Protein AF-A0A6A6KG23-F1 (afdb_monomer)

Secondary structure (DSSP, 8-state):
-EEEE--SHHHHHHHHHHHHHHHTTSS-S-EEEESSHHHHHHHHHTT--B----TT--BSEEEEE-SEEETTT--EE--SS--HHHHHTBS-EEEEEEGGGEESSEEEEEEEEEETTTHHHHHHHHHGGGBTTEEEEEPBSSS--BTT--SSB-B-TTSEEEEEEEEEEEES-HHHHHHHHTTSTTEEEESEE--SSEEEEEEETTEEEEEE---------------EEEEEEEESSPPGGGGGTTTTTSSSS---------------------THHHHHHHHHHHHHHHHHHSTTS--EEEEEE-SSS-EEEEEEEHHHHHHHHT-TTEEEEE------B---STTTTTTGGGTHHHHHTSTTTTTTT-EEEEEES-B-TTSGGG-SSS-SS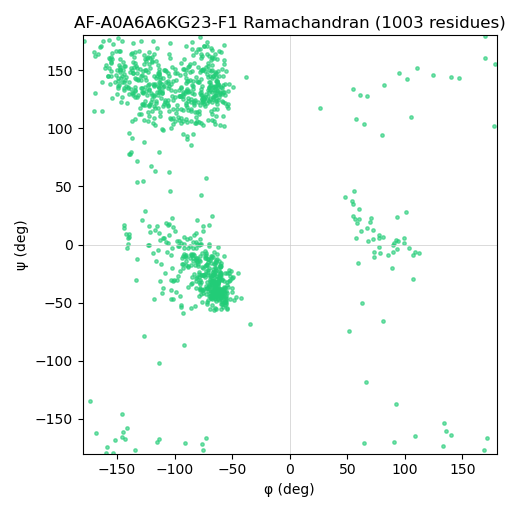--PPPTT----B---SSS-TTS--SSEEEEEE--HHHHHTT---IIIIISSSB-SSSHHHHHHTTSSPPTTEEEEETTEEEEEE--SSTTSEEEEEE--BTTTB--HHHHTTHHHHHHHHT-SEEEE----SSPPPSSSGGGSHHHHHHHHHHHTTPEEEEE--S--SSTT--S---TTSEEEEEEE-SEEEEEEEEETTS-EEEEB-B-PPPGGG--EEEEEGGGSB-TT--TTT-TTGGG---GGGB-HHHHTTSEEEEEE-GGGTTTSS-HHHHHHHHHHTT-SEEEEEE-TT--S------B-SSEEEEE--HHHHHHHHHHHHHTEEE-TTT--EEEE--EEEEEEEEEEEE-TT---B-TTS---SPBSSTT--B-SS-SSSEEEEEESEEEE--TT--SSGGGTT-SEEEE-SHHHHHHHHHHHHHHHHHH-TT--HHHHHHHHHHT---B-TTSPBPPBSP-HHHHHHHTTSTT-HHHHHHHHS--GGGS-S---TTTS--SSEEEEEEESEEEEEEEEE--SS-EEEEEEEEPPTTEEEEEE-SEEEE-TT-EEEEEEEEEE-S-B-S-EEEEEEEEETTS-EEEEEEEEEEEE---------

Mean predicted aligned error: 20.84 Å

Sequence (1005 aa):
MVIGLGSGHASGMAIQYLGQQLHAGALKDIVGIPMSVASASEAAKAGIPLEQYQDGSQIDFAFDDADIIEEETLIAVIGRQTCKSILNAANKHVFMITEKQYKGTLDGSIPVVVQSLNWMETAEEIDDLFLGDAEVWRRSSIGQAGPIGGDFPLVTREGHNVIDVIFTSPIQSLAEVAESLDKVNGVVDHGIVSKFPCIAVIASDSGLCIINNPPTDAVQNDSDSSITAVYIVTLKQAPAAHYYGELKKETNVFNHGSPHRRKNLHGPRNKWISHQSSDSYIARVHDSLLRRVLRGEKYLKLYSYHYLINGFAVLVTSQQADKLSRRREVANVVLDFSVRTATTHTPQFLGLPKGAWLKEGGYETAGEGIVIGFIDTGIDPTHPSFSDDLSKNSYPVPSHFSGICEVTRDFPSGSCNRKLIAARHFAASAITRGIFNSTQDYASPFDGDGHGTHTASVAAGNHGIPVIVAGHHFGNASGMAPRSHIAVYKALYKSFGGFAADVVAAIDQAAQDGVDIISLSITPNRRPPGLATFFNPIDMALLSAVKAGIFVVQAAGNTGPSPKSMSSFSPWIFTVGAACHDRVYINSITLGNNVTITGVGLAPGTDNDTMYTLISALHALNNDTTVTDDMYVGECQDSSNFNQDLVQGKLLICSYSIRFVLGLSTIKQALETAKNLSATGVVFYMDPFVIGFQLNPIPMRMSGIIISSPDDSKILLKYYNSSLERDEFSKKITRFGAVASISGGLKANYNSSAPVIMYYSARGPDPEDSLLDDADILKPNLVAPGNFIWAAWSSLGTDSVEFQGENFAMMSGTSMAAPHVAGLAALIKQRFPNFSPSAIASALSTTASLYDKNGGPILAQRYNDYMSFLCGINGSGPVIFNYTGQNCWMYNSTINGADLNLPSVTISKLDQCRTVQRTVVNIAGNETYSVGWSAPYGVAVKVAPTHFSIASGEKQVLNIIFSAIMNSTTASFGRIGLFGSQGHVLNIPLAVILKIYTTSLMAED

Radius of gyration: 35.68 Å; Cα contacts (8 Å, |Δi|>4): 2350; chains: 1; bounding box: 84×94×131 Å

Organism: Hevea brasiliensis (NCBI:txid3981)

InterPro domains:
  IPR000209 Peptidase S8/S53 domain [PF00082] (367-857)
  IPR004788 Ribose 5-phosphate isomerase, type A [PF06026] (31-207)
  IPR010259 Peptidase S8 propeptide/proteinase inhibitor I9 [PF05922] (230-341)
  IPR015500 Peptidase S8, subtilisin-related [PR00723] (367-386)
  IPR015500 Peptidase S8, subtilisin-related [PR00723] (447-460)
  IPR015500 Peptidase S8, subtilisin-related [PR00723] (812-828)
  IPR023827 Peptidase S8, subtilisin, Asp-active site [PS00136] (372-383)
  IPR023828 Peptidase S8, subtilisin, Ser-active site [PS00138] (813-823)
  IPR034197 Cucumisin-like catalytic domain [cd04852] (342-849)
  IPR036852 Peptidase S8/S53 domain superfamily [G3DSA:3.40.50.200] (369-857)
  IPR036852 Peptidase S8/S53 domain superfamily [SSF52743] (342-858)
  IPR037045 Peptidase S8 propeptide/proteinase inhibitor I9 superfamily [G3DSA:3.30.70.80] (214-340)
  IPR037171 NagB/RpiA transferase-like [SSF100950] (1-118)
  IPR041469 Subtilisin-like protease, fibronectin type-III domain [PF17766] (899-992)
  IPR045051 Subtilisin-like protease [PTHR10795] (292-989)

Structure (mmCIF, N/CA/C/O backbone):
data_AF-A0A6A6KG23-F1
#
_entry.id   AF-A0A6A6KG23-F1
#
loop_
_atom_site.group_PDB
_atom_site.id
_atom_site.type_symbol
_atom_site.label_atom_id
_atom_site.label_alt_id
_atom_site.label_comp_id
_atom_site.label_asym_id
_atom_site.label_entity_id
_atom_site.label_seq_id
_atom_site.pdbx_PDB_ins_code
_atom_site.Cartn_x
_atom_site.Cartn_y
_atom_site.Cartn_z
_atom_site.occupancy
_atom_site.B_iso_or_equiv
_atom_site.auth_seq_id
_atom_site.auth_comp_id
_atom_site.auth_asym_id
_atom_site.auth_atom_id
_atom_site.pdbx_PDB_model_num
ATOM 1 N N . MET A 1 1 ? 26.066 16.624 53.140 1.00 79.94 1 MET A N 1
ATOM 2 C CA . MET A 1 1 ? 25.951 15.229 52.681 1.00 79.94 1 MET A CA 1
ATOM 3 C 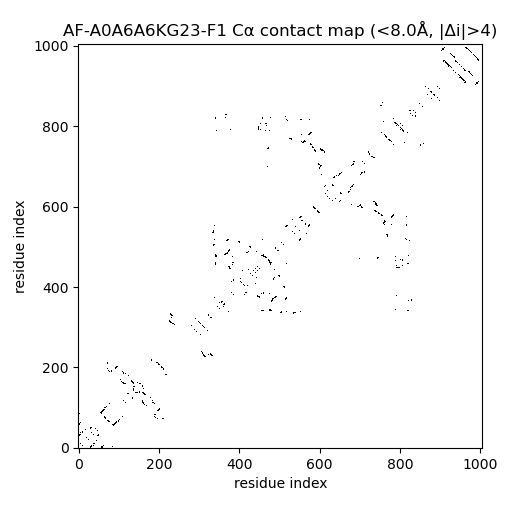C . MET A 1 1 ? 25.453 15.244 51.250 1.00 79.94 1 MET A C 1
ATOM 5 O O . MET A 1 1 ? 24.412 15.843 50.996 1.00 79.94 1 MET A O 1
ATOM 9 N N . VAL A 1 2 ? 26.200 14.648 50.327 1.00 85.25 2 VAL A N 1
ATOM 10 C CA . VAL A 1 2 ? 25.802 14.515 48.918 1.00 85.25 2 VAL A CA 1
ATOM 11 C C . VAL A 1 2 ? 25.039 13.205 48.768 1.00 85.25 2 VAL A C 1
ATOM 13 O O . VAL A 1 2 ? 25.575 12.148 49.106 1.00 85.25 2 VAL A O 1
ATOM 16 N N . ILE A 1 3 ? 23.790 13.274 48.302 1.00 88.12 3 ILE A N 1
ATOM 17 C CA . ILE A 1 3 ? 22.906 12.108 48.194 1.00 88.12 3 ILE A CA 1
ATOM 18 C C . ILE A 1 3 ? 22.479 11.885 46.744 1.00 88.12 3 ILE A C 1
ATOM 20 O O . ILE A 1 3 ? 21.900 12.772 46.116 1.00 88.12 3 ILE A O 1
ATOM 24 N N . GLY A 1 4 ? 22.723 10.681 46.225 1.00 87.44 4 GLY A N 1
ATOM 25 C CA . GLY A 1 4 ? 22.169 10.239 44.945 1.00 87.44 4 GLY A CA 1
ATOM 26 C C . GLY A 1 4 ? 20.670 9.960 45.078 1.00 87.44 4 GLY A C 1
ATOM 27 O O . GLY A 1 4 ? 20.278 9.127 45.894 1.00 87.44 4 GLY A O 1
ATOM 28 N N . LEU A 1 5 ? 19.846 10.648 44.281 1.00 87.62 5 LEU A N 1
ATOM 29 C CA . LEU A 1 5 ? 18.384 10.537 44.306 1.00 87.62 5 LEU A CA 1
ATOM 30 C C . LEU A 1 5 ? 17.870 9.697 43.124 1.00 87.62 5 LEU A C 1
ATOM 32 O O . LEU A 1 5 ? 17.747 10.203 41.996 1.00 87.62 5 LEU A O 1
ATOM 36 N N . GLY A 1 6 ? 17.560 8.431 43.421 1.00 80.31 6 GLY A N 1
ATOM 37 C CA . GLY A 1 6 ? 16.966 7.447 42.516 1.00 80.31 6 GLY A CA 1
ATOM 38 C C . GLY A 1 6 ? 15.633 7.865 41.898 1.00 80.31 6 GLY A C 1
ATOM 39 O O . GLY A 1 6 ? 15.067 8.907 42.235 1.00 80.31 6 GLY A O 1
ATOM 40 N N . SER A 1 7 ? 15.148 7.078 40.941 1.00 73.81 7 SER A N 1
ATOM 41 C CA . SER A 1 7 ? 14.102 7.504 39.993 1.00 73.81 7 SER A CA 1
ATOM 42 C C . SER A 1 7 ? 12.778 6.741 40.066 1.00 73.81 7 SER A C 1
ATOM 44 O O . SER A 1 7 ? 11.784 7.221 39.514 1.00 73.81 7 SER A O 1
ATOM 46 N N . GLY A 1 8 ? 12.750 5.589 40.739 1.00 73.31 8 GLY A N 1
ATOM 47 C CA . GLY A 1 8 ? 11.551 4.762 40.861 1.00 73.31 8 GLY A CA 1
ATOM 48 C C . GLY A 1 8 ? 10.513 5.288 41.861 1.00 73.31 8 GLY A C 1
ATOM 49 O O . GLY A 1 8 ? 10.584 6.413 42.366 1.00 73.31 8 GLY A O 1
ATOM 50 N N . HIS A 1 9 ? 9.489 4.476 42.127 1.00 77.69 9 HIS A N 1
ATOM 51 C CA . HIS A 1 9 ? 8.340 4.890 42.934 1.00 77.69 9 HIS A CA 1
ATOM 52 C C . HIS A 1 9 ? 8.668 4.943 44.433 1.00 77.69 9 HIS A C 1
ATOM 54 O O . HIS A 1 9 ? 8.254 5.886 45.115 1.00 77.69 9 HIS A O 1
ATOM 60 N N . ALA A 1 10 ? 9.458 3.990 44.940 1.00 81.38 10 ALA A N 1
ATOM 61 C CA . ALA A 1 10 ? 9.954 4.027 46.312 1.00 81.38 10 ALA A CA 1
ATOM 62 C C . ALA A 1 10 ? 10.912 5.210 46.509 1.00 81.38 10 ALA A C 1
ATOM 64 O O . ALA A 1 10 ? 10.797 5.939 47.495 1.00 81.38 10 ALA A O 1
ATOM 65 N N . SER A 1 11 ? 11.777 5.478 45.529 1.00 85.25 11 SER A N 1
ATOM 66 C CA . SER A 1 11 ? 12.660 6.646 45.510 1.00 85.25 11 SER A CA 1
ATOM 67 C C . SER A 1 11 ? 11.886 7.960 45.489 1.00 85.25 11 SER A C 1
ATOM 69 O O . SER A 1 11 ? 12.228 8.867 46.241 1.00 85.25 11 SER A O 1
ATOM 71 N N . GLY A 1 12 ? 10.794 8.063 44.725 1.00 82.56 12 GLY A N 1
ATOM 72 C CA . GLY A 1 12 ? 9.896 9.221 44.758 1.00 82.56 12 GLY A CA 1
ATOM 73 C C . GLY A 1 12 ? 9.321 9.487 46.156 1.00 82.56 12 GLY A C 1
ATOM 74 O O . GLY A 1 12 ? 9.366 10.620 46.641 1.00 82.56 12 GLY A O 1
ATOM 75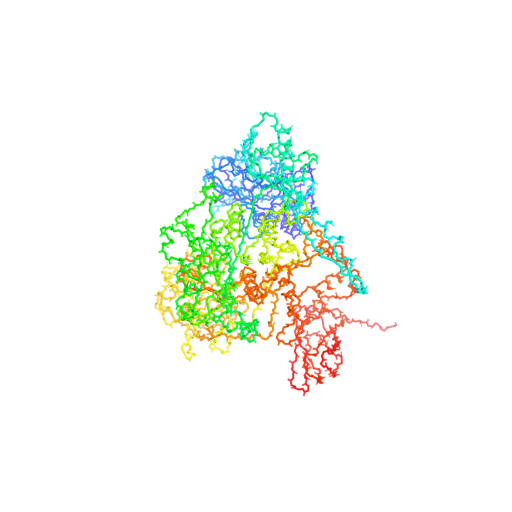 N N . MET A 1 13 ? 8.858 8.442 46.850 1.00 84.75 13 MET A N 1
ATOM 76 C CA . MET A 1 13 ? 8.385 8.554 48.238 1.00 84.75 13 MET A CA 1
ATOM 77 C C . MET A 1 13 ? 9.519 8.908 49.216 1.00 84.75 13 MET A C 1
ATOM 79 O O . MET A 1 13 ? 9.332 9.757 50.090 1.00 84.75 13 MET A O 1
ATOM 83 N N . ALA A 1 14 ? 10.710 8.328 49.048 1.00 87.88 14 ALA A N 1
ATOM 84 C CA . ALA A 1 14 ? 11.887 8.637 49.859 1.00 87.88 14 ALA A CA 1
ATOM 85 C C . ALA A 1 14 ? 12.369 10.087 49.661 1.00 87.88 14 ALA A C 1
ATOM 87 O O . ALA A 1 14 ? 12.697 10.756 50.638 1.00 87.88 14 ALA A O 1
ATOM 88 N N . ILE A 1 15 ? 12.334 10.614 48.433 1.00 90.06 15 ILE A N 1
ATOM 89 C CA . ILE A 1 15 ? 12.615 12.022 48.107 1.00 90.06 15 ILE A CA 1
ATOM 90 C C . ILE A 1 15 ? 11.607 12.947 48.798 1.00 90.06 15 ILE A C 1
ATOM 92 O O . ILE A 1 15 ? 12.003 13.915 49.449 1.00 90.06 15 ILE A O 1
ATOM 96 N N . GLN A 1 16 ? 10.309 12.641 48.718 1.00 87.12 16 GLN A N 1
ATOM 97 C CA . GLN A 1 16 ? 9.279 13.431 49.398 1.00 87.12 16 GLN A CA 1
ATOM 98 C C . GLN A 1 16 ? 9.456 13.399 50.927 1.00 87.12 16 GLN A C 1
ATOM 100 O O . GLN A 1 16 ? 9.344 14.441 51.576 1.00 87.12 16 GLN A O 1
ATOM 105 N N . TYR A 1 17 ? 9.812 12.249 51.508 1.00 89.69 17 TYR A N 1
ATOM 106 C CA . TYR A 1 17 ? 10.118 12.129 52.936 1.00 89.69 17 TYR A CA 1
ATOM 107 C C . TYR A 1 17 ? 11.394 12.890 53.336 1.00 89.69 17 TYR A C 1
ATOM 109 O O . TYR A 1 17 ? 11.378 13.627 54.319 1.00 89.69 17 TYR A O 1
ATOM 117 N N . LEU A 1 18 ? 12.480 12.798 52.561 1.00 88.44 18 LEU A N 1
ATOM 118 C CA . LEU A 1 18 ? 13.709 13.573 52.782 1.00 88.44 18 LEU A CA 1
ATOM 119 C C . LEU A 1 18 ? 13.433 15.080 52.756 1.00 88.44 18 LEU A C 1
ATOM 121 O O . LEU A 1 18 ? 13.891 15.799 53.644 1.00 88.44 18 LEU A O 1
ATOM 125 N N . GLY A 1 19 ? 12.628 15.553 51.802 1.00 86.06 19 GLY A N 1
ATOM 126 C CA . GLY A 1 19 ? 12.182 16.944 51.747 1.00 86.06 19 GLY A CA 1
ATOM 127 C C . GLY A 1 19 ? 11.349 17.360 52.961 1.00 86.06 19 GLY A C 1
ATOM 128 O O . GLY A 1 19 ? 11.552 18.453 53.488 1.00 86.06 19 GLY A O 1
ATOM 129 N N . GLN A 1 20 ? 10.473 16.488 53.475 1.00 88.12 20 GLN A N 1
ATOM 130 C CA . GLN A 1 20 ? 9.752 16.730 54.734 1.00 88.12 20 GLN A CA 1
ATOM 131 C C . GLN A 1 20 ? 10.705 16.818 55.937 1.00 88.12 20 GLN A C 1
ATOM 133 O O . GLN A 1 20 ? 10.561 17.723 56.757 1.00 88.12 20 GLN A O 1
ATOM 138 N N . GLN A 1 21 ? 11.707 15.937 56.035 1.00 89.44 21 GLN A N 1
ATOM 139 C CA . GLN A 1 21 ? 12.698 15.966 57.120 1.00 89.44 21 GLN A CA 1
ATOM 140 C C . GLN A 1 21 ? 13.636 17.185 57.041 1.00 89.44 21 GLN A C 1
ATOM 142 O O . GLN A 1 21 ? 14.038 17.715 58.079 1.00 89.44 21 GLN A O 1
ATOM 147 N N . LEU A 1 22 ? 13.943 17.669 55.832 1.00 84.31 22 LEU A N 1
ATOM 148 C CA . LEU A 1 22 ? 14.661 18.927 55.596 1.00 84.31 22 LEU A CA 1
ATOM 149 C C . LEU A 1 22 ? 13.814 20.145 56.003 1.00 84.31 22 LEU A C 1
ATOM 151 O O . LEU A 1 22 ? 14.295 20.998 56.746 1.00 84.31 22 LEU A O 1
ATOM 155 N N . HIS A 1 23 ? 12.535 20.197 55.615 1.00 81.75 23 HIS A N 1
ATOM 156 C CA . HIS A 1 23 ? 11.605 21.257 56.038 1.00 81.75 23 HIS A CA 1
ATOM 157 C C . HIS A 1 23 ? 11.347 21.260 57.554 1.00 81.75 23 HIS A C 1
ATOM 159 O O . HIS A 1 23 ? 11.218 22.325 58.154 1.00 81.75 23 HIS A O 1
ATOM 165 N N . ALA A 1 24 ? 11.315 20.086 58.190 1.00 85.94 24 ALA A N 1
ATOM 166 C CA . ALA A 1 24 ? 11.248 19.949 59.645 1.00 85.94 24 ALA A CA 1
ATOM 167 C C . ALA A 1 24 ? 12.571 20.314 60.353 1.00 85.94 24 ALA A C 1
ATOM 169 O O . ALA A 1 24 ? 12.613 20.385 61.581 1.00 85.94 24 ALA A O 1
ATOM 170 N N . GLY A 1 25 ? 13.662 20.523 59.606 1.00 81.06 25 GLY A N 1
ATOM 171 C CA . GLY A 1 25 ? 14.997 20.792 60.142 1.00 81.06 25 GLY A CA 1
ATOM 172 C C . GLY A 1 25 ? 15.628 19.613 60.892 1.00 81.06 25 GLY A C 1
ATOM 173 O O . GLY A 1 25 ? 16.603 19.821 61.617 1.00 81.06 25 GLY A O 1
ATOM 174 N N . ALA A 1 26 ? 15.077 18.404 60.739 1.00 83.00 26 ALA A N 1
ATOM 175 C CA . ALA A 1 26 ? 15.608 17.159 61.294 1.00 83.00 26 ALA A CA 1
ATOM 176 C C . ALA A 1 26 ? 16.802 16.642 60.475 1.00 83.00 26 ALA A C 1
ATOM 178 O O . ALA A 1 26 ? 17.749 16.091 61.033 1.00 83.00 26 ALA A O 1
ATOM 179 N N . LEU A 1 27 ? 16.784 16.895 59.163 1.00 81.12 27 LEU A N 1
ATOM 180 C CA . LEU A 1 27 ? 17.947 16.815 58.283 1.00 81.12 27 LEU A CA 1
ATOM 181 C C . LEU A 1 27 ? 18.375 18.227 57.871 1.00 81.12 27 LEU A C 1
ATOM 183 O O . LEU A 1 27 ? 17.549 19.137 57.799 1.00 81.12 27 LEU A O 1
ATOM 187 N N . LYS A 1 28 ? 19.675 18.414 57.623 1.00 81.69 28 LYS A N 1
ATOM 188 C CA . LYS A 1 28 ? 20.295 19.681 57.201 1.00 81.69 28 LYS A CA 1
ATOM 189 C C . LYS A 1 28 ? 21.475 19.399 56.281 1.00 81.69 28 LYS A C 1
ATOM 191 O O . LYS A 1 28 ? 22.015 18.295 5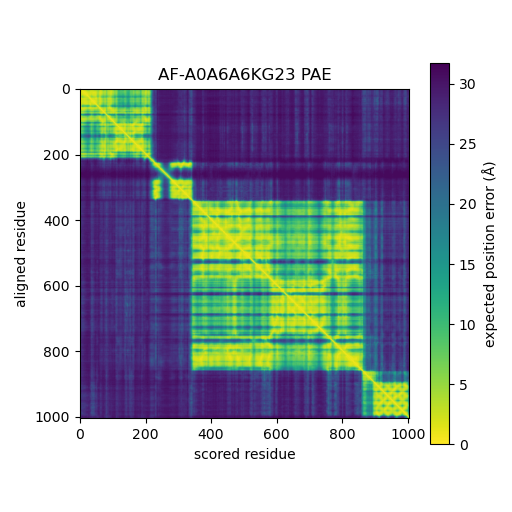6.301 1.00 81.69 28 LYS A O 1
ATOM 196 N N . ASP A 1 29 ? 21.859 20.403 55.497 1.00 79.38 29 ASP A N 1
ATOM 197 C CA . ASP A 1 29 ? 23.073 20.400 54.673 1.00 79.38 29 ASP A CA 1
ATOM 198 C C . ASP A 1 29 ? 23.169 19.181 53.727 1.00 79.38 29 ASP A C 1
ATOM 200 O O . ASP A 1 29 ? 24.241 18.612 53.497 1.00 79.38 29 ASP A O 1
ATOM 204 N N . ILE A 1 30 ? 22.015 18.769 53.189 1.00 84.56 30 ILE A N 1
ATOM 205 C CA . ILE A 1 30 ? 21.883 17.758 52.135 1.00 84.56 30 ILE A CA 1
ATOM 206 C C . ILE A 1 30 ? 21.818 18.459 50.780 1.00 84.56 30 ILE A C 1
ATOM 208 O O . ILE A 1 30 ? 21.045 19.401 50.606 1.00 84.56 30 ILE A O 1
ATOM 212 N N . VAL A 1 31 ? 22.578 17.939 49.819 1.00 85.38 31 VAL A N 1
ATOM 213 C CA . VAL A 1 31 ? 22.446 18.264 48.397 1.00 85.38 31 VAL A CA 1
ATOM 214 C C . VAL A 1 31 ? 22.083 16.986 47.652 1.00 85.38 31 VAL A C 1
ATOM 216 O O . VAL A 1 31 ? 22.731 15.952 47.824 1.00 85.38 31 VAL A O 1
ATOM 219 N N . GLY A 1 32 ? 21.022 17.051 46.853 1.00 86.69 32 GLY A N 1
ATOM 220 C CA . GLY A 1 32 ? 20.581 15.964 45.994 1.00 86.69 32 GLY A CA 1
ATOM 221 C C . GLY A 1 32 ? 21.260 16.015 44.630 1.00 86.69 32 GLY A C 1
ATOM 222 O O . GLY A 1 32 ? 21.241 17.048 43.963 1.00 86.69 32 GLY A O 1
ATOM 223 N N . ILE A 1 33 ? 21.794 14.884 44.180 1.00 87.00 33 ILE A N 1
ATOM 224 C CA . ILE A 1 33 ? 22.178 14.670 42.784 1.00 87.00 33 ILE A CA 1
ATOM 225 C C . ILE A 1 33 ? 21.069 13.822 42.142 1.00 87.00 33 ILE A C 1
ATOM 227 O O . ILE A 1 33 ? 20.924 12.647 42.493 1.00 87.00 33 ILE A O 1
ATOM 231 N N . PRO A 1 34 ? 20.236 14.392 41.251 1.00 82.25 34 PRO A N 1
ATOM 232 C CA . PRO A 1 34 ? 19.071 13.701 40.719 1.00 82.25 34 PRO A CA 1
ATOM 233 C C . PRO A 1 34 ? 19.462 12.804 39.543 1.00 82.25 34 PRO A C 1
ATOM 235 O O . PRO A 1 34 ? 19.956 13.282 38.523 1.00 82.25 34 PRO A O 1
ATOM 238 N N . MET A 1 35 ? 19.188 11.503 39.653 1.00 76.19 35 MET A N 1
ATOM 239 C CA . MET A 1 35 ? 19.509 10.534 38.596 1.00 76.19 35 MET A CA 1
ATOM 240 C C . MET A 1 35 ? 18.576 10.624 37.375 1.00 76.19 35 MET A C 1
ATOM 242 O O . MET A 1 35 ? 18.841 9.995 36.356 1.00 76.19 35 MET A O 1
ATOM 246 N N . SER A 1 36 ? 17.481 11.389 37.456 1.00 70.38 36 SER A N 1
ATOM 247 C CA . SER A 1 36 ? 16.492 11.529 36.381 1.00 70.38 36 SER A CA 1
ATOM 248 C C . SER A 1 36 ? 15.797 12.897 36.396 1.00 70.38 36 SER A C 1
ATOM 250 O O . SER A 1 36 ? 15.828 13.627 37.388 1.00 70.38 36 SER A O 1
ATOM 252 N N . VAL A 1 37 ? 15.092 13.238 35.310 1.00 68.38 37 VAL A N 1
ATOM 253 C CA . VAL A 1 37 ? 14.227 14.437 35.265 1.00 68.38 37 VAL A CA 1
ATOM 254 C C . VAL A 1 37 ? 13.034 14.304 36.227 1.00 68.38 37 VAL A C 1
ATOM 256 O O . VAL A 1 37 ? 12.585 15.305 36.783 1.00 68.38 37 VAL A O 1
ATOM 259 N N . ALA A 1 38 ? 12.552 13.080 36.471 1.00 72.69 38 ALA A N 1
ATOM 260 C CA . ALA A 1 38 ? 11.486 12.809 37.433 1.00 72.69 38 ALA A CA 1
ATOM 261 C C . ALA A 1 38 ? 11.952 13.079 38.872 1.00 72.69 38 ALA A C 1
ATOM 263 O O . ALA A 1 38 ? 11.332 13.880 39.571 1.00 72.69 38 ALA A O 1
ATOM 264 N N . SER A 1 39 ? 13.089 12.508 39.285 1.00 76.75 39 SER A N 1
ATOM 265 C CA . SER A 1 39 ? 13.648 12.727 40.623 1.00 76.75 39 SER A CA 1
ATOM 266 C C . SER A 1 39 ? 14.145 14.159 40.833 1.00 76.75 39 SER A C 1
ATOM 268 O O . SER A 1 39 ? 13.960 14.696 41.921 1.00 76.75 39 SER A O 1
ATOM 270 N N . ALA A 1 40 ? 14.627 14.846 39.790 1.00 76.69 40 ALA A N 1
ATOM 271 C CA . ALA A 1 40 ? 14.849 16.295 39.834 1.00 76.69 40 ALA A CA 1
ATOM 272 C C . ALA A 1 40 ? 13.545 17.083 40.070 1.00 76.69 40 ALA A C 1
ATOM 274 O O . ALA A 1 40 ? 13.528 18.029 40.855 1.00 76.69 40 ALA A O 1
ATOM 275 N N . SER A 1 41 ? 12.440 16.699 39.418 1.00 77.12 41 SER A N 1
ATOM 276 C CA . SER A 1 41 ? 11.141 17.360 39.591 1.00 77.12 41 SER A CA 1
ATOM 277 C C . SER A 1 41 ? 10.560 17.132 40.988 1.00 77.12 41 SER A C 1
ATOM 279 O O . SER A 1 41 ? 10.121 18.091 41.620 1.00 77.12 41 SER A O 1
ATOM 281 N N . GLU A 1 42 ? 10.591 15.899 41.501 1.00 80.81 42 GLU A N 1
ATOM 282 C CA . GLU A 1 42 ? 10.126 15.585 42.858 1.00 80.81 42 GLU A CA 1
ATOM 283 C C . GLU A 1 42 ? 10.999 16.238 43.931 1.00 80.81 42 GLU A C 1
ATOM 285 O O . GLU A 1 42 ? 10.466 16.847 44.855 1.00 80.81 42 GLU A O 1
ATOM 290 N N . ALA A 1 43 ? 12.324 16.212 43.786 1.00 83.75 43 ALA A N 1
ATOM 291 C CA . ALA A 1 43 ? 13.232 16.852 44.733 1.00 83.75 43 ALA A CA 1
ATOM 292 C C . ALA A 1 43 ? 13.061 18.380 44.760 1.00 83.75 43 ALA A C 1
ATOM 294 O O . ALA A 1 43 ? 13.026 18.970 45.839 1.00 83.75 43 ALA A O 1
ATOM 295 N N . ALA A 1 44 ? 12.854 19.016 43.599 1.00 77.50 44 ALA A N 1
ATOM 296 C CA . ALA A 1 44 ? 12.550 20.443 43.516 1.00 77.50 44 ALA A CA 1
ATOM 297 C C . ALA A 1 44 ? 11.183 20.797 44.138 1.00 77.50 44 ALA A C 1
ATOM 299 O O . ALA A 1 44 ? 11.081 21.800 44.843 1.00 77.50 44 ALA A O 1
ATOM 300 N N . LYS A 1 45 ? 10.141 19.968 43.946 1.00 78.62 45 LYS A N 1
ATOM 301 C CA . LYS A 1 45 ? 8.843 20.116 44.645 1.00 78.62 45 LYS A CA 1
ATOM 302 C C . LYS A 1 45 ? 8.989 19.943 46.159 1.00 78.62 45 LYS A C 1
ATOM 304 O O . LYS A 1 45 ? 8.342 20.654 46.921 1.00 78.62 45 LYS A O 1
ATOM 309 N N . ALA A 1 46 ? 9.840 19.012 46.581 1.00 79.12 46 ALA A N 1
ATOM 310 C CA . ALA A 1 46 ? 10.130 18.697 47.976 1.00 79.12 46 ALA A CA 1
ATOM 311 C C . ALA A 1 46 ? 11.151 19.661 48.627 1.00 79.12 46 ALA A C 1
ATOM 313 O O . ALA A 1 46 ? 11.488 19.494 49.799 1.00 79.12 46 ALA A O 1
ATOM 314 N N . GLY A 1 47 ? 11.625 20.677 47.891 1.00 77.19 47 GLY A N 1
ATOM 315 C CA . GLY A 1 47 ? 12.536 21.725 48.367 1.00 77.19 47 GLY A CA 1
ATOM 316 C C . GLY A 1 47 ? 13.966 21.267 48.670 1.00 77.19 47 GLY A C 1
ATOM 317 O O . GLY A 1 47 ? 14.676 21.956 49.399 1.00 77.19 47 GLY A O 1
ATOM 318 N N . ILE A 1 48 ? 14.398 20.122 48.136 1.00 86.75 48 ILE A N 1
ATOM 319 C CA . ILE A 1 48 ? 15.776 19.640 48.284 1.00 86.75 48 ILE A CA 1
ATOM 320 C C . ILE A 1 48 ? 16.687 20.441 47.333 1.00 86.75 48 ILE A C 1
ATOM 322 O O . ILE A 1 48 ? 16.382 20.514 46.140 1.00 86.75 48 ILE A O 1
ATOM 326 N N . PRO A 1 49 ? 17.806 21.028 47.806 1.00 81.62 49 PRO A N 1
ATOM 327 C CA . PRO A 1 49 ? 18.801 21.652 46.934 1.00 81.62 49 PRO A CA 1
ATOM 328 C C . PRO A 1 49 ? 19.385 20.637 45.945 1.00 81.62 49 PRO A C 1
ATOM 330 O O . PRO A 1 49 ? 19.729 19.524 46.344 1.00 81.62 49 PRO A O 1
ATOM 333 N N . LEU A 1 50 ? 19.518 21.022 44.674 1.00 83.69 50 LEU A N 1
ATOM 334 C CA . LEU A 1 50 ? 20.011 20.148 43.606 1.00 83.69 50 LEU A CA 1
ATOM 335 C C . LEU A 1 50 ? 21.311 20.667 42.993 1.00 83.69 50 LEU A C 1
ATOM 337 O O . LEU A 1 50 ? 21.403 21.844 42.644 1.00 83.69 50 LEU A O 1
ATOM 341 N N . GLU A 1 51 ? 22.261 19.761 42.777 1.00 77.69 51 GLU A N 1
ATOM 342 C CA . GLU A 1 51 ? 23.467 19.995 41.976 1.00 77.69 51 GLU A CA 1
ATOM 343 C C . GLU A 1 51 ? 23.535 19.041 40.774 1.00 77.69 51 GLU A C 1
ATOM 345 O O . GLU A 1 51 ? 22.848 18.018 40.710 1.00 77.69 51 GLU A O 1
ATOM 350 N N . GLN A 1 52 ? 24.359 19.399 39.788 1.00 66.88 52 GLN A N 1
ATOM 351 C CA . GLN A 1 52 ? 24.691 18.522 38.667 1.00 66.88 52 GLN A CA 1
ATOM 352 C C . GLN A 1 52 ? 25.907 17.670 39.029 1.00 66.88 52 GLN A C 1
ATOM 354 O O . GLN A 1 52 ? 26.903 18.198 39.521 1.00 66.88 52 GLN A O 1
ATOM 359 N N . TYR A 1 53 ? 25.836 16.369 38.746 1.00 63.16 53 TYR A N 1
ATOM 360 C CA . TYR A 1 53 ? 26.976 15.467 38.894 1.00 63.16 53 TYR A CA 1
ATOM 361 C C . TYR A 1 53 ? 28.154 15.929 38.022 1.00 63.16 53 TYR A C 1
ATOM 363 O O . TYR A 1 53 ? 27.972 16.254 36.847 1.00 63.16 53 TYR A O 1
ATOM 371 N N . GLN A 1 54 ? 29.355 15.933 38.598 1.00 66.31 54 GLN A N 1
ATOM 372 C CA . GLN A 1 54 ? 30.621 16.147 37.895 1.00 66.31 54 GLN A CA 1
ATOM 373 C C . GLN A 1 54 ? 31.513 14.929 38.138 1.00 66.31 54 GLN A C 1
ATOM 375 O O . GLN A 1 54 ? 31.569 14.437 39.268 1.00 66.31 54 GLN A O 1
ATOM 380 N N . ASP A 1 55 ? 32.215 14.442 37.115 1.00 52.50 55 ASP A N 1
ATOM 381 C CA . ASP A 1 55 ? 33.061 13.253 37.259 1.00 52.50 55 ASP A CA 1
ATOM 382 C C . ASP A 1 55 ? 34.120 13.425 38.356 1.00 52.50 55 ASP A C 1
ATOM 384 O O . ASP A 1 55 ? 34.826 14.432 38.426 1.00 52.50 55 ASP A O 1
ATOM 388 N N . GLY A 1 56 ? 34.205 12.423 39.235 1.00 55.41 56 GLY A N 1
ATOM 389 C CA . GLY A 1 56 ? 35.034 12.452 40.443 1.00 55.41 56 GLY A CA 1
ATOM 390 C C . GLY A 1 56 ? 34.338 13.003 41.698 1.00 55.41 56 GLY A C 1
ATOM 391 O O . GLY A 1 56 ? 34.955 13.014 42.762 1.00 55.41 56 GLY A O 1
ATOM 392 N N . SER A 1 57 ? 33.067 13.420 41.621 1.00 63.88 57 SER A N 1
ATOM 393 C CA . SER A 1 57 ? 32.276 13.807 42.803 1.00 63.88 57 SER A CA 1
ATOM 394 C C . SER A 1 57 ? 32.000 12.592 43.693 1.00 63.88 57 SER A C 1
ATOM 396 O O . SER A 1 57 ? 31.238 11.708 43.311 1.00 63.88 57 SER A O 1
ATOM 398 N N . GLN A 1 58 ? 32.587 12.548 44.892 1.00 70.56 58 GLN A N 1
ATOM 399 C CA . GLN A 1 58 ? 32.298 11.490 45.864 1.00 70.56 58 GLN A CA 1
ATOM 400 C C . GLN A 1 58 ? 30.904 11.686 46.476 1.00 70.56 58 GLN A C 1
ATOM 402 O O . GLN A 1 58 ? 30.583 12.767 46.970 1.00 70.56 58 GLN A O 1
ATOM 407 N N . ILE A 1 59 ? 30.090 10.629 46.474 1.00 82.75 59 ILE A N 1
ATOM 408 C CA . ILE A 1 59 ? 28.723 10.652 47.009 1.00 82.75 59 ILE A CA 1
ATOM 409 C C . ILE A 1 59 ? 28.693 9.901 48.349 1.00 82.75 59 ILE A C 1
ATOM 411 O O . ILE A 1 59 ? 29.264 8.820 48.498 1.00 82.75 59 ILE A O 1
ATOM 415 N N . ASP A 1 60 ? 28.047 10.468 49.368 1.00 82.12 60 ASP A N 1
ATOM 416 C CA . ASP A 1 60 ? 28.045 9.877 50.713 1.00 82.12 60 ASP A CA 1
ATOM 417 C C . ASP A 1 60 ? 27.129 8.650 50.798 1.00 82.12 60 ASP A C 1
ATOM 419 O O . ASP A 1 60 ? 27.427 7.671 51.486 1.00 82.12 60 ASP A O 1
ATOM 423 N N . PHE A 1 61 ? 25.990 8.733 50.112 1.00 83.56 61 PHE A N 1
ATOM 424 C CA . PHE A 1 61 ? 24.886 7.789 50.188 1.00 83.56 61 PHE A CA 1
ATOM 425 C C . PHE A 1 61 ? 24.062 7.865 48.900 1.00 83.56 61 PHE A C 1
ATOM 427 O O . PHE A 1 61 ? 23.777 8.960 48.418 1.00 83.56 61 PHE A O 1
ATOM 434 N N . ALA A 1 62 ? 23.645 6.730 48.353 1.00 87.12 62 ALA A N 1
ATOM 435 C CA . ALA A 1 62 ? 22.703 6.696 47.241 1.00 87.12 62 ALA A CA 1
ATOM 436 C C . ALA A 1 62 ? 21.622 5.644 47.490 1.00 87.12 62 ALA A C 1
ATOM 438 O O . ALA A 1 62 ? 21.894 4.569 48.034 1.00 87.12 62 ALA A O 1
ATOM 439 N N . PHE A 1 63 ? 20.403 5.968 47.066 1.00 87.31 63 PHE A N 1
ATOM 440 C CA . PHE A 1 63 ? 19.292 5.030 47.023 1.00 87.31 63 PHE A CA 1
ATOM 441 C C . PHE A 1 63 ? 18.629 5.049 45.649 1.00 87.31 63 PHE A C 1
ATOM 443 O O . PHE A 1 63 ? 18.535 6.107 45.023 1.00 87.31 63 PHE A O 1
ATOM 450 N N . ASP A 1 64 ? 18.167 3.885 45.204 1.00 85.19 64 ASP A N 1
ATOM 451 C CA . ASP A 1 64 ? 17.326 3.734 44.016 1.00 85.19 64 ASP A CA 1
ATOM 452 C C . ASP A 1 64 ? 16.376 2.540 44.198 1.00 85.19 64 ASP A C 1
ATOM 454 O O . ASP A 1 64 ? 16.542 1.713 45.105 1.00 85.19 64 ASP A O 1
ATOM 458 N N . ASP A 1 65 ? 15.379 2.452 43.328 1.00 84.62 65 ASP A N 1
ATOM 459 C CA . ASP A 1 65 ? 14.595 1.234 43.140 1.00 84.62 65 ASP A CA 1
ATOM 460 C C . ASP A 1 65 ? 15.428 0.280 42.255 1.00 84.62 65 ASP A C 1
ATOM 462 O O . ASP A 1 65 ? 16.068 0.722 41.299 1.00 84.62 65 ASP A O 1
ATOM 466 N N . ALA A 1 66 ? 15.430 -1.023 42.546 1.00 80.44 66 ALA A N 1
ATOM 467 C CA . ALA A 1 66 ? 15.994 -2.038 41.645 1.00 80.44 66 ALA A CA 1
ATOM 468 C C . ALA A 1 66 ? 14.867 -2.853 41.005 1.00 80.44 66 ALA A C 1
ATOM 470 O O . ALA A 1 66 ? 13.827 -3.056 41.633 1.00 80.44 66 ALA A O 1
ATOM 471 N N . ASP A 1 67 ? 15.073 -3.340 39.780 1.00 78.88 67 ASP A N 1
ATOM 472 C CA . ASP A 1 67 ? 14.104 -4.209 39.107 1.00 78.88 67 ASP A CA 1
ATOM 473 C C . ASP A 1 67 ? 14.114 -5.595 39.773 1.00 78.88 67 ASP A C 1
ATOM 475 O O . ASP A 1 67 ? 13.058 -6.099 40.166 1.00 78.88 67 ASP A O 1
ATOM 479 N N . ILE A 1 68 ? 15.314 -6.172 39.949 1.00 82.44 68 ILE A N 1
ATOM 480 C CA . ILE A 1 68 ? 15.578 -7.481 40.574 1.00 82.44 68 ILE A CA 1
ATOM 481 C C . ILE A 1 68 ? 16.896 -7.422 41.371 1.00 82.44 68 ILE A C 1
ATOM 483 O O . ILE A 1 68 ? 17.835 -6.732 40.967 1.00 82.44 68 ILE A O 1
ATOM 487 N N . ILE A 1 69 ? 16.979 -8.158 42.485 1.00 83.12 69 ILE A N 1
ATOM 488 C CA . ILE A 1 69 ? 18.197 -8.397 43.276 1.00 83.12 69 ILE A CA 1
ATOM 489 C C . ILE A 1 69 ? 18.396 -9.899 43.511 1.00 83.12 69 ILE A C 1
ATOM 491 O O . ILE A 1 69 ? 17.464 -10.607 43.894 1.00 83.12 69 ILE A O 1
ATOM 495 N N . GLU A 1 70 ? 19.633 -10.347 43.308 1.00 81.69 70 GLU A N 1
ATOM 496 C CA . GLU A 1 70 ? 20.109 -11.709 43.558 1.00 81.69 70 GLU A CA 1
ATOM 497 C C . GLU A 1 70 ? 20.196 -11.997 45.068 1.00 81.69 70 GLU A C 1
ATOM 499 O O . GLU A 1 70 ? 20.787 -11.234 45.841 1.00 81.69 70 GLU A O 1
ATOM 504 N N . GLU A 1 71 ? 19.583 -13.097 45.502 1.00 77.06 71 GLU A N 1
ATOM 505 C CA . GLU A 1 71 ? 19.671 -13.582 46.882 1.00 77.06 71 GLU A CA 1
ATOM 506 C C . GLU A 1 71 ? 21.093 -14.066 47.210 1.00 77.06 71 GLU A C 1
ATOM 508 O O . GLU A 1 71 ? 21.840 -14.497 46.335 1.00 77.06 71 GLU A O 1
ATOM 513 N N . GLU A 1 72 ? 21.484 -13.952 48.482 1.00 69.69 72 GLU A N 1
ATOM 514 C CA . GLU A 1 72 ? 22.852 -14.131 49.003 1.00 69.69 72 GLU A CA 1
ATOM 515 C C . GLU A 1 72 ? 23.889 -13.126 48.462 1.00 69.69 72 GLU A C 1
ATOM 517 O O . GLU A 1 72 ? 24.588 -12.501 49.263 1.00 69.69 72 GLU A O 1
ATOM 522 N N . THR A 1 73 ? 23.995 -12.917 47.145 1.00 73.69 73 THR A N 1
ATOM 523 C CA . THR A 1 73 ? 25.041 -12.062 46.555 1.00 73.69 73 THR A CA 1
ATOM 524 C C . THR A 1 73 ? 24.737 -10.566 46.680 1.00 73.69 73 THR A C 1
ATOM 526 O O . THR A 1 73 ? 25.664 -9.775 46.852 1.00 73.69 73 THR A O 1
ATOM 529 N N . LEU A 1 74 ? 23.454 -10.182 46.616 1.00 77.31 74 LEU A N 1
ATOM 530 C CA . LEU A 1 74 ? 22.932 -8.813 46.496 1.00 77.31 74 LEU A CA 1
ATOM 531 C C . LEU A 1 74 ? 23.361 -8.035 45.244 1.00 77.31 74 LEU A C 1
ATOM 533 O O . LEU A 1 74 ? 23.305 -6.802 45.241 1.00 77.31 74 LEU A O 1
ATOM 537 N N . ILE A 1 75 ? 23.764 -8.726 44.178 1.00 79.56 75 ILE A N 1
ATOM 538 C CA . ILE A 1 75 ? 23.973 -8.088 42.877 1.00 79.56 75 ILE A CA 1
ATOM 539 C C . ILE A 1 75 ? 22.603 -7.679 42.307 1.00 79.56 75 ILE A C 1
ATOM 541 O O . ILE A 1 75 ? 21.647 -8.456 42.324 1.00 79.56 75 ILE A O 1
ATOM 545 N N . ALA A 1 76 ? 22.489 -6.432 41.844 1.00 78.94 76 ALA A N 1
ATOM 546 C CA . ALA A 1 76 ? 21.217 -5.820 41.452 1.00 78.94 76 ALA A CA 1
ATOM 547 C C . ALA A 1 76 ? 21.145 -5.510 39.952 1.00 78.94 76 ALA A C 1
ATOM 549 O O . ALA A 1 76 ? 22.147 -5.117 39.357 1.00 78.94 76 ALA A O 1
ATOM 550 N N . VAL A 1 77 ? 19.950 -5.589 39.361 1.00 79.75 77 VAL A N 1
ATOM 551 C CA . VAL A 1 77 ? 19.650 -5.078 38.010 1.00 79.75 77 VAL A CA 1
ATOM 552 C C . VAL A 1 77 ? 18.721 -3.866 38.128 1.00 79.75 77 VAL A C 1
ATOM 554 O O . VAL A 1 77 ? 17.722 -3.925 38.847 1.00 79.75 77 VAL A O 1
ATOM 557 N N . ILE A 1 78 ? 19.051 -2.754 37.457 1.00 73.88 78 ILE A N 1
ATOM 558 C CA . ILE A 1 78 ? 18.365 -1.454 37.630 1.00 73.88 78 ILE A CA 1
ATOM 559 C C . ILE A 1 78 ? 17.668 -0.914 36.367 1.00 73.88 78 ILE A C 1
ATOM 561 O O . ILE A 1 78 ? 18.141 -1.055 35.235 1.00 73.88 78 ILE A O 1
ATOM 565 N N . GLY A 1 79 ? 16.531 -0.248 36.584 1.00 63.50 79 GLY A N 1
ATOM 566 C CA . GLY A 1 79 ? 15.527 0.031 35.560 1.00 63.50 79 GLY A CA 1
ATOM 567 C C . GLY A 1 79 ? 15.768 1.244 34.659 1.00 63.50 79 GLY A C 1
ATOM 568 O O . GLY A 1 79 ? 15.447 2.383 34.989 1.00 63.50 79 GLY A O 1
ATOM 569 N N . ARG A 1 80 ? 16.182 0.953 33.423 1.00 55.22 80 ARG A N 1
ATOM 570 C CA . ARG A 1 80 ? 15.824 1.650 32.164 1.00 55.22 80 ARG A CA 1
ATOM 571 C C . ARG A 1 80 ? 16.117 3.150 31.946 1.00 55.22 80 ARG A C 1
ATOM 573 O O . ARG A 1 80 ? 16.115 3.524 30.774 1.00 55.22 80 ARG A O 1
ATOM 580 N N . GLN A 1 81 ? 16.421 3.989 32.943 1.00 50.19 81 GLN A N 1
ATOM 581 C CA . GLN A 1 81 ? 16.798 5.408 32.722 1.00 50.19 81 GLN A CA 1
ATOM 582 C C . GLN A 1 81 ? 17.912 5.985 33.625 1.00 50.19 81 GLN A C 1
ATOM 584 O O . GLN A 1 81 ? 18.287 7.141 33.420 1.00 50.19 81 GLN A O 1
ATOM 589 N N . THR A 1 82 ? 18.454 5.251 34.601 1.00 49.44 82 THR A N 1
ATOM 590 C CA . THR A 1 82 ? 19.431 5.801 35.566 1.00 49.44 82 THR A CA 1
ATOM 591 C C . THR A 1 82 ? 20.895 5.620 35.157 1.00 49.44 82 THR A C 1
ATOM 593 O O . THR A 1 82 ? 21.261 4.706 34.421 1.00 49.44 82 THR A O 1
ATOM 596 N N . CYS A 1 83 ? 21.745 6.546 35.614 1.00 49.16 83 CYS A N 1
ATOM 597 C CA . CYS A 1 83 ? 23.164 6.599 35.265 1.00 49.16 83 CYS A CA 1
ATOM 598 C C . CYS A 1 83 ? 24.018 5.934 36.356 1.00 49.16 83 CYS A C 1
ATOM 600 O O . CYS A 1 83 ? 24.163 6.471 37.458 1.00 49.16 83 CYS A O 1
ATOM 602 N N . LYS A 1 84 ? 24.597 4.769 36.042 1.00 61.34 84 LYS A N 1
ATOM 603 C CA . LYS A 1 84 ? 25.372 3.934 36.977 1.00 61.34 84 LYS A CA 1
ATOM 604 C C . LYS A 1 84 ? 26.598 4.647 37.550 1.00 61.34 84 LYS A C 1
ATOM 606 O O . LYS A 1 84 ? 27.014 4.297 38.646 1.00 61.34 84 LYS A O 1
ATOM 611 N N . SER A 1 85 ? 27.154 5.667 36.888 1.00 61.41 85 SER A N 1
ATOM 612 C CA . SER A 1 85 ? 28.293 6.439 37.414 1.00 61.41 85 SER A CA 1
ATOM 613 C C . SER A 1 85 ? 27.991 7.099 38.765 1.00 61.41 85 SER A C 1
ATOM 615 O O . SER A 1 85 ? 28.832 7.057 39.658 1.00 61.41 85 SER A O 1
ATOM 617 N N . ILE A 1 86 ? 26.770 7.612 38.963 1.00 66.12 86 ILE A N 1
ATOM 618 C CA . ILE A 1 86 ? 26.313 8.211 40.230 1.00 66.12 86 ILE A CA 1
ATOM 619 C C . ILE A 1 86 ? 26.253 7.143 41.335 1.00 66.12 86 ILE A C 1
ATOM 621 O O . ILE A 1 86 ? 26.615 7.408 42.479 1.00 66.12 86 ILE A O 1
ATOM 625 N N . LEU A 1 87 ? 25.841 5.920 40.992 1.00 69.31 87 LEU A N 1
ATOM 626 C CA . LEU A 1 87 ? 25.819 4.790 41.920 1.00 69.31 87 LEU A CA 1
ATOM 627 C C . LEU A 1 87 ? 27.260 4.320 42.221 1.00 69.31 87 LEU A C 1
ATOM 629 O O . LEU A 1 87 ? 27.705 4.299 43.363 1.00 69.31 87 LEU A O 1
ATOM 633 N N . ASN A 1 88 ? 28.071 4.079 41.195 1.00 66.12 88 ASN A N 1
ATOM 634 C CA . ASN A 1 88 ? 29.477 3.704 41.345 1.00 66.12 88 ASN A CA 1
ATOM 635 C C . ASN A 1 88 ? 30.330 4.766 42.073 1.00 66.12 88 ASN A C 1
ATOM 637 O O . ASN A 1 88 ? 31.382 4.415 42.612 1.00 66.12 88 ASN A O 1
ATOM 641 N N . ALA A 1 89 ? 29.889 6.024 42.151 1.00 71.88 89 ALA A N 1
ATOM 642 C CA . ALA A 1 89 ? 30.545 7.098 42.898 1.00 71.88 89 ALA A CA 1
ATOM 643 C C . ALA A 1 89 ? 30.182 7.169 44.397 1.00 71.88 89 ALA A C 1
ATOM 645 O O . ALA A 1 89 ? 30.822 7.936 45.127 1.00 71.88 89 ALA A O 1
ATOM 646 N N . ALA A 1 90 ? 29.192 6.407 44.888 1.00 76.44 90 ALA A N 1
ATOM 647 C CA . ALA A 1 90 ? 28.772 6.501 46.286 1.00 76.44 90 ALA A CA 1
ATOM 648 C C . ALA A 1 90 ? 29.484 5.519 47.236 1.00 76.44 90 ALA A C 1
ATOM 650 O O . ALA A 1 90 ? 29.897 4.414 46.870 1.00 76.44 90 ALA A O 1
ATOM 651 N N . ASN A 1 91 ? 29.609 5.943 48.497 1.00 75.06 91 ASN A N 1
ATOM 652 C CA . ASN A 1 91 ? 30.240 5.181 49.580 1.00 75.06 91 ASN A CA 1
ATOM 653 C C . ASN A 1 91 ? 29.333 4.087 50.175 1.00 75.06 91 ASN A C 1
ATOM 655 O O . ASN A 1 91 ? 29.836 3.145 50.789 1.00 75.06 91 ASN A O 1
ATOM 659 N N . LYS A 1 92 ? 28.005 4.228 50.050 1.00 75.88 92 LYS A N 1
ATOM 660 C CA . LYS A 1 92 ? 27.000 3.270 50.537 1.00 75.88 92 LYS A CA 1
ATOM 661 C C . LYS A 1 92 ? 25.768 3.257 49.644 1.00 75.88 92 LYS A C 1
ATOM 663 O O . LYS A 1 92 ? 25.249 4.318 49.298 1.00 75.88 92 LYS A O 1
ATOM 668 N N . HIS A 1 93 ? 25.286 2.050 49.369 1.00 82.75 93 HIS A N 1
ATOM 669 C CA . HIS A 1 93 ? 24.147 1.781 48.499 1.00 82.75 93 HIS A CA 1
ATOM 670 C C . HIS A 1 93 ? 22.972 1.205 49.267 1.00 82.75 93 HIS A C 1
ATOM 672 O O . HIS A 1 93 ? 23.156 0.246 50.010 1.00 82.75 93 HIS A O 1
ATOM 678 N N . VAL A 1 94 ? 21.777 1.758 49.059 1.00 84.62 94 VAL A N 1
ATOM 679 C CA . VAL A 1 94 ? 20.512 1.172 49.517 1.00 84.62 94 VAL A CA 1
ATOM 680 C C . VAL A 1 94 ? 19.586 0.965 48.327 1.00 84.62 94 VAL A C 1
ATOM 682 O O . VAL A 1 94 ? 19.110 1.931 47.738 1.00 84.62 94 VAL A O 1
ATOM 685 N N . PHE A 1 95 ? 19.281 -0.286 48.006 1.00 87.38 95 PHE A N 1
ATOM 686 C CA . PHE A 1 95 ? 18.186 -0.598 47.097 1.00 87.38 95 PHE A CA 1
ATOM 687 C C . PHE A 1 95 ? 16.894 -0.786 47.882 1.00 87.38 95 PHE A C 1
ATOM 689 O O . PHE A 1 95 ? 16.874 -1.499 48.885 1.00 87.38 95 PHE A O 1
ATOM 696 N N . MET A 1 96 ? 15.819 -0.149 47.425 1.00 86.56 96 MET A N 1
ATOM 697 C CA . MET A 1 96 ? 14.482 -0.307 47.997 1.00 86.56 96 MET A CA 1
ATOM 698 C C . MET A 1 96 ? 13.647 -1.168 47.055 1.00 86.56 96 MET A C 1
ATOM 700 O O . MET A 1 96 ? 13.377 -0.765 45.926 1.00 86.56 96 MET A O 1
ATOM 704 N N . ILE A 1 97 ? 13.263 -2.358 47.513 1.00 84.38 97 ILE A N 1
ATOM 705 C CA . ILE A 1 97 ? 12.567 -3.360 46.697 1.00 84.38 97 ILE A CA 1
ATOM 706 C C . ILE A 1 97 ? 11.416 -4.015 47.460 1.00 84.38 97 ILE A C 1
ATOM 708 O O . ILE A 1 97 ? 11.328 -3.935 48.685 1.00 84.38 97 ILE A O 1
ATOM 712 N N . THR A 1 98 ? 10.531 -4.695 46.735 1.00 83.19 98 THR A N 1
ATOM 713 C CA . THR A 1 98 ? 9.543 -5.608 47.325 1.00 83.19 98 THR A CA 1
ATOM 714 C C . THR A 1 98 ? 10.074 -7.039 47.393 1.00 83.19 98 THR A C 1
ATOM 716 O O . THR A 1 98 ? 10.968 -7.421 46.641 1.00 83.19 98 THR A O 1
ATOM 719 N N . GLU A 1 99 ? 9.483 -7.863 48.257 1.00 79.06 99 GLU A N 1
ATOM 720 C CA . GLU A 1 99 ? 9.807 -9.293 48.409 1.00 79.06 99 GLU A CA 1
ATOM 721 C C . GLU A 1 99 ? 9.787 -10.078 47.080 1.00 79.06 99 GLU A C 1
ATOM 723 O O . GLU A 1 99 ? 10.589 -10.981 46.883 1.00 79.06 99 GLU A O 1
ATOM 728 N N . LYS A 1 100 ? 8.952 -9.678 46.109 1.00 79.88 100 LYS A N 1
ATOM 729 C CA . LYS A 1 100 ? 8.859 -10.304 44.771 1.00 79.88 100 LYS A CA 1
ATOM 730 C C . LYS A 1 100 ? 10.061 -10.037 43.853 1.00 79.88 100 LYS A C 1
ATOM 732 O O . LYS A 1 100 ? 10.158 -10.645 42.788 1.00 79.88 100 LYS A O 1
ATOM 737 N N . GLN A 1 101 ? 10.921 -9.095 44.228 1.00 82.12 101 GLN A N 1
ATOM 738 C CA . GLN A 1 101 ? 12.082 -8.650 43.454 1.00 82.12 101 GLN A CA 1
ATOM 739 C C . GLN A 1 101 ? 13.400 -9.155 44.054 1.00 82.12 101 GLN A C 1
ATOM 741 O O . GLN A 1 101 ? 14.449 -8.973 43.446 1.00 82.12 101 GLN A O 1
ATOM 746 N N . TYR A 1 102 ? 13.349 -9.795 45.223 1.00 84.56 102 TYR A N 1
ATOM 747 C CA . TYR A 1 102 ? 14.472 -10.504 45.824 1.00 84.56 102 TYR A CA 1
ATOM 748 C C . TYR A 1 102 ? 14.375 -11.981 45.424 1.00 84.56 102 TYR A C 1
ATOM 750 O O . TYR A 1 102 ? 13.372 -12.626 45.735 1.00 84.56 102 TYR A O 1
ATOM 758 N N . LYS A 1 103 ? 15.351 -12.506 44.672 1.00 77.19 103 LYS A N 1
ATOM 759 C CA . LYS A 1 103 ? 15.265 -13.851 44.079 1.00 77.19 103 LYS A CA 1
ATOM 760 C C . LYS A 1 103 ? 16.587 -14.622 44.142 1.00 77.19 103 LYS A C 1
ATOM 762 O O . LYS A 1 103 ? 17.595 -14.159 43.618 1.00 77.19 103 LYS A O 1
ATOM 767 N N . GLY A 1 104 ? 16.547 -15.859 44.641 1.00 67.19 104 GLY A N 1
ATOM 768 C CA . GLY A 1 104 ? 17.622 -16.857 44.492 1.00 67.19 104 GLY A CA 1
ATOM 769 C C . GLY A 1 104 ? 17.636 -17.619 43.162 1.00 67.19 104 GLY A C 1
ATOM 770 O O . GLY A 1 104 ? 18.339 -18.616 43.020 1.00 67.19 104 GLY A O 1
ATOM 771 N N . THR A 1 105 ? 16.835 -17.210 42.178 1.00 64.94 105 THR A N 1
ATOM 772 C CA . THR A 1 105 ? 16.952 -17.674 40.786 1.00 64.94 105 THR A CA 1
ATOM 773 C C . THR A 1 105 ? 16.478 -16.554 39.871 1.00 64.94 105 THR A C 1
ATOM 775 O O . THR A 1 105 ? 15.412 -15.984 40.107 1.00 64.94 105 THR A O 1
ATOM 778 N N . LEU A 1 106 ? 17.283 -16.202 38.870 1.00 69.81 106 LEU A N 1
ATOM 779 C CA . LEU A 1 106 ? 17.145 -14.943 38.144 1.00 69.81 106 LEU A CA 1
ATOM 780 C C . LEU A 1 106 ? 16.708 -15.130 36.693 1.00 69.81 106 LEU A C 1
ATOM 782 O O . LEU A 1 106 ? 17.206 -15.997 35.984 1.00 69.81 106 LEU A O 1
ATOM 786 N N . ASP A 1 107 ? 15.807 -14.262 36.255 1.00 67.25 107 ASP A N 1
ATOM 787 C CA . ASP A 1 107 ? 15.135 -14.265 34.960 1.00 67.25 107 ASP A CA 1
ATOM 788 C C . ASP A 1 107 ? 14.817 -12.816 34.543 1.00 67.25 107 ASP A C 1
ATOM 790 O O . ASP A 1 107 ? 14.356 -12.019 35.362 1.00 67.25 107 ASP A O 1
ATOM 794 N N . GLY A 1 108 ? 15.045 -12.454 33.274 1.00 71.38 108 GLY A N 1
ATOM 795 C CA . GLY A 1 108 ? 14.653 -11.143 32.739 1.00 71.38 108 GLY A CA 1
ATOM 796 C C . GLY A 1 108 ? 15.694 -10.432 31.868 1.00 71.38 108 GLY A C 1
ATOM 797 O O . GLY A 1 108 ? 16.596 -11.043 31.301 1.00 71.38 108 GLY A O 1
ATOM 798 N N . SER A 1 109 ? 15.518 -9.113 31.725 1.00 80.62 109 SER A N 1
ATOM 799 C CA . SER A 1 109 ? 16.249 -8.265 30.773 1.00 80.62 109 SER A CA 1
ATOM 800 C C . SER A 1 109 ? 17.268 -7.340 31.441 1.00 80.62 109 SER A C 1
ATOM 802 O O . SER A 1 109 ? 16.892 -6.482 32.242 1.00 80.62 109 SER A O 1
ATOM 804 N N . ILE A 1 110 ? 18.535 -7.441 31.045 1.00 84.06 110 ILE A N 1
ATOM 805 C CA . ILE A 1 110 ? 19.636 -6.621 31.559 1.00 84.06 110 ILE A CA 1
ATOM 806 C C . ILE A 1 110 ? 19.889 -5.419 30.629 1.00 84.06 110 ILE A C 1
ATOM 808 O O . ILE A 1 110 ? 20.076 -5.611 29.428 1.00 84.06 110 ILE A O 1
ATOM 812 N N . PRO A 1 111 ? 19.931 -4.169 31.138 1.00 84.12 111 PRO A N 1
ATOM 813 C CA . PRO A 1 111 ? 20.405 -3.020 30.366 1.00 84.12 111 PRO A CA 1
ATOM 814 C C . PRO A 1 111 ? 21.869 -3.160 29.943 1.00 84.12 111 PRO A C 1
ATOM 816 O O . PRO A 1 111 ? 22.718 -3.414 30.793 1.00 84.12 111 PRO A O 1
ATOM 819 N N . VAL A 1 112 ? 22.193 -2.843 28.693 1.00 84.81 112 VAL A N 1
ATOM 820 C CA . VAL A 1 112 ? 23.573 -2.577 28.250 1.00 84.81 112 VAL A CA 1
ATOM 821 C C . VAL A 1 112 ? 23.590 -1.288 27.429 1.00 84.81 112 VAL A C 1
ATOM 823 O O . VAL A 1 112 ? 22.640 -0.988 26.711 1.00 84.81 112 VAL A O 1
ATOM 826 N N . VAL A 1 113 ? 24.630 -0.475 27.579 1.00 85.12 113 VAL A N 1
ATOM 827 C CA . VAL A 1 113 ? 24.824 0.808 26.895 1.00 85.12 113 VAL A CA 1
ATOM 828 C C . VAL A 1 113 ? 25.992 0.651 25.930 1.00 85.12 113 VAL A C 1
ATOM 830 O O . VAL A 1 113 ? 27.069 0.230 26.339 1.00 85.12 113 VAL A O 1
ATOM 833 N N . VAL A 1 114 ? 25.789 0.979 24.654 1.00 82.44 114 VAL A N 1
ATOM 834 C CA . VAL A 1 114 ? 26.711 0.668 23.549 1.00 82.44 114 VAL A CA 1
ATOM 835 C C . VAL A 1 114 ? 26.899 1.854 22.591 1.00 82.44 114 VAL A C 1
ATOM 837 O O . VAL A 1 114 ? 25.986 2.653 22.365 1.00 82.44 114 VAL A O 1
ATOM 840 N N . GLN A 1 115 ? 28.086 2.003 22.002 1.00 79.31 115 GLN A N 1
ATOM 841 C CA . GLN A 1 115 ? 28.435 3.164 21.170 1.00 79.31 115 GLN A CA 1
ATOM 842 C C . GLN A 1 115 ? 27.635 3.212 19.856 1.00 79.31 115 GLN A C 1
ATOM 844 O O . GLN A 1 115 ? 27.716 2.306 19.029 1.00 79.31 115 GLN A O 1
ATOM 849 N N . SER A 1 116 ? 26.894 4.301 19.605 1.00 71.69 116 SER A N 1
ATOM 850 C CA . SER A 1 116 ? 25.872 4.327 18.539 1.00 71.69 116 SER A CA 1
ATOM 851 C C . SER A 1 116 ? 26.362 4.178 17.098 1.00 71.69 116 SER A C 1
ATOM 853 O O . SER A 1 116 ? 25.530 3.930 16.227 1.00 71.69 116 SER A O 1
ATOM 855 N N . LEU A 1 117 ? 27.658 4.341 16.816 1.00 62.84 117 LEU A N 1
ATOM 856 C CA . LEU A 1 117 ? 28.176 4.253 15.446 1.00 62.84 117 LEU A CA 1
ATOM 857 C C . LEU A 1 117 ? 28.202 2.808 14.922 1.00 62.84 117 LEU A C 1
ATOM 859 O O . LEU A 1 117 ? 27.787 2.564 13.791 1.00 62.84 117 LEU A O 1
ATOM 863 N N . ASN A 1 118 ? 28.625 1.869 15.773 1.00 60.16 118 ASN A N 1
ATOM 864 C CA . ASN A 1 118 ? 28.837 0.454 15.443 1.00 60.16 118 ASN A CA 1
ATOM 865 C C . ASN A 1 118 ? 27.977 -0.486 16.306 1.00 60.16 118 ASN A C 1
ATOM 867 O O . ASN A 1 118 ? 28.164 -1.693 16.272 1.00 60.16 118 ASN A O 1
ATOM 871 N N . TRP A 1 119 ? 27.015 0.058 17.059 1.00 75.38 119 TRP A N 1
ATOM 872 C CA . TRP A 1 119 ? 26.251 -0.658 18.087 1.00 75.38 119 TRP A CA 1
ATOM 873 C C . TRP A 1 119 ? 25.653 -2.009 17.652 1.00 75.38 119 TRP A C 1
ATOM 875 O O . TRP A 1 119 ? 25.444 -2.857 18.508 1.00 75.38 119 TRP A O 1
ATOM 885 N N . MET A 1 120 ? 25.345 -2.189 16.360 1.00 68.12 120 MET A N 1
ATOM 886 C CA . MET A 1 120 ? 24.844 -3.446 15.794 1.00 68.12 120 MET A CA 1
ATOM 887 C C . MET A 1 120 ? 25.885 -4.566 15.883 1.00 68.12 120 MET A C 1
ATOM 889 O O . MET A 1 120 ? 25.529 -5.659 16.294 1.00 68.12 120 MET A O 1
ATOM 893 N N . GLU A 1 121 ? 27.156 -4.279 15.584 1.00 71.25 121 GLU A N 1
ATOM 894 C CA . GLU A 1 121 ? 28.260 -5.239 15.733 1.00 71.25 121 GLU A CA 1
ATOM 895 C C . GLU A 1 121 ? 28.458 -5.577 17.218 1.00 71.25 121 GLU A C 1
ATOM 897 O O . GLU A 1 121 ? 28.535 -6.744 17.572 1.00 71.25 121 GLU A O 1
ATOM 902 N N . THR A 1 122 ? 28.431 -4.576 18.108 1.00 75.88 122 THR A N 1
ATOM 903 C CA . THR A 1 122 ? 28.475 -4.795 19.567 1.00 75.88 122 THR A CA 1
ATOM 904 C C . THR A 1 122 ? 27.269 -5.595 20.079 1.00 75.88 122 THR A C 1
ATOM 906 O O . THR A 1 122 ? 27.394 -6.329 21.050 1.00 75.88 122 THR A O 1
ATOM 909 N N . ALA A 1 123 ? 26.088 -5.449 19.472 1.00 76.94 123 ALA A N 1
ATOM 910 C CA . ALA A 1 123 ? 24.892 -6.196 19.859 1.00 76.94 123 ALA A CA 1
ATOM 911 C C . ALA A 1 123 ? 24.952 -7.654 19.380 1.00 76.94 123 ALA A C 1
ATOM 913 O O . ALA A 1 123 ? 24.637 -8.541 20.165 1.00 76.94 123 ALA A O 1
ATOM 914 N N . GLU A 1 124 ? 25.410 -7.898 18.148 1.00 74.44 124 GLU A N 1
ATOM 915 C CA . GLU A 1 124 ? 25.695 -9.243 17.627 1.00 74.44 124 GLU A CA 1
ATOM 916 C C . GLU A 1 124 ? 26.804 -9.927 18.460 1.00 74.44 124 GLU A C 1
ATOM 918 O O . GLU A 1 124 ? 26.626 -11.067 18.876 1.00 74.44 124 GLU A O 1
ATOM 923 N N . GLU A 1 125 ? 27.873 -9.210 18.842 1.00 78.94 125 GLU A N 1
ATOM 924 C CA . GLU A 1 125 ? 28.957 -9.724 19.708 1.00 78.94 125 GLU A CA 1
ATOM 925 C C . GLU A 1 125 ? 28.483 -10.070 21.141 1.00 78.94 125 GLU A C 1
ATOM 927 O O . GLU A 1 125 ? 29.132 -10.864 21.818 1.00 78.94 125 GLU A O 1
ATOM 932 N N . ILE A 1 126 ? 27.346 -9.529 21.611 1.00 81.56 126 ILE A N 1
ATOM 933 C CA . ILE A 1 126 ? 26.700 -9.918 22.886 1.00 81.56 126 ILE A CA 1
ATOM 934 C C . ILE A 1 126 ? 25.716 -11.083 22.690 1.00 81.56 126 ILE A C 1
ATOM 936 O O . ILE A 1 126 ? 25.616 -11.937 23.570 1.00 81.56 126 ILE A O 1
ATOM 940 N N . ASP A 1 127 ? 25.000 -11.128 21.564 1.00 78.44 127 ASP A N 1
ATOM 941 C CA . ASP A 1 127 ? 24.046 -12.198 21.231 1.00 78.44 127 ASP A CA 1
ATOM 942 C C . ASP A 1 127 ? 24.790 -13.533 21.047 1.00 78.44 127 ASP A C 1
ATOM 944 O O . ASP A 1 127 ? 24.418 -14.539 21.649 1.00 78.44 127 ASP A O 1
ATOM 948 N N . ASP A 1 128 ? 25.934 -13.509 20.350 1.00 77.56 128 ASP A N 1
ATOM 949 C CA . ASP A 1 128 ? 26.867 -14.640 20.240 1.00 77.56 128 ASP A CA 1
ATOM 950 C C . ASP A 1 128 ? 27.473 -15.053 21.600 1.00 77.56 128 ASP A C 1
ATOM 952 O O . ASP A 1 128 ? 27.748 -16.234 21.828 1.00 77.56 128 ASP A O 1
ATOM 956 N N . LEU A 1 129 ? 27.666 -14.108 22.531 1.00 77.94 129 LEU A N 1
ATOM 957 C CA . LEU A 1 129 ? 28.264 -14.365 23.851 1.00 77.94 129 LEU A CA 1
ATOM 958 C C . LEU A 1 129 ? 27.356 -15.195 24.774 1.00 77.94 129 LEU A C 1
ATOM 960 O O . LEU A 1 129 ? 27.848 -15.892 25.663 1.00 77.94 129 LEU A O 1
ATOM 964 N N . PHE A 1 130 ? 26.041 -15.116 24.559 1.00 78.31 130 PHE A N 1
ATOM 965 C CA . PHE A 1 130 ? 25.003 -15.808 25.330 1.00 78.31 130 PHE A CA 1
ATOM 966 C C . PHE A 1 130 ? 24.081 -16.642 24.418 1.00 78.31 130 PHE A C 1
ATOM 968 O O . PHE A 1 130 ? 22.903 -16.841 24.729 1.00 78.31 130 PHE A O 1
ATOM 975 N N . LEU A 1 131 ? 24.607 -17.114 23.280 1.00 72.75 131 LEU A N 1
ATOM 976 C CA . LEU A 1 131 ? 23.826 -17.651 22.164 1.00 72.75 131 LEU A CA 1
ATOM 977 C C . LEU A 1 131 ? 22.929 -18.834 22.566 1.00 72.75 131 LEU A C 1
ATOM 979 O O . LEU A 1 131 ? 23.399 -19.946 22.814 1.00 72.75 131 LEU A O 1
ATOM 983 N N . GLY A 1 132 ? 21.615 -18.603 22.558 1.00 69.12 132 GLY A N 1
ATOM 984 C CA . GLY A 1 132 ? 20.601 -19.600 22.919 1.00 69.12 132 GLY A CA 1
ATOM 985 C C . GLY A 1 132 ? 20.223 -19.633 24.405 1.00 69.12 132 GLY A C 1
ATOM 986 O O . GLY A 1 132 ? 19.263 -20.318 24.750 1.00 69.12 132 GLY A O 1
ATOM 987 N N . ASP A 1 133 ? 20.915 -18.869 25.255 1.00 70.19 133 ASP A N 1
ATOM 988 C CA . ASP A 1 133 ? 20.506 -18.565 26.631 1.00 70.19 133 ASP A CA 1
ATOM 989 C C . ASP A 1 133 ? 19.866 -17.165 26.738 1.00 70.19 133 ASP A C 1
ATOM 991 O O . ASP A 1 133 ? 18.940 -16.983 27.533 1.00 70.19 133 ASP A O 1
ATOM 995 N N . ALA A 1 134 ? 20.260 -16.194 25.902 1.00 79.69 134 ALA A N 1
ATOM 996 C CA . ALA A 1 134 ? 19.656 -14.857 25.828 1.00 79.69 134 ALA A CA 1
ATOM 997 C C . ALA A 1 134 ? 19.391 -14.368 24.388 1.00 79.69 134 ALA A C 1
ATOM 999 O O . ALA A 1 134 ? 19.919 -14.926 23.431 1.00 79.69 134 ALA A O 1
ATOM 1000 N N . GLU A 1 135 ? 18.584 -13.307 24.263 1.00 78.56 135 GLU A N 1
ATOM 1001 C CA . GLU A 1 135 ? 18.360 -12.535 23.029 1.00 78.56 135 GLU A CA 1
ATOM 1002 C C . GLU A 1 135 ? 18.696 -11.046 23.242 1.00 78.56 135 GLU A C 1
ATOM 1004 O O . GLU A 1 135 ? 18.272 -10.443 24.235 1.00 78.56 135 GLU A O 1
ATOM 1009 N N . VAL A 1 136 ? 19.374 -10.402 22.289 1.00 78.62 136 VAL A N 1
ATOM 1010 C CA . VAL A 1 136 ? 19.747 -8.979 22.357 1.00 78.62 136 VAL A CA 1
ATOM 1011 C C . VAL A 1 136 ? 18.775 -8.088 21.580 1.00 78.62 136 VAL A C 1
ATOM 1013 O O . VAL A 1 136 ? 18.655 -8.136 20.357 1.00 78.62 136 VAL A O 1
ATOM 1016 N N . TRP A 1 137 ? 18.086 -7.206 22.305 1.00 81.00 137 TRP A N 1
ATOM 1017 C CA . TRP A 1 137 ? 17.044 -6.319 21.787 1.00 81.00 137 TRP A CA 1
ATOM 1018 C C . TRP A 1 137 ? 17.428 -4.858 22.009 1.00 81.00 137 TRP A C 1
ATOM 1020 O O . TRP A 1 137 ? 17.452 -4.393 23.147 1.00 81.00 137 TRP A O 1
ATOM 1030 N N . ARG A 1 138 ? 17.668 -4.057 20.962 1.00 76.62 138 ARG A N 1
ATOM 1031 C CA . ARG A 1 138 ? 17.886 -2.617 21.177 1.00 76.62 138 ARG A CA 1
ATOM 1032 C C . ARG A 1 138 ? 16.628 -1.953 21.734 1.00 76.62 138 ARG A C 1
ATOM 1034 O O . ARG A 1 138 ? 15.532 -2.048 21.179 1.00 76.62 138 ARG A O 1
ATOM 1041 N N . ARG A 1 139 ? 16.804 -1.297 22.879 1.00 73.88 139 ARG A N 1
ATOM 1042 C CA . ARG A 1 139 ? 15.733 -0.770 23.717 1.00 73.88 139 ARG A CA 1
ATOM 1043 C C . ARG A 1 139 ? 15.104 0.427 23.025 1.00 73.88 139 ARG A C 1
ATOM 1045 O O . ARG A 1 139 ? 15.824 1.324 22.596 1.00 73.88 139 ARG A O 1
ATOM 1052 N N . SER A 1 140 ? 13.777 0.487 22.954 1.00 65.62 140 SER A N 1
ATOM 1053 C CA . SER A 1 140 ? 13.089 1.698 22.494 1.00 65.62 140 SER A CA 1
ATOM 1054 C C . SER A 1 140 ? 12.898 2.697 23.640 1.00 65.62 140 SER A C 1
ATOM 1056 O O . SER A 1 140 ? 12.728 2.319 24.799 1.00 65.62 140 SER A O 1
ATOM 1058 N N . SER A 1 141 ? 12.903 3.987 23.311 1.00 54.88 141 SER A N 1
ATOM 1059 C CA . SER A 1 141 ? 12.484 5.073 24.204 1.00 54.88 141 SER A CA 1
ATOM 1060 C C . SER A 1 141 ? 10.959 5.204 24.292 1.00 54.88 141 SER A C 1
ATOM 1062 O O . SER A 1 141 ? 10.447 5.651 25.318 1.00 54.88 141 SER A O 1
ATOM 1064 N N . ILE A 1 142 ? 10.234 4.803 23.237 1.00 50.50 142 ILE A N 1
ATOM 1065 C CA . ILE A 1 142 ? 8.765 4.789 23.152 1.00 50.50 142 ILE A CA 1
ATOM 1066 C C . ILE A 1 142 ? 8.323 3.581 22.309 1.00 50.50 142 ILE A C 1
ATOM 1068 O O . ILE A 1 142 ? 8.750 3.422 21.166 1.00 50.50 142 ILE A O 1
ATOM 1072 N N . GLY A 1 143 ? 7.427 2.748 22.844 1.00 52.75 143 GLY A N 1
ATOM 1073 C CA . GLY A 1 143 ? 6.975 1.509 22.194 1.00 52.75 143 GLY A CA 1
ATOM 1074 C C . GLY A 1 143 ? 7.827 0.290 22.567 1.00 52.75 143 GLY A C 1
ATOM 1075 O O . GLY A 1 143 ? 8.635 0.355 23.492 1.00 52.75 143 GLY A O 1
ATOM 1076 N N . GLN A 1 144 ? 7.624 -0.836 21.879 1.00 46.00 144 GLN A N 1
ATOM 1077 C CA . GLN A 1 144 ? 8.416 -2.048 22.114 1.00 46.00 144 GLN A CA 1
ATOM 1078 C C . GLN A 1 144 ? 9.801 -1.962 21.459 1.00 46.00 144 GLN A C 1
ATOM 1080 O O . GLN A 1 144 ? 9.990 -1.319 20.427 1.00 46.00 144 GLN A O 1
ATOM 1085 N N . ALA A 1 145 ? 10.764 -2.619 22.103 1.00 45.97 145 ALA A N 1
ATOM 1086 C CA . ALA A 1 145 ? 12.091 -2.890 21.571 1.00 45.97 145 ALA A CA 1
ATOM 1087 C C . ALA A 1 145 ? 12.039 -3.954 20.455 1.00 45.97 145 ALA A C 1
ATOM 1089 O O . ALA A 1 145 ? 11.004 -4.572 20.209 1.00 45.97 145 ALA A O 1
ATOM 1090 N N . GLY A 1 146 ? 13.184 -4.194 19.825 1.00 54.78 146 GLY A N 1
ATOM 1091 C CA . GLY A 1 146 ? 13.437 -5.305 18.903 1.00 54.78 146 GLY A CA 1
ATOM 1092 C C . GLY A 1 146 ? 14.935 -5.368 18.601 1.00 54.78 146 GLY A C 1
ATOM 1093 O O . GLY A 1 146 ? 15.609 -4.368 18.862 1.00 54.78 146 GLY A O 1
ATOM 1094 N N . PRO A 1 147 ? 15.480 -6.454 18.021 1.00 52.84 147 PRO A N 1
ATOM 1095 C CA . PRO A 1 147 ? 16.923 -6.593 17.789 1.00 52.84 147 PRO A CA 1
ATOM 1096 C C . PRO A 1 147 ? 17.575 -5.354 17.160 1.00 52.84 147 PRO A C 1
ATOM 1098 O O . PRO A 1 147 ? 18.544 -4.825 17.692 1.00 52.84 147 PRO A O 1
ATOM 1101 N N . ILE A 1 148 ? 16.948 -4.775 16.126 1.00 56.06 148 ILE A N 1
ATOM 1102 C CA . ILE A 1 148 ? 17.426 -3.569 15.418 1.00 56.06 148 ILE A CA 1
ATOM 1103 C C . ILE A 1 148 ? 17.044 -2.208 16.057 1.00 56.06 148 ILE A C 1
ATOM 1105 O O . ILE A 1 148 ? 17.568 -1.165 15.648 1.00 56.06 148 ILE A O 1
ATOM 1109 N N . GLY A 1 149 ? 16.183 -2.191 17.083 1.00 53.72 149 GLY A N 1
ATOM 1110 C CA . GLY A 1 149 ? 15.903 -1.017 17.933 1.00 53.72 149 GLY A CA 1
ATOM 1111 C C . GLY A 1 149 ? 14.553 -0.316 17.788 1.00 53.72 149 GLY A C 1
ATOM 1112 O O . GLY A 1 149 ? 14.264 0.590 18.569 1.00 53.72 149 GLY A O 1
ATOM 1113 N N . GLY A 1 150 ? 13.734 -0.714 16.812 1.00 55.19 150 GLY A N 1
ATOM 1114 C CA . GLY A 1 150 ? 12.495 -0.005 16.470 1.00 55.19 150 GLY A CA 1
ATOM 1115 C C . GLY A 1 150 ? 12.738 1.414 15.931 1.00 55.19 150 GLY A C 1
ATOM 1116 O O . GLY A 1 150 ? 13.873 1.809 15.659 1.00 55.19 150 GLY A O 1
ATOM 1117 N N . ASP A 1 151 ? 11.664 2.192 15.774 1.00 50.16 151 ASP A N 1
ATOM 1118 C CA . ASP A 1 151 ? 11.722 3.542 15.183 1.00 50.16 151 ASP A CA 1
ATOM 1119 C C . ASP A 1 151 ? 12.292 4.618 16.129 1.00 50.16 151 ASP A C 1
ATOM 1121 O O . ASP A 1 151 ? 12.719 5.682 15.678 1.00 50.16 151 ASP A O 1
ATOM 1125 N N . PHE A 1 152 ? 12.308 4.359 17.443 1.00 55.97 152 PHE A N 1
ATOM 1126 C CA . PHE A 1 152 ? 12.684 5.333 18.478 1.00 55.97 152 PHE A CA 1
ATOM 1127 C C . PHE A 1 152 ? 13.683 4.763 19.499 1.00 55.97 152 PHE A C 1
ATOM 1129 O O . PHE A 1 152 ? 13.414 4.827 20.702 1.00 55.97 152 PHE A O 1
ATOM 1136 N N . PRO A 1 153 ? 14.831 4.213 19.066 1.00 61.00 153 PRO A N 1
ATOM 1137 C CA . PRO A 1 153 ? 15.810 3.604 19.962 1.00 61.00 153 PRO A CA 1
ATOM 1138 C C . PRO A 1 153 ? 16.211 4.557 21.094 1.00 61.00 153 PRO A C 1
ATOM 1140 O O . PRO A 1 153 ? 16.402 5.755 20.881 1.00 61.00 153 PRO A O 1
ATOM 1143 N N . LEU A 1 154 ? 16.329 4.027 22.310 1.00 64.38 154 LEU A N 1
ATOM 1144 C CA . LEU A 1 154 ? 16.739 4.785 23.480 1.00 64.38 154 LEU A CA 1
ATOM 1145 C C . LEU A 1 154 ? 18.224 5.115 23.356 1.00 64.38 154 LEU A C 1
ATOM 1147 O O . LEU A 1 154 ? 19.079 4.247 23.520 1.00 64.38 154 LEU A O 1
ATOM 1151 N N . VAL A 1 155 ? 18.511 6.383 23.073 1.00 67.00 155 VAL A N 1
ATOM 1152 C CA . VAL A 1 155 ? 19.868 6.929 23.056 1.00 67.00 155 VAL A CA 1
ATOM 1153 C C . VAL A 1 155 ? 20.089 7.740 24.334 1.00 67.00 155 VAL A C 1
ATOM 1155 O O . VAL A 1 155 ? 19.239 8.548 24.717 1.00 67.00 155 VAL A O 1
ATOM 1158 N N . THR A 1 156 ? 21.220 7.533 25.005 1.00 60.50 156 THR A N 1
ATOM 1159 C CA . THR A 1 156 ? 21.665 8.347 26.140 1.00 60.50 156 THR A CA 1
ATOM 1160 C C . THR A 1 156 ? 22.024 9.768 25.683 1.00 60.50 156 THR A C 1
ATOM 1162 O O . THR A 1 156 ? 22.147 10.048 24.487 1.00 60.50 156 THR A O 1
ATOM 1165 N N . ARG A 1 157 ? 22.209 10.706 26.622 1.00 55.38 157 ARG A N 1
ATOM 1166 C CA . ARG A 1 157 ? 22.505 12.115 26.286 1.00 55.38 157 ARG A CA 1
ATOM 1167 C C . ARG A 1 157 ? 23.864 12.306 25.613 1.00 55.38 157 ARG A C 1
ATOM 1169 O O . ARG A 1 157 ? 24.056 13.282 24.895 1.00 55.38 157 ARG A O 1
ATOM 1176 N N . GLU A 1 158 ? 24.770 11.368 25.838 1.00 56.91 158 GLU A N 1
ATOM 1177 C CA . GLU A 1 158 ? 26.124 11.300 25.293 1.00 56.91 158 GLU A CA 1
ATOM 1178 C C . GLU A 1 158 ? 26.122 10.741 23.860 1.00 56.91 158 GLU A C 1
ATOM 1180 O O . GLU A 1 158 ? 27.126 10.835 23.159 1.00 56.91 158 GLU A O 1
ATOM 1185 N N . GLY A 1 159 ? 24.988 10.191 23.405 1.00 64.44 159 GLY A N 1
ATOM 1186 C CA . GLY A 1 159 ? 24.839 9.613 22.076 1.00 64.44 159 GLY A CA 1
ATOM 1187 C C . GLY A 1 159 ? 25.100 8.107 22.010 1.00 64.44 159 GLY A C 1
ATOM 1188 O O . GLY A 1 159 ? 25.426 7.620 20.931 1.00 64.44 159 GLY A O 1
ATOM 1189 N N . HIS A 1 160 ? 24.962 7.353 23.105 1.00 79.38 160 HIS A N 1
ATOM 1190 C CA . HIS A 1 160 ? 25.093 5.887 23.119 1.00 79.38 160 HIS A CA 1
ATOM 1191 C C . HIS A 1 160 ? 23.723 5.203 23.068 1.00 79.38 160 HIS A C 1
ATOM 1193 O O . HIS A 1 160 ? 22.780 5.678 23.687 1.00 79.38 160 HIS A O 1
ATOM 1199 N N . ASN A 1 161 ? 23.582 4.093 22.348 1.00 78.38 161 ASN A N 1
ATOM 1200 C CA . ASN A 1 161 ? 22.344 3.316 22.343 1.00 78.38 161 ASN A CA 1
ATOM 1201 C C . ASN A 1 161 ? 22.232 2.495 23.626 1.00 78.38 161 ASN A C 1
ATOM 1203 O O . ASN A 1 161 ? 23.235 2.038 24.164 1.00 78.38 161 ASN A O 1
ATOM 1207 N N . VAL A 1 162 ? 21.007 2.243 24.073 1.00 78.81 162 VAL A N 1
ATOM 1208 C CA . VAL A 1 162 ? 20.720 1.263 25.120 1.00 78.81 162 VAL A CA 1
ATOM 1209 C C . VAL A 1 162 ? 20.083 0.029 24.487 1.00 78.81 162 VAL A C 1
ATOM 1211 O O . VAL A 1 162 ? 19.232 0.137 23.603 1.00 78.81 162 VAL A O 1
ATOM 1214 N N . ILE A 1 163 ? 20.489 -1.147 24.944 1.00 85.44 163 ILE A N 1
ATOM 1215 C CA . ILE A 1 163 ? 19.964 -2.454 24.552 1.00 85.44 163 ILE A CA 1
ATOM 1216 C C . ILE A 1 163 ? 19.523 -3.233 25.804 1.00 85.44 163 ILE A C 1
ATOM 1218 O O . ILE A 1 163 ? 19.896 -2.900 26.931 1.00 85.44 163 ILE A O 1
ATOM 1222 N N . ASP A 1 164 ? 18.659 -4.217 25.604 1.00 83.88 164 ASP A N 1
ATOM 1223 C CA . ASP A 1 164 ? 18.176 -5.193 26.574 1.00 83.88 164 ASP A CA 1
ATOM 1224 C C . ASP A 1 164 ? 18.761 -6.558 26.192 1.00 83.88 164 ASP A C 1
ATOM 1226 O O . ASP A 1 164 ? 18.479 -7.051 25.104 1.00 83.88 164 ASP A O 1
ATOM 1230 N N . VAL A 1 165 ? 19.548 -7.174 27.073 1.00 87.06 165 VAL A N 1
ATOM 1231 C CA . VAL A 1 165 ? 19.966 -8.581 26.948 1.00 87.06 165 VAL A CA 1
ATOM 1232 C C . VAL A 1 165 ? 18.957 -9.411 27.732 1.00 87.06 165 VAL A C 1
ATOM 1234 O O . VAL A 1 165 ? 18.901 -9.316 28.959 1.00 87.06 165 VAL A O 1
ATOM 1237 N N . ILE A 1 166 ? 18.085 -10.131 27.031 1.00 85.94 166 ILE A N 1
ATOM 1238 C CA . ILE A 1 166 ? 16.906 -10.793 27.596 1.00 85.94 166 ILE A CA 1
ATOM 1239 C C . ILE A 1 166 ? 17.209 -12.277 27.772 1.00 85.94 166 ILE A C 1
ATOM 1241 O O . ILE A 1 166 ? 17.201 -13.028 26.802 1.00 85.94 166 ILE A O 1
ATOM 1245 N N . PHE A 1 167 ? 17.467 -12.704 29.007 1.00 83.31 167 PHE A N 1
ATOM 1246 C CA . PHE A 1 167 ? 17.752 -14.105 29.305 1.00 83.31 167 PHE A CA 1
ATOM 1247 C C . PHE A 1 167 ? 16.469 -14.942 29.248 1.00 83.31 167 PHE A C 1
ATOM 1249 O O . PHE A 1 167 ? 15.466 -14.629 29.895 1.00 83.31 167 PHE A O 1
ATOM 1256 N N . THR A 1 168 ? 16.515 -15.996 28.435 1.00 73.25 168 THR A N 1
ATOM 1257 C CA . THR A 1 168 ? 15.429 -16.955 28.180 1.00 73.25 168 THR A CA 1
ATOM 1258 C C . THR A 1 168 ? 15.548 -18.205 29.058 1.00 73.25 168 THR A C 1
ATOM 1260 O O . THR A 1 168 ? 14.544 -18.862 29.343 1.00 73.25 168 THR A O 1
ATOM 1263 N N . SER A 1 169 ? 16.759 -18.496 29.542 1.00 76.19 169 SER A N 1
ATOM 1264 C CA . SER A 1 169 ? 17.057 -19.453 30.609 1.00 76.19 169 SER A CA 1
ATOM 1265 C C . SER A 1 169 ? 17.387 -18.723 31.928 1.00 76.19 169 SER A C 1
ATOM 1267 O O . SER A 1 169 ? 17.639 -17.514 31.919 1.00 76.19 169 SER A O 1
ATOM 1269 N N . PRO A 1 170 ? 17.366 -19.404 33.093 1.00 77.00 170 PRO A N 1
ATOM 1270 C CA . PRO A 1 170 ? 17.731 -18.770 34.357 1.00 77.00 170 PRO A CA 1
ATOM 1271 C C . PRO A 1 170 ? 19.218 -18.388 34.409 1.00 77.00 170 PRO A C 1
ATOM 1273 O O . PRO A 1 170 ? 20.091 -19.238 34.223 1.00 77.00 170 PRO A O 1
ATOM 1276 N N . ILE A 1 171 ? 19.503 -17.124 34.725 1.00 80.12 171 ILE A N 1
ATOM 1277 C CA . ILE A 1 171 ? 20.864 -16.588 34.860 1.00 80.12 171 ILE A CA 1
ATOM 1278 C C . ILE A 1 171 ? 21.560 -17.294 36.031 1.00 80.12 171 ILE A C 1
ATOM 1280 O O . ILE A 1 171 ? 21.063 -17.270 37.157 1.00 80.12 171 ILE A O 1
ATOM 1284 N N . GLN A 1 172 ? 22.715 -17.915 35.767 1.00 70.31 172 GLN A N 1
ATOM 1285 C CA . GLN A 1 172 ? 23.451 -18.703 36.769 1.00 70.31 172 GLN A CA 1
ATOM 1286 C C . GLN A 1 172 ? 24.342 -17.853 37.692 1.00 70.31 172 GLN A C 1
ATOM 1288 O O . GLN A 1 172 ? 24.642 -18.283 38.803 1.00 70.31 172 GLN A O 1
ATOM 1293 N N . SER A 1 173 ? 24.778 -16.672 37.237 1.00 79.31 173 SER A N 1
ATOM 1294 C CA . SER A 1 173 ? 25.617 -15.736 37.999 1.00 79.31 173 SER A CA 1
ATOM 1295 C C . SER A 1 173 ? 25.567 -14.343 37.364 1.00 79.31 173 SER A C 1
ATOM 1297 O O . SER A 1 173 ? 26.063 -14.153 36.250 1.00 79.31 173 SER A O 1
ATOM 1299 N N . LEU A 1 174 ? 25.010 -13.336 38.053 1.00 81.38 174 LEU A N 1
ATOM 1300 C CA . LEU A 1 174 ? 25.082 -11.951 37.554 1.00 81.38 174 LEU A CA 1
ATOM 1301 C C . LEU A 1 174 ? 26.511 -11.395 37.534 1.00 81.38 174 LEU A C 1
ATOM 1303 O O . LEU A 1 174 ? 26.796 -10.497 36.738 1.00 81.38 174 LEU A O 1
ATOM 1307 N N . ALA A 1 175 ? 27.407 -11.913 38.379 1.00 79.56 175 ALA A N 1
ATOM 1308 C CA . ALA A 1 175 ? 28.812 -11.521 38.380 1.00 79.56 175 ALA A CA 1
ATOM 1309 C C . ALA A 1 175 ? 29.493 -11.909 37.060 1.00 79.56 175 ALA A C 1
ATOM 1311 O O . ALA A 1 175 ? 30.115 -11.061 36.428 1.00 79.56 175 ALA A O 1
ATOM 1312 N N . GLU A 1 176 ? 29.315 -13.151 36.604 1.00 81.56 176 GLU A N 1
ATOM 1313 C CA . GLU A 1 176 ? 29.922 -13.644 35.360 1.00 81.56 176 GLU A CA 1
ATOM 1314 C C . GLU A 1 176 ? 29.313 -12.975 34.120 1.00 81.56 176 GLU A C 1
ATOM 1316 O O . GLU A 1 176 ? 30.033 -12.688 33.164 1.00 81.56 176 GLU A O 1
ATOM 1321 N N . VAL A 1 177 ? 28.014 -12.645 34.137 1.00 84.06 177 VAL A N 1
ATOM 1322 C CA . VAL A 1 177 ? 27.369 -11.880 33.053 1.00 84.06 177 VAL A CA 1
ATOM 1323 C C . VAL A 1 177 ? 27.876 -10.433 33.007 1.00 84.06 177 VAL A C 1
ATOM 1325 O O . VAL A 1 177 ? 28.186 -9.941 31.924 1.00 84.06 177 VAL A O 1
ATOM 1328 N N . ALA A 1 178 ? 28.021 -9.758 34.154 1.00 83.56 178 ALA A N 1
ATOM 1329 C CA . ALA A 1 178 ? 28.633 -8.427 34.234 1.00 83.56 178 ALA A CA 1
ATOM 1330 C C . ALA A 1 178 ? 30.068 -8.440 33.698 1.00 83.56 178 ALA A C 1
ATOM 1332 O O . ALA A 1 178 ? 30.405 -7.685 32.788 1.00 83.56 178 ALA A O 1
ATOM 1333 N N . GLU A 1 179 ? 30.875 -9.372 34.208 1.00 82.56 179 GLU A N 1
ATOM 1334 C CA . GLU A 1 179 ? 32.251 -9.584 33.780 1.00 82.56 179 GLU A CA 1
ATOM 1335 C C . GLU A 1 179 ? 32.345 -9.852 32.276 1.00 82.56 179 GLU A C 1
ATOM 1337 O O . GLU A 1 179 ? 33.281 -9.403 31.626 1.00 82.56 179 GLU A O 1
ATOM 1342 N N . SER A 1 180 ? 31.377 -10.581 31.719 1.00 84.38 180 SER A N 1
ATOM 1343 C CA . SER A 1 180 ? 31.316 -10.913 30.297 1.00 84.38 180 SER A CA 1
ATOM 1344 C C . SER A 1 180 ? 30.972 -9.708 29.422 1.00 84.38 180 SER A C 1
ATOM 1346 O O . SER A 1 180 ? 31.605 -9.514 28.388 1.00 84.38 180 SER A O 1
ATOM 1348 N N . LEU A 1 181 ? 30.049 -8.852 29.865 1.00 84.75 181 LEU A N 1
ATOM 1349 C CA . LEU A 1 181 ? 29.650 -7.631 29.158 1.00 84.75 181 LEU A CA 1
ATOM 1350 C C . LEU A 1 181 ? 30.738 -6.545 29.169 1.00 84.75 181 LEU A C 1
ATOM 1352 O O . LEU A 1 181 ? 30.962 -5.909 28.140 1.00 84.75 181 LEU A O 1
ATOM 1356 N N . ASP A 1 182 ? 31.472 -6.382 30.276 1.00 79.81 182 ASP A N 1
ATOM 1357 C CA . ASP A 1 182 ? 32.591 -5.426 30.402 1.00 79.81 182 ASP A CA 1
ATOM 1358 C C . ASP A 1 182 ? 33.778 -5.723 29.450 1.00 79.81 182 ASP A C 1
ATOM 1360 O O . ASP A 1 182 ? 34.716 -4.929 29.340 1.00 79.81 182 ASP A O 1
ATOM 1364 N N . LYS A 1 183 ? 33.762 -6.867 28.749 1.00 81.38 183 LYS A N 1
ATOM 1365 C CA . LYS A 1 183 ? 34.792 -7.290 27.782 1.00 81.38 183 LYS A CA 1
ATOM 1366 C C . LYS A 1 183 ? 34.485 -6.892 26.335 1.00 81.38 183 LYS A C 1
ATOM 1368 O O . LYS A 1 183 ? 35.406 -6.917 25.518 1.00 81.38 183 LYS A O 1
ATOM 1373 N N . VAL A 1 184 ? 33.224 -6.604 26.006 1.00 80.44 184 VAL A N 1
ATOM 1374 C CA . VAL A 1 184 ? 32.737 -6.531 24.617 1.00 80.44 184 VAL A CA 1
ATOM 1375 C C . VAL A 1 184 ? 33.008 -5.159 23.997 1.00 80.44 184 VAL A C 1
ATOM 1377 O O . VAL A 1 184 ? 32.820 -4.116 24.631 1.00 80.44 184 VAL A O 1
ATOM 1380 N N . ASN A 1 185 ? 33.469 -5.124 22.744 1.00 73.88 185 ASN A N 1
ATOM 1381 C CA . ASN A 1 185 ? 33.999 -3.891 22.178 1.00 73.88 185 ASN A CA 1
ATOM 1382 C C . ASN A 1 185 ? 32.876 -2.948 21.719 1.00 73.88 185 ASN A C 1
ATOM 1384 O O . ASN A 1 185 ? 32.034 -3.277 20.884 1.00 73.88 185 ASN A O 1
ATOM 1388 N N . GLY A 1 186 ? 32.873 -1.736 22.270 1.00 74.81 186 GLY A N 1
ATOM 1389 C CA . GLY A 1 186 ? 31.796 -0.769 22.078 1.00 74.81 186 GLY A CA 1
ATOM 1390 C C . GLY A 1 186 ? 30.712 -0.817 23.156 1.00 74.81 186 GLY A C 1
ATOM 1391 O O . GLY A 1 186 ? 29.857 0.070 23.142 1.00 74.81 186 GLY A O 1
ATOM 1392 N N . VAL A 1 187 ? 30.765 -1.747 24.122 1.00 85.62 187 VAL A N 1
ATOM 1393 C CA . VAL A 1 187 ? 30.065 -1.562 25.404 1.00 85.62 187 VAL A CA 1
ATOM 1394 C C . VAL A 1 187 ? 30.685 -0.365 26.125 1.00 85.62 187 VAL A C 1
ATOM 1396 O O . VAL A 1 187 ? 31.897 -0.155 26.123 1.00 85.62 187 VAL A O 1
ATOM 1399 N N . VAL A 1 188 ? 29.816 0.474 26.678 1.00 77.94 188 VAL A N 1
ATOM 1400 C CA . VAL A 1 188 ? 30.158 1.670 27.454 1.00 77.94 188 VAL A CA 1
ATOM 1401 C C . VAL A 1 188 ? 29.801 1.462 28.920 1.00 77.94 188 VAL A C 1
ATOM 1403 O O . VAL A 1 188 ? 30.523 1.933 29.793 1.00 77.94 188 VAL A O 1
ATOM 1406 N N . ASP A 1 189 ? 28.680 0.785 29.184 1.00 78.81 189 ASP A N 1
ATOM 1407 C CA . ASP A 1 189 ? 28.230 0.438 30.529 1.00 78.81 189 ASP A CA 1
ATOM 1408 C C . ASP A 1 189 ? 27.145 -0.657 30.490 1.00 78.81 189 ASP A C 1
ATOM 1410 O O . ASP A 1 189 ? 26.602 -0.968 29.432 1.00 78.81 189 ASP A O 1
ATOM 1414 N N . HIS A 1 190 ? 26.764 -1.209 31.641 1.00 86.75 190 HIS A N 1
ATOM 1415 C CA . HIS A 1 190 ? 25.677 -2.185 31.779 1.00 86.75 190 HIS A CA 1
ATOM 1416 C C . HIS A 1 190 ? 24.958 -2.046 33.132 1.00 86.75 190 HIS A C 1
ATOM 1418 O O . HIS A 1 190 ? 25.556 -1.690 34.145 1.00 86.75 190 HIS A O 1
ATOM 1424 N N . GLY A 1 191 ? 23.659 -2.339 33.170 1.00 78.19 191 GLY A N 1
ATOM 1425 C CA . GLY A 1 191 ? 22.764 -2.090 34.306 1.00 78.19 191 GLY A CA 1
ATOM 1426 C C . GLY A 1 191 ? 22.822 -3.112 35.441 1.00 78.19 191 GLY A C 1
ATOM 1427 O O . GLY A 1 191 ? 21.853 -3.205 36.190 1.00 78.19 191 GLY A O 1
ATOM 1428 N N . ILE A 1 192 ? 23.912 -3.876 35.557 1.00 83.75 192 ILE A N 1
ATOM 1429 C CA . ILE A 1 192 ? 24.170 -4.753 36.706 1.00 83.75 192 ILE A CA 1
ATOM 1430 C C . ILE A 1 192 ? 25.050 -3.981 37.694 1.00 83.75 192 ILE A C 1
ATOM 1432 O O . ILE A 1 192 ? 26.097 -3.450 37.317 1.00 83.75 192 ILE A O 1
ATOM 1436 N N . VAL A 1 193 ? 24.639 -3.917 38.958 1.00 79.81 193 VAL A N 1
ATOM 1437 C CA . VAL A 1 193 ? 25.375 -3.266 40.046 1.00 79.81 193 VAL A CA 1
ATOM 1438 C C . VAL A 1 193 ? 25.906 -4.338 40.994 1.00 79.81 193 VAL A C 1
ATOM 1440 O O . VAL A 1 193 ? 25.196 -4.826 41.869 1.00 79.81 193 VAL A O 1
ATOM 1443 N N . SER A 1 194 ? 27.179 -4.680 40.806 1.00 69.25 194 SER A N 1
ATOM 1444 C CA . SER A 1 194 ? 27.967 -5.633 41.602 1.00 69.25 194 SER A CA 1
ATOM 1445 C C . SER A 1 194 ? 28.971 -4.939 42.538 1.00 69.25 194 SER A C 1
ATOM 1447 O O . SER A 1 194 ? 29.929 -5.551 43.004 1.00 69.25 194 SER A O 1
ATOM 1449 N N . LYS A 1 195 ? 28.796 -3.636 42.805 1.00 62.78 195 LYS A N 1
ATOM 1450 C CA . LYS A 1 195 ? 29.681 -2.860 43.686 1.00 62.78 195 LYS A CA 1
ATOM 1451 C C . LYS A 1 195 ? 29.187 -2.908 45.132 1.00 62.78 195 LYS A C 1
ATOM 1453 O O . LYS A 1 195 ? 27.991 -2.834 45.391 1.00 62.78 195 LYS A O 1
ATOM 1458 N N . PHE A 1 196 ? 30.111 -2.959 46.086 1.00 55.69 196 PHE A N 1
ATOM 1459 C CA . PHE A 1 196 ? 29.802 -3.202 47.493 1.00 55.69 196 PHE A CA 1
ATOM 1460 C C . PHE A 1 196 ? 30.539 -2.249 48.456 1.00 55.69 196 PHE A C 1
ATOM 1462 O O . PHE A 1 196 ? 31.598 -1.730 48.094 1.00 55.69 196 PHE A O 1
ATOM 1469 N N . PRO A 1 197 ? 30.027 -2.021 49.687 1.00 57.53 197 PRO A N 1
ATOM 1470 C CA . PRO A 1 197 ? 28.857 -2.661 50.304 1.00 57.53 197 PRO A CA 1
ATOM 1471 C C . PRO A 1 197 ? 27.511 -2.106 49.806 1.00 57.53 197 PRO A C 1
ATOM 1473 O O . PRO A 1 197 ? 27.193 -0.929 49.999 1.00 57.53 197 PRO A O 1
ATOM 1476 N N . CYS A 1 198 ? 26.701 -2.994 49.228 1.00 71.25 198 CYS A N 1
ATOM 1477 C CA . CYS A 1 198 ? 25.276 -2.776 48.991 1.00 71.25 198 CYS A CA 1
ATOM 1478 C C . CYS A 1 198 ? 24.453 -3.198 50.208 1.00 71.25 198 CYS A C 1
ATOM 1480 O O . CYS A 1 198 ? 24.868 -4.065 50.979 1.00 71.25 198 CYS A O 1
ATOM 1482 N N . ILE A 1 199 ? 23.284 -2.576 50.345 1.00 79.12 199 ILE A N 1
ATOM 1483 C CA . ILE A 1 199 ? 22.257 -2.864 51.341 1.00 79.12 199 ILE A CA 1
ATOM 1484 C C . ILE A 1 199 ? 20.932 -3.040 50.589 1.00 79.12 199 ILE A C 1
ATOM 1486 O O . ILE A 1 199 ? 20.487 -2.114 49.913 1.00 79.12 199 ILE A O 1
ATOM 1490 N N . ALA A 1 200 ? 20.280 -4.193 50.707 1.00 83.00 200 ALA A N 1
ATOM 1491 C CA . ALA A 1 200 ? 18.913 -4.375 50.214 1.00 83.00 200 ALA A CA 1
ATOM 1492 C C . ALA A 1 200 ? 17.922 -4.082 51.348 1.00 83.00 200 ALA A C 1
ATOM 1494 O O . ALA A 1 200 ? 18.076 -4.634 52.435 1.00 83.00 200 ALA A O 1
ATOM 1495 N N . VAL A 1 201 ? 16.921 -3.231 51.109 1.00 84.69 201 VAL A N 1
ATOM 1496 C CA . VAL A 1 201 ? 15.792 -2.966 52.015 1.00 84.69 201 VAL A CA 1
ATOM 1497 C C . VAL A 1 201 ? 14.524 -3.505 51.358 1.00 84.69 201 VAL A C 1
ATOM 1499 O O . VAL A 1 201 ? 14.063 -2.974 50.347 1.00 84.69 201 VAL A O 1
ATOM 1502 N N . ILE A 1 202 ? 13.982 -4.577 51.932 1.00 84.62 202 ILE A N 1
ATOM 1503 C CA . ILE A 1 202 ? 12.912 -5.383 51.339 1.00 84.62 202 ILE A CA 1
ATOM 1504 C C . ILE A 1 202 ? 11.598 -5.099 52.065 1.00 84.62 202 ILE A C 1
ATOM 1506 O O . ILE A 1 202 ? 11.496 -5.333 53.269 1.00 84.62 202 ILE A O 1
ATOM 1510 N N . ALA A 1 203 ? 10.592 -4.619 51.337 1.00 79.69 203 ALA A N 1
ATOM 1511 C CA . ALA A 1 203 ? 9.229 -4.436 51.822 1.00 79.69 203 ALA A CA 1
ATOM 1512 C C . ALA A 1 203 ? 8.353 -5.665 51.517 1.00 79.69 203 ALA A C 1
ATOM 1514 O O . ALA A 1 203 ? 8.287 -6.135 50.379 1.00 79.69 203 ALA A O 1
ATOM 1515 N N . SER A 1 204 ? 7.644 -6.144 52.537 1.00 78.69 204 SER A N 1
ATOM 1516 C CA . SER A 1 204 ? 6.646 -7.218 52.470 1.00 78.69 204 SER A CA 1
ATOM 1517 C C . SER A 1 204 ? 5.360 -6.791 53.182 1.00 78.69 204 SER A C 1
ATOM 1519 O O . SER A 1 204 ? 5.378 -5.868 54.002 1.00 78.69 204 SER A O 1
ATOM 1521 N N . ASP A 1 205 ? 4.268 -7.528 52.972 1.00 73.56 205 ASP A N 1
ATOM 1522 C CA . ASP A 1 205 ? 3.017 -7.351 53.729 1.00 73.56 205 ASP A CA 1
ATOM 1523 C C . ASP A 1 205 ? 3.193 -7.610 55.246 1.00 73.56 205 ASP A C 1
ATOM 1525 O O . ASP A 1 205 ? 2.337 -7.237 56.050 1.00 73.56 205 ASP A O 1
ATOM 1529 N N . SER A 1 206 ? 4.311 -8.229 55.655 1.00 68.31 206 SER A N 1
ATOM 1530 C CA . SER A 1 206 ? 4.660 -8.500 57.057 1.00 68.31 206 SER A CA 1
ATOM 1531 C C . SER A 1 206 ? 5.542 -7.426 57.717 1.00 68.31 206 SER A C 1
ATOM 1533 O O . SER A 1 206 ? 5.632 -7.381 58.946 1.00 68.31 206 SER A O 1
ATOM 1535 N N . GLY A 1 207 ? 6.189 -6.556 56.929 1.00 70.62 207 GLY A N 1
ATOM 1536 C CA . GLY A 1 207 ? 7.159 -5.568 57.410 1.00 70.62 207 GLY A CA 1
ATOM 1537 C C . GLY A 1 207 ? 8.377 -5.382 56.495 1.00 70.62 207 GLY A C 1
ATOM 1538 O O . GLY A 1 207 ? 8.371 -5.780 55.330 1.00 70.62 207 GLY A O 1
ATOM 1539 N N . LEU A 1 208 ? 9.425 -4.753 57.040 1.00 79.81 208 LEU A N 1
ATOM 1540 C CA . LEU A 1 208 ? 10.672 -4.399 56.345 1.00 79.81 208 LEU A CA 1
ATOM 1541 C C . LEU A 1 208 ? 11.861 -5.254 56.827 1.00 79.81 208 LEU A C 1
ATOM 1543 O O . LEU A 1 208 ? 12.046 -5.417 58.033 1.00 79.81 208 LEU A O 1
ATOM 1547 N N . CYS A 1 209 ? 12.692 -5.736 55.896 1.00 79.25 209 CYS A N 1
ATOM 1548 C CA . CYS A 1 209 ? 13.910 -6.531 56.144 1.00 79.25 209 CYS A CA 1
ATOM 1549 C C . CYS A 1 209 ? 15.160 -5.891 55.487 1.00 79.25 209 CYS A C 1
ATOM 1551 O O . CYS A 1 209 ? 15.001 -5.086 54.570 1.00 79.25 209 CYS A O 1
ATOM 1553 N N . ILE A 1 210 ? 16.389 -6.194 55.958 1.00 84.88 210 ILE A N 1
ATOM 1554 C CA . ILE A 1 210 ? 17.647 -5.526 55.526 1.00 84.88 210 ILE A CA 1
ATOM 1555 C C . ILE A 1 210 ? 18.863 -6.497 55.449 1.00 84.88 210 ILE A C 1
ATOM 1557 O O . ILE A 1 210 ? 19.082 -7.239 56.406 1.00 84.88 210 ILE A O 1
ATOM 1561 N N . ILE A 1 211 ? 19.670 -6.483 54.361 1.00 77.44 211 ILE A N 1
ATOM 1562 C CA . ILE A 1 211 ? 20.745 -7.481 54.027 1.00 77.44 211 ILE A CA 1
ATOM 1563 C C . ILE A 1 211 ? 21.991 -6.822 53.328 1.00 77.44 211 ILE A C 1
ATOM 1565 O O . ILE A 1 211 ? 21.771 -5.831 52.638 1.00 77.44 211 ILE A O 1
ATOM 1569 N N . ASN A 1 212 ? 23.262 -7.318 53.456 1.00 72.00 212 ASN A N 1
ATOM 1570 C CA . ASN A 1 212 ? 24.528 -6.714 52.877 1.00 72.00 212 ASN A CA 1
ATOM 1571 C C . ASN A 1 212 ? 25.650 -7.723 52.366 1.00 72.00 212 ASN A C 1
ATOM 1573 O O . ASN A 1 212 ? 25.728 -8.789 52.970 1.00 72.00 212 ASN A O 1
ATOM 1577 N N . ASN A 1 213 ? 26.562 -7.406 51.380 1.00 53.75 213 ASN A N 1
ATOM 1578 C CA . ASN A 1 213 ? 27.616 -8.340 50.776 1.00 53.75 213 ASN A CA 1
ATOM 1579 C C . ASN A 1 213 ? 28.910 -7.716 50.023 1.00 53.75 213 ASN A C 1
ATOM 1581 O O . ASN A 1 213 ? 29.039 -6.497 50.162 1.00 53.75 213 ASN A O 1
ATOM 1585 N N . PRO A 1 214 ? 29.886 -8.451 49.328 1.00 37.94 214 PRO A N 1
ATOM 1586 C CA . PRO A 1 214 ? 31.144 -7.987 48.565 1.00 37.94 214 PRO A CA 1
ATOM 1587 C C . PRO A 1 214 ? 31.566 -8.582 47.103 1.00 37.94 214 PRO A C 1
ATOM 1589 O O . PRO A 1 214 ? 30.917 -9.535 46.690 1.00 37.94 214 PRO A O 1
ATOM 1592 N N . PRO A 1 215 ? 32.630 -8.098 46.322 1.00 39.06 215 PRO A N 1
ATOM 1593 C CA . PRO A 1 215 ? 32.888 -8.218 44.797 1.00 39.06 215 PRO A CA 1
ATOM 1594 C C . PRO A 1 215 ? 34.157 -8.936 44.115 1.00 39.06 215 PRO A C 1
ATOM 1596 O O . PRO A 1 215 ? 35.099 -9.235 44.849 1.00 39.06 215 PRO A O 1
ATOM 1599 N N . THR A 1 216 ? 34.230 -9.077 42.731 1.00 36.34 216 THR A N 1
ATOM 1600 C CA . THR A 1 216 ? 35.359 -9.559 41.778 1.00 36.34 216 THR A CA 1
ATOM 1601 C C . THR A 1 216 ? 35.261 -9.195 40.215 1.00 36.34 216 THR A C 1
ATOM 1603 O O . THR A 1 216 ? 34.230 -8.636 39.851 1.00 36.34 216 THR A O 1
ATOM 1606 N N . ASP A 1 217 ? 36.263 -9.487 39.296 1.00 35.84 217 ASP A N 1
ATOM 1607 C CA . ASP A 1 217 ? 36.487 -8.865 37.907 1.00 35.84 217 ASP A CA 1
ATOM 1608 C C . ASP A 1 217 ? 37.278 -9.604 36.685 1.00 35.84 217 ASP A C 1
ATOM 1610 O O . ASP A 1 217 ? 38.319 -10.213 36.934 1.00 35.84 217 ASP A O 1
ATOM 1614 N N . ALA A 1 218 ? 36.925 -9.335 35.368 1.00 33.59 218 ALA A N 1
ATOM 1615 C CA . ALA A 1 218 ? 37.666 -9.219 34.013 1.00 33.59 218 ALA A CA 1
ATOM 1616 C C . ALA A 1 218 ? 37.922 -10.305 32.822 1.00 33.59 218 ALA A C 1
ATOM 1618 O O . ALA A 1 218 ? 38.246 -11.454 33.084 1.00 33.59 218 ALA A O 1
ATOM 1619 N N . VAL A 1 219 ? 37.992 -9.866 31.495 1.00 29.91 219 VAL A N 1
ATOM 1620 C CA . VAL A 1 219 ? 38.771 -10.346 30.217 1.00 29.91 219 VAL A CA 1
ATOM 1621 C C . VAL A 1 219 ? 38.217 -11.149 28.910 1.00 29.91 219 VAL A C 1
ATOM 1623 O O . VAL A 1 219 ? 37.992 -12.347 29.008 1.00 29.91 219 VAL A O 1
ATOM 1626 N N . GLN A 1 220 ? 38.132 -10.508 27.680 1.00 27.77 220 GLN A N 1
ATOM 1627 C CA . GLN A 1 220 ? 38.444 -10.751 26.166 1.00 27.77 220 GLN A CA 1
ATOM 1628 C C . GLN A 1 220 ? 38.042 -11.872 25.058 1.00 27.77 220 GLN A C 1
ATOM 1630 O O . GLN A 1 220 ? 38.342 -13.044 25.249 1.00 27.77 220 GLN A O 1
ATOM 1635 N N . ASN A 1 221 ? 37.629 -11.423 23.807 1.00 27.38 221 ASN A N 1
ATOM 1636 C CA . ASN A 1 221 ? 37.996 -11.624 22.305 1.00 27.38 221 ASN A CA 1
ATOM 1637 C C . ASN A 1 221 ? 37.895 -12.860 21.262 1.00 27.38 221 ASN A C 1
ATOM 1639 O O . ASN A 1 221 ? 38.632 -13.830 21.412 1.00 27.38 221 ASN A O 1
ATOM 1643 N N . ASP A 1 222 ? 37.255 -12.634 20.053 1.00 31.78 222 ASP A N 1
ATOM 1644 C CA . ASP A 1 222 ? 37.669 -12.667 18.554 1.00 31.78 222 ASP A CA 1
ATOM 1645 C C . ASP A 1 222 ? 37.815 -13.907 17.524 1.00 31.78 222 ASP A C 1
ATOM 1647 O O . ASP A 1 222 ? 38.506 -14.885 17.818 1.00 31.78 222 ASP A O 1
ATOM 1651 N N . SER A 1 223 ? 37.330 -13.763 16.232 1.00 33.62 223 SER A N 1
ATOM 1652 C CA . SER A 1 223 ? 37.886 -14.158 14.845 1.00 33.62 223 SER A CA 1
ATOM 1653 C C . SER A 1 223 ? 37.145 -15.065 13.746 1.00 33.62 223 SER A C 1
ATOM 1655 O O . SER A 1 223 ? 36.461 -16.020 14.096 1.00 33.62 223 SER A O 1
ATOM 1657 N N . ASP A 1 224 ? 37.322 -14.821 12.394 1.00 35.16 224 ASP A N 1
ATOM 1658 C CA . ASP A 1 224 ? 36.606 -15.440 11.182 1.00 35.16 224 ASP A CA 1
ATOM 1659 C C . ASP A 1 224 ? 37.403 -15.588 9.788 1.00 35.16 224 ASP A C 1
ATOM 1661 O O . ASP A 1 224 ? 38.569 -15.188 9.709 1.00 35.16 224 ASP A O 1
ATOM 1665 N N . SER A 1 225 ? 36.853 -16.172 8.665 1.00 37.03 225 SER A N 1
ATOM 1666 C CA . SER A 1 225 ? 37.476 -16.344 7.293 1.00 37.03 225 SER A CA 1
ATOM 1667 C C . SER A 1 225 ? 36.563 -16.447 5.987 1.00 37.03 225 SER A C 1
ATOM 1669 O O . SER A 1 225 ? 35.350 -16.327 6.036 1.00 37.03 225 SER A O 1
ATOM 1671 N N . SER A 1 226 ? 37.124 -16.614 4.749 1.00 44.56 226 SER A N 1
ATOM 1672 C CA . SER A 1 226 ? 36.597 -16.024 3.453 1.00 44.56 226 SER A CA 1
ATOM 1673 C C . SER A 1 226 ? 36.202 -16.899 2.196 1.00 44.56 226 SER A C 1
ATOM 1675 O O . SER A 1 226 ? 36.666 -18.029 2.053 1.00 44.56 226 SER A O 1
ATOM 1677 N N . ILE A 1 227 ? 35.468 -16.324 1.196 1.00 45.22 227 ILE A N 1
ATOM 1678 C CA . ILE A 1 227 ? 34.863 -16.962 -0.038 1.00 45.22 227 ILE A CA 1
ATOM 1679 C C . ILE A 1 227 ? 35.190 -16.231 -1.407 1.00 45.22 227 ILE A C 1
ATOM 1681 O O . ILE A 1 227 ? 35.850 -15.191 -1.426 1.00 45.22 227 ILE A O 1
ATOM 1685 N N . THR A 1 228 ? 34.774 -16.770 -2.583 1.00 39.53 228 THR A N 1
ATOM 1686 C CA . THR A 1 228 ? 35.011 -16.267 -3.983 1.00 39.53 228 THR A CA 1
ATOM 1687 C C . THR A 1 228 ? 33.740 -15.919 -4.801 1.00 39.53 228 THR A C 1
ATOM 1689 O O . THR A 1 228 ? 32.677 -16.450 -4.497 1.00 39.53 228 THR A O 1
ATOM 1692 N N . ALA A 1 229 ? 33.831 -15.072 -5.852 1.00 44.72 229 ALA A N 1
ATOM 1693 C CA . ALA A 1 229 ? 32.672 -14.602 -6.650 1.00 44.72 229 ALA A CA 1
ATOM 1694 C C . ALA A 1 229 ? 32.984 -14.195 -8.123 1.00 44.72 229 ALA A C 1
ATOM 1696 O O . ALA A 1 229 ? 34.139 -14.154 -8.554 1.00 44.72 229 ALA A O 1
ATOM 1697 N N . VAL A 1 230 ? 31.941 -13.910 -8.923 1.00 42.78 230 VAL A N 1
ATOM 1698 C CA . VAL A 1 230 ? 32.032 -13.471 -10.337 1.00 42.78 230 VAL A CA 1
ATOM 1699 C C . VAL A 1 230 ? 31.974 -11.949 -10.450 1.00 42.78 230 VAL A C 1
ATOM 1701 O O . VAL A 1 230 ? 31.019 -11.340 -9.982 1.00 42.78 230 VAL A O 1
ATOM 1704 N N . TYR A 1 231 ? 32.947 -11.346 -11.139 1.00 49.69 231 TYR A N 1
ATOM 1705 C CA . TYR A 1 231 ? 33.045 -9.898 -11.320 1.00 49.69 231 TYR A CA 1
ATOM 1706 C C . TYR A 1 231 ? 33.189 -9.490 -12.795 1.00 49.69 231 TYR A C 1
ATOM 1708 O O . TYR A 1 231 ? 34.057 -9.979 -13.521 1.00 49.69 231 TYR A O 1
ATOM 1716 N N . ILE A 1 232 ? 32.383 -8.523 -13.222 1.00 48.62 232 ILE A N 1
ATOM 1717 C CA . ILE A 1 232 ? 32.471 -7.794 -14.487 1.00 48.62 232 ILE A CA 1
ATOM 1718 C C . ILE A 1 232 ? 33.518 -6.686 -14.345 1.00 48.62 232 ILE A C 1
ATOM 1720 O O . ILE A 1 232 ? 33.281 -5.645 -13.735 1.00 48.62 232 ILE A O 1
ATOM 1724 N N . VAL A 1 233 ? 34.688 -6.912 -14.937 1.00 60.38 233 VAL A N 1
ATOM 1725 C CA . VAL A 1 233 ? 35.800 -5.963 -15.029 1.00 60.38 233 VAL A CA 1
ATOM 1726 C C . VAL A 1 233 ? 35.640 -5.135 -16.301 1.00 60.38 233 VAL A C 1
ATOM 1728 O O . VAL A 1 233 ? 35.863 -5.617 -17.411 1.00 60.38 233 VAL A O 1
ATOM 1731 N N . THR A 1 234 ? 35.278 -3.866 -16.159 1.00 58.94 234 THR A N 1
ATOM 1732 C CA . THR A 1 234 ? 35.248 -2.895 -17.266 1.00 58.94 234 THR A CA 1
ATOM 1733 C C . THR A 1 234 ? 36.595 -2.187 -17.401 1.00 58.94 234 THR A C 1
ATOM 1735 O O . THR A 1 234 ? 37.314 -2.025 -16.417 1.00 58.94 234 THR A O 1
ATOM 1738 N N . LEU A 1 235 ? 36.967 -1.765 -18.611 1.00 67.88 235 LEU A N 1
ATOM 1739 C CA . LEU A 1 235 ? 38.232 -1.082 -18.911 1.00 67.88 235 LEU A CA 1
ATOM 1740 C C . LEU A 1 235 ? 37.996 0.367 -19.347 1.00 67.88 235 LEU A C 1
ATOM 1742 O O . LEU A 1 235 ? 36.980 0.683 -19.959 1.00 67.88 235 LEU A O 1
ATOM 1746 N N . LYS A 1 236 ? 38.968 1.251 -19.085 1.00 68.94 236 LYS A N 1
ATOM 1747 C CA . LYS A 1 236 ? 38.847 2.697 -19.375 1.00 68.94 236 LYS A CA 1
ATOM 1748 C C . LYS A 1 236 ? 38.923 3.069 -20.867 1.00 68.94 236 LYS A C 1
ATOM 1750 O O . LYS A 1 236 ? 38.745 4.231 -21.218 1.00 68.94 236 LYS A O 1
ATOM 1755 N N . GLN A 1 237 ? 39.226 2.117 -21.748 1.00 74.25 237 GLN A N 1
ATOM 1756 C CA . GLN A 1 237 ? 39.344 2.341 -23.193 1.00 74.25 237 GLN A CA 1
ATOM 1757 C C . GLN A 1 237 ? 37.977 2.166 -23.877 1.00 74.25 237 GLN A C 1
ATOM 1759 O O . GLN A 1 237 ? 37.236 1.253 -23.523 1.00 74.25 237 GLN A O 1
ATOM 1764 N N . ALA A 1 238 ? 37.633 3.002 -24.860 1.00 53.53 238 ALA A N 1
ATOM 1765 C CA . ALA A 1 238 ? 36.303 2.984 -25.482 1.00 53.53 238 ALA A CA 1
ATOM 1766 C C . ALA A 1 238 ? 35.984 1.662 -26.232 1.00 53.53 238 ALA A C 1
ATOM 1768 O O . ALA A 1 238 ? 36.881 1.087 -26.854 1.00 53.53 238 ALA A O 1
ATOM 1769 N N . PRO A 1 239 ? 34.721 1.182 -26.208 1.00 56.91 239 PRO A N 1
ATOM 1770 C CA . PRO A 1 239 ? 34.291 -0.015 -26.933 1.00 56.91 239 PRO A CA 1
ATOM 1771 C C . PRO A 1 239 ? 34.096 0.237 -28.437 1.00 56.91 239 PRO A C 1
ATOM 1773 O O . PRO A 1 239 ? 33.954 1.378 -28.885 1.00 56.91 239 PRO A O 1
ATOM 1776 N N . ALA A 1 240 ? 34.028 -0.840 -29.225 1.00 54.50 240 ALA A N 1
ATOM 1777 C CA . ALA A 1 240 ? 34.028 -0.781 -30.688 1.00 54.50 240 ALA A CA 1
ATOM 1778 C C . ALA A 1 240 ? 32.877 0.051 -31.294 1.00 54.50 240 ALA A C 1
ATOM 1780 O O . ALA A 1 240 ? 33.069 0.669 -32.343 1.00 54.50 240 ALA A O 1
ATOM 1781 N N . ALA A 1 241 ? 31.713 0.143 -30.636 1.00 48.72 241 ALA A N 1
ATOM 1782 C CA . ALA A 1 241 ? 30.592 0.956 -31.116 1.00 48.72 241 ALA A CA 1
ATOM 1783 C C . ALA A 1 241 ? 30.909 2.463 -31.242 1.00 48.72 241 ALA A C 1
ATOM 1785 O O . ALA A 1 241 ? 30.304 3.127 -32.083 1.00 48.72 241 ALA A O 1
ATOM 1786 N N . HIS A 1 242 ? 31.872 3.015 -30.489 1.00 47.38 242 HIS A N 1
ATOM 1787 C CA . HIS A 1 242 ? 32.242 4.435 -30.622 1.00 47.38 242 HIS A CA 1
ATOM 1788 C C . HIS A 1 242 ? 32.858 4.760 -31.995 1.00 47.38 242 HIS A C 1
ATOM 1790 O O . HIS A 1 242 ? 32.573 5.813 -32.565 1.00 47.38 242 HIS A O 1
ATOM 1796 N N . TYR A 1 243 ? 33.629 3.837 -32.578 1.00 50.97 243 TYR A N 1
ATOM 1797 C CA . TYR A 1 243 ? 34.300 4.044 -33.868 1.00 50.97 243 TYR A CA 1
ATOM 1798 C C . TYR A 1 243 ? 33.337 4.054 -35.073 1.00 50.97 243 TYR A C 1
ATOM 1800 O O . TYR A 1 243 ? 33.688 4.551 -36.142 1.00 50.97 243 TYR A O 1
ATOM 1808 N N . TYR A 1 244 ? 32.095 3.582 -34.910 1.00 45.19 244 TYR A N 1
ATOM 1809 C CA . TYR A 1 244 ? 31.053 3.692 -35.942 1.00 45.19 244 TYR A CA 1
ATOM 1810 C C . TYR A 1 244 ? 30.507 5.124 -36.110 1.00 45.19 244 TYR A C 1
ATOM 1812 O O . TYR A 1 244 ? 29.870 5.417 -37.125 1.00 45.19 244 TYR A O 1
ATOM 1820 N N . GLY A 1 245 ? 30.719 6.014 -35.132 1.00 42.78 245 GLY A N 1
ATOM 1821 C CA . GLY A 1 245 ? 30.170 7.374 -35.150 1.00 42.78 245 GLY A CA 1
ATOM 1822 C C . GLY A 1 245 ? 30.847 8.307 -36.158 1.00 42.78 245 GLY A C 1
ATOM 1823 O O . GLY A 1 245 ? 30.178 9.132 -36.780 1.00 42.78 245 GLY A O 1
ATOM 1824 N N . GLU A 1 246 ? 32.160 8.168 -36.353 1.00 42.38 246 GLU A N 1
ATOM 1825 C CA . GLU A 1 246 ? 32.941 9.073 -37.207 1.00 42.38 246 GLU A CA 1
ATOM 1826 C C . GLU A 1 246 ? 32.727 8.773 -38.698 1.00 42.38 246 GLU A C 1
ATOM 1828 O O . GLU A 1 246 ? 32.445 9.684 -39.475 1.00 42.38 246 GLU A O 1
ATOM 1833 N N . LEU A 1 247 ? 32.698 7.489 -39.076 1.00 42.06 247 LEU A N 1
ATOM 1834 C CA . LEU A 1 247 ? 32.452 7.028 -40.452 1.00 42.06 247 LEU A CA 1
ATOM 1835 C C . LEU A 1 247 ? 31.082 7.441 -41.029 1.00 42.06 247 LEU A C 1
ATOM 1837 O O . LEU A 1 247 ? 30.904 7.423 -42.244 1.00 42.06 247 LEU A O 1
ATOM 1841 N N . LYS A 1 248 ? 30.109 7.829 -40.190 1.00 39.91 248 LYS A N 1
ATOM 1842 C CA . LYS A 1 248 ? 28.804 8.351 -40.640 1.00 39.91 248 LYS A CA 1
ATOM 1843 C C . LYS A 1 248 ? 28.759 9.870 -40.838 1.00 39.91 248 LYS A C 1
ATOM 1845 O O . LYS A 1 248 ? 27.777 10.357 -41.401 1.00 39.91 248 LYS A O 1
ATOM 1850 N N . LYS A 1 249 ? 29.771 10.632 -40.401 1.00 40.25 249 LYS A N 1
ATOM 1851 C CA . LYS A 1 249 ? 29.770 12.102 -40.540 1.00 40.25 249 LYS A CA 1
ATOM 1852 C C . LYS A 1 249 ? 30.148 12.591 -41.941 1.00 40.25 249 LYS A C 1
ATOM 1854 O O . LYS A 1 249 ? 29.682 13.656 -42.331 1.00 40.25 249 LYS A O 1
ATOM 1859 N N . GLU A 1 250 ? 30.909 11.820 -42.717 1.00 40.38 250 GLU A N 1
ATOM 1860 C CA . GLU A 1 250 ? 31.337 12.231 -44.068 1.00 40.38 250 GLU A CA 1
ATOM 1861 C C . GLU A 1 250 ? 30.262 12.034 -45.157 1.00 40.38 250 GLU A C 1
ATOM 1863 O O . GLU A 1 250 ? 30.337 12.648 -46.218 1.00 40.38 250 GLU A O 1
ATOM 1868 N N . THR A 1 251 ? 29.236 11.209 -44.922 1.00 39.56 251 THR A N 1
ATOM 1869 C CA . THR A 1 251 ? 28.318 10.749 -45.986 1.00 39.56 251 THR A CA 1
ATOM 1870 C C . THR A 1 251 ? 27.059 11.591 -46.226 1.00 39.56 251 THR A C 1
ATOM 1872 O O . THR A 1 251 ? 26.360 11.329 -47.199 1.00 39.56 251 THR A O 1
ATOM 1875 N N . ASN A 1 252 ? 26.748 12.586 -45.384 1.00 34.78 252 ASN A N 1
ATOM 1876 C CA . ASN A 1 252 ? 25.459 13.308 -45.424 1.00 34.78 252 ASN A CA 1
ATOM 1877 C C . ASN A 1 252 ? 25.546 14.814 -45.757 1.00 34.78 252 ASN A C 1
ATOM 1879 O O . ASN A 1 252 ? 24.548 15.520 -45.623 1.00 34.78 252 ASN A O 1
ATOM 1883 N N . VAL A 1 253 ? 26.694 15.320 -46.224 1.00 37.25 253 VAL A N 1
ATOM 1884 C CA . VAL A 1 253 ? 26.854 16.735 -46.627 1.00 37.25 253 VAL A CA 1
ATOM 1885 C C . VAL A 1 253 ? 27.186 16.857 -48.118 1.00 37.25 253 VAL A C 1
ATOM 1887 O O . VAL A 1 253 ? 28.255 17.329 -48.466 1.00 37.25 253 VAL A O 1
ATOM 1890 N N . PHE A 1 254 ? 26.270 16.435 -49.000 1.00 36.53 254 PHE A N 1
ATOM 1891 C CA . PHE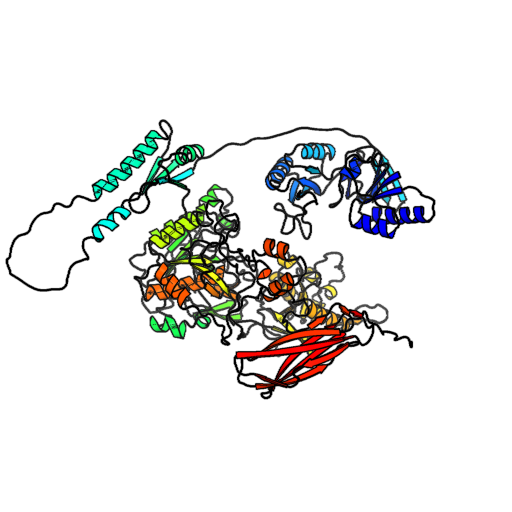 A 1 254 ? 26.144 16.921 -50.390 1.00 36.53 254 PHE A CA 1
ATOM 1892 C C . PHE A 1 254 ? 24.846 16.403 -51.038 1.00 36.53 254 PHE A C 1
ATOM 1894 O O . PHE A 1 254 ? 24.738 15.203 -51.275 1.00 36.53 254 PHE A O 1
ATOM 1901 N N . ASN A 1 255 ? 23.896 17.295 -51.372 1.00 32.00 255 ASN A N 1
ATOM 1902 C CA . ASN A 1 255 ? 23.113 17.261 -52.629 1.00 32.00 255 ASN A CA 1
ATOM 1903 C C . ASN A 1 255 ? 22.038 18.371 -52.716 1.00 32.00 255 ASN A C 1
ATOM 1905 O O . ASN A 1 255 ? 20.921 18.221 -52.231 1.00 32.00 255 ASN A O 1
ATOM 1909 N N . HIS A 1 256 ? 22.338 19.422 -53.480 1.00 32.31 256 HIS A N 1
ATOM 1910 C CA . HIS A 1 256 ? 21.368 20.095 -54.352 1.00 32.31 256 HIS A CA 1
ATOM 1911 C C . HIS A 1 256 ? 22.008 20.175 -55.753 1.00 32.31 256 HIS A C 1
ATOM 1913 O O . HIS A 1 256 ? 23.231 20.241 -55.864 1.00 32.31 256 HIS A O 1
ATOM 1919 N N . GLY A 1 257 ? 21.204 20.075 -56.819 1.00 28.48 257 GLY A N 1
ATOM 1920 C CA . GLY A 1 257 ? 21.702 19.920 -58.197 1.00 28.48 257 GLY A CA 1
ATOM 1921 C C . GLY A 1 257 ? 22.269 21.206 -58.832 1.00 28.48 257 GLY A C 1
ATOM 1922 O O . GLY A 1 257 ? 22.283 22.260 -58.211 1.00 28.48 257 GLY A O 1
ATOM 1923 N N . SER A 1 258 ? 22.696 21.219 -60.102 1.00 27.41 258 SER A N 1
ATOM 1924 C CA . SER A 1 258 ? 22.444 20.232 -61.174 1.00 27.41 258 SER A CA 1
ATOM 1925 C C . SER A 1 258 ? 23.664 20.089 -62.147 1.00 27.41 258 SER A C 1
ATOM 1927 O O . SER A 1 258 ? 24.785 20.054 -61.654 1.00 27.41 258 SER A O 1
ATOM 1929 N N . PRO A 1 259 ? 23.547 19.848 -63.477 1.00 51.69 259 PRO A N 1
ATOM 1930 C CA . PRO A 1 259 ? 23.713 18.482 -64.001 1.00 51.69 259 PRO A CA 1
ATOM 1931 C C . PRO A 1 259 ? 24.698 18.335 -65.185 1.00 51.69 259 PRO A C 1
ATOM 1933 O O . PRO A 1 259 ? 24.605 19.112 -66.130 1.00 51.69 259 PRO A O 1
ATOM 1936 N N . HIS A 1 260 ? 25.512 17.265 -65.281 1.00 29.80 260 HIS A N 1
ATOM 1937 C CA . HIS A 1 260 ? 26.136 16.884 -66.572 1.00 29.80 260 HIS A CA 1
ATOM 1938 C C . HIS A 1 260 ? 26.609 15.416 -66.730 1.00 29.80 260 HIS A C 1
ATOM 1940 O O . HIS A 1 260 ? 27.167 14.820 -65.820 1.00 29.80 260 HIS A O 1
ATOM 1946 N N . ARG A 1 261 ? 26.465 14.926 -67.979 1.00 30.91 261 ARG A N 1
ATOM 1947 C CA . ARG A 1 261 ? 27.102 13.772 -68.673 1.00 30.91 261 ARG A CA 1
ATOM 1948 C C . ARG A 1 261 ? 26.932 12.323 -68.152 1.00 30.91 261 ARG A C 1
ATOM 1950 O O . ARG A 1 261 ? 27.273 11.963 -67.038 1.00 30.91 261 ARG A O 1
ATOM 1957 N N . ARG A 1 262 ? 26.530 11.447 -69.091 1.00 34.81 262 ARG A N 1
ATOM 1958 C CA . ARG A 1 262 ? 26.553 9.968 -69.015 1.00 34.81 262 ARG A CA 1
ATOM 1959 C C . ARG A 1 262 ? 27.973 9.396 -69.180 1.00 34.81 262 ARG A C 1
ATOM 1961 O O . ARG A 1 262 ? 28.701 9.888 -70.043 1.00 34.81 262 ARG A O 1
ATOM 1968 N N . LYS A 1 263 ? 28.245 8.230 -68.574 1.00 29.47 263 LYS A N 1
ATOM 1969 C CA . LYS A 1 263 ? 28.674 6.989 -69.275 1.00 29.47 263 LYS A CA 1
ATOM 1970 C C . LYS A 1 263 ? 28.572 5.758 -68.350 1.00 29.47 263 LYS A C 1
ATOM 1972 O O . LYS A 1 263 ? 28.395 5.913 -67.149 1.00 29.47 263 LYS A O 1
ATOM 1977 N N . ASN A 1 264 ? 28.605 4.558 -68.936 1.00 33.09 264 ASN A N 1
ATOM 1978 C CA . ASN A 1 264 ? 28.242 3.289 -68.283 1.00 33.09 264 ASN A CA 1
ATOM 1979 C C . ASN A 1 264 ? 29.464 2.422 -67.899 1.00 33.09 264 ASN A C 1
ATOM 1981 O O . ASN A 1 264 ? 30.554 2.647 -68.419 1.00 33.09 264 ASN A O 1
ATOM 1985 N N . LEU A 1 265 ? 29.156 1.331 -67.172 1.00 31.45 265 LEU A N 1
ATOM 1986 C CA . LEU A 1 265 ? 29.814 0.005 -67.107 1.00 31.45 265 LEU A CA 1
ATOM 1987 C C . LEU A 1 265 ? 30.738 -0.330 -65.914 1.00 31.45 265 LEU A C 1
ATOM 1989 O O . LEU A 1 265 ? 31.527 0.475 -65.444 1.00 31.45 265 LEU A O 1
ATOM 1993 N N . HIS A 1 266 ? 30.619 -1.609 -65.526 1.00 30.19 266 HIS A N 1
ATOM 1994 C CA . HIS A 1 266 ? 31.460 -2.434 -64.645 1.00 30.19 266 HIS A CA 1
ATOM 1995 C C . HIS A 1 266 ? 31.601 -2.076 -63.149 1.00 30.19 266 HIS A C 1
ATOM 1997 O O . HIS A 1 266 ? 32.455 -1.300 -62.740 1.00 30.19 266 HIS A O 1
ATOM 2003 N N . GLY A 1 267 ? 30.902 -2.856 -62.310 1.00 36.69 267 GLY A N 1
ATOM 2004 C CA . GLY A 1 267 ? 31.589 -3.550 -61.206 1.00 36.69 267 GLY A CA 1
ATOM 2005 C C . GLY A 1 267 ? 32.405 -4.746 -61.747 1.00 36.69 267 GLY A C 1
ATOM 2006 O O . GLY A 1 267 ? 32.213 -5.096 -62.918 1.00 36.69 267 GLY A O 1
ATOM 2007 N N . PRO A 1 268 ? 33.269 -5.412 -60.944 1.00 38.12 268 PRO A N 1
ATOM 2008 C CA . PRO A 1 268 ? 32.960 -5.789 -59.555 1.00 38.12 268 PRO A CA 1
ATOM 2009 C C . PRO A 1 268 ? 34.141 -5.693 -58.543 1.00 38.12 268 PRO A C 1
ATOM 2011 O O . PRO A 1 268 ? 35.221 -5.213 -58.862 1.00 38.12 268 PRO A O 1
ATOM 2014 N N . ARG A 1 269 ? 33.928 -6.293 -57.354 1.00 27.78 269 ARG A N 1
ATOM 2015 C CA . ARG A 1 269 ? 34.902 -6.729 -56.317 1.00 27.78 269 ARG A CA 1
ATOM 2016 C C . ARG A 1 269 ? 35.487 -5.694 -55.336 1.00 27.78 269 ARG A C 1
ATOM 2018 O O . ARG A 1 269 ? 36.570 -5.157 -55.516 1.00 27.78 269 ARG A O 1
ATOM 2025 N N . ASN A 1 270 ? 34.817 -5.625 -54.184 1.00 38.56 270 ASN A N 1
ATOM 2026 C CA . ASN A 1 270 ? 35.363 -5.776 -52.825 1.00 38.56 270 ASN A CA 1
ATOM 2027 C C . ASN A 1 270 ? 36.849 -5.446 -52.563 1.00 38.56 270 ASN A C 1
ATOM 2029 O O . ASN A 1 270 ? 37.732 -6.258 -52.840 1.00 38.56 270 ASN A O 1
ATOM 2033 N N . LYS A 1 271 ? 37.059 -4.444 -51.702 1.00 32.25 271 LYS A N 1
ATOM 2034 C CA . LYS A 1 271 ? 37.827 -4.641 -50.459 1.00 32.25 271 LYS A CA 1
ATOM 2035 C C . LYS A 1 271 ? 37.010 -4.164 -49.257 1.00 32.25 271 LYS A C 1
ATOM 2037 O O . LYS A 1 271 ? 37.129 -3.024 -48.828 1.00 32.25 271 LYS A O 1
ATOM 2042 N N . TRP A 1 272 ? 36.194 -5.061 -48.702 1.00 30.36 272 TRP A N 1
ATOM 2043 C CA . TRP A 1 272 ? 35.755 -4.919 -47.314 1.00 30.36 272 TRP A CA 1
ATOM 2044 C C . TRP A 1 272 ? 36.980 -5.143 -46.423 1.00 30.36 272 TRP A C 1
ATOM 2046 O O . TRP A 1 272 ? 37.526 -6.246 -46.407 1.00 30.36 272 TRP A O 1
ATOM 2056 N N . ILE A 1 273 ? 37.415 -4.118 -45.690 1.00 36.53 273 ILE A N 1
ATOM 2057 C CA . ILE A 1 273 ? 38.263 -4.334 -44.514 1.00 36.53 273 ILE A CA 1
ATOM 2058 C C . ILE A 1 273 ? 37.332 -4.900 -43.437 1.00 36.53 273 ILE A C 1
ATOM 2060 O O . ILE A 1 273 ? 36.311 -4.301 -43.107 1.00 36.53 273 ILE A O 1
ATOM 2064 N N . SER A 1 274 ? 37.614 -6.115 -42.975 1.00 39.06 274 SER A N 1
ATOM 2065 C CA . SER A 1 274 ? 36.682 -6.905 -42.167 1.00 39.06 274 SER A CA 1
ATOM 2066 C C . SER A 1 274 ? 36.597 -6.406 -40.723 1.00 39.06 274 SER A C 1
ATOM 2068 O O . SER A 1 274 ? 37.616 -6.387 -40.031 1.00 39.06 274 SER A O 1
ATOM 2070 N N . HIS A 1 275 ? 35.379 -6.132 -40.240 1.00 46.12 275 HIS A N 1
ATOM 2071 C CA . HIS A 1 275 ? 35.097 -5.720 -38.853 1.00 46.12 275 HIS A CA 1
ATOM 2072 C C . HIS A 1 275 ? 35.728 -6.637 -37.781 1.00 46.12 275 HIS A C 1
ATOM 2074 O O . HIS A 1 275 ? 36.145 -6.151 -36.734 1.00 46.12 275 HIS A O 1
ATOM 2080 N N . GLN A 1 276 ? 35.916 -7.928 -38.090 1.00 42.88 276 GLN A N 1
ATOM 2081 C CA . GLN A 1 276 ? 36.566 -8.926 -37.225 1.00 42.88 276 GLN A CA 1
ATOM 2082 C C . GLN A 1 276 ? 37.962 -8.529 -36.692 1.00 42.88 276 GLN A C 1
ATOM 2084 O O . GLN A 1 276 ? 38.409 -9.095 -35.691 1.00 42.88 276 GLN A O 1
ATOM 2089 N N . SER A 1 277 ? 38.686 -7.595 -37.327 1.00 50.38 277 SER A N 1
ATOM 2090 C CA . SER A 1 277 ? 40.018 -7.203 -36.846 1.00 50.38 277 SER A CA 1
ATOM 2091 C C . SER A 1 277 ? 39.965 -6.494 -35.486 1.00 50.38 277 SER A C 1
ATOM 2093 O O . SER A 1 277 ? 40.735 -6.867 -34.598 1.00 50.38 277 SER A O 1
ATOM 2095 N N . SER A 1 278 ? 39.039 -5.551 -35.286 1.00 50.69 278 SER A N 1
ATOM 2096 C CA . SER A 1 278 ? 38.927 -4.761 -34.049 1.00 50.69 278 SER A CA 1
ATOM 2097 C C . SER A 1 278 ? 38.431 -5.588 -32.864 1.00 50.69 278 SER A C 1
ATOM 2099 O O . SER A 1 278 ? 39.034 -5.538 -31.791 1.00 50.69 278 SER A O 1
ATOM 2101 N N . ASP A 1 279 ? 37.406 -6.418 -33.063 1.00 50.97 279 ASP A N 1
ATOM 2102 C CA . ASP A 1 279 ? 36.850 -7.270 -32.002 1.00 50.97 279 ASP A CA 1
ATOM 2103 C C . ASP A 1 279 ? 37.909 -8.260 -31.488 1.00 50.97 279 ASP A C 1
ATOM 2105 O O . ASP A 1 279 ? 38.127 -8.412 -30.281 1.00 50.97 279 ASP A O 1
ATOM 2109 N N . SER A 1 280 ? 38.676 -8.853 -32.415 1.00 59.56 280 SER A N 1
ATOM 2110 C CA . SER A 1 280 ? 39.801 -9.731 -32.075 1.00 59.56 280 SER A CA 1
ATOM 2111 C C . SER A 1 280 ? 40.958 -9.001 -31.379 1.00 59.56 280 SER A C 1
ATOM 2113 O O . SER A 1 280 ? 41.738 -9.637 -30.670 1.00 59.56 280 SER A O 1
ATOM 2115 N N . TYR A 1 281 ? 41.129 -7.693 -31.600 1.00 71.81 281 TYR A N 1
ATOM 2116 C CA . TYR A 1 281 ? 42.173 -6.892 -30.959 1.00 71.81 281 TYR A CA 1
ATOM 2117 C C . TYR A 1 281 ? 41.805 -6.587 -29.504 1.00 71.81 281 TYR A C 1
ATOM 2119 O O . TYR A 1 281 ? 42.596 -6.878 -28.607 1.00 71.81 281 TYR A O 1
ATOM 2127 N N . ILE A 1 282 ? 40.582 -6.105 -29.262 1.00 69.19 282 ILE A N 1
ATOM 2128 C CA . ILE A 1 282 ? 40.074 -5.791 -27.919 1.00 69.19 282 ILE A CA 1
ATOM 2129 C C . ILE A 1 282 ? 40.101 -7.040 -27.021 1.00 69.19 282 ILE A C 1
ATOM 2131 O O . ILE A 1 282 ? 40.686 -7.011 -25.937 1.00 69.19 282 ILE A O 1
ATOM 2135 N N . ALA A 1 283 ? 39.600 -8.184 -27.503 1.00 68.56 283 ALA A N 1
ATOM 2136 C CA . ALA A 1 283 ? 39.651 -9.439 -26.745 1.00 68.56 283 ALA A CA 1
ATOM 2137 C C . ALA A 1 283 ? 41.090 -9.850 -26.352 1.00 68.56 283 ALA A C 1
ATOM 2139 O O . ALA A 1 283 ? 41.332 -10.256 -25.212 1.00 68.56 283 ALA A O 1
ATOM 2140 N N . ARG A 1 284 ? 42.071 -9.666 -27.252 1.00 80.81 284 ARG A N 1
ATOM 2141 C CA . ARG A 1 284 ? 43.495 -9.939 -26.974 1.00 80.81 284 ARG A CA 1
ATOM 2142 C C . ARG A 1 284 ? 44.097 -8.995 -25.928 1.00 80.81 284 ARG A C 1
ATOM 2144 O O . ARG A 1 284 ? 44.962 -9.428 -25.165 1.00 80.81 284 ARG A O 1
ATOM 2151 N N . VAL A 1 285 ? 43.641 -7.741 -25.844 1.00 79.81 285 VAL A N 1
ATOM 2152 C CA . VAL A 1 285 ? 44.043 -6.808 -24.774 1.00 79.81 285 VAL A CA 1
ATOM 2153 C C . VAL A 1 285 ? 43.556 -7.310 -23.409 1.00 79.81 285 VAL A C 1
ATOM 2155 O O . VAL A 1 285 ? 44.323 -7.285 -22.446 1.00 79.81 285 VAL A O 1
ATOM 2158 N N . HIS A 1 286 ? 42.337 -7.851 -23.325 1.00 82.62 286 HIS A N 1
ATOM 2159 C CA . HIS A 1 286 ? 41.758 -8.351 -22.068 1.00 82.62 286 HIS A CA 1
ATOM 2160 C C . HIS A 1 286 ? 42.540 -9.557 -21.535 1.00 82.62 286 HIS A C 1
ATOM 2162 O O . HIS A 1 286 ? 42.944 -9.585 -20.370 1.00 82.62 286 HIS A O 1
ATOM 2168 N N . ASP A 1 287 ? 42.860 -10.510 -22.414 1.00 82.62 287 ASP A N 1
ATOM 2169 C CA . ASP A 1 287 ? 43.637 -11.698 -22.044 1.00 82.62 287 ASP A CA 1
ATOM 2170 C C . ASP A 1 287 ? 45.110 -11.383 -21.737 1.00 82.62 287 ASP A C 1
ATOM 2172 O O . ASP A 1 287 ? 45.789 -12.179 -21.085 1.00 82.62 287 ASP A O 1
ATOM 2176 N N . SER A 1 288 ? 45.623 -10.246 -22.218 1.00 86.31 288 SER A N 1
ATOM 2177 C CA . SER A 1 288 ? 46.956 -9.724 -21.886 1.00 86.31 288 SER A CA 1
ATOM 2178 C C . SER A 1 288 ? 46.968 -8.982 -20.544 1.00 86.31 288 SER A C 1
ATOM 2180 O O . SER A 1 288 ? 47.961 -9.021 -19.816 1.00 86.31 288 SER A O 1
ATOM 2182 N N . LEU A 1 289 ? 45.859 -8.338 -20.165 1.00 83.75 289 LEU A N 1
ATOM 2183 C CA . LEU A 1 289 ? 45.692 -7.734 -18.845 1.00 83.75 289 LEU A CA 1
ATOM 2184 C C . LEU A 1 289 ? 45.586 -8.817 -17.761 1.00 83.75 289 LEU A C 1
ATOM 2186 O O . LEU A 1 289 ? 46.418 -8.842 -16.858 1.00 83.75 289 LEU A O 1
ATOM 2190 N N . LEU A 1 290 ? 44.650 -9.762 -17.890 1.00 80.81 290 LEU A N 1
ATOM 2191 C CA . LEU A 1 290 ? 44.453 -10.840 -16.911 1.00 80.81 290 LEU A CA 1
ATOM 2192 C C . LEU A 1 290 ? 45.730 -11.660 -16.658 1.00 80.81 290 LEU A C 1
ATOM 2194 O O . LEU A 1 290 ? 46.165 -11.786 -15.513 1.00 80.81 290 LEU A O 1
ATOM 2198 N N . ARG A 1 291 ? 46.406 -12.125 -17.722 1.00 85.00 291 ARG A N 1
ATOM 2199 C CA . ARG A 1 291 ? 47.665 -12.898 -17.619 1.00 85.00 291 ARG A CA 1
ATOM 2200 C C . ARG A 1 291 ? 48.846 -12.123 -17.025 1.00 85.00 291 ARG A C 1
ATOM 2202 O O . ARG A 1 291 ? 49.829 -12.744 -16.624 1.00 85.00 291 ARG A O 1
ATOM 2209 N N . ARG A 1 292 ? 48.768 -10.791 -16.977 1.00 84.94 292 ARG A N 1
ATOM 2210 C CA . ARG A 1 292 ? 49.799 -9.897 -16.426 1.00 84.94 292 ARG A CA 1
ATOM 2211 C C . ARG A 1 292 ? 49.514 -9.483 -14.981 1.00 84.94 292 ARG A C 1
ATOM 2213 O O . ARG A 1 292 ? 50.462 -9.189 -14.263 1.00 84.94 292 ARG A O 1
ATOM 2220 N N . VAL A 1 293 ? 48.245 -9.457 -14.572 1.00 82.94 293 VAL A N 1
ATOM 2221 C CA . VAL A 1 293 ? 47.804 -8.996 -13.243 1.00 82.94 293 VAL A CA 1
ATOM 2222 C C . VAL A 1 293 ? 47.649 -10.158 -12.263 1.00 82.94 293 VAL A C 1
ATOM 2224 O O . VAL A 1 293 ? 48.150 -10.071 -11.150 1.00 82.94 293 VAL A O 1
ATOM 2227 N N . LEU A 1 294 ? 47.040 -11.269 -12.690 1.00 81.62 294 LEU A N 1
ATOM 2228 C CA . LEU A 1 294 ? 46.858 -12.486 -11.885 1.00 81.62 294 LEU A CA 1
ATOM 2229 C C . LEU A 1 294 ? 47.858 -13.576 -12.315 1.00 81.62 294 LEU A C 1
ATOM 2231 O O . LEU A 1 294 ? 47.510 -14.725 -12.592 1.00 81.62 294 LEU A O 1
ATOM 2235 N N . ARG A 1 295 ? 49.130 -13.190 -12.475 1.00 80.12 295 ARG A N 1
ATOM 2236 C CA . ARG A 1 295 ? 50.164 -14.042 -13.079 1.00 80.12 295 ARG A CA 1
ATOM 2237 C C . ARG A 1 295 ? 50.620 -15.138 -12.109 1.00 80.12 295 ARG A C 1
ATOM 2239 O O . ARG A 1 295 ? 51.446 -14.888 -11.241 1.00 80.12 295 ARG A O 1
ATOM 2246 N N . GLY A 1 296 ? 50.136 -16.359 -12.330 1.00 72.19 296 GLY A N 1
ATOM 2247 C CA . GLY A 1 296 ? 50.408 -17.529 -11.481 1.00 72.19 296 GLY A CA 1
ATOM 2248 C C . GLY A 1 296 ? 49.243 -17.907 -10.562 1.00 72.19 296 GLY A C 1
ATOM 2249 O O . GLY A 1 296 ? 49.314 -18.925 -9.883 1.00 72.19 296 GLY A O 1
ATOM 2250 N N . GLU A 1 297 ? 48.159 -17.131 -10.576 1.00 78.31 297 GLU A N 1
ATOM 2251 C CA . GLU A 1 297 ? 46.951 -17.385 -9.792 1.00 78.31 297 GLU A CA 1
ATOM 2252 C C . GLU A 1 297 ? 45.840 -17.990 -10.669 1.00 78.31 297 GLU A C 1
ATOM 2254 O O . GLU A 1 297 ? 45.790 -17.754 -11.878 1.00 78.31 297 GLU A O 1
ATOM 2259 N N . LYS A 1 298 ? 44.933 -18.777 -10.071 1.00 74.56 298 LYS A N 1
ATOM 2260 C CA . LYS A 1 298 ? 43.746 -19.293 -10.773 1.00 74.56 298 LYS A CA 1
ATOM 2261 C C . LYS A 1 298 ? 42.680 -18.202 -10.900 1.00 74.56 298 LYS A C 1
ATOM 2263 O O . LYS A 1 298 ? 42.351 -17.554 -9.915 1.00 74.56 298 LYS A O 1
ATOM 2268 N N . TYR A 1 299 ? 42.119 -18.074 -12.099 1.00 79.06 299 TYR A N 1
ATOM 2269 C CA . TYR A 1 299 ? 40.932 -17.281 -12.433 1.00 79.06 299 TYR A CA 1
ATOM 2270 C C . TYR A 1 299 ? 40.266 -17.889 -13.677 1.00 79.06 299 TYR A C 1
ATOM 2272 O O . TYR A 1 299 ? 40.925 -18.596 -14.445 1.00 79.06 299 TYR A O 1
ATOM 2280 N N . LEU A 1 300 ? 38.985 -17.596 -13.912 1.00 60.66 300 LEU A N 1
ATOM 2281 C CA . LEU A 1 300 ? 38.265 -18.031 -15.116 1.00 60.66 300 LEU A CA 1
ATOM 2282 C C . LEU A 1 300 ? 37.564 -16.838 -15.771 1.00 60.66 300 LEU A C 1
ATOM 2284 O O . LEU A 1 300 ? 36.623 -16.293 -15.201 1.00 60.66 300 LEU A O 1
ATOM 2288 N N . LYS A 1 301 ? 38.006 -16.427 -16.968 1.00 71.06 301 LYS A N 1
ATOM 2289 C CA . LYS A 1 301 ? 37.324 -15.383 -17.752 1.00 71.06 301 LYS A CA 1
ATOM 2290 C C . LYS A 1 301 ? 36.109 -15.995 -18.449 1.00 71.06 301 LYS A C 1
ATOM 2292 O O . LYS A 1 301 ? 36.280 -16.849 -19.313 1.00 71.06 301 LYS A O 1
ATOM 2297 N N . LEU A 1 302 ? 34.914 -15.551 -18.073 1.00 44.19 302 LEU A N 1
ATOM 2298 C CA . LEU A 1 302 ? 33.637 -16.064 -18.571 1.00 44.19 302 LEU A CA 1
ATOM 2299 C C . LEU A 1 302 ? 33.272 -15.418 -19.914 1.00 44.1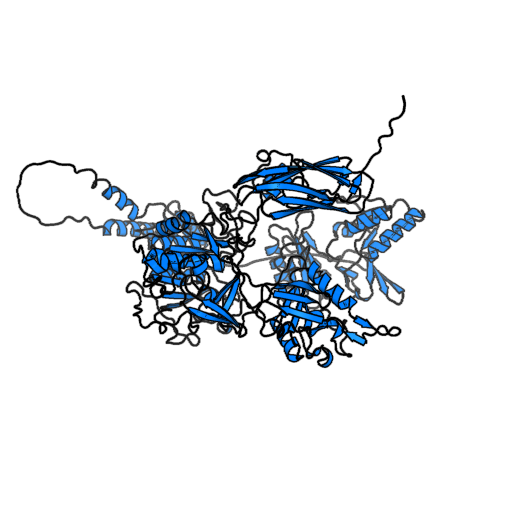9 302 LEU A C 1
ATOM 2301 O O . LEU A 1 302 ? 33.068 -16.109 -20.907 1.00 44.19 302 LEU A O 1
ATOM 2305 N N . TYR A 1 303 ? 33.278 -14.083 -19.966 1.00 48.22 303 TYR A N 1
ATOM 2306 C CA . TYR A 1 303 ? 32.852 -13.306 -21.136 1.00 48.22 303 TYR A CA 1
ATOM 2307 C C . TYR A 1 303 ? 33.818 -12.163 -21.442 1.00 48.22 303 TYR A C 1
ATOM 2309 O O . TYR A 1 303 ? 34.615 -11.765 -20.597 1.00 48.22 303 TYR A O 1
ATOM 2317 N N . SER A 1 304 ? 33.774 -11.634 -22.666 1.00 52.28 304 SER A N 1
ATOM 2318 C CA . SER A 1 304 ? 34.661 -10.558 -23.126 1.00 52.28 304 SER A CA 1
ATOM 2319 C C . SER A 1 304 ? 33.851 -9.537 -23.925 1.00 52.28 304 SER A C 1
ATOM 2321 O O . SER A 1 304 ? 33.659 -9.687 -25.130 1.00 52.28 304 SER A O 1
ATOM 2323 N N . TYR A 1 305 ? 33.349 -8.514 -23.244 1.00 53.00 305 TYR A N 1
ATOM 2324 C CA . TYR A 1 305 ? 32.520 -7.451 -23.804 1.00 53.00 305 TYR A CA 1
ATOM 2325 C C . TYR A 1 305 ? 33.392 -6.474 -24.604 1.00 53.00 305 TYR A C 1
ATOM 2327 O O . TYR A 1 305 ? 34.377 -5.951 -24.090 1.00 53.00 305 TYR A O 1
ATOM 2335 N N . HIS A 1 306 ? 33.061 -6.267 -25.878 1.00 56.59 306 HIS A N 1
ATOM 2336 C CA . HIS A 1 306 ? 33.887 -5.488 -26.813 1.00 56.59 306 HIS A CA 1
ATOM 2337 C C . HIS A 1 306 ? 33.080 -4.476 -27.644 1.00 56.59 306 HIS A C 1
ATOM 2339 O O . HIS A 1 306 ? 33.600 -3.413 -27.983 1.00 56.59 306 HIS A O 1
ATOM 2345 N N . TYR A 1 307 ? 31.805 -4.765 -27.942 1.00 46.03 307 TYR A N 1
ATOM 2346 C CA . TYR A 1 307 ? 30.972 -3.913 -28.797 1.00 46.03 307 TYR A CA 1
ATOM 2347 C C . TYR A 1 307 ? 30.272 -2.764 -28.048 1.00 46.03 307 TYR A C 1
ATOM 2349 O O . TYR A 1 307 ? 30.443 -1.606 -28.422 1.00 46.03 307 TYR A O 1
ATOM 2357 N N . LEU A 1 308 ? 29.510 -3.063 -26.984 1.00 42.28 308 LEU A N 1
ATOM 2358 C CA . LEU A 1 308 ? 28.637 -2.094 -26.285 1.00 42.28 308 LEU A CA 1
ATOM 2359 C C . LEU A 1 308 ? 29.188 -1.538 -24.964 1.00 42.28 308 LEU A C 1
ATOM 2361 O O . LEU A 1 308 ? 28.694 -0.513 -24.488 1.00 42.28 308 LEU A O 1
ATOM 2365 N N . ILE A 1 309 ? 30.141 -2.248 -24.363 1.00 43.81 309 ILE A N 1
ATOM 2366 C CA . ILE A 1 309 ? 30.897 -1.938 -23.141 1.00 43.81 309 ILE A CA 1
ATOM 2367 C C . ILE A 1 309 ? 32.261 -2.603 -23.355 1.00 43.81 309 ILE A C 1
ATOM 2369 O O . ILE A 1 309 ? 32.306 -3.671 -23.968 1.00 43.81 309 ILE A O 1
ATOM 2373 N N . ASN A 1 310 ? 33.356 -1.993 -22.898 1.00 68.50 310 ASN A N 1
ATOM 2374 C CA . ASN A 1 310 ? 34.684 -2.589 -23.018 1.00 68.50 310 ASN A CA 1
ATOM 2375 C C . ASN A 1 310 ? 35.073 -3.256 -21.693 1.00 68.50 310 ASN A C 1
ATOM 2377 O O . ASN A 1 310 ? 35.220 -2.569 -20.683 1.00 68.50 310 ASN A O 1
ATOM 2381 N N . GLY A 1 311 ? 35.191 -4.583 -21.662 1.00 65.25 311 GLY A N 1
ATOM 2382 C CA . GLY A 1 311 ? 35.447 -5.318 -20.423 1.00 65.25 311 GLY A CA 1
ATOM 2383 C C . GLY A 1 311 ? 35.356 -6.838 -20.538 1.00 65.25 311 GLY A C 1
ATOM 2384 O O . GLY A 1 311 ? 35.339 -7.413 -21.625 1.00 65.25 311 GLY A O 1
ATOM 2385 N N . PHE A 1 312 ? 35.302 -7.518 -19.400 1.00 71.56 312 PHE A N 1
ATOM 2386 C CA . PHE A 1 312 ? 35.184 -8.970 -19.309 1.00 71.56 312 PHE A CA 1
ATOM 2387 C C . PHE A 1 312 ? 34.616 -9.408 -17.957 1.00 71.56 312 PHE A C 1
ATOM 2389 O O . PHE A 1 312 ? 34.944 -8.820 -16.934 1.00 71.56 312 PHE A O 1
ATOM 2396 N N . ALA A 1 313 ? 33.813 -10.470 -17.938 1.00 55.16 313 ALA A N 1
ATOM 2397 C CA . ALA A 1 313 ? 33.427 -11.141 -16.696 1.00 55.16 313 ALA A CA 1
ATOM 2398 C C . ALA A 1 313 ? 34.496 -12.169 -16.305 1.00 55.16 313 ALA A C 1
ATOM 2400 O O . ALA A 1 313 ? 34.998 -12.895 -17.169 1.00 55.16 313 ALA A O 1
ATOM 2401 N N . VAL A 1 314 ? 34.849 -12.246 -15.023 1.00 58.22 314 VAL A N 1
ATOM 2402 C CA . VAL A 1 314 ? 35.851 -13.178 -14.493 1.00 58.22 314 VAL A CA 1
ATOM 2403 C C . VAL A 1 314 ? 35.467 -13.682 -13.095 1.00 58.22 314 VAL A C 1
ATOM 2405 O O . VAL A 1 314 ? 35.072 -12.905 -12.233 1.00 58.22 314 VAL A O 1
ATOM 2408 N N . LEU A 1 315 ? 35.590 -14.990 -12.868 1.00 64.06 315 LEU A N 1
ATOM 2409 C CA . LEU A 1 315 ? 35.451 -15.638 -11.559 1.00 64.06 315 LEU A CA 1
ATOM 2410 C C . LEU A 1 315 ? 36.800 -15.597 -10.819 1.00 64.06 315 LEU A C 1
ATOM 2412 O O . LEU A 1 315 ? 37.801 -16.088 -11.356 1.00 64.06 315 LEU A O 1
ATOM 2416 N N . VAL A 1 316 ? 36.817 -15.001 -9.620 1.00 69.69 316 VAL A N 1
ATOM 2417 C CA . VAL A 1 316 ? 38.014 -14.689 -8.807 1.00 69.69 316 VAL A CA 1
ATOM 2418 C C . VAL A 1 316 ? 37.688 -14.606 -7.300 1.00 69.69 316 VAL A C 1
ATOM 2420 O O . VAL A 1 316 ? 36.529 -14.484 -6.907 1.00 69.69 316 VAL A O 1
ATOM 2423 N N . THR A 1 317 ? 38.700 -14.640 -6.422 1.00 79.25 317 THR A N 1
ATOM 2424 C CA . THR A 1 317 ? 38.518 -14.244 -5.005 1.00 79.25 317 THR A CA 1
ATOM 2425 C C . THR A 1 317 ? 38.226 -12.740 -4.886 1.00 79.25 317 THR A C 1
ATOM 2427 O O . THR A 1 317 ? 38.570 -11.969 -5.785 1.00 79.25 317 THR A O 1
ATOM 2430 N N . SER A 1 318 ? 37.675 -12.285 -3.755 1.00 62.81 318 SER A N 1
ATOM 2431 C CA . SER A 1 318 ? 37.539 -10.848 -3.455 1.00 62.81 318 SER A CA 1
ATOM 2432 C C . SER A 1 318 ? 38.889 -10.114 -3.529 1.00 62.81 318 SER A C 1
ATOM 2434 O O . SER A 1 318 ? 39.019 -9.108 -4.223 1.00 62.81 318 SER A O 1
ATOM 2436 N N . GLN A 1 319 ? 39.942 -10.676 -2.925 1.00 75.94 319 GLN A N 1
ATOM 2437 C CA . GLN A 1 319 ? 41.311 -10.143 -3.003 1.00 75.94 319 GLN A CA 1
ATOM 2438 C C . GLN A 1 319 ? 41.866 -10.091 -4.440 1.00 75.94 319 GLN A C 1
ATOM 2440 O O . GLN A 1 319 ? 42.692 -9.240 -4.760 1.00 75.94 319 GLN A O 1
ATOM 2445 N N . GLN A 1 320 ? 41.443 -10.993 -5.328 1.00 77.56 320 GLN A N 1
ATOM 2446 C CA . GLN A 1 320 ? 41.850 -11.010 -6.737 1.00 77.56 320 GLN A CA 1
ATOM 2447 C C . GLN A 1 320 ? 41.050 -10.028 -7.597 1.00 77.56 320 GLN A C 1
ATOM 2449 O O . GLN A 1 320 ? 41.632 -9.379 -8.469 1.00 77.56 320 GLN A O 1
ATOM 2454 N N . ALA A 1 321 ? 39.752 -9.866 -7.326 1.00 69.19 321 ALA A N 1
ATOM 2455 C CA . ALA A 1 321 ? 38.961 -8.760 -7.856 1.00 69.19 321 ALA A CA 1
ATOM 2456 C C . ALA A 1 321 ? 39.587 -7.415 -7.457 1.00 69.19 321 ALA A C 1
ATOM 2458 O O . ALA A 1 321 ? 39.674 -6.508 -8.280 1.00 69.19 321 ALA A O 1
ATOM 2459 N N . ASP A 1 322 ? 40.138 -7.324 -6.246 1.00 74.00 322 ASP A N 1
ATOM 2460 C CA . ASP A 1 322 ? 40.793 -6.115 -5.757 1.00 74.00 322 ASP A CA 1
ATOM 2461 C C . ASP A 1 322 ? 42.221 -5.902 -6.318 1.00 74.00 322 ASP A C 1
ATOM 2463 O O . ASP A 1 322 ? 42.637 -4.780 -6.610 1.00 74.00 322 ASP A O 1
ATOM 2467 N N . LYS A 1 323 ? 42.963 -6.977 -6.628 1.00 83.94 323 LYS A N 1
ATOM 2468 C CA . LYS A 1 323 ? 44.174 -6.890 -7.479 1.00 83.94 323 LYS A CA 1
ATOM 2469 C C . LYS A 1 323 ? 43.854 -6.369 -8.887 1.00 83.94 323 LYS A C 1
ATOM 2471 O O . LYS A 1 323 ? 44.703 -5.716 -9.500 1.00 83.94 323 LYS A O 1
ATOM 2476 N N . LEU A 1 324 ? 42.658 -6.658 -9.411 1.00 76.00 324 LEU A N 1
ATOM 2477 C CA . LEU A 1 324 ? 42.183 -6.163 -10.707 1.00 76.00 324 LEU A CA 1
ATOM 2478 C C . LEU A 1 324 ? 41.680 -4.711 -10.620 1.00 76.00 324 LEU A C 1
ATOM 2480 O O . LEU A 1 324 ? 42.063 -3.909 -11.470 1.00 76.00 324 LEU A O 1
ATOM 2484 N N . SER A 1 325 ? 40.903 -4.344 -9.593 1.00 70.12 325 SER A N 1
ATOM 2485 C CA . SER A 1 325 ? 40.355 -2.988 -9.391 1.00 70.12 325 SER A CA 1
ATOM 2486 C C . SER A 1 325 ? 41.460 -1.922 -9.327 1.00 70.12 325 SER A C 1
ATOM 2488 O O . SER A 1 325 ? 41.370 -0.874 -9.968 1.00 70.12 325 SER A O 1
ATOM 2490 N N . ARG A 1 326 ? 42.574 -2.235 -8.649 1.00 80.38 326 ARG A N 1
ATOM 2491 C CA . ARG A 1 326 ? 43.743 -1.356 -8.451 1.00 80.38 326 ARG A CA 1
ATOM 2492 C C . ARG A 1 326 ? 44.571 -1.097 -9.725 1.00 80.38 326 ARG A C 1
ATOM 2494 O O . ARG A 1 326 ? 45.585 -0.394 -9.675 1.00 80.38 326 ARG A O 1
ATOM 2501 N N . ARG A 1 327 ? 44.197 -1.648 -10.888 1.00 82.50 327 ARG A N 1
ATOM 2502 C CA . ARG A 1 327 ? 44.918 -1.452 -12.160 1.00 82.50 327 ARG A CA 1
ATOM 2503 C C . ARG A 1 327 ? 44.484 -0.183 -12.881 1.00 82.50 327 ARG A C 1
ATOM 2505 O O . ARG A 1 327 ? 43.310 0.011 -13.168 1.00 82.50 327 ARG A O 1
ATOM 2512 N N . ARG A 1 328 ? 45.455 0.638 -13.308 1.00 78.88 328 ARG A N 1
ATOM 2513 C CA . ARG A 1 328 ? 45.188 1.873 -14.076 1.00 78.88 328 ARG A CA 1
ATOM 2514 C C . ARG A 1 328 ? 44.350 1.635 -15.339 1.00 78.88 328 ARG A C 1
ATOM 2516 O O . ARG A 1 328 ? 43.568 2.511 -15.695 1.00 78.88 328 ARG A O 1
ATOM 2523 N N . GLU A 1 329 ? 44.503 0.473 -15.980 1.00 79.31 329 GLU A N 1
ATOM 2524 C CA . GLU A 1 329 ? 43.754 0.075 -17.180 1.00 79.31 329 GLU A CA 1
ATOM 2525 C C . GLU A 1 329 ? 42.261 -0.240 -16.922 1.00 79.31 329 GLU A C 1
ATOM 2527 O O . GLU A 1 329 ? 41.437 -0.101 -17.830 1.00 79.31 329 GLU A O 1
ATOM 2532 N N . VAL A 1 330 ? 41.910 -0.648 -15.698 1.00 68.38 330 VAL A N 1
ATOM 2533 C CA . VAL A 1 330 ? 40.551 -1.036 -15.283 1.00 68.38 330 VAL A CA 1
ATOM 2534 C C . VAL A 1 330 ? 39.738 0.202 -14.909 1.00 68.38 330 VAL A C 1
ATOM 2536 O O . VAL A 1 330 ? 40.270 1.151 -14.339 1.00 68.38 330 VAL A O 1
ATOM 2539 N N . ALA A 1 331 ? 38.456 0.221 -15.271 1.00 59.94 331 ALA A N 1
ATOM 2540 C CA . ALA A 1 331 ? 37.500 1.274 -14.943 1.00 59.94 331 ALA A CA 1
ATOM 2541 C C . ALA A 1 331 ? 36.703 0.942 -13.675 1.00 59.94 331 ALA A C 1
ATOM 2543 O O . ALA A 1 331 ? 36.688 1.754 -12.757 1.00 59.94 331 ALA A O 1
ATOM 2544 N N . ASN A 1 332 ? 36.072 -0.236 -13.626 1.00 49.06 332 ASN A N 1
ATOM 2545 C CA . ASN A 1 332 ? 35.253 -0.699 -12.501 1.00 49.06 332 ASN A CA 1
ATOM 2546 C C . ASN A 1 332 ? 35.171 -2.243 -12.471 1.00 49.06 332 ASN A C 1
ATOM 2548 O O . ASN A 1 332 ? 35.409 -2.879 -13.502 1.00 49.06 332 ASN A O 1
ATOM 2552 N N . VAL A 1 333 ? 34.836 -2.840 -11.322 1.00 44.53 333 VAL A N 1
ATOM 2553 C CA . VAL A 1 333 ? 34.787 -4.298 -11.072 1.00 44.53 333 VAL A CA 1
ATOM 2554 C C . VAL A 1 333 ? 33.515 -4.634 -10.268 1.00 44.53 333 VAL A C 1
ATOM 2556 O O . VAL A 1 333 ? 33.447 -4.298 -9.091 1.00 44.53 333 VAL A O 1
ATOM 2559 N N . VAL A 1 334 ? 32.490 -5.238 -10.894 1.00 41.31 334 VAL A N 1
ATOM 2560 C CA . VAL A 1 334 ? 31.081 -5.223 -10.399 1.00 41.31 334 VAL A CA 1
ATOM 2561 C C . VAL A 1 334 ? 30.371 -6.594 -10.526 1.00 41.31 334 VAL A C 1
ATOM 2563 O O . VAL A 1 334 ? 30.716 -7.356 -11.418 1.00 41.31 334 VAL A O 1
ATOM 2566 N N . LEU A 1 335 ? 29.380 -6.920 -9.678 1.00 36.00 335 LEU A N 1
ATOM 2567 C CA . LEU A 1 335 ? 28.487 -8.108 -9.794 1.00 36.00 335 LEU A CA 1
ATOM 2568 C C . LEU A 1 335 ? 27.254 -7.863 -10.734 1.00 36.00 335 LEU A C 1
ATOM 2570 O O . LEU A 1 335 ? 26.997 -6.721 -11.102 1.00 36.00 335 LEU A O 1
ATOM 2574 N N . ASP A 1 336 ? 26.496 -8.912 -11.114 1.00 31.70 336 ASP A N 1
ATOM 2575 C CA . ASP A 1 336 ? 25.569 -9.034 -12.298 1.00 31.70 336 ASP A CA 1
ATOM 2576 C C . ASP A 1 336 ? 24.030 -9.149 -11.935 1.00 31.70 336 ASP A C 1
ATOM 2578 O O . ASP A 1 336 ? 23.812 -9.725 -10.874 1.00 31.70 336 ASP A O 1
ATOM 2582 N N . PHE A 1 337 ? 22.989 -8.608 -12.667 1.00 24.56 337 PHE A N 1
ATOM 2583 C CA . PHE A 1 337 ? 21.599 -8.225 -12.129 1.00 24.56 337 PHE A CA 1
ATOM 2584 C C . PHE A 1 337 ? 20.286 -8.113 -13.057 1.00 24.56 337 PHE A C 1
ATOM 2586 O O . PHE A 1 337 ? 20.447 -8.284 -14.258 1.00 24.56 337 PHE A O 1
ATOM 2593 N N . SER A 1 338 ? 19.002 -7.846 -12.557 1.00 24.30 338 SER A N 1
ATOM 2594 C CA . SER A 1 338 ? 17.665 -7.544 -13.286 1.00 24.30 338 SER A CA 1
ATOM 2595 C C . SER A 1 338 ? 16.221 -7.531 -12.522 1.00 24.30 338 SER A C 1
ATOM 2597 O O . SER A 1 338 ? 16.324 -7.603 -11.315 1.00 24.30 338 SER A O 1
ATOM 2599 N N . VAL A 1 339 ? 14.954 -7.334 -13.133 1.00 21.81 339 VAL A N 1
ATOM 2600 C CA . VAL A 1 339 ? 13.433 -7.225 -12.656 1.00 21.81 339 VAL A CA 1
ATOM 2601 C C . VAL A 1 339 ? 12.141 -6.930 -13.691 1.00 21.81 339 VAL A C 1
ATOM 2603 O O . VAL A 1 339 ? 12.450 -6.236 -14.646 1.00 21.81 339 VAL A O 1
ATOM 2606 N N . ARG A 1 340 ? 10.746 -7.245 -13.555 1.00 22.33 340 ARG A N 1
ATOM 2607 C CA . ARG A 1 340 ? 9.391 -6.383 -13.499 1.00 22.33 340 ARG A CA 1
ATOM 2608 C C . ARG A 1 340 ? 7.822 -6.649 -14.197 1.00 22.33 340 ARG A C 1
ATOM 2610 O O . ARG A 1 340 ? 7.761 -7.124 -15.303 1.00 22.33 340 ARG A O 1
ATOM 2617 N N . THR A 1 341 ? 6.514 -6.357 -13.715 1.00 31.09 341 THR A N 1
ATOM 2618 C CA . THR A 1 341 ? 4.937 -6.705 -13.944 1.00 31.09 341 THR A CA 1
ATOM 2619 C C . THR A 1 341 ? 3.782 -5.970 -14.913 1.00 31.09 341 THR A C 1
ATOM 2621 O O . THR A 1 341 ? 4.304 -5.203 -15.716 1.00 31.09 341 THR A O 1
ATOM 2624 N N . ALA A 1 342 ? 2.343 -6.022 -15.134 1.00 34.00 342 ALA A N 1
ATOM 2625 C CA . ALA A 1 342 ? 0.908 -6.075 -14.402 1.00 34.00 342 ALA A CA 1
ATOM 2626 C C . ALA A 1 342 ? -0.733 -6.287 -15.019 1.00 34.00 342 ALA A C 1
ATOM 2628 O O . ALA A 1 342 ? -0.721 -7.154 -15.870 1.00 34.00 342 ALA A O 1
ATOM 2629 N N . THR A 1 343 ? -2.158 -5.826 -14.989 1.00 39.69 343 THR A N 1
ATOM 2630 C CA . THR A 1 343 ? -3.462 -4.836 -14.582 1.00 39.69 343 THR A CA 1
ATOM 2631 C C . THR A 1 343 ? -4.965 -5.359 -14.372 1.00 39.69 343 THR A C 1
ATOM 2633 O O . THR A 1 343 ? -5.353 -6.316 -15.029 1.00 39.69 343 THR A O 1
ATOM 2636 N N . THR A 1 344 ? -5.811 -4.626 -13.549 1.00 45.12 344 THR A N 1
ATOM 2637 C CA . THR A 1 344 ? -7.309 -4.572 -13.278 1.00 45.12 344 THR A CA 1
ATOM 2638 C C . THR A 1 344 ? -8.212 -3.253 -13.350 1.00 45.12 344 THR A C 1
ATOM 2640 O O . THR A 1 344 ? -9.106 -3.187 -14.181 1.00 45.12 344 THR A O 1
ATOM 2643 N N . HIS A 1 345 ? -8.277 -2.297 -12.391 1.00 77.00 345 HIS A N 1
ATOM 2644 C CA . HIS A 1 345 ? -9.562 -1.529 -12.136 1.00 77.00 345 HIS A CA 1
ATOM 2645 C C . HIS A 1 345 ? -9.726 -0.106 -12.750 1.00 77.00 345 HIS A C 1
ATOM 2647 O O . HIS A 1 345 ? -10.788 0.312 -13.198 1.00 77.00 345 HIS A O 1
ATOM 2653 N N . THR A 1 346 ? -8.666 0.676 -12.713 1.00 80.00 346 THR A N 1
ATOM 2654 C CA . THR A 1 346 ? -8.451 2.106 -13.022 1.00 80.00 346 THR A CA 1
ATOM 2655 C C . THR A 1 346 ? -8.363 2.573 -14.496 1.00 80.00 346 THR A C 1
ATOM 2657 O O . THR A 1 346 ? -8.218 3.789 -14.692 1.00 80.00 346 THR A O 1
ATOM 2660 N N . PRO A 1 347 ? -8.485 1.734 -15.551 1.00 77.38 347 PRO A N 1
ATOM 2661 C CA . PRO A 1 347 ? -8.527 2.208 -16.940 1.00 77.38 347 PRO A CA 1
ATOM 2662 C C . PRO A 1 347 ? -9.601 3.265 -17.217 1.00 77.38 347 PRO A C 1
ATOM 2664 O O . PRO A 1 347 ? -9.389 4.182 -18.007 1.00 77.38 347 PRO A O 1
ATOM 2667 N N . GLN A 1 348 ? -10.751 3.166 -16.547 1.00 79.19 348 GLN A N 1
ATOM 2668 C CA . GLN A 1 348 ? -11.871 4.099 -16.649 1.00 79.19 348 GLN A CA 1
ATOM 2669 C C . GLN A 1 348 ? -11.499 5.474 -16.074 1.00 79.19 348 GLN A C 1
ATOM 2671 O O . GLN A 1 348 ? -11.824 6.495 -16.678 1.00 79.19 348 GLN A O 1
ATOM 2676 N N . PHE A 1 349 ? -10.781 5.505 -14.944 1.00 82.31 349 PHE A N 1
ATOM 2677 C CA . PHE A 1 349 ? -10.279 6.736 -14.320 1.00 82.31 349 PHE A CA 1
ATOM 2678 C C . PHE A 1 349 ? -9.240 7.432 -15.210 1.00 82.31 349 PHE A C 1
ATOM 2680 O O . PHE A 1 349 ? -9.290 8.648 -15.372 1.00 82.31 349 PHE A O 1
ATOM 2687 N N . LEU A 1 350 ? -8.367 6.648 -15.852 1.00 83.94 350 LEU A N 1
ATOM 2688 C CA . LEU A 1 350 ? -7.364 7.107 -16.822 1.00 83.94 350 LEU A CA 1
ATOM 2689 C C . LEU A 1 350 ? -7.923 7.282 -18.254 1.00 83.94 350 LEU A C 1
ATOM 2691 O O . LEU A 1 350 ? -7.171 7.513 -19.197 1.00 83.94 350 LEU A O 1
ATOM 2695 N N . GLY A 1 351 ? -9.245 7.179 -18.440 1.00 81.12 351 GLY A N 1
ATOM 2696 C CA . GLY A 1 351 ? -9.940 7.479 -19.698 1.00 81.12 351 GLY A CA 1
ATOM 2697 C C . GLY A 1 351 ? -9.747 6.478 -20.848 1.00 81.12 351 GLY A C 1
ATOM 2698 O O . GLY A 1 351 ? -10.270 6.715 -21.940 1.00 81.12 351 GLY A O 1
ATOM 2699 N N . LEU A 1 352 ? -9.057 5.352 -20.639 1.00 83.81 352 LEU A N 1
ATOM 2700 C CA . LEU A 1 352 ? -8.648 4.430 -21.710 1.00 83.81 352 LEU A CA 1
ATOM 2701 C C . LEU A 1 352 ? -9.785 3.898 -22.601 1.00 83.81 352 LEU A C 1
ATOM 2703 O O . LEU A 1 352 ? -9.580 3.901 -23.818 1.00 83.81 352 LEU A O 1
ATOM 2707 N N . PRO A 1 353 ? -10.987 3.546 -22.086 1.00 81.00 353 PRO A N 1
ATOM 2708 C CA . PRO A 1 353 ? -12.098 3.083 -22.925 1.00 81.00 353 PRO A CA 1
ATOM 2709 C C . PRO A 1 353 ? -12.568 4.099 -23.975 1.00 81.00 353 PRO A C 1
ATOM 2711 O O . PRO A 1 353 ? -13.119 3.712 -25.000 1.00 81.00 353 PRO A O 1
ATOM 2714 N N . LYS A 1 354 ? -12.359 5.401 -23.729 1.00 74.62 354 LYS A N 1
ATOM 2715 C CA . LYS A 1 354 ? -12.692 6.499 -24.657 1.00 74.62 354 LYS A CA 1
ATOM 2716 C C . LYS A 1 354 ? -11.459 7.057 -25.382 1.00 74.62 354 LYS A C 1
ATOM 2718 O O . LYS A 1 354 ? -11.602 7.885 -26.276 1.00 74.62 354 LYS A O 1
ATOM 2723 N N . GLY A 1 355 ? -10.263 6.638 -24.968 1.00 84.00 355 GLY A N 1
ATOM 2724 C CA . GLY A 1 355 ? -8.973 7.136 -25.431 1.00 84.00 355 GLY A CA 1
ATOM 2725 C C . GLY A 1 355 ? -8.201 6.074 -26.205 1.00 84.00 355 GLY A C 1
ATOM 2726 O O . GLY A 1 355 ? -8.449 5.860 -27.389 1.00 84.00 355 GLY A O 1
ATOM 2727 N N . ALA A 1 356 ? -7.221 5.450 -25.551 1.00 81.06 356 ALA A N 1
ATOM 2728 C CA . ALA A 1 356 ? -6.278 4.551 -26.209 1.00 81.06 356 ALA A CA 1
ATOM 2729 C C . ALA A 1 356 ? -6.924 3.248 -26.720 1.00 81.06 356 ALA A C 1
ATOM 2731 O O . ALA A 1 356 ? -6.684 2.885 -27.866 1.00 81.06 356 ALA A O 1
ATOM 2732 N N . TRP A 1 357 ? -7.808 2.593 -25.954 1.00 84.81 357 TRP A N 1
ATOM 2733 C CA . TRP A 1 357 ? -8.452 1.343 -26.402 1.00 84.81 357 TRP A CA 1
ATOM 2734 C C . TRP A 1 357 ? -9.240 1.541 -27.697 1.00 84.81 357 TRP A C 1
ATOM 2736 O O . TRP A 1 357 ? -9.114 0.752 -28.627 1.00 84.81 357 TRP A O 1
ATOM 2746 N N . LEU A 1 358 ? -9.990 2.643 -27.799 1.00 79.88 358 LEU A N 1
ATOM 2747 C CA . LEU A 1 358 ? -10.761 2.983 -28.996 1.00 79.88 358 LEU A CA 1
ATOM 2748 C C . LEU A 1 358 ? -9.874 3.182 -30.242 1.00 79.88 358 LEU A C 1
ATOM 2750 O O . LEU A 1 358 ? -10.329 2.938 -31.356 1.00 79.88 358 LEU A O 1
ATOM 2754 N N . LYS A 1 359 ? -8.614 3.605 -30.071 1.00 77.12 359 LYS A N 1
ATOM 2755 C CA . LYS A 1 359 ? -7.657 3.799 -31.175 1.00 77.12 359 LYS A CA 1
ATOM 2756 C C . LYS A 1 359 ? -7.004 2.501 -31.646 1.00 77.12 359 LYS A C 1
ATOM 2758 O O . LYS A 1 359 ? -6.665 2.421 -32.828 1.00 77.12 359 LYS A O 1
ATOM 2763 N N . GLU A 1 360 ? -6.870 1.512 -30.762 1.00 77.44 360 GLU A N 1
ATOM 2764 C CA . GLU A 1 360 ? -6.269 0.202 -31.059 1.00 77.44 360 GLU A CA 1
ATOM 2765 C C . GLU A 1 360 ? -7.308 -0.889 -31.399 1.00 77.44 360 GLU A C 1
ATOM 2767 O O . GLU A 1 360 ? -6.941 -2.033 -31.650 1.00 77.44 360 GLU A O 1
ATOM 2772 N N . GLY A 1 361 ? -8.601 -0.542 -31.461 1.00 77.75 361 GLY A N 1
ATOM 2773 C CA . GLY A 1 361 ? -9.691 -1.417 -31.934 1.00 77.75 361 GLY A CA 1
ATOM 2774 C C . GLY A 1 361 ? -10.700 -1.858 -30.866 1.00 77.75 361 GLY A C 1
ATOM 2775 O O . GLY A 1 361 ? -11.740 -2.417 -31.205 1.00 77.75 361 GLY A O 1
ATOM 2776 N N . GLY A 1 362 ? -10.445 -1.559 -29.593 1.00 82.44 362 GLY A N 1
ATOM 2777 C CA . GLY A 1 362 ? -11.268 -1.944 -28.447 1.00 82.44 362 GLY A CA 1
ATOM 2778 C C . GLY A 1 362 ? -10.418 -2.513 -27.312 1.00 82.44 362 GLY A C 1
ATOM 2779 O O . GLY A 1 362 ? -9.193 -2.499 -27.370 1.00 82.44 362 GLY A O 1
ATOM 2780 N N . TYR A 1 363 ? -11.060 -3.029 -26.262 1.00 83.06 363 TYR A N 1
ATOM 2781 C CA . TYR A 1 363 ? -10.347 -3.757 -25.203 1.00 83.06 363 TYR A CA 1
ATOM 2782 C C . TYR A 1 363 ? -9.890 -5.153 -25.667 1.00 83.06 363 TYR A C 1
ATOM 2784 O O . TYR A 1 363 ? -8.900 -5.661 -25.158 1.00 83.06 363 TYR A O 1
ATOM 2792 N N . GLU A 1 364 ? -10.560 -5.761 -26.655 1.00 83.19 364 GLU A N 1
ATOM 2793 C CA . GLU A 1 364 ? -10.205 -7.092 -27.179 1.00 83.19 364 GLU A CA 1
ATOM 2794 C C . GLU A 1 364 ? -8.826 -7.138 -27.858 1.00 83.19 364 GLU A C 1
ATOM 2796 O O . GLU A 1 364 ? -8.235 -8.209 -27.947 1.00 83.19 364 GLU A O 1
ATOM 2801 N N . THR A 1 365 ? -8.319 -5.986 -28.309 1.00 87.94 365 THR A N 1
ATOM 2802 C CA . THR A 1 365 ? -7.040 -5.810 -29.018 1.00 87.94 365 THR A CA 1
ATOM 2803 C C . THR A 1 365 ? -6.056 -4.907 -28.261 1.00 87.94 365 THR A C 1
ATOM 2805 O O . THR A 1 365 ? -4.903 -4.771 -28.664 1.00 87.94 365 THR A O 1
ATOM 2808 N N . ALA A 1 366 ? -6.466 -4.271 -27.159 1.00 90.44 366 ALA A N 1
ATOM 2809 C CA . ALA A 1 366 ? -5.655 -3.290 -26.437 1.00 90.44 366 ALA A CA 1
ATOM 2810 C C . ALA A 1 366 ? -4.424 -3.934 -25.770 1.00 90.44 366 ALA A C 1
ATOM 2812 O O . ALA A 1 366 ? -4.538 -4.625 -24.757 1.00 90.44 366 ALA A O 1
ATOM 2813 N N . GLY A 1 367 ? -3.241 -3.674 -26.326 1.00 91.06 367 GLY A N 1
ATOM 2814 C CA . GLY A 1 367 ? -1.966 -4.270 -25.928 1.00 91.06 367 GLY A CA 1
ATOM 2815 C C . GLY A 1 367 ? -1.572 -5.535 -26.697 1.00 91.06 367 GLY A C 1
ATOM 2816 O O . GLY A 1 367 ? -0.564 -6.150 -26.356 1.00 91.06 367 GLY A O 1
ATOM 2817 N N . GLU A 1 368 ? -2.348 -5.955 -27.697 1.00 91.69 368 GLU A N 1
ATOM 2818 C CA . GLU A 1 368 ? -2.097 -7.183 -28.462 1.00 91.69 368 GLU A CA 1
ATOM 2819 C C . GLU A 1 368 ? -0.698 -7.212 -29.096 1.00 91.69 368 GLU A C 1
ATOM 2821 O O . GLU A 1 368 ? -0.222 -6.212 -29.638 1.00 91.69 368 GLU A O 1
ATOM 2826 N N . GLY A 1 369 ? -0.043 -8.375 -29.031 1.00 91.00 369 GLY A N 1
ATOM 2827 C CA . GLY A 1 369 ? 1.294 -8.594 -29.583 1.00 91.00 369 GLY A CA 1
ATOM 2828 C C . GLY A 1 369 ? 2.449 -8.057 -28.729 1.00 91.00 369 GLY A C 1
ATOM 2829 O O . GLY A 1 369 ? 3.596 -8.350 -29.052 1.00 91.00 369 GLY A O 1
ATOM 2830 N N . ILE A 1 370 ? 2.158 -7.318 -27.651 1.00 96.88 370 ILE A N 1
ATOM 2831 C CA . ILE A 1 370 ? 3.144 -6.815 -26.683 1.00 96.88 370 ILE A CA 1
ATOM 2832 C C . ILE A 1 370 ? 3.256 -7.789 -25.508 1.00 96.88 370 ILE A C 1
ATOM 2834 O O . ILE A 1 370 ? 2.232 -8.233 -24.978 1.00 96.88 370 ILE A O 1
ATOM 2838 N N . VAL A 1 371 ? 4.480 -8.102 -25.075 1.00 97.94 371 VAL A N 1
ATOM 2839 C CA . VAL A 1 371 ? 4.730 -8.967 -23.905 1.00 97.94 371 VAL A CA 1
ATOM 2840 C C . VAL A 1 371 ? 5.177 -8.147 -22.698 1.00 97.94 371 VAL A C 1
ATOM 2842 O O . VAL A 1 371 ? 6.040 -7.275 -22.828 1.00 97.94 371 VAL A O 1
ATOM 2845 N N . ILE A 1 372 ? 4.618 -8.458 -21.520 1.00 98.25 372 ILE A N 1
ATOM 2846 C CA . ILE A 1 372 ? 4.997 -7.853 -20.240 1.00 98.25 372 ILE A CA 1
ATOM 2847 C C . ILE A 1 372 ? 5.595 -8.894 -19.269 1.00 98.25 372 ILE A C 1
ATOM 2849 O O . ILE A 1 372 ? 4.958 -9.915 -19.018 1.00 98.25 372 ILE A O 1
ATOM 2853 N N . GLY A 1 373 ? 6.826 -8.672 -18.772 1.00 97.69 373 GLY A N 1
ATOM 2854 C CA . GLY A 1 373 ? 7.702 -9.712 -18.174 1.00 97.69 373 GLY A CA 1
ATOM 2855 C C . GLY A 1 373 ? 8.023 -9.630 -16.664 1.00 97.69 373 GLY A C 1
ATOM 2856 O O . GLY A 1 373 ? 9.121 -9.231 -16.284 1.00 97.69 373 GLY A O 1
ATOM 2857 N N . PHE A 1 374 ? 7.087 -10.079 -15.830 1.00 96.94 374 PHE A N 1
ATOM 2858 C CA . PHE A 1 374 ? 6.909 -9.906 -14.382 1.00 96.94 374 PHE A CA 1
ATOM 2859 C C . PHE A 1 374 ? 8.055 -10.370 -13.482 1.00 96.94 374 PHE A C 1
ATOM 2861 O O . PHE A 1 374 ? 8.320 -11.561 -13.439 1.00 96.94 374 PHE A O 1
ATOM 2868 N N . ILE A 1 375 ? 8.614 -9.485 -12.642 1.00 92.56 375 ILE A N 1
ATOM 2869 C CA . ILE A 1 375 ? 9.342 -9.889 -11.422 1.00 92.56 375 ILE A CA 1
ATOM 2870 C C . ILE A 1 375 ? 8.564 -9.384 -10.224 1.00 92.56 375 ILE A C 1
ATOM 2872 O O . ILE A 1 375 ? 8.376 -8.173 -10.078 1.00 92.56 375 ILE A O 1
ATOM 2876 N N . ASP A 1 376 ? 8.116 -10.349 -9.428 1.00 91.88 376 ASP A N 1
ATOM 2877 C CA . ASP A 1 376 ? 7.264 -10.196 -8.256 1.00 91.88 376 ASP A CA 1
ATOM 2878 C C . ASP A 1 376 ? 7.224 -11.525 -7.460 1.00 91.88 376 ASP A C 1
ATOM 2880 O O . ASP A 1 376 ? 8.083 -12.391 -7.683 1.00 91.88 376 ASP A O 1
ATOM 2884 N N . THR A 1 377 ? 6.242 -11.717 -6.569 1.00 91.19 377 THR A N 1
ATOM 2885 C CA . THR A 1 377 ? 6.062 -12.946 -5.762 1.00 91.19 377 THR A CA 1
ATOM 2886 C C . THR A 1 377 ? 5.438 -14.147 -6.498 1.00 91.19 377 THR A C 1
ATOM 2888 O O . THR A 1 377 ? 5.345 -15.232 -5.927 1.00 91.19 377 THR A O 1
ATOM 2891 N N . GLY A 1 378 ? 5.117 -14.028 -7.793 1.00 93.81 378 GLY A N 1
ATOM 2892 C CA . GLY A 1 378 ? 4.732 -15.152 -8.666 1.00 93.81 378 GLY A CA 1
ATOM 2893 C C . GLY A 1 378 ? 3.497 -14.869 -9.518 1.00 93.81 378 GLY A C 1
ATOM 2894 O O . GLY A 1 378 ? 3.212 -13.715 -9.823 1.00 93.81 378 GLY A O 1
ATOM 2895 N N . ILE A 1 379 ? 2.769 -15.922 -9.905 1.00 96.50 379 ILE A N 1
ATOM 2896 C CA . ILE A 1 379 ? 1.384 -15.818 -10.395 1.00 96.50 379 ILE A CA 1
ATOM 2897 C C . ILE A 1 379 ? 0.545 -17.043 -9.996 1.00 96.50 379 ILE A C 1
ATOM 2899 O O . ILE A 1 379 ? 1.041 -18.168 -10.032 1.00 96.50 379 ILE A O 1
ATOM 2903 N N . ASP A 1 380 ? -0.735 -16.852 -9.674 1.00 95.69 380 ASP A N 1
ATOM 2904 C CA . ASP A 1 380 ? -1.744 -17.920 -9.737 1.00 95.69 380 ASP A CA 1
ATOM 2905 C C . ASP A 1 380 ? -2.207 -18.090 -11.202 1.00 95.69 380 ASP A C 1
ATOM 2907 O O . ASP A 1 380 ? -2.946 -17.241 -11.710 1.00 95.69 380 ASP A O 1
ATOM 2911 N N . PRO A 1 381 ? -1.802 -19.162 -11.913 1.00 93.75 381 PRO A N 1
ATOM 2912 C CA . PRO A 1 381 ? -2.146 -19.361 -13.321 1.00 93.75 381 PRO A CA 1
ATOM 2913 C C . PRO A 1 381 ? -3.622 -19.729 -13.532 1.00 93.75 381 PRO A C 1
ATOM 2915 O O . PRO A 1 381 ? -4.117 -19.659 -14.654 1.00 93.75 381 PRO A O 1
ATOM 2918 N N . THR A 1 382 ? -4.326 -20.153 -12.477 1.00 92.94 382 THR A N 1
ATOM 2919 C CA . THR A 1 382 ? -5.721 -20.607 -12.558 1.00 92.94 382 THR A CA 1
ATOM 2920 C C . THR A 1 382 ? -6.711 -19.444 -12.544 1.00 92.94 382 THR A C 1
ATOM 2922 O O . THR A 1 382 ? -7.868 -19.601 -12.941 1.00 92.94 382 THR A O 1
ATOM 2925 N N . HIS A 1 383 ? -6.263 -18.261 -12.114 1.00 94.44 383 HIS A N 1
ATOM 2926 C CA . HIS A 1 383 ? -7.130 -17.111 -11.944 1.00 94.44 383 HIS A CA 1
ATOM 2927 C C . HIS A 1 383 ? -7.665 -16.590 -13.301 1.00 94.44 383 HIS A C 1
ATOM 2929 O O . HIS A 1 383 ? -6.881 -16.327 -14.220 1.00 94.44 383 HIS A O 1
ATOM 2935 N N . PRO A 1 384 ? -8.987 -16.348 -13.456 1.00 91.69 384 PRO A N 1
ATOM 2936 C CA . PRO A 1 384 ? -9.609 -16.019 -14.747 1.00 91.69 384 PRO A CA 1
ATOM 2937 C C . PRO A 1 384 ? -9.074 -14.754 -15.443 1.00 91.69 384 PRO A C 1
ATOM 2939 O O . PRO A 1 384 ? -9.258 -14.605 -16.651 1.00 91.69 384 PRO A O 1
ATOM 2942 N N . SER A 1 385 ? -8.353 -13.875 -14.737 1.00 93.69 385 SER A N 1
ATOM 2943 C CA . SER A 1 385 ? -7.587 -12.763 -15.335 1.00 93.69 385 SER A CA 1
ATOM 2944 C C . SER A 1 385 ? -6.491 -13.192 -16.322 1.00 93.69 385 SER A C 1
ATOM 2946 O O . SER A 1 385 ? -6.032 -12.340 -17.087 1.00 93.69 385 SER A O 1
ATOM 2948 N N . PHE A 1 386 ? -6.067 -14.462 -16.316 1.00 94.88 386 PHE A N 1
ATOM 2949 C CA . PHE A 1 386 ? -4.945 -14.975 -17.122 1.00 94.88 386 PHE A CA 1
ATOM 2950 C C . PHE A 1 386 ? -5.341 -16.134 -18.050 1.00 94.88 386 PHE A C 1
ATOM 2952 O O . PHE A 1 386 ? -4.486 -16.836 -18.582 1.00 94.88 386 PHE A O 1
ATOM 2959 N N . SER A 1 387 ? -6.641 -16.317 -18.269 1.00 90.25 387 SER A N 1
ATOM 2960 C CA . SER A 1 387 ? -7.217 -17.228 -19.264 1.00 90.25 387 SER A CA 1
ATOM 2961 C C . SER A 1 387 ? -6.958 -16.763 -20.709 1.00 90.25 387 SER A C 1
ATOM 2963 O O . SER A 1 387 ? -6.716 -15.580 -20.958 1.00 90.25 387 SER A O 1
ATOM 2965 N N . ASP A 1 388 ? -7.035 -17.666 -21.689 1.00 85.06 388 ASP A N 1
ATOM 2966 C CA . ASP A 1 388 ? -6.937 -17.340 -23.122 1.00 85.06 388 ASP A CA 1
ATOM 2967 C C . ASP A 1 388 ? -8.150 -17.783 -23.967 1.00 85.06 388 ASP A C 1
ATOM 2969 O O . ASP A 1 388 ? -8.204 -17.498 -25.165 1.00 85.06 388 ASP A O 1
ATOM 2973 N N . ASP A 1 389 ? -9.152 -18.408 -23.345 1.00 73.25 389 ASP A N 1
ATOM 2974 C CA . ASP A 1 389 ? -10.369 -18.945 -23.969 1.00 73.25 389 ASP A CA 1
ATOM 2975 C C . ASP A 1 389 ? -11.531 -17.936 -24.071 1.00 73.25 389 ASP A C 1
ATOM 2977 O O . ASP A 1 389 ? -12.423 -18.097 -24.908 1.00 73.25 389 ASP A O 1
ATOM 2981 N N . LEU A 1 390 ? -11.506 -16.859 -23.275 1.00 64.31 390 LEU A N 1
ATOM 2982 C CA . LEU A 1 390 ? -12.570 -15.843 -23.197 1.00 64.31 390 LEU A CA 1
ATOM 2983 C C . LEU A 1 390 ? -12.870 -15.117 -24.524 1.00 64.31 390 LEU A C 1
ATOM 2985 O O . LEU A 1 390 ? -13.926 -14.498 -24.662 1.00 64.31 390 LEU A O 1
ATOM 2989 N N . SER A 1 391 ? -11.958 -15.161 -25.500 1.00 61.44 391 SER A N 1
ATOM 2990 C CA . SER A 1 391 ? -12.092 -14.478 -26.791 1.00 61.44 391 SER A CA 1
ATOM 2991 C C . SER A 1 391 ? -12.178 -15.464 -27.955 1.00 61.44 391 SER A C 1
ATOM 2993 O O . SER A 1 391 ? -11.284 -16.287 -28.131 1.00 61.44 391 SER A O 1
ATOM 2995 N N . LYS A 1 392 ? -13.161 -15.293 -28.847 1.00 58.06 392 LYS A N 1
ATOM 2996 C CA . LYS A 1 392 ? -13.218 -16.033 -30.128 1.00 58.06 392 LYS A CA 1
ATOM 2997 C C . LYS A 1 392 ? -12.173 -15.568 -31.155 1.00 58.06 392 LYS A C 1
ATOM 2999 O O . LYS A 1 392 ? -11.988 -16.222 -32.179 1.00 58.06 392 LYS A O 1
ATOM 3004 N N . ASN A 1 393 ? -11.519 -14.437 -30.896 1.00 66.44 393 ASN A N 1
ATOM 3005 C CA . ASN A 1 393 ? -10.476 -13.873 -31.746 1.00 66.44 393 ASN A CA 1
ATOM 3006 C C . ASN A 1 393 ? -9.161 -14.638 -31.559 1.00 66.44 393 ASN A C 1
ATOM 3008 O O . ASN A 1 393 ? -8.872 -15.135 -30.469 1.00 66.44 393 ASN A O 1
ATOM 3012 N N . SER A 1 394 ? -8.336 -14.687 -32.609 1.00 69.44 394 SER A N 1
ATOM 3013 C CA . SER A 1 394 ? -6.997 -15.282 -32.524 1.00 69.44 394 SER A CA 1
ATOM 3014 C C . SER A 1 394 ? -6.167 -14.628 -31.414 1.00 69.44 394 SER A C 1
ATOM 3016 O O . SER A 1 394 ? -6.334 -13.445 -31.118 1.00 69.44 394 SER A O 1
ATOM 3018 N N . TYR A 1 395 ? -5.265 -15.400 -30.812 1.00 81.94 395 TYR A N 1
ATOM 3019 C CA . TYR A 1 395 ? -4.299 -14.895 -29.839 1.00 81.94 395 TYR A CA 1
ATOM 3020 C C . TYR A 1 395 ? -2.932 -15.549 -30.096 1.00 81.94 395 TYR A C 1
ATOM 3022 O O . TYR A 1 395 ? -2.597 -16.559 -29.472 1.00 81.94 395 TYR A O 1
ATOM 3030 N N . PRO A 1 396 ? -2.190 -15.090 -31.119 1.00 85.69 396 PRO A N 1
ATOM 3031 C CA . PRO A 1 396 ? -0.890 -15.655 -31.457 1.00 85.69 396 PRO A CA 1
ATOM 3032 C C . PRO A 1 396 ? 0.171 -15.174 -30.462 1.00 85.69 396 PRO A C 1
ATOM 3034 O O . PRO A 1 396 ? 0.239 -13.989 -30.154 1.00 85.69 396 PRO A O 1
ATOM 3037 N N . VAL A 1 397 ? 1.034 -16.080 -29.998 1.00 89.19 397 VAL A N 1
ATOM 3038 C CA . VAL A 1 397 ? 2.238 -15.695 -29.245 1.00 89.19 397 VAL A CA 1
ATOM 3039 C C . VAL A 1 397 ? 3.188 -14.939 -30.195 1.00 89.19 397 VAL A C 1
ATOM 3041 O O . VAL A 1 397 ? 3.365 -15.395 -31.332 1.00 89.19 397 VAL A O 1
ATOM 3044 N N . PRO A 1 398 ? 3.795 -13.804 -29.795 1.00 91.62 398 PRO A N 1
ATOM 3045 C CA . PRO A 1 398 ? 4.647 -13.023 -30.690 1.00 91.62 398 PRO A CA 1
ATOM 3046 C C . PRO A 1 398 ? 5.888 -13.805 -31.133 1.00 91.62 398 PRO A C 1
ATOM 3048 O O . PRO A 1 398 ? 6.613 -14.351 -30.310 1.00 91.62 398 PRO A O 1
ATOM 3051 N N . SER A 1 399 ? 6.191 -13.817 -32.435 1.00 90.12 399 SER A N 1
ATOM 3052 C CA . SER A 1 399 ? 7.292 -14.623 -32.998 1.00 90.12 399 SER A CA 1
ATOM 3053 C C . SER A 1 399 ? 8.706 -14.140 -32.641 1.00 90.12 399 SER A C 1
ATOM 3055 O O . SER A 1 399 ? 9.681 -14.717 -33.117 1.00 90.12 399 SER A O 1
ATOM 3057 N N . HIS A 1 400 ? 8.823 -13.045 -31.887 1.00 88.38 400 HIS A N 1
ATOM 3058 C CA . HIS A 1 400 ? 10.078 -12.563 -31.309 1.00 88.38 400 HIS A CA 1
ATOM 3059 C C . HIS A 1 400 ? 10.304 -13.094 -29.882 1.00 88.38 400 HIS A C 1
ATOM 3061 O O . HIS A 1 400 ? 11.425 -13.023 -29.389 1.00 88.38 400 HIS A O 1
ATOM 3067 N N . PHE A 1 401 ? 9.251 -13.599 -29.228 1.00 95.31 401 PHE A N 1
ATOM 3068 C CA . PHE A 1 401 ? 9.304 -14.108 -27.866 1.00 95.31 401 PHE A CA 1
ATOM 3069 C C . PHE A 1 401 ? 9.712 -15.588 -27.854 1.00 95.31 401 PHE A C 1
ATOM 3071 O O . PHE A 1 401 ? 9.306 -16.362 -28.722 1.00 95.31 401 PHE A O 1
ATOM 3078 N N . SER A 1 402 ? 10.522 -15.981 -26.872 1.00 93.50 402 SER A N 1
ATOM 3079 C CA . SER A 1 402 ? 11.141 -17.312 -26.788 1.00 93.50 402 SER A CA 1
ATOM 3080 C C . SER A 1 402 ? 11.196 -17.916 -25.378 1.00 93.50 402 SER A C 1
ATOM 3082 O O . SER A 1 402 ? 11.756 -18.999 -25.203 1.00 93.50 402 SER A O 1
ATOM 3084 N N . GLY A 1 403 ? 10.589 -17.253 -24.387 1.00 92.44 403 GLY A N 1
ATOM 3085 C CA . GLY A 1 403 ? 10.528 -17.742 -23.011 1.00 92.44 403 GLY A CA 1
ATOM 3086 C C . GLY A 1 403 ? 9.714 -19.022 -22.834 1.00 92.44 403 GLY A C 1
ATOM 3087 O O . GLY A 1 403 ? 8.888 -19.389 -23.672 1.00 92.44 403 GLY A O 1
ATOM 3088 N N . ILE A 1 404 ? 9.959 -19.711 -21.717 1.00 93.25 404 ILE A N 1
ATOM 3089 C CA . ILE A 1 404 ? 9.423 -21.051 -21.442 1.00 93.25 404 ILE A CA 1
ATOM 3090 C C . ILE A 1 404 ? 8.441 -21.077 -20.268 1.00 93.25 404 ILE A C 1
ATOM 3092 O O . ILE A 1 404 ? 8.520 -20.278 -19.334 1.00 93.25 404 ILE A O 1
ATOM 3096 N N . CYS A 1 405 ? 7.554 -22.070 -20.285 1.00 95.56 405 CYS A N 1
ATOM 3097 C CA . CYS A 1 405 ? 6.813 -22.487 -19.103 1.00 95.56 405 CYS A CA 1
ATOM 3098 C C . CYS A 1 405 ? 7.644 -23.501 -18.307 1.00 95.56 405 CYS A C 1
ATOM 3100 O O . CYS A 1 405 ? 7.938 -24.589 -18.808 1.00 95.56 405 CYS A O 1
ATOM 3102 N N . GLU A 1 406 ? 8.027 -23.158 -17.083 1.00 95.38 406 GLU A N 1
ATOM 3103 C CA . GLU A 1 406 ? 8.567 -24.110 -16.119 1.00 95.38 406 GLU A CA 1
ATOM 3104 C C . GLU A 1 406 ? 7.456 -25.069 -15.663 1.00 95.38 406 GLU A C 1
ATOM 3106 O O . GLU A 1 406 ? 6.316 -24.655 -15.465 1.00 95.38 406 GLU A O 1
ATOM 3111 N N . VAL A 1 407 ? 7.777 -26.356 -15.504 1.00 94.62 407 VAL A N 1
ATOM 3112 C CA . VAL A 1 407 ? 6.820 -27.385 -15.070 1.00 94.62 407 VAL A CA 1
ATOM 3113 C C . VAL A 1 407 ? 7.332 -28.041 -13.795 1.00 94.62 407 VAL A C 1
ATOM 3115 O O . VAL A 1 407 ? 8.409 -28.634 -13.781 1.00 94.62 407 VAL A O 1
ATOM 3118 N N . THR A 1 408 ? 6.535 -27.958 -12.734 1.00 91.62 408 THR A N 1
ATOM 3119 C CA . THR A 1 408 ? 6.829 -28.512 -11.404 1.00 91.62 408 THR A CA 1
ATOM 3120 C C . THR A 1 408 ? 5.597 -29.249 -10.856 1.00 91.62 408 THR A C 1
ATOM 3122 O O . THR A 1 408 ? 4.579 -29.358 -11.542 1.00 91.62 408 THR A O 1
ATOM 3125 N N . ARG A 1 409 ? 5.657 -29.763 -9.617 1.00 87.50 409 ARG A N 1
ATOM 3126 C CA . ARG A 1 409 ? 4.492 -30.377 -8.949 1.00 87.50 409 ARG A CA 1
ATOM 3127 C C . ARG A 1 409 ? 3.348 -29.374 -8.759 1.00 87.50 409 ARG A C 1
ATOM 3129 O O . ARG A 1 409 ? 2.200 -29.707 -9.029 1.00 87.50 409 ARG A O 1
ATOM 3136 N N . ASP A 1 410 ? 3.688 -28.167 -8.314 1.00 88.62 410 ASP A N 1
ATOM 3137 C CA . ASP A 1 410 ? 2.726 -27.138 -7.890 1.00 88.62 410 ASP A CA 1
ATOM 3138 C C . ASP A 1 410 ? 2.423 -26.125 -9.012 1.00 88.62 410 ASP A C 1
ATOM 3140 O O . ASP A 1 410 ? 1.592 -25.236 -8.862 1.00 88.62 410 ASP A O 1
ATOM 3144 N N . PHE A 1 411 ? 3.076 -26.294 -10.165 1.00 93.62 411 PHE A N 1
ATOM 3145 C CA . PHE A 1 411 ? 2.840 -25.548 -11.399 1.00 93.62 411 PHE A CA 1
ATOM 3146 C C . PHE A 1 411 ? 2.928 -26.529 -12.590 1.00 93.62 411 PHE A C 1
ATOM 3148 O O . PHE A 1 411 ? 3.989 -26.661 -13.209 1.00 93.62 411 PHE A O 1
ATOM 3155 N N . PRO A 1 412 ? 1.874 -27.333 -12.835 1.00 93.56 412 PRO A N 1
ATOM 3156 C CA . PRO A 1 412 ? 1.911 -28.455 -13.774 1.00 93.56 412 PRO A CA 1
ATOM 3157 C C . PRO A 1 412 ? 1.892 -28.040 -15.256 1.00 93.56 412 PRO A C 1
ATOM 3159 O O . PRO A 1 412 ? 1.654 -26.893 -15.634 1.00 93.56 412 PRO A O 1
ATOM 3162 N N . SER A 1 413 ? 2.114 -29.015 -16.143 1.00 89.75 413 SER A N 1
ATOM 3163 C CA . SER A 1 413 ? 2.005 -28.796 -17.590 1.00 89.75 413 SER A CA 1
ATOM 3164 C C . SER A 1 413 ? 0.573 -28.394 -17.965 1.00 89.75 413 SER A C 1
ATOM 3166 O O . SER A 1 413 ? -0.375 -29.108 -17.644 1.00 89.75 413 SER A O 1
ATOM 3168 N N . GLY A 1 414 ? 0.430 -27.245 -18.631 1.00 88.62 414 GLY A N 1
ATOM 3169 C CA . GLY A 1 414 ? -0.858 -26.601 -18.915 1.00 88.62 414 GLY A CA 1
ATOM 3170 C C . GLY A 1 414 ? -1.138 -25.336 -18.094 1.00 88.62 414 GLY A C 1
ATOM 3171 O O . GLY A 1 414 ? -2.080 -24.623 -18.421 1.00 88.62 414 GLY A O 1
ATOM 3172 N N . SER A 1 415 ? -0.317 -25.008 -17.085 1.00 94.38 415 SER A N 1
ATOM 3173 C CA . SER A 1 415 ? -0.433 -23.743 -16.336 1.00 94.38 415 SER A CA 1
ATOM 3174 C C . SER A 1 415 ? -0.112 -22.494 -17.171 1.00 94.38 415 SER A C 1
ATOM 3176 O O . SER A 1 415 ? -0.640 -21.426 -16.883 1.00 94.38 415 SER A O 1
ATOM 3178 N N . CYS A 1 416 ? 0.713 -22.608 -18.217 1.00 95.38 416 CYS A N 1
ATOM 3179 C CA . CYS A 1 416 ? 0.887 -21.548 -19.216 1.00 95.38 416 CYS A CA 1
ATOM 3180 C C . CYS A 1 416 ? -0.022 -21.780 -20.428 1.00 95.38 416 CYS A C 1
ATOM 3182 O O . CYS A 1 416 ? -0.239 -22.916 -20.855 1.00 95.38 416 CYS A O 1
ATOM 3184 N N . ASN A 1 417 ? -0.501 -20.687 -21.012 1.00 93.50 417 ASN A N 1
ATOM 3185 C CA . ASN A 1 417 ? -1.431 -20.643 -22.138 1.00 93.50 417 ASN A CA 1
ATOM 3186 C C . ASN A 1 417 ? -1.031 -19.488 -23.091 1.00 93.50 417 ASN A C 1
ATOM 3188 O O . ASN A 1 417 ? 0.128 -19.077 -23.111 1.00 93.50 417 ASN A O 1
ATOM 3192 N N . ARG A 1 418 ? -1.932 -18.950 -23.926 1.00 92.94 418 ARG A N 1
ATOM 3193 C CA . ARG A 1 418 ? -1.597 -17.826 -24.837 1.00 92.94 418 ARG A CA 1
ATOM 3194 C C . ARG A 1 418 ? -1.619 -16.449 -24.166 1.00 92.94 418 ARG A C 1
ATOM 3196 O O . ARG A 1 418 ? -1.150 -15.479 -24.763 1.00 92.94 418 ARG A O 1
ATOM 3203 N N . LYS A 1 419 ? -2.145 -16.356 -22.943 1.00 94.38 419 LYS A N 1
ATOM 3204 C CA . LYS A 1 419 ? -2.169 -15.151 -22.110 1.00 94.38 419 LYS A CA 1
ATOM 3205 C C . LYS A 1 419 ? -0.951 -15.108 -21.189 1.00 94.38 419 LYS A C 1
ATOM 3207 O O . LYS A 1 419 ? -0.163 -14.174 -21.300 1.00 94.38 419 LYS A O 1
ATOM 3212 N N . LEU A 1 420 ? -0.779 -16.121 -20.341 1.00 96.31 420 LEU A N 1
ATOM 3213 C CA . LEU A 1 420 ? 0.430 -16.390 -19.560 1.00 96.31 420 LEU A CA 1
ATOM 3214 C C . LEU A 1 420 ? 1.359 -17.279 -20.397 1.00 96.31 420 LEU A C 1
ATOM 3216 O O . LEU A 1 420 ? 1.229 -18.499 -20.371 1.00 96.31 420 LEU A O 1
ATOM 3220 N N . ILE A 1 421 ? 2.254 -16.672 -21.178 1.00 96.38 421 ILE A N 1
ATOM 3221 C CA . ILE A 1 421 ? 3.044 -17.363 -22.216 1.00 96.38 421 ILE A CA 1
ATOM 3222 C C . ILE A 1 421 ? 4.364 -17.960 -21.709 1.00 96.38 421 ILE A C 1
ATOM 3224 O O . ILE A 1 421 ? 4.923 -18.843 -22.355 1.00 96.38 421 ILE A O 1
ATOM 3228 N N . ALA A 1 422 ? 4.851 -17.505 -20.556 1.00 97.25 422 ALA A N 1
ATOM 3229 C CA . ALA A 1 422 ? 6.015 -18.057 -19.867 1.00 97.25 422 ALA A CA 1
ATOM 3230 C C . ALA A 1 422 ? 5.870 -17.862 -18.356 1.00 97.25 422 ALA A C 1
ATOM 3232 O O . ALA A 1 422 ? 5.252 -16.896 -17.908 1.00 97.25 422 ALA A O 1
ATOM 3233 N N . ALA A 1 423 ? 6.451 -18.763 -17.572 1.00 97.75 423 ALA A N 1
ATOM 3234 C CA . ALA A 1 423 ? 6.435 -18.699 -16.116 1.00 97.75 423 ALA A CA 1
ATOM 3235 C C . ALA A 1 423 ? 7.650 -19.452 -15.569 1.00 97.75 423 ALA A C 1
ATOM 3237 O O . ALA A 1 423 ? 7.856 -20.609 -15.926 1.00 97.75 423 ALA A O 1
ATOM 3238 N N . ARG A 1 424 ? 8.461 -18.804 -14.734 1.00 95.25 424 ARG A N 1
ATOM 3239 C CA . ARG A 1 424 ? 9.698 -19.334 -14.143 1.00 95.25 424 ARG A CA 1
ATOM 3240 C C . ARG A 1 424 ? 9.881 -18.811 -12.722 1.00 95.25 424 ARG A C 1
ATOM 3242 O O . ARG A 1 424 ? 9.358 -17.744 -12.398 1.00 95.25 424 ARG A O 1
ATOM 3249 N N . HIS A 1 425 ? 10.646 -19.518 -11.897 1.00 94.50 425 HIS A N 1
ATOM 3250 C CA . HIS A 1 425 ? 11.070 -19.027 -10.584 1.00 94.50 425 HIS A CA 1
ATOM 3251 C C . HIS A 1 425 ? 12.592 -18.979 -10.412 1.00 94.50 425 HIS A C 1
ATOM 3253 O O . HIS A 1 425 ? 13.352 -19.685 -11.077 1.00 94.50 425 HIS A O 1
ATOM 3259 N N . PHE A 1 426 ? 13.022 -18.102 -9.509 1.00 85.25 426 PHE A N 1
ATOM 3260 C CA . PHE A 1 426 ? 14.410 -17.797 -9.199 1.00 85.25 426 PHE A CA 1
ATOM 3261 C C . PHE A 1 426 ? 14.548 -17.761 -7.678 1.00 85.25 426 PHE A C 1
ATOM 3263 O O . PHE A 1 426 ? 14.009 -16.877 -7.013 1.00 85.25 426 PHE A O 1
ATOM 3270 N N . ALA A 1 427 ? 15.202 -18.782 -7.130 1.00 80.50 427 ALA A N 1
ATOM 3271 C CA . ALA A 1 427 ? 15.448 -18.955 -5.696 1.00 80.50 427 ALA A CA 1
ATOM 3272 C C . ALA A 1 427 ? 16.865 -19.486 -5.416 1.00 80.50 427 ALA A C 1
ATOM 3274 O O . ALA A 1 427 ? 17.163 -19.891 -4.298 1.00 80.50 427 ALA A O 1
ATOM 3275 N N . ALA A 1 428 ? 17.745 -19.542 -6.420 1.00 62.84 428 ALA A N 1
ATOM 3276 C CA . ALA A 1 428 ? 19.065 -20.155 -6.311 1.00 62.84 428 ALA A CA 1
ATOM 3277 C C . ALA A 1 428 ? 19.917 -19.533 -5.192 1.00 62.84 428 ALA A C 1
ATOM 3279 O O . ALA A 1 428 ? 20.626 -20.253 -4.485 1.00 62.84 428 ALA A O 1
ATOM 3280 N N . SER A 1 429 ? 19.833 -18.217 -4.984 1.00 54.25 429 SER A N 1
ATOM 3281 C CA . SER A 1 429 ? 20.592 -17.529 -3.939 1.00 54.25 429 SER A CA 1
ATOM 3282 C C . SER A 1 429 ? 19.928 -17.635 -2.555 1.00 54.25 429 SER A C 1
ATOM 3284 O O . SER A 1 429 ? 20.645 -17.684 -1.553 1.00 54.25 429 SER A O 1
ATOM 3286 N N . ALA A 1 430 ? 18.600 -17.759 -2.479 1.00 63.62 430 ALA A N 1
ATOM 3287 C CA . ALA A 1 430 ? 17.880 -18.104 -1.249 1.00 63.62 430 ALA A CA 1
ATOM 3288 C C . ALA A 1 430 ? 18.137 -19.564 -0.811 1.00 63.62 430 ALA A C 1
ATOM 3290 O O . ALA A 1 430 ? 18.465 -19.820 0.345 1.00 63.62 430 ALA A O 1
ATOM 3291 N N . ILE A 1 431 ? 18.094 -20.517 -1.751 1.00 69.75 431 ILE A N 1
ATOM 3292 C CA . ILE A 1 431 ? 18.424 -21.940 -1.548 1.00 69.75 431 ILE A CA 1
ATOM 3293 C C . ILE A 1 431 ? 19.866 -22.094 -1.058 1.00 69.75 431 ILE A C 1
ATOM 3295 O O . ILE A 1 431 ? 20.115 -22.793 -0.080 1.00 69.75 431 ILE A O 1
ATOM 3299 N N . THR A 1 432 ? 20.819 -21.395 -1.685 1.00 54.28 432 THR A N 1
ATOM 3300 C CA . THR A 1 432 ? 22.239 -21.427 -1.280 1.00 54.28 432 THR A CA 1
ATOM 3301 C C . THR A 1 432 ? 22.465 -20.859 0.132 1.00 54.28 432 THR A C 1
ATOM 3303 O O . THR A 1 432 ? 23.468 -21.178 0.762 1.00 54.28 432 THR A O 1
ATOM 3306 N N . ARG A 1 433 ? 21.530 -20.052 0.653 1.00 55.69 433 ARG A N 1
ATOM 3307 C CA . ARG A 1 433 ? 21.545 -19.515 2.026 1.00 55.69 433 ARG A CA 1
ATOM 3308 C C . ARG A 1 433 ? 20.793 -20.382 3.045 1.00 55.69 433 ARG A C 1
ATOM 3310 O O . ARG A 1 433 ? 20.721 -19.995 4.202 1.00 55.69 433 ARG A O 1
ATOM 3317 N N . GLY A 1 434 ? 20.202 -21.512 2.647 1.00 69.50 434 GLY A N 1
ATOM 3318 C CA . GLY A 1 434 ? 19.478 -22.429 3.546 1.00 69.50 434 GLY A CA 1
ATOM 3319 C C . GLY A 1 434 ? 18.106 -21.943 4.046 1.00 69.50 434 GLY A C 1
ATOM 3320 O O . GLY A 1 434 ? 17.342 -22.736 4.583 1.00 69.50 434 GLY A O 1
ATOM 3321 N N . ILE A 1 435 ? 17.769 -20.673 3.822 1.00 68.69 435 ILE A N 1
ATOM 3322 C CA . ILE A 1 435 ? 16.527 -20.007 4.255 1.00 68.69 435 ILE A CA 1
ATOM 3323 C C . ILE A 1 435 ? 15.293 -20.322 3.396 1.00 68.69 435 ILE A C 1
ATOM 3325 O O . ILE A 1 435 ? 14.179 -20.007 3.797 1.00 68.69 435 ILE A O 1
ATOM 3329 N N . PHE A 1 436 ? 15.469 -20.911 2.209 1.00 74.00 436 PHE A N 1
ATOM 3330 C CA . PHE A 1 436 ? 14.363 -21.202 1.295 1.00 74.00 436 PHE A CA 1
ATOM 3331 C C . PHE A 1 436 ? 13.631 -22.498 1.668 1.00 74.00 436 PHE A C 1
ATOM 3333 O O . PHE A 1 436 ? 14.138 -23.604 1.454 1.00 74.00 436 PHE A O 1
ATOM 3340 N N . ASN A 1 437 ? 12.399 -22.374 2.152 1.00 84.25 437 ASN A N 1
ATOM 3341 C CA . ASN A 1 437 ? 11.527 -23.499 2.450 1.00 84.25 437 ASN A CA 1
ATOM 3342 C C . ASN A 1 437 ? 10.649 -23.819 1.234 1.00 84.25 437 ASN A C 1
ATOM 3344 O O . ASN A 1 437 ? 9.557 -23.278 1.077 1.00 84.25 437 ASN A O 1
ATOM 3348 N N . SER A 1 438 ? 11.088 -24.768 0.401 1.00 80.25 438 SER A N 1
ATOM 3349 C CA . SER A 1 438 ? 10.378 -25.184 -0.827 1.00 80.25 438 SER A CA 1
ATOM 3350 C C . SER A 1 438 ? 8.885 -25.528 -0.661 1.00 80.25 438 SER A C 1
ATOM 3352 O O . SER A 1 438 ? 8.139 -25.453 -1.638 1.00 80.25 438 SER A O 1
ATOM 3354 N N . THR A 1 439 ? 8.447 -25.876 0.556 1.00 78.00 439 THR A N 1
ATOM 3355 C CA . THR A 1 439 ? 7.056 -26.198 0.926 1.00 78.00 439 THR A CA 1
ATOM 3356 C C . THR A 1 439 ? 6.212 -25.003 1.382 1.00 78.00 439 THR A C 1
ATOM 3358 O O . THR A 1 439 ? 4.993 -25.128 1.408 1.00 78.00 439 THR A O 1
ATOM 3361 N N . GLN A 1 440 ? 6.826 -23.876 1.751 1.00 77.88 440 GLN A N 1
ATOM 3362 C CA . GLN A 1 440 ? 6.136 -22.641 2.167 1.00 77.88 440 GLN A CA 1
ATOM 3363 C C . GLN A 1 440 ? 6.308 -21.526 1.127 1.00 77.88 440 GLN A C 1
ATOM 3365 O O . GLN A 1 440 ? 5.348 -20.850 0.774 1.00 77.88 440 GLN A O 1
ATOM 3370 N N . ASP A 1 441 ? 7.518 -21.389 0.586 1.00 79.69 441 ASP A N 1
ATOM 3371 C CA . ASP A 1 441 ? 7.882 -20.387 -0.417 1.00 79.69 441 ASP A CA 1
ATOM 3372 C C . ASP A 1 441 ? 7.471 -20.800 -1.844 1.00 79.69 441 ASP A C 1
ATOM 3374 O O . ASP A 1 441 ? 7.445 -19.965 -2.747 1.00 79.69 441 ASP A O 1
ATOM 3378 N N . TYR A 1 442 ? 7.115 -22.076 -2.045 1.00 84.75 442 TYR A N 1
ATOM 3379 C CA . TYR A 1 442 ? 6.842 -22.751 -3.323 1.00 84.75 442 TYR A CA 1
ATOM 3380 C C . TYR A 1 442 ? 8.023 -22.702 -4.311 1.00 84.75 442 TYR A C 1
ATOM 3382 O O . TYR A 1 442 ? 8.274 -21.686 -4.966 1.00 84.75 442 TYR A O 1
ATOM 3390 N N . ALA A 1 443 ? 8.682 -23.852 -4.500 1.00 87.00 443 ALA A N 1
ATOM 3391 C CA . ALA A 1 443 ? 9.690 -24.099 -5.544 1.00 87.00 443 ALA A CA 1
ATOM 3392 C C . ALA A 1 443 ? 9.067 -24.217 -6.952 1.00 87.00 443 ALA A C 1
ATOM 3394 O O . ALA A 1 443 ? 9.139 -25.255 -7.611 1.00 87.00 443 ALA A O 1
ATOM 3395 N N . SER A 1 444 ? 8.358 -23.167 -7.364 1.00 93.38 444 SER A N 1
ATOM 3396 C CA . SER A 1 444 ? 7.669 -23.046 -8.645 1.00 93.38 444 SER A CA 1
ATOM 3397 C C . SER A 1 444 ? 7.296 -21.580 -8.922 1.00 93.38 444 SER A C 1
ATOM 3399 O O . SER A 1 444 ? 7.350 -20.759 -8.001 1.00 93.38 444 SER A O 1
ATOM 3401 N N . PRO A 1 445 ? 6.843 -21.233 -10.143 1.00 95.56 445 PRO A N 1
ATOM 3402 C CA . PRO A 1 445 ? 6.327 -19.895 -10.458 1.00 95.56 445 PRO A CA 1
ATOM 3403 C C . PRO A 1 445 ? 5.028 -19.509 -9.721 1.00 95.56 445 PRO A C 1
ATOM 3405 O O . PRO A 1 445 ? 4.586 -18.366 -9.853 1.00 95.56 445 PRO A O 1
ATOM 3408 N N . PHE A 1 446 ? 4.408 -20.439 -8.980 1.00 95.25 446 PHE A N 1
ATOM 3409 C CA . PHE A 1 446 ? 3.145 -20.216 -8.276 1.00 95.25 446 PHE A CA 1
ATOM 3410 C C . PHE A 1 446 ? 3.261 -19.149 -7.179 1.00 95.25 446 PHE A C 1
ATOM 3412 O O . PHE A 1 446 ? 4.244 -19.109 -6.432 1.00 95.25 446 PHE A O 1
ATOM 3419 N N . ASP A 1 447 ? 2.229 -18.317 -7.059 1.00 92.75 447 ASP A N 1
ATOM 3420 C CA . ASP A 1 447 ? 2.128 -17.259 -6.056 1.00 92.75 447 ASP A CA 1
ATOM 3421 C C . ASP A 1 447 ? 1.480 -17.741 -4.742 1.00 92.75 447 ASP A C 1
ATOM 3423 O O . ASP A 1 447 ? 0.264 -17.914 -4.658 1.00 92.75 447 ASP A O 1
ATOM 3427 N N . GLY A 1 448 ? 2.292 -17.925 -3.698 1.00 86.38 448 GLY A N 1
ATOM 3428 C CA . GLY A 1 448 ? 1.841 -18.219 -2.325 1.00 86.38 448 GLY A CA 1
ATOM 3429 C C . GLY A 1 448 ? 1.644 -16.979 -1.439 1.00 86.38 448 GLY A C 1
ATOM 3430 O O . GLY A 1 448 ? 1.439 -17.090 -0.230 1.00 86.38 448 GLY A O 1
ATOM 3431 N N . ASP A 1 449 ? 1.765 -15.790 -2.019 1.00 85.06 449 ASP A N 1
ATOM 3432 C CA . ASP A 1 449 ? 1.875 -14.515 -1.319 1.00 85.06 449 ASP A CA 1
ATOM 3433 C C . ASP A 1 449 ? 0.696 -13.595 -1.673 1.00 85.06 449 ASP A C 1
ATOM 3435 O O . ASP A 1 449 ? -0.001 -13.124 -0.778 1.00 85.06 449 ASP A O 1
ATOM 3439 N N . GLY A 1 450 ? 0.376 -13.480 -2.959 1.00 86.81 450 GLY A N 1
ATOM 3440 C CA . GLY A 1 450 ? -0.768 -12.761 -3.508 1.00 86.81 450 GLY A CA 1
ATOM 3441 C C . GLY A 1 450 ? -0.379 -11.458 -4.199 1.00 86.81 450 GLY A C 1
ATOM 3442 O O . GLY A 1 450 ? -1.041 -11.079 -5.168 1.00 86.81 450 GLY A O 1
ATOM 3443 N N . HIS A 1 451 ? 0.705 -10.798 -3.776 1.00 87.62 451 HIS A N 1
ATOM 3444 C CA . HIS A 1 451 ? 1.154 -9.536 -4.364 1.00 87.62 451 HIS A CA 1
ATOM 3445 C C . HIS A 1 451 ? 1.550 -9.717 -5.832 1.00 87.62 451 HIS A C 1
ATOM 3447 O O . HIS A 1 451 ? 1.185 -8.888 -6.655 1.00 87.62 451 HIS A O 1
ATOM 3453 N N . GLY A 1 452 ? 2.186 -10.831 -6.192 1.00 88.75 452 GLY A N 1
ATOM 3454 C CA . GLY A 1 452 ? 2.571 -11.178 -7.556 1.00 88.75 452 GLY A CA 1
ATOM 3455 C C . GLY A 1 452 ? 1.386 -11.454 -8.474 1.00 88.75 452 GLY A C 1
ATOM 3456 O O . GLY A 1 452 ? 1.485 -11.200 -9.667 1.00 88.75 452 GLY A O 1
ATOM 3457 N N . THR A 1 453 ? 0.243 -11.882 -7.931 1.00 95.81 453 THR A N 1
ATOM 3458 C CA . THR A 1 453 ? -1.040 -12.041 -8.639 1.00 95.81 453 THR A CA 1
ATOM 3459 C C . THR A 1 453 ? -1.852 -10.740 -8.677 1.00 95.81 453 THR A C 1
ATOM 3461 O O . THR A 1 453 ? -2.514 -10.418 -9.675 1.00 95.81 453 THR A O 1
ATOM 3464 N N . HIS A 1 454 ? -1.752 -9.938 -7.616 1.00 94.38 454 HIS A N 1
ATOM 3465 C CA . HIS A 1 454 ? -2.279 -8.578 -7.574 1.00 94.38 454 HIS A CA 1
ATOM 3466 C C . HIS A 1 454 ? -1.616 -7.767 -8.654 1.00 94.38 454 HIS A C 1
ATOM 3468 O O . HIS A 1 454 ? -2.286 -7.313 -9.574 1.00 94.38 454 HIS A O 1
ATOM 3474 N N . THR A 1 455 ? -0.288 -7.734 -8.644 1.00 93.06 455 THR A N 1
ATOM 3475 C CA . THR A 1 455 ? 0.500 -7.175 -9.716 1.00 93.06 455 THR A CA 1
ATOM 3476 C C . THR A 1 455 ? 0.351 -7.989 -10.988 1.00 93.06 455 THR A C 1
ATOM 3478 O O . THR A 1 455 ? 0.198 -7.304 -11.975 1.00 93.06 455 THR A O 1
ATOM 3481 N N . ALA A 1 456 ? 0.164 -9.323 -11.058 1.00 96.44 456 ALA A N 1
ATOM 3482 C CA . ALA A 1 456 ? -0.322 -10.042 -12.275 1.00 96.44 456 ALA A CA 1
ATOM 3483 C C . ALA A 1 456 ? -1.511 -9.332 -12.927 1.00 96.44 456 ALA A C 1
ATOM 3485 O O . ALA A 1 456 ? -1.708 -9.370 -14.141 1.00 96.44 456 ALA A O 1
ATOM 3486 N N . SER A 1 457 ? -2.233 -8.562 -12.120 1.00 95.94 457 SER A N 1
ATOM 3487 C CA . SER A 1 457 ? -3.218 -7.605 -12.543 1.00 95.94 457 SER A CA 1
ATOM 3488 C C . SER A 1 457 ? -3.067 -6.145 -11.976 1.00 95.94 457 SER A C 1
ATOM 3490 O O . SER A 1 457 ? -4.076 -5.552 -11.611 1.00 95.94 457 SER A O 1
ATOM 3492 N N . VAL A 1 458 ? -1.896 -5.439 -12.118 1.00 95.81 458 VAL A N 1
ATOM 3493 C CA . VAL A 1 458 ? -1.752 -3.904 -12.166 1.00 95.81 458 VAL A CA 1
ATOM 3494 C C . VAL A 1 458 ? -1.304 -3.076 -13.530 1.00 95.81 458 VAL A C 1
ATOM 3496 O O . VAL A 1 458 ? -1.676 -1.916 -13.638 1.00 95.81 458 VAL A O 1
ATOM 3499 N N . ALA A 1 459 ? -0.706 -3.607 -14.654 1.00 96.06 459 ALA A N 1
ATOM 3500 C CA . ALA A 1 459 ? -0.487 -3.270 -16.156 1.00 96.06 459 ALA A CA 1
ATOM 3501 C C . ALA A 1 459 ? -1.334 -3.896 -17.397 1.00 96.06 459 ALA A C 1
ATOM 3503 O O . ALA A 1 459 ? -1.764 -3.157 -18.282 1.00 96.06 459 ALA A O 1
ATOM 3504 N N . ALA A 1 460 ? -1.608 -5.208 -17.542 1.00 95.75 460 ALA A N 1
ATOM 3505 C CA . ALA A 1 460 ? -2.156 -5.968 -18.685 1.00 95.75 460 ALA A CA 1
ATOM 3506 C C . ALA A 1 460 ? -3.142 -7.185 -18.459 1.00 95.75 460 ALA A C 1
ATOM 3508 O O . ALA A 1 460 ? -3.323 -7.962 -19.393 1.00 95.75 460 ALA A O 1
ATOM 3509 N N . GLY A 1 461 ? -3.813 -7.430 -17.317 1.00 94.06 461 GLY A N 1
ATOM 3510 C CA . GLY A 1 461 ? -4.695 -8.625 -17.118 1.00 94.06 461 GLY A CA 1
ATOM 3511 C C . GLY A 1 461 ? -6.002 -8.635 -17.953 1.00 94.06 461 GLY A C 1
ATOM 3512 O O . GLY A 1 461 ? -6.341 -7.632 -18.564 1.00 94.06 461 GLY A O 1
ATOM 3513 N N . ASN A 1 462 ? -6.767 -9.731 -18.038 1.00 92.00 462 ASN A N 1
ATOM 3514 C CA . ASN A 1 462 ? -7.955 -9.788 -18.921 1.00 92.00 462 ASN A CA 1
ATOM 3515 C C . ASN A 1 462 ? -9.081 -8.800 -18.546 1.00 92.00 462 ASN A C 1
ATOM 3517 O O . ASN A 1 462 ? -9.307 -8.505 -17.374 1.00 92.00 462 ASN A O 1
ATOM 3521 N N . HIS A 1 463 ? -9.817 -8.316 -19.556 1.00 88.75 463 HIS A N 1
ATOM 3522 C CA . HIS A 1 463 ? -10.962 -7.411 -19.391 1.00 88.75 463 HIS A CA 1
ATOM 3523 C C . HIS A 1 463 ? -12.249 -8.150 -18.999 1.00 88.75 463 HIS A C 1
ATOM 3525 O O . HIS A 1 463 ? -12.576 -9.190 -19.562 1.00 88.75 463 HIS A O 1
ATOM 3531 N N . GLY A 1 464 ? -13.033 -7.551 -18.102 1.00 82.00 464 GLY A N 1
ATOM 3532 C CA . GLY A 1 464 ? -14.406 -7.952 -17.799 1.00 82.00 464 GLY A CA 1
ATOM 3533 C C . GLY A 1 464 ? -14.567 -8.971 -16.669 1.00 82.00 464 GLY A C 1
ATOM 3534 O O . GLY A 1 464 ? -15.706 -9.317 -16.365 1.00 82.00 464 GLY A O 1
ATOM 3535 N N . ILE A 1 465 ? -13.490 -9.412 -16.013 1.00 87.56 465 ILE A N 1
ATOM 3536 C CA . ILE A 1 465 ? -13.545 -10.455 -14.972 1.00 87.56 465 ILE A CA 1
ATOM 3537 C C . ILE A 1 465 ? -14.252 -9.921 -13.711 1.00 87.56 465 ILE A C 1
ATOM 3539 O O . ILE A 1 465 ? -13.824 -8.888 -13.197 1.00 87.56 465 ILE A O 1
ATOM 3543 N N . PRO A 1 466 ? -15.313 -10.560 -13.187 1.00 84.44 466 PRO A N 1
ATOM 3544 C CA . PRO A 1 466 ? -16.048 -10.041 -12.034 1.00 84.44 466 PRO A CA 1
ATOM 3545 C C . PRO A 1 466 ? -15.224 -10.135 -10.741 1.00 84.44 466 PRO A C 1
ATOM 3547 O O . PRO A 1 466 ? -14.822 -11.220 -10.331 1.00 84.44 466 PRO A O 1
ATOM 3550 N N . VAL A 1 467 ? -15.027 -8.994 -10.076 1.00 87.44 467 VAL A N 1
ATOM 3551 C CA . VAL A 1 467 ? -14.410 -8.894 -8.747 1.00 87.44 467 VAL A CA 1
ATOM 3552 C C . VAL A 1 467 ? -15.451 -9.323 -7.718 1.00 87.44 467 VAL A C 1
ATOM 3554 O O . VAL A 1 467 ? -16.389 -8.574 -7.438 1.00 87.44 467 VAL A O 1
ATOM 3557 N N . ILE A 1 468 ? -15.304 -10.533 -7.180 1.00 87.62 468 ILE A N 1
ATOM 3558 C CA . ILE A 1 468 ? -16.163 -11.079 -6.122 1.00 87.62 468 ILE A CA 1
ATOM 3559 C C . ILE A 1 468 ? -15.287 -11.393 -4.913 1.00 87.62 468 ILE A C 1
ATOM 3561 O O . ILE A 1 468 ? -14.333 -12.158 -5.035 1.00 87.62 468 ILE A O 1
ATOM 3565 N N . VAL A 1 469 ? -15.620 -10.795 -3.768 1.00 86.88 469 VAL A N 1
ATOM 3566 C CA . VAL A 1 469 ? -14.894 -10.937 -2.495 1.00 86.88 469 VAL A CA 1
ATOM 3567 C C . VAL A 1 469 ? -15.914 -10.970 -1.365 1.00 86.88 469 VAL A C 1
ATOM 3569 O O . VAL A 1 469 ? -16.875 -10.200 -1.389 1.00 86.88 469 VAL A O 1
ATOM 3572 N N . ALA A 1 470 ? -15.756 -11.873 -0.398 1.00 86.50 470 ALA A N 1
ATOM 3573 C CA . ALA A 1 470 ? -16.716 -12.099 0.685 1.00 86.50 470 ALA A CA 1
ATOM 3574 C C . ALA A 1 470 ? -18.154 -12.399 0.189 1.00 86.50 470 ALA A C 1
ATOM 3576 O O . ALA A 1 470 ? -19.131 -12.179 0.898 1.00 86.50 470 ALA A O 1
ATOM 3577 N N . GLY A 1 471 ? -18.295 -12.914 -1.039 1.00 85.44 471 GLY A N 1
ATOM 3578 C CA . GLY A 1 471 ? -19.593 -13.138 -1.692 1.00 85.44 471 GLY A CA 1
ATOM 3579 C C . GLY A 1 471 ? -20.255 -11.877 -2.269 1.00 85.44 471 GLY A C 1
ATOM 3580 O O . GLY A 1 471 ? -21.377 -11.955 -2.769 1.00 85.44 471 GLY A O 1
ATOM 3581 N N . HIS A 1 472 ? -19.580 -10.726 -2.242 1.00 86.19 472 HIS A N 1
ATOM 3582 C CA . HIS A 1 472 ? -20.081 -9.447 -2.743 1.00 86.19 472 HIS A CA 1
ATOM 3583 C C . HIS A 1 472 ? -19.338 -9.012 -4.015 1.00 86.19 472 HIS A C 1
ATOM 3585 O O . HIS A 1 472 ? -18.140 -9.248 -4.163 1.00 86.19 472 HIS A O 1
ATOM 3591 N N . HIS A 1 473 ? -20.055 -8.389 -4.957 1.00 86.38 473 HIS A N 1
ATOM 3592 C CA . HIS A 1 473 ? -19.501 -7.938 -6.241 1.00 86.38 473 HIS A CA 1
ATOM 3593 C C . HIS A 1 473 ? -19.065 -6.472 -6.172 1.00 86.38 473 HIS A C 1
ATOM 3595 O O . HIS A 1 473 ? -19.854 -5.603 -5.804 1.00 86.38 473 HIS A O 1
ATOM 3601 N N . PHE A 1 474 ? -17.819 -6.193 -6.562 1.00 84.31 474 PHE A N 1
ATOM 3602 C CA . PHE A 1 474 ? -17.199 -4.864 -6.458 1.00 84.31 474 PHE A CA 1
ATOM 3603 C C . PHE A 1 474 ? -16.859 -4.222 -7.819 1.00 84.31 474 PHE A C 1
ATOM 3605 O O . PHE A 1 474 ? -16.112 -3.239 -7.881 1.00 84.31 474 PHE A O 1
ATOM 3612 N N . GLY A 1 475 ? -17.426 -4.743 -8.911 1.00 80.94 475 GLY A N 1
ATOM 3613 C CA . GLY A 1 475 ? -17.140 -4.332 -10.290 1.00 80.94 475 GLY A CA 1
ATOM 3614 C C . GLY A 1 475 ? -16.355 -5.393 -11.063 1.00 80.94 475 GLY A C 1
ATOM 3615 O O . GLY A 1 475 ? -16.288 -6.545 -10.647 1.00 80.94 475 GLY A O 1
ATOM 3616 N N . ASN A 1 476 ? -15.766 -5.019 -12.203 1.00 84.06 476 ASN A N 1
ATOM 3617 C CA . ASN A 1 476 ? -15.025 -5.950 -13.060 1.00 84.06 476 ASN A CA 1
ATOM 3618 C C . ASN A 1 476 ? -13.592 -5.451 -13.317 1.00 84.06 476 ASN A C 1
ATOM 3620 O O . ASN A 1 476 ? -13.366 -4.257 -13.510 1.00 84.06 476 ASN A O 1
ATOM 3624 N N . ALA A 1 477 ? -12.642 -6.382 -13.343 1.00 86.25 477 ALA A N 1
ATOM 3625 C CA . ALA A 1 477 ? -11.220 -6.179 -13.591 1.00 86.25 477 ALA A CA 1
ATOM 3626 C C . ALA A 1 477 ? -10.860 -6.110 -15.093 1.00 86.25 477 ALA A C 1
ATOM 3628 O O . ALA A 1 477 ? -11.590 -6.604 -15.949 1.00 86.25 477 ALA A O 1
ATOM 3629 N N . SER A 1 478 ? -9.735 -5.459 -15.400 1.00 89.19 478 SER A N 1
ATOM 3630 C CA . SER A 1 478 ? -9.147 -5.198 -16.720 1.00 89.19 478 SER A CA 1
ATOM 3631 C C . SER A 1 478 ? -7.707 -4.649 -16.682 1.00 89.19 478 SER A C 1
ATOM 3633 O O . SER A 1 478 ? -7.419 -3.591 -16.131 1.00 89.19 478 SER A O 1
ATOM 3635 N N . GLY A 1 479 ? -6.817 -5.246 -17.462 1.00 90.06 479 GLY A N 1
ATOM 3636 C CA . GLY A 1 479 ? -5.594 -4.626 -17.978 1.00 90.06 479 GLY A CA 1
ATOM 3637 C C . GLY A 1 479 ? -5.802 -3.156 -18.358 1.00 90.06 479 GLY A C 1
ATOM 3638 O O . GLY A 1 479 ? -6.850 -2.840 -18.916 1.00 90.06 479 GLY A O 1
ATOM 3639 N N . MET A 1 480 ? -4.817 -2.272 -18.159 1.00 94.75 480 MET A N 1
ATOM 3640 C CA . MET A 1 480 ? -4.692 -1.088 -19.025 1.00 94.75 480 MET A CA 1
ATOM 3641 C C . MET A 1 480 ? -4.388 -1.558 -20.450 1.00 94.75 480 MET A C 1
ATOM 3643 O O . MET A 1 480 ? -4.857 -0.952 -21.404 1.00 94.75 480 MET A O 1
ATOM 3647 N N . ALA A 1 481 ? -3.663 -2.670 -20.582 1.00 94.19 481 ALA A N 1
ATOM 3648 C CA . ALA A 1 481 ? -3.391 -3.375 -21.828 1.00 94.19 481 ALA A CA 1
ATOM 3649 C C . ALA A 1 481 ? -3.916 -4.828 -21.771 1.00 94.19 481 ALA A C 1
ATOM 3651 O O . ALA A 1 481 ? -3.127 -5.769 -21.707 1.00 94.19 481 ALA A O 1
ATOM 3652 N N . PRO A 1 482 ? -5.246 -5.044 -21.723 1.00 92.50 482 PRO A N 1
ATOM 3653 C CA . PRO A 1 482 ? -5.841 -6.337 -21.381 1.00 92.50 482 PRO A CA 1
ATOM 3654 C C . PRO A 1 482 ? -5.596 -7.465 -22.392 1.00 92.50 482 PRO A C 1
ATOM 3656 O O . PRO A 1 482 ? -5.840 -8.629 -22.070 1.00 92.50 482 PRO A O 1
ATOM 3659 N N . ARG A 1 483 ? -5.070 -7.157 -23.584 1.00 92.94 483 ARG A N 1
ATOM 3660 C CA . ARG A 1 483 ? -4.628 -8.131 -24.592 1.00 92.94 483 ARG A CA 1
ATOM 3661 C C . ARG A 1 483 ? -3.105 -8.320 -24.647 1.00 92.94 483 ARG A C 1
ATOM 3663 O O . ARG A 1 483 ? -2.653 -9.202 -25.370 1.00 92.94 483 ARG A O 1
ATOM 3670 N N . SER A 1 484 ? -2.301 -7.592 -23.868 1.00 95.38 484 SER A N 1
ATOM 3671 C CA . SER A 1 484 ? -0.867 -7.910 -23.761 1.00 95.38 484 SER A CA 1
ATOM 3672 C C . SER A 1 484 ? -0.643 -9.275 -23.119 1.00 95.38 484 SER A C 1
ATOM 3674 O O . SER A 1 484 ? -1.419 -9.711 -22.262 1.00 95.38 484 SER A O 1
ATOM 3676 N N . HIS A 1 485 ? 0.410 -9.953 -23.559 1.00 97.12 485 HIS A N 1
ATOM 3677 C CA . HIS A 1 485 ? 0.827 -11.235 -23.009 1.00 97.12 485 HIS A CA 1
ATOM 3678 C C . HIS A 1 485 ? 1.596 -11.021 -21.703 1.00 97.12 485 HIS A C 1
ATOM 3680 O O . HIS A 1 485 ? 2.224 -9.983 -21.489 1.00 97.12 485 HIS A O 1
ATOM 3686 N N . ILE A 1 486 ? 1.550 -12.024 -20.840 1.00 97.81 486 ILE A N 1
ATOM 3687 C CA . ILE A 1 486 ? 2.156 -12.054 -19.515 1.00 97.81 486 ILE A CA 1
ATOM 3688 C C . ILE A 1 486 ? 3.252 -13.123 -19.538 1.00 97.81 486 ILE A C 1
ATOM 3690 O O . ILE A 1 486 ? 3.001 -14.262 -19.927 1.00 97.81 486 ILE A O 1
ATOM 3694 N N . ALA A 1 487 ? 4.458 -12.768 -19.114 1.00 98.19 487 ALA A N 1
ATOM 3695 C CA . ALA A 1 487 ? 5.535 -13.707 -18.815 1.00 98.19 487 ALA A CA 1
ATOM 3696 C C . ALA A 1 487 ? 5.963 -13.500 -17.358 1.00 98.19 487 ALA A C 1
ATOM 3698 O O . ALA A 1 487 ? 6.115 -12.353 -16.956 1.00 98.19 487 ALA A O 1
ATOM 3699 N N . VAL A 1 488 ? 6.127 -14.556 -16.560 1.00 97.94 488 VAL A N 1
ATOM 3700 C CA . VAL A 1 488 ? 6.359 -14.445 -15.107 1.00 97.94 488 VAL A CA 1
ATOM 3701 C C . VAL A 1 488 ? 7.695 -15.022 -14.678 1.00 97.94 488 VAL A C 1
ATOM 3703 O O . VAL A 1 488 ? 8.096 -16.093 -15.116 1.00 97.94 488 VAL A O 1
ATOM 3706 N N . TYR A 1 489 ? 8.373 -14.298 -13.795 1.00 96.62 489 TYR A N 1
ATOM 3707 C CA . TYR A 1 489 ? 9.711 -14.575 -13.303 1.00 96.62 489 TYR A CA 1
ATOM 3708 C C . TYR A 1 489 ? 9.711 -14.315 -11.788 1.00 96.62 489 TYR A C 1
ATOM 3710 O O . TYR A 1 489 ? 10.088 -13.249 -11.303 1.00 96.62 489 TYR A O 1
ATOM 3718 N N . LYS A 1 490 ? 9.205 -15.281 -11.019 1.00 94.44 490 LYS A N 1
ATOM 3719 C CA . LYS A 1 490 ? 9.089 -15.180 -9.562 1.00 94.44 490 LYS A CA 1
ATOM 3720 C C . LYS A 1 490 ? 10.473 -15.055 -8.930 1.00 94.44 490 LYS A C 1
ATOM 3722 O O . LYS A 1 490 ? 11.295 -15.953 -9.093 1.00 94.44 490 LYS A O 1
ATOM 3727 N N . ALA A 1 491 ? 10.717 -13.972 -8.204 1.00 81.69 491 ALA A N 1
ATOM 3728 C CA . ALA A 1 491 ? 11.995 -13.739 -7.524 1.00 81.69 491 ALA A CA 1
ATOM 3729 C C . ALA A 1 491 ? 11.840 -13.127 -6.121 1.00 81.69 491 ALA A C 1
ATOM 3731 O O . ALA A 1 491 ? 12.830 -12.758 -5.487 1.00 81.69 491 ALA A O 1
ATOM 3732 N N . LEU A 1 492 ? 10.596 -13.021 -5.652 1.00 82.38 492 LEU A N 1
ATOM 3733 C CA . LEU A 1 492 ? 10.227 -12.588 -4.313 1.00 82.38 492 LEU A CA 1
ATOM 3734 C C . LEU A 1 492 ? 9.417 -13.697 -3.626 1.00 82.38 492 LEU A C 1
ATOM 3736 O O . LEU A 1 492 ? 8.722 -14.472 -4.285 1.00 82.38 492 LEU A O 1
ATOM 3740 N N . TYR A 1 493 ? 9.501 -13.741 -2.303 1.00 80.06 493 TYR A N 1
ATOM 3741 C CA . TYR A 1 493 ? 8.923 -14.744 -1.420 1.00 80.06 493 TYR A CA 1
ATOM 3742 C C . TYR A 1 493 ? 8.593 -14.058 -0.090 1.00 80.06 493 TYR A C 1
ATOM 3744 O O . TYR A 1 493 ? 9.414 -13.308 0.441 1.00 80.06 493 TYR A O 1
ATOM 3752 N N . LYS A 1 494 ? 7.401 -14.299 0.463 1.00 71.44 494 LYS A N 1
ATOM 3753 C CA . LYS A 1 494 ? 6.898 -13.579 1.646 1.00 71.44 494 LYS A CA 1
ATOM 3754 C C . LYS A 1 494 ? 7.854 -13.602 2.851 1.00 71.44 494 LYS A C 1
ATOM 3756 O O . LYS A 1 494 ? 7.952 -12.627 3.587 1.00 71.44 494 LYS A O 1
ATOM 3761 N N . SER A 1 495 ? 8.541 -14.722 3.051 1.00 63.75 495 SER A N 1
ATOM 3762 C CA . SER A 1 495 ? 9.399 -15.019 4.206 1.00 63.75 495 SER A CA 1
ATOM 3763 C C . SER A 1 495 ? 10.658 -14.145 4.312 1.00 63.75 495 SER A C 1
ATOM 3765 O O . SER A 1 495 ? 11.105 -13.868 5.421 1.00 63.75 495 SER A O 1
ATOM 3767 N N . PHE A 1 496 ? 11.228 -13.698 3.187 1.00 60.09 496 PHE A N 1
ATOM 3768 C CA . PHE A 1 496 ? 12.485 -12.930 3.153 1.00 60.09 496 PHE A CA 1
ATOM 3769 C C . PHE A 1 496 ? 12.510 -11.804 2.100 1.00 60.09 496 PHE A C 1
ATOM 3771 O O . PHE A 1 496 ? 13.561 -11.214 1.831 1.00 60.09 496 PHE A O 1
ATOM 3778 N N . GLY A 1 497 ? 11.374 -11.498 1.468 1.00 72.06 497 GLY A N 1
ATOM 3779 C CA . GLY A 1 497 ? 11.319 -10.608 0.312 1.00 72.06 497 GLY A CA 1
ATOM 3780 C C . GLY A 1 497 ? 12.033 -11.246 -0.878 1.00 72.06 497 GLY A C 1
ATOM 3781 O O . GLY A 1 497 ? 11.647 -12.309 -1.347 1.00 72.06 497 GLY A O 1
ATOM 3782 N N . GLY A 1 498 ? 13.092 -10.626 -1.387 1.00 66.88 498 GLY A N 1
ATOM 3783 C CA . GLY A 1 498 ? 13.897 -11.233 -2.443 1.00 66.88 498 GLY A CA 1
ATOM 3784 C C . GLY A 1 498 ? 15.334 -10.762 -2.392 1.00 66.88 498 GLY A C 1
ATOM 3785 O O . GLY A 1 498 ? 15.614 -9.580 -2.178 1.00 66.88 498 GLY A O 1
ATOM 3786 N N . PHE A 1 499 ? 16.262 -11.684 -2.626 1.00 62.69 499 PHE A N 1
ATOM 3787 C CA . PHE A 1 499 ? 17.650 -11.304 -2.819 1.00 62.69 499 PHE A CA 1
ATOM 3788 C C . PHE A 1 499 ? 17.793 -10.573 -4.132 1.00 62.69 499 PHE A C 1
ATOM 3790 O O . PHE A 1 499 ? 17.209 -10.978 -5.137 1.00 62.69 499 PHE A O 1
ATOM 3797 N N . ALA A 1 500 ? 18.703 -9.598 -4.121 1.00 59.69 500 ALA A N 1
ATOM 3798 C CA . ALA A 1 500 ? 19.396 -9.146 -5.311 1.00 59.69 500 ALA A CA 1
ATOM 3799 C C . ALA A 1 500 ? 19.645 -10.335 -6.248 1.00 59.69 500 ALA A C 1
ATOM 3801 O O . ALA A 1 500 ? 18.963 -10.422 -7.252 1.00 59.69 500 ALA A O 1
ATOM 3802 N N . ALA A 1 501 ? 20.516 -11.284 -5.878 1.00 52.50 501 ALA A N 1
ATOM 3803 C CA . ALA A 1 501 ? 20.996 -12.399 -6.713 1.00 52.50 501 ALA A CA 1
ATOM 3804 C C . ALA A 1 501 ? 19.934 -13.356 -7.319 1.00 52.50 501 ALA A C 1
ATOM 3806 O O . ALA A 1 501 ? 20.286 -14.119 -8.214 1.00 52.50 501 ALA A O 1
ATOM 3807 N N . ASP A 1 502 ? 18.660 -13.277 -6.921 1.00 67.56 502 ASP A N 1
ATOM 3808 C CA . ASP A 1 502 ? 17.558 -14.034 -7.539 1.00 67.56 502 ASP A CA 1
ATOM 3809 C C . ASP A 1 502 ? 16.704 -13.156 -8.461 1.00 67.56 502 ASP A C 1
ATOM 3811 O O . ASP A 1 502 ? 16.495 -13.487 -9.628 1.00 67.56 502 ASP A O 1
ATOM 3815 N N . VAL A 1 503 ? 16.330 -11.967 -7.979 1.00 72.75 503 VAL A N 1
ATOM 3816 C CA . VAL A 1 503 ? 15.783 -10.860 -8.784 1.00 72.75 503 VAL A CA 1
ATOM 3817 C C . VAL A 1 503 ? 16.685 -10.582 -10.007 1.00 72.75 503 VAL A C 1
ATOM 3819 O O . VAL A 1 503 ? 16.226 -10.394 -11.132 1.00 72.75 503 VAL A O 1
ATOM 3822 N N . VAL A 1 504 ? 17.991 -10.706 -9.780 1.00 67.19 504 VAL A N 1
ATOM 3823 C CA . VAL A 1 504 ? 19.144 -10.620 -10.682 1.00 67.19 504 VAL A CA 1
ATOM 3824 C C . VAL A 1 504 ? 19.097 -11.507 -11.916 1.00 67.19 504 VAL A C 1
ATOM 3826 O O . VAL A 1 504 ? 19.652 -11.112 -12.937 1.00 67.19 504 VAL A O 1
ATOM 3829 N N . ALA A 1 505 ? 18.469 -12.676 -11.854 1.00 63.31 505 ALA A N 1
ATOM 3830 C CA . ALA A 1 505 ? 18.464 -13.618 -12.970 1.00 63.31 505 ALA A CA 1
ATOM 3831 C C . ALA A 1 505 ? 17.307 -13.370 -13.962 1.00 63.31 505 ALA A C 1
ATOM 3833 O O . ALA A 1 505 ? 17.195 -14.054 -14.978 1.00 63.31 505 ALA A O 1
ATOM 3834 N N . ALA A 1 506 ? 16.428 -12.404 -13.681 1.00 81.56 506 ALA A N 1
ATOM 3835 C CA . ALA A 1 506 ? 15.052 -12.451 -14.149 1.00 81.56 506 ALA A CA 1
ATOM 3836 C C . ALA A 1 506 ? 14.644 -11.462 -15.283 1.00 81.56 506 ALA A C 1
ATOM 3838 O O . ALA A 1 506 ? 13.773 -11.830 -16.060 1.00 81.56 506 ALA A O 1
ATOM 3839 N N . ILE A 1 507 ? 15.286 -10.297 -15.521 1.00 80.44 507 ILE A N 1
ATOM 3840 C CA . ILE A 1 507 ? 15.328 -9.685 -16.893 1.00 80.44 507 ILE A CA 1
ATOM 3841 C C . ILE A 1 507 ? 16.455 -10.283 -17.699 1.00 80.44 507 ILE A C 1
ATOM 3843 O O . ILE A 1 507 ? 16.330 -10.280 -18.912 1.00 80.44 507 ILE A O 1
ATOM 3847 N N . ASP A 1 508 ? 17.548 -10.769 -17.110 1.00 72.31 508 ASP A N 1
ATOM 3848 C CA . ASP A 1 508 ? 18.524 -11.424 -17.985 1.00 72.31 508 ASP A CA 1
ATOM 3849 C C . ASP A 1 508 ? 17.833 -12.591 -18.711 1.00 72.31 508 ASP A C 1
ATOM 3851 O O . ASP A 1 508 ? 17.879 -12.669 -19.938 1.00 72.31 508 ASP A O 1
ATOM 3855 N N . GLN A 1 509 ? 16.957 -13.310 -17.991 1.00 87.75 509 GLN A N 1
ATOM 3856 C CA . GLN A 1 509 ? 15.937 -14.144 -18.613 1.00 87.75 509 GLN A CA 1
ATOM 3857 C C . GLN A 1 509 ? 14.869 -13.366 -19.413 1.00 87.75 509 GLN A C 1
ATOM 3859 O O . GLN A 1 509 ? 14.734 -13.640 -20.594 1.00 87.75 509 GLN A O 1
ATOM 3864 N N . ALA A 1 510 ? 14.116 -12.396 -18.872 1.00 90.62 510 ALA A N 1
ATOM 3865 C CA . ALA A 1 510 ? 13.002 -11.785 -19.630 1.00 90.62 510 ALA A CA 1
ATOM 3866 C C . ALA A 1 510 ? 13.408 -11.034 -20.924 1.00 90.62 510 ALA A C 1
ATOM 3868 O O . ALA A 1 510 ? 12.653 -11.018 -21.896 1.00 90.62 510 ALA A O 1
ATOM 3869 N N . ALA A 1 511 ? 14.588 -10.415 -20.967 1.00 81.50 511 ALA A N 1
ATOM 3870 C CA . ALA A 1 511 ? 15.164 -9.778 -22.152 1.00 81.50 511 ALA A CA 1
ATOM 3871 C C . ALA A 1 511 ? 15.792 -10.788 -23.115 1.00 81.50 511 ALA A C 1
ATOM 3873 O O . ALA A 1 511 ? 15.731 -10.555 -24.321 1.00 81.50 511 ALA A O 1
ATOM 3874 N N . GLN A 1 512 ? 16.350 -11.903 -22.623 1.00 81.69 512 GLN A N 1
ATOM 3875 C CA . GLN A 1 512 ? 16.691 -13.045 -23.478 1.00 81.69 512 GLN A CA 1
ATOM 3876 C C . GLN A 1 512 ? 15.426 -13.641 -24.114 1.00 81.69 512 GLN A C 1
ATOM 3878 O O . GLN A 1 512 ? 15.403 -13.886 -25.318 1.00 81.69 512 GLN A O 1
ATOM 3883 N N . ASP A 1 513 ? 14.371 -13.809 -23.318 1.00 93.00 513 ASP A N 1
ATOM 3884 C CA . ASP A 1 513 ? 13.063 -14.317 -23.726 1.00 93.00 513 ASP A CA 1
ATOM 3885 C C . ASP A 1 513 ? 12.356 -13.341 -24.683 1.00 93.00 513 ASP A C 1
ATOM 3887 O O . ASP A 1 513 ? 11.545 -13.780 -25.494 1.00 93.00 513 ASP A O 1
ATOM 3891 N N . GLY A 1 514 ? 12.704 -12.048 -24.656 1.00 90.75 514 GLY A N 1
ATOM 3892 C CA . GLY A 1 514 ? 12.384 -11.068 -25.700 1.00 90.75 514 GLY A CA 1
ATOM 3893 C C . GLY A 1 514 ? 11.208 -10.130 -25.412 1.00 90.75 514 GLY A C 1
ATOM 3894 O O . GLY A 1 514 ? 10.555 -9.694 -26.354 1.00 90.75 514 GLY A O 1
ATOM 3895 N N . VAL A 1 515 ? 10.899 -9.823 -24.148 1.00 96.31 515 VAL A N 1
ATOM 3896 C CA . VAL A 1 515 ? 9.748 -8.963 -23.790 1.00 96.31 515 VAL A CA 1
ATOM 3897 C C . VAL A 1 515 ? 9.942 -7.471 -24.125 1.00 96.31 515 VAL A C 1
ATOM 3899 O O . VAL A 1 515 ? 11.038 -6.928 -23.992 1.00 96.31 515 VAL A O 1
ATOM 3902 N N . ASP A 1 516 ? 8.862 -6.764 -24.481 1.00 96.56 516 ASP A N 1
ATOM 3903 C CA . ASP A 1 516 ? 8.887 -5.327 -24.814 1.00 96.56 516 ASP A CA 1
ATOM 3904 C C . ASP A 1 516 ? 8.963 -4.395 -23.594 1.00 96.56 516 ASP A C 1
ATOM 3906 O O . ASP A 1 516 ? 9.553 -3.309 -23.632 1.00 96.56 516 ASP A O 1
ATOM 3910 N N . ILE A 1 517 ? 8.240 -4.760 -22.536 1.00 97.94 517 ILE A N 1
ATOM 3911 C CA . ILE A 1 517 ? 7.910 -3.905 -21.392 1.00 97.94 517 ILE A CA 1
ATOM 3912 C C . ILE A 1 517 ? 7.845 -4.773 -20.167 1.00 97.94 517 ILE A C 1
ATOM 3914 O O . ILE A 1 517 ? 7.529 -5.949 -20.251 1.00 97.94 517 ILE A O 1
ATOM 3918 N N . ILE A 1 518 ? 8.119 -4.201 -19.007 1.00 96.00 518 ILE A N 1
ATOM 3919 C CA . ILE A 1 518 ? 7.951 -4.899 -17.747 1.00 96.00 518 ILE A CA 1
ATOM 3920 C C . ILE A 1 518 ? 7.772 -3.788 -16.633 1.00 96.00 518 ILE A C 1
ATOM 3922 O O . ILE A 1 518 ? 8.329 -2.695 -16.819 1.00 96.00 518 ILE A O 1
ATOM 3926 N N . SER A 1 519 ? 7.064 -3.999 -15.488 1.00 95.25 519 SER A N 1
ATOM 3927 C CA . SER A 1 519 ? 6.851 -3.008 -14.358 1.00 95.25 519 SER A CA 1
ATOM 3928 C C . SER A 1 519 ? 7.318 -3.318 -12.912 1.00 95.25 519 SER A C 1
ATOM 3930 O O . SER A 1 519 ? 6.902 -4.283 -12.300 1.00 95.25 519 SER A O 1
ATOM 3932 N N . LEU A 1 520 ? 8.045 -2.451 -12.209 1.00 83.12 520 LEU A N 1
ATOM 3933 C CA . LEU A 1 520 ? 8.550 -2.815 -10.876 1.00 83.12 520 LEU A CA 1
ATOM 3934 C C . LEU A 1 520 ? 7.614 -2.404 -9.763 1.00 83.12 520 LEU A C 1
ATOM 3936 O O . LEU A 1 520 ? 7.350 -1.220 -9.581 1.00 83.12 520 LEU A O 1
ATOM 3940 N N . SER A 1 521 ? 7.246 -3.386 -8.951 1.00 78.56 521 SER A N 1
ATOM 3941 C CA . SER A 1 521 ? 6.531 -3.188 -7.697 1.00 78.56 521 SER A CA 1
ATOM 3942 C C . SER A 1 521 ? 7.430 -3.387 -6.466 1.00 78.56 521 SER A C 1
ATOM 3944 O O . SER A 1 521 ? 6.924 -3.497 -5.355 1.00 78.56 521 SER A O 1
ATOM 3946 N N . ILE A 1 522 ? 8.760 -3.364 -6.659 1.00 66.88 522 ILE A N 1
ATOM 3947 C CA . ILE A 1 522 ? 9.777 -3.380 -5.593 1.00 66.88 522 ILE A CA 1
ATOM 3948 C C . ILE A 1 522 ? 10.665 -2.138 -5.640 1.00 66.88 522 ILE A C 1
ATOM 3950 O O . ILE A 1 522 ? 10.892 -1.539 -6.696 1.00 66.88 522 ILE A O 1
ATOM 3954 N N . THR A 1 523 ? 11.266 -1.834 -4.498 1.00 57.47 523 THR A N 1
ATOM 3955 C CA . THR A 1 523 ? 12.376 -0.890 -4.350 1.00 57.47 523 THR A CA 1
ATOM 3956 C C . THR A 1 523 ? 13.425 -1.475 -3.403 1.00 57.47 523 THR A C 1
ATOM 3958 O O . THR A 1 523 ? 13.038 -2.208 -2.497 1.00 57.47 523 THR A O 1
ATOM 3961 N N . PRO A 1 524 ? 14.725 -1.158 -3.542 1.00 48.62 524 PRO A N 1
ATOM 3962 C CA . PRO A 1 524 ? 15.735 -1.572 -2.571 1.00 48.62 524 PRO A CA 1
ATOM 3963 C C . PRO A 1 524 ? 15.445 -1.012 -1.170 1.00 48.62 524 PRO A C 1
ATOM 3965 O O . PRO A 1 524 ? 15.241 0.192 -1.008 1.00 48.62 524 PRO A O 1
ATOM 3968 N N . ASN A 1 525 ? 15.494 -1.873 -0.150 1.00 41.06 525 ASN A N 1
ATOM 3969 C CA . ASN A 1 525 ? 15.234 -1.501 1.252 1.00 41.06 525 ASN A CA 1
ATOM 3970 C C . ASN A 1 525 ? 16.376 -0.694 1.906 1.00 41.06 525 ASN A C 1
ATOM 3972 O O . ASN A 1 525 ? 16.243 -0.232 3.034 1.00 41.06 525 ASN A O 1
ATOM 3976 N N . ARG A 1 526 ? 17.509 -0.517 1.215 1.00 43.06 526 ARG A N 1
ATOM 3977 C CA . ARG A 1 526 ? 18.662 0.276 1.664 1.00 43.06 526 ARG A CA 1
ATOM 3978 C C . ARG A 1 526 ? 19.214 1.056 0.476 1.00 43.06 526 ARG A C 1
ATOM 3980 O O . ARG A 1 526 ? 19.313 0.501 -0.620 1.00 43.06 526 ARG A O 1
ATOM 3987 N N . ARG A 1 527 ? 19.612 2.318 0.682 1.00 49.47 527 ARG A N 1
ATOM 3988 C CA . ARG A 1 527 ? 20.348 3.056 -0.354 1.00 49.47 527 ARG A CA 1
ATOM 3989 C C . ARG A 1 527 ? 21.691 2.356 -0.624 1.00 49.47 527 ARG A C 1
ATOM 3991 O O . ARG A 1 527 ? 22.378 2.008 0.339 1.00 49.47 527 ARG A O 1
ATOM 3998 N N . PRO A 1 528 ? 22.076 2.134 -1.890 1.00 40.94 528 PRO A N 1
ATOM 3999 C CA . PRO A 1 528 ? 23.325 1.452 -2.214 1.00 40.94 528 PRO A CA 1
ATOM 4000 C C . PRO A 1 528 ? 24.553 2.309 -1.867 1.00 40.94 528 PRO A C 1
ATOM 4002 O O . PRO A 1 528 ? 24.561 3.494 -2.204 1.00 40.94 528 PRO A O 1
ATOM 4005 N N . PRO A 1 529 ? 25.610 1.745 -1.255 1.00 38.62 529 PRO A N 1
ATOM 4006 C CA . PRO A 1 529 ? 26.867 2.462 -1.058 1.00 38.62 529 PRO A CA 1
ATOM 4007 C C . PRO A 1 529 ? 27.624 2.591 -2.390 1.00 38.62 529 PRO A C 1
ATOM 4009 O O . PRO A 1 529 ? 27.877 1.593 -3.068 1.00 38.62 529 PRO A O 1
ATOM 4012 N N . GLY A 1 530 ? 28.009 3.810 -2.770 1.00 42.72 530 GLY A N 1
ATOM 4013 C CA . GLY A 1 530 ? 28.743 4.066 -4.010 1.00 42.72 530 GLY A CA 1
ATOM 4014 C C . GLY A 1 530 ? 28.848 5.550 -4.365 1.00 42.72 530 GLY A C 1
ATOM 4015 O O . GLY A 1 530 ? 28.326 6.403 -3.659 1.00 42.72 530 GLY A O 1
ATOM 4016 N N . LEU A 1 531 ? 29.517 5.841 -5.486 1.00 39.38 531 LEU A N 1
ATOM 4017 C CA . LEU A 1 531 ? 29.757 7.205 -5.994 1.00 39.38 531 LEU A CA 1
ATOM 4018 C C . LEU A 1 531 ? 28.496 7.939 -6.489 1.00 39.38 531 LEU A C 1
ATOM 4020 O O . LEU A 1 531 ? 28.559 9.141 -6.704 1.00 39.38 531 LEU A O 1
ATOM 4024 N N . ALA A 1 532 ? 27.398 7.217 -6.721 1.00 46.34 532 ALA A N 1
ATOM 4025 C CA . ALA A 1 532 ? 26.060 7.757 -6.959 1.00 46.34 532 ALA A CA 1
ATOM 4026 C C . ALA A 1 532 ? 25.021 6.655 -6.692 1.00 46.34 532 ALA A C 1
ATOM 4028 O O . ALA A 1 532 ? 25.315 5.464 -6.866 1.00 46.34 532 ALA A O 1
ATOM 4029 N N . THR A 1 533 ? 23.804 7.034 -6.302 1.00 46.19 533 THR A N 1
ATOM 4030 C CA . THR A 1 533 ? 22.744 6.111 -5.832 1.00 46.19 533 THR A CA 1
ATOM 4031 C C . THR A 1 533 ? 22.344 5.028 -6.852 1.00 46.19 533 THR A C 1
ATOM 4033 O O . THR A 1 533 ? 22.002 3.899 -6.485 1.00 46.19 533 THR A O 1
ATOM 4036 N N . PHE A 1 534 ? 22.451 5.343 -8.143 1.00 52.97 534 PHE A N 1
ATOM 4037 C CA . PHE A 1 534 ? 22.043 4.505 -9.276 1.00 52.97 534 PHE A CA 1
ATOM 4038 C C . PHE A 1 534 ? 23.119 3.545 -9.824 1.00 52.97 534 PHE A C 1
ATOM 4040 O O . PHE A 1 534 ? 22.885 2.881 -10.834 1.00 52.97 534 PHE A O 1
ATOM 4047 N N . PHE A 1 535 ? 24.300 3.444 -9.199 1.00 50.06 535 PHE A N 1
ATOM 4048 C CA . PHE A 1 535 ? 25.332 2.469 -9.605 1.00 50.06 535 PHE A CA 1
ATOM 4049 C C . PHE A 1 535 ? 25.188 1.084 -8.956 1.00 50.06 535 PHE A C 1
ATOM 4051 O O . PHE A 1 535 ? 26.025 0.206 -9.183 1.00 50.06 535 PHE A O 1
ATOM 4058 N N . ASN A 1 536 ? 24.118 0.846 -8.192 1.00 56.69 536 ASN A N 1
ATOM 4059 C CA . ASN A 1 536 ? 23.745 -0.521 -7.840 1.00 56.69 536 ASN A CA 1
ATOM 4060 C C . ASN A 1 536 ? 23.404 -1.313 -9.108 1.00 56.69 536 ASN A C 1
ATOM 4062 O O . ASN A 1 536 ? 22.904 -0.726 -10.073 1.00 56.69 536 ASN A O 1
ATOM 4066 N N . PRO A 1 537 ? 23.632 -2.633 -9.151 1.00 52.75 537 PRO A N 1
ATOM 4067 C CA . PRO A 1 537 ? 23.556 -3.271 -10.443 1.00 52.75 537 PRO A CA 1
ATOM 4068 C C . PRO A 1 537 ? 22.128 -3.697 -10.832 1.00 52.75 537 PRO A C 1
ATOM 4070 O O . PRO A 1 537 ? 21.933 -3.965 -12.013 1.00 52.75 537 PRO A O 1
ATOM 4073 N N . ILE A 1 538 ? 21.108 -3.627 -9.945 1.00 65.00 538 ILE A N 1
ATOM 4074 C CA . ILE A 1 538 ? 19.684 -3.702 -10.369 1.00 65.00 538 ILE A CA 1
ATOM 4075 C C . ILE A 1 538 ? 19.450 -2.597 -11.400 1.00 65.00 538 ILE A C 1
ATOM 4077 O O . ILE A 1 538 ? 18.984 -2.854 -12.509 1.00 65.00 538 ILE A O 1
ATOM 4081 N N . ASP A 1 539 ? 19.881 -1.383 -11.067 1.00 66.25 539 ASP A N 1
ATOM 4082 C CA . ASP A 1 539 ? 19.772 -0.221 -11.934 1.00 66.25 539 ASP A CA 1
ATOM 4083 C C . ASP A 1 539 ? 20.657 -0.354 -13.186 1.00 66.25 539 ASP A C 1
ATOM 4085 O O . ASP A 1 539 ? 20.219 0.001 -14.280 1.00 66.25 539 ASP A O 1
ATOM 4089 N N . MET A 1 540 ? 21.855 -0.945 -13.097 1.00 59.88 540 MET A N 1
ATOM 4090 C CA . MET A 1 540 ? 22.700 -1.209 -14.280 1.00 59.88 540 MET A CA 1
ATOM 4091 C C . MET A 1 540 ? 22.119 -2.266 -15.233 1.00 59.88 540 MET A C 1
ATOM 4093 O O . MET A 1 540 ? 22.272 -2.167 -16.457 1.00 59.88 540 MET A O 1
ATOM 4097 N N . ALA A 1 541 ? 21.427 -3.268 -14.703 1.00 61.41 541 ALA A N 1
ATOM 4098 C CA . ALA A 1 541 ? 20.693 -4.247 -15.492 1.00 61.41 541 ALA A CA 1
ATOM 4099 C C . ALA A 1 541 ? 19.432 -3.645 -16.116 1.00 61.41 541 ALA A C 1
ATOM 4101 O O . ALA A 1 541 ? 19.125 -3.895 -17.282 1.00 61.41 541 ALA A O 1
ATOM 4102 N N . LEU A 1 542 ? 18.749 -2.768 -15.380 1.00 73.94 542 LEU A N 1
ATOM 4103 C CA . LEU A 1 542 ? 17.658 -1.949 -15.896 1.00 73.94 542 LEU A CA 1
ATOM 4104 C C . LEU A 1 542 ? 18.117 -1.048 -17.046 1.00 73.94 542 LEU A C 1
ATOM 4106 O O . LEU A 1 542 ? 17.453 -1.004 -18.080 1.00 73.94 542 LEU A O 1
ATOM 4110 N N . LEU A 1 543 ? 19.285 -0.412 -16.931 1.00 70.56 543 LEU A N 1
ATOM 4111 C CA . LEU A 1 543 ? 19.911 0.333 -18.027 1.00 70.56 543 LEU A CA 1
ATOM 4112 C C . LEU A 1 543 ? 20.216 -0.572 -19.229 1.00 70.56 543 LEU A C 1
ATOM 4114 O O . LEU A 1 543 ? 20.036 -0.164 -20.378 1.00 70.56 543 LEU A O 1
ATOM 4118 N N . SER A 1 544 ? 20.654 -1.806 -18.981 1.00 63.38 544 SER A N 1
ATOM 4119 C CA . SER A 1 544 ? 20.943 -2.785 -20.034 1.00 63.38 544 SER A CA 1
ATOM 4120 C C . SER A 1 544 ? 19.669 -3.234 -20.764 1.00 63.38 544 SER A C 1
ATOM 4122 O O . SER A 1 544 ? 19.667 -3.300 -21.993 1.00 63.38 544 SER A O 1
ATOM 4124 N N . ALA A 1 545 ? 18.552 -3.401 -20.050 1.00 73.88 545 ALA A N 1
ATOM 4125 C CA . ALA A 1 545 ? 17.235 -3.632 -20.644 1.00 73.88 545 ALA A CA 1
ATOM 4126 C C . ALA A 1 545 ? 16.738 -2.420 -21.461 1.00 73.88 545 ALA A C 1
ATOM 4128 O O . ALA A 1 545 ? 16.288 -2.586 -22.595 1.00 73.88 545 ALA A O 1
ATOM 4129 N N . VAL A 1 546 ? 16.902 -1.188 -20.958 1.00 72.12 546 VAL A N 1
ATOM 4130 C CA . VAL A 1 546 ? 16.606 0.042 -21.728 1.00 72.12 546 VAL A CA 1
ATOM 4131 C C . VAL A 1 546 ? 17.430 0.106 -23.013 1.00 72.12 546 VAL A C 1
ATOM 4133 O O . VAL A 1 546 ? 16.909 0.461 -24.071 1.00 72.12 546 VAL A O 1
ATOM 4136 N N . LYS A 1 547 ? 18.705 -0.290 -22.946 1.00 62.41 547 LYS A N 1
ATOM 4137 C CA . LYS A 1 547 ? 19.625 -0.355 -24.089 1.00 62.41 547 LYS A CA 1
ATOM 4138 C C . LYS A 1 547 ? 19.245 -1.444 -25.102 1.00 62.41 547 LYS A C 1
ATOM 4140 O O . LYS A 1 547 ? 19.506 -1.260 -26.288 1.00 62.41 547 LYS A O 1
ATOM 4145 N N . ALA A 1 548 ? 18.588 -2.519 -24.661 1.00 71.56 548 ALA A N 1
ATOM 4146 C CA . ALA A 1 548 ? 17.948 -3.518 -25.521 1.00 71.56 548 ALA A CA 1
ATOM 4147 C C . ALA A 1 548 ? 16.606 -3.041 -26.127 1.00 71.56 548 ALA A C 1
ATOM 4149 O O . ALA A 1 548 ? 16.059 -3.706 -27.001 1.00 71.56 548 ALA A O 1
ATOM 4150 N N . GLY A 1 549 ? 16.093 -1.874 -25.714 1.00 74.94 549 GLY A N 1
ATOM 4151 C CA . GLY A 1 549 ? 14.848 -1.278 -26.213 1.00 74.94 549 GLY A CA 1
ATOM 4152 C C . GLY A 1 549 ? 13.620 -1.504 -25.323 1.00 74.94 549 GLY A C 1
ATOM 4153 O O . GLY A 1 549 ? 12.524 -1.096 -25.709 1.00 74.94 549 GLY A O 1
ATOM 4154 N N . ILE A 1 550 ? 13.803 -2.106 -24.144 1.00 87.38 550 ILE A N 1
ATOM 4155 C CA . ILE A 1 550 ? 12.739 -2.546 -23.232 1.00 87.38 550 ILE A CA 1
ATOM 4156 C C . ILE A 1 550 ? 12.360 -1.407 -22.277 1.00 87.38 550 ILE A C 1
ATOM 4158 O O . ILE A 1 550 ? 13.223 -0.847 -21.598 1.00 87.38 550 ILE A O 1
ATOM 4162 N N . PHE A 1 551 ? 11.077 -1.045 -22.192 1.00 90.25 551 PHE A N 1
ATOM 4163 C CA . PHE A 1 551 ? 10.648 0.085 -21.354 1.00 90.25 551 PHE A CA 1
ATOM 4164 C C . PHE A 1 551 ? 10.603 -0.278 -19.861 1.00 90.25 551 PHE A C 1
ATOM 4166 O O . PHE A 1 551 ? 10.000 -1.279 -19.468 1.00 90.25 551 PHE A O 1
ATOM 4173 N N . VAL A 1 552 ? 11.249 0.545 -19.028 1.00 86.31 552 VAL A N 1
ATOM 4174 C CA . VAL A 1 552 ? 11.314 0.394 -17.567 1.00 86.31 552 VAL A CA 1
ATOM 4175 C C . VAL A 1 552 ? 10.316 1.303 -16.884 1.00 86.31 552 VAL A C 1
ATOM 4177 O O . VAL A 1 552 ? 10.402 2.514 -17.041 1.00 86.31 552 VAL A O 1
ATOM 4180 N N . VAL A 1 553 ? 9.486 0.731 -16.013 1.00 91.00 553 VAL A N 1
ATOM 4181 C CA . VAL A 1 553 ? 8.786 1.464 -14.953 1.00 91.00 553 VAL A CA 1
ATOM 4182 C C . VAL A 1 553 ? 9.065 0.825 -13.586 1.00 91.00 553 VAL A C 1
ATOM 4184 O O . VAL A 1 553 ? 9.314 -0.378 -13.536 1.00 91.00 553 VAL A O 1
ATOM 4187 N N . GLN A 1 554 ? 9.064 1.606 -12.498 1.00 87.06 554 GLN A N 1
ATOM 4188 C CA . GLN A 1 554 ? 9.267 1.158 -11.107 1.00 87.06 554 GLN A CA 1
ATOM 4189 C C . GLN A 1 554 ? 8.475 2.011 -10.097 1.00 87.06 554 GLN A C 1
ATOM 4191 O O . GLN A 1 554 ? 8.257 3.203 -10.308 1.00 87.06 554 GLN A O 1
ATOM 4196 N N . ALA A 1 555 ? 8.073 1.405 -8.980 1.00 83.38 555 ALA A N 1
ATOM 4197 C CA . ALA A 1 555 ? 7.472 2.044 -7.811 1.00 83.38 555 ALA A CA 1
ATOM 4198 C C . ALA A 1 555 ? 8.421 3.057 -7.140 1.00 83.38 555 ALA A C 1
ATOM 4200 O O . ALA A 1 555 ? 9.606 2.795 -6.974 1.00 83.38 555 ALA A O 1
ATOM 4201 N N . ALA A 1 556 ? 7.920 4.220 -6.716 1.00 76.50 556 ALA A N 1
ATOM 4202 C CA . ALA A 1 556 ? 8.759 5.234 -6.061 1.00 76.50 556 ALA A CA 1
ATOM 4203 C C . ALA A 1 556 ? 9.198 4.878 -4.623 1.00 76.50 556 ALA A C 1
ATOM 4205 O O . ALA A 1 556 ? 10.194 5.426 -4.146 1.00 76.50 556 ALA A O 1
ATOM 4206 N N . GLY A 1 557 ? 8.465 3.989 -3.942 1.00 68.56 557 GLY A N 1
ATOM 4207 C CA . GLY A 1 557 ? 8.616 3.679 -2.517 1.00 68.56 557 GLY A CA 1
ATOM 4208 C C . GLY A 1 557 ? 7.433 4.186 -1.680 1.00 68.56 557 GLY A C 1
ATOM 4209 O O . GLY A 1 557 ? 6.775 5.169 -2.034 1.00 68.56 557 GLY A O 1
ATOM 4210 N N . ASN A 1 558 ? 7.160 3.502 -0.564 1.00 66.69 558 ASN A N 1
ATOM 4211 C CA . ASN A 1 558 ? 6.031 3.772 0.345 1.00 66.69 558 ASN A CA 1
ATOM 4212 C C . ASN A 1 558 ? 6.457 4.536 1.625 1.00 66.69 558 ASN A C 1
ATOM 4214 O O . ASN A 1 558 ? 5.791 4.481 2.653 1.00 66.69 558 ASN A O 1
ATOM 4218 N N . THR A 1 559 ? 7.582 5.245 1.535 1.00 61.28 559 THR A N 1
ATOM 4219 C CA . THR A 1 559 ? 8.351 5.920 2.598 1.00 61.28 559 THR A CA 1
ATOM 4220 C C . THR A 1 559 ? 8.095 7.435 2.700 1.00 61.28 559 THR A C 1
ATOM 4222 O O . THR A 1 559 ? 8.839 8.157 3.363 1.00 61.28 559 THR A O 1
ATOM 4225 N N . GLY A 1 560 ? 7.068 7.951 2.019 1.00 52.94 560 GLY A N 1
ATOM 4226 C CA . GLY A 1 560 ? 6.641 9.351 2.125 1.00 52.94 560 GLY A CA 1
ATOM 4227 C C . GLY A 1 560 ? 5.960 9.684 3.466 1.00 52.94 560 GLY A C 1
ATOM 4228 O O . GLY A 1 560 ? 5.639 8.778 4.235 1.00 52.94 560 GLY A O 1
ATOM 4229 N N . PRO A 1 561 ? 5.690 10.974 3.761 1.00 53.84 561 PRO A N 1
ATOM 4230 C CA . PRO A 1 561 ? 5.685 12.103 2.824 1.00 53.84 561 PRO A CA 1
ATOM 4231 C C . PRO A 1 561 ? 6.974 12.944 2.806 1.00 53.84 561 PRO A C 1
ATOM 4233 O O . PRO A 1 561 ? 7.009 13.957 2.108 1.00 53.84 561 PRO A O 1
ATOM 4236 N N . SER A 1 562 ? 8.007 12.576 3.568 1.00 50.28 562 SER A N 1
ATOM 4237 C CA . SER A 1 562 ? 9.256 13.346 3.694 1.00 50.28 562 SER A CA 1
ATOM 4238 C C . SER A 1 562 ? 9.962 13.567 2.344 1.00 50.28 562 SER A C 1
ATOM 4240 O O . SER A 1 562 ? 9.935 12.661 1.507 1.00 50.28 562 SER A O 1
ATOM 4242 N N . PRO A 1 563 ? 10.628 14.714 2.102 1.00 53.09 563 PRO A N 1
ATOM 4243 C CA . PRO A 1 563 ? 11.518 14.893 0.950 1.00 53.09 563 PRO A CA 1
ATOM 4244 C C . PRO A 1 563 ? 12.642 13.845 0.908 1.00 53.09 563 PRO A C 1
ATOM 4246 O O . PRO A 1 563 ? 13.020 13.302 1.946 1.00 53.09 563 PRO A O 1
ATOM 4249 N N . LYS A 1 564 ? 13.191 13.572 -0.284 1.00 59.22 564 LYS A N 1
ATOM 4250 C CA . LYS A 1 564 ? 14.295 12.606 -0.516 1.00 59.22 564 LYS A CA 1
ATOM 4251 C C . LYS A 1 564 ? 14.006 11.172 -0.018 1.00 59.22 564 LYS A C 1
ATOM 4253 O O . LYS A 1 564 ? 14.930 10.389 0.210 1.00 59.22 564 LYS A O 1
ATOM 4258 N N . SER A 1 565 ? 12.731 10.810 0.141 1.00 58.53 565 SER A N 1
ATOM 4259 C CA . SER A 1 565 ? 12.283 9.513 0.680 1.00 58.53 565 SER A CA 1
ATOM 4260 C C . SER A 1 565 ? 12.241 8.378 -0.343 1.00 58.53 565 SER A C 1
ATOM 4262 O O . SER A 1 565 ? 12.001 7.237 0.044 1.00 58.53 565 SER A O 1
ATOM 4264 N N . MET A 1 566 ? 12.425 8.662 -1.636 1.00 66.44 566 MET A N 1
ATOM 4265 C CA . MET A 1 566 ? 12.348 7.642 -2.690 1.00 66.44 566 MET A CA 1
ATOM 4266 C C . MET A 1 566 ? 13.425 6.569 -2.557 1.00 66.44 566 MET A C 1
ATOM 4268 O O . MET A 1 566 ? 14.483 6.793 -1.972 1.00 66.44 566 MET A O 1
ATOM 4272 N N . SER A 1 567 ? 13.145 5.434 -3.197 1.00 63.47 567 SER A N 1
ATOM 4273 C CA . SER A 1 567 ? 14.069 4.306 -3.355 1.00 63.47 567 SER A CA 1
ATOM 4274 C C . SER A 1 567 ? 14.201 3.865 -4.824 1.00 63.47 567 SER A C 1
ATOM 4276 O O . SER A 1 567 ? 14.561 2.728 -5.110 1.00 63.47 567 SER A O 1
ATOM 4278 N N . SER A 1 568 ? 13.875 4.746 -5.775 1.00 69.25 568 SER A N 1
ATOM 4279 C CA . SER A 1 568 ? 13.973 4.506 -7.222 1.00 69.25 568 SER A CA 1
ATOM 4280 C C . SER A 1 568 ? 14.503 5.769 -7.903 1.00 69.25 568 SER A C 1
ATOM 4282 O O . SER A 1 568 ? 13.755 6.712 -8.165 1.00 69.25 568 SER A O 1
ATOM 4284 N N . PHE A 1 569 ? 15.816 5.787 -8.128 1.00 62.62 569 PHE A N 1
ATOM 4285 C CA . PHE A 1 569 ? 16.581 6.998 -8.442 1.00 62.62 569 PHE A CA 1
ATOM 4286 C C . PHE A 1 569 ? 16.938 7.104 -9.933 1.00 62.62 569 PHE A C 1
ATOM 4288 O O . PHE A 1 569 ? 16.858 8.165 -10.539 1.00 62.62 569 PHE A O 1
ATOM 4295 N N . SER A 1 570 ? 17.292 5.997 -10.591 1.00 64.69 570 SER A N 1
ATOM 4296 C CA . SER A 1 570 ? 18.049 6.069 -11.850 1.00 64.69 570 SER A CA 1
ATOM 4297 C C . SER A 1 570 ? 17.308 6.768 -13.008 1.00 64.69 570 SER A C 1
ATOM 4299 O O . SER A 1 570 ? 16.123 6.498 -13.241 1.00 64.69 570 SER A O 1
ATOM 4301 N N . PRO A 1 571 ? 17.988 7.593 -13.831 1.00 59.62 571 PRO A N 1
ATOM 4302 C CA . PRO A 1 571 ? 17.338 8.389 -14.885 1.00 59.62 571 PRO A CA 1
ATOM 4303 C C . PRO A 1 571 ? 16.685 7.577 -16.015 1.00 59.62 571 PRO A C 1
ATOM 4305 O O . PRO A 1 571 ? 15.788 8.063 -16.699 1.00 59.62 571 PRO A O 1
ATOM 4308 N N . TRP A 1 572 ? 17.142 6.342 -16.229 1.00 64.12 572 TRP A N 1
ATOM 4309 C CA . TRP A 1 572 ? 16.610 5.409 -17.230 1.00 64.12 572 TRP A CA 1
ATOM 4310 C C . TRP A 1 572 ? 15.408 4.591 -16.729 1.00 64.12 572 TRP A C 1
ATOM 4312 O O . TRP A 1 572 ? 14.760 3.910 -17.522 1.00 64.12 572 TRP A O 1
ATOM 4322 N N . ILE A 1 573 ? 15.100 4.662 -15.432 1.00 75.94 573 ILE A N 1
ATOM 4323 C CA . ILE A 1 573 ? 13.909 4.068 -14.823 1.00 75.94 573 ILE A CA 1
ATOM 4324 C C . ILE A 1 573 ? 12.771 5.087 -14.869 1.00 75.94 573 ILE A C 1
ATOM 4326 O O . ILE A 1 573 ? 12.945 6.228 -14.442 1.00 75.94 573 ILE A O 1
ATOM 4330 N N . PHE A 1 574 ? 11.581 4.684 -15.315 1.00 81.88 574 PHE A N 1
ATOM 4331 C CA . PHE A 1 574 ? 10.386 5.511 -15.176 1.00 81.88 574 PHE A CA 1
ATOM 4332 C C . PHE A 1 574 ? 9.760 5.302 -13.787 1.00 81.88 574 PHE A C 1
ATOM 4334 O O . PHE A 1 574 ? 9.034 4.342 -13.545 1.00 81.88 574 PHE A O 1
ATOM 4341 N N . THR A 1 575 ? 10.090 6.169 -12.836 1.00 81.56 575 THR A N 1
ATOM 4342 C CA . THR A 1 575 ? 9.682 6.038 -11.430 1.00 81.56 575 THR A CA 1
ATOM 4343 C C . THR A 1 575 ? 8.278 6.603 -11.210 1.00 81.56 575 THR A C 1
ATOM 4345 O O . THR A 1 575 ? 7.989 7.715 -11.651 1.00 81.56 575 THR A O 1
ATOM 4348 N N . VAL A 1 576 ? 7.407 5.881 -10.500 1.00 85.31 576 VAL A N 1
ATOM 4349 C CA . VAL A 1 576 ? 5.981 6.223 -10.360 1.00 85.31 576 VAL A CA 1
ATOM 4350 C C . VAL A 1 576 ? 5.549 6.308 -8.896 1.00 85.31 576 VAL A C 1
ATOM 4352 O O . VAL A 1 576 ? 5.622 5.333 -8.144 1.00 85.31 576 VAL A O 1
ATOM 4355 N N . GLY A 1 577 ? 5.063 7.487 -8.501 1.00 80.00 577 GLY A N 1
ATOM 4356 C CA . GLY A 1 577 ? 4.430 7.718 -7.200 1.00 80.00 577 GLY A CA 1
ATOM 4357 C C . GLY A 1 577 ? 2.943 7.339 -7.183 1.00 80.00 577 GLY A C 1
ATOM 4358 O O . GLY A 1 577 ? 2.312 7.208 -8.231 1.00 80.00 577 GLY A O 1
ATOM 4359 N N . ALA A 1 578 ? 2.370 7.190 -5.988 1.00 83.19 578 ALA A N 1
ATOM 4360 C CA . ALA A 1 578 ? 0.980 6.787 -5.788 1.00 83.19 578 ALA A CA 1
ATOM 4361 C C . ALA A 1 578 ? 0.065 7.984 -5.497 1.00 83.19 578 ALA A C 1
ATOM 4363 O O . ALA A 1 578 ? 0.331 8.806 -4.617 1.00 83.19 578 ALA A O 1
ATOM 4364 N N . ALA A 1 579 ? -1.059 8.028 -6.203 1.00 80.50 579 ALA A N 1
ATOM 4365 C CA . ALA A 1 579 ? -2.178 8.924 -5.949 1.00 80.50 579 ALA A CA 1
ATOM 4366 C C . ALA A 1 579 ? -3.468 8.127 -5.690 1.00 80.50 579 ALA A C 1
ATOM 4368 O O . ALA A 1 579 ? -3.575 6.960 -6.074 1.00 80.50 579 ALA A O 1
ATOM 4369 N N . CYS A 1 580 ? -4.470 8.740 -5.061 1.00 77.75 580 CYS A N 1
ATOM 4370 C CA . CYS A 1 580 ? -5.805 8.146 -5.012 1.00 77.75 580 CYS A CA 1
ATOM 4371 C C . CYS A 1 580 ? -6.519 8.255 -6.369 1.00 77.75 580 CYS A C 1
ATOM 4373 O O . CYS A 1 580 ? -6.332 9.211 -7.124 1.00 77.75 580 CYS A O 1
ATOM 4375 N N . HIS A 1 581 ? -7.380 7.281 -6.662 1.00 80.75 581 HIS A N 1
ATOM 4376 C CA . HIS A 1 581 ? -8.481 7.470 -7.606 1.00 80.75 581 HIS A CA 1
ATOM 4377 C C . HIS A 1 581 ? -9.699 8.085 -6.894 1.00 80.75 581 HIS A C 1
ATOM 4379 O O . HIS A 1 581 ? -9.733 8.192 -5.670 1.00 80.75 581 HIS A O 1
ATOM 4385 N N . ASP A 1 582 ? -10.732 8.429 -7.657 1.00 78.44 582 ASP A N 1
ATOM 4386 C CA . ASP A 1 582 ? -12.000 8.981 -7.159 1.00 78.44 582 ASP A CA 1
ATOM 4387 C C . ASP A 1 582 ? -12.847 8.004 -6.330 1.00 78.44 582 ASP A C 1
ATOM 4389 O O . ASP A 1 582 ? -13.609 8.440 -5.469 1.00 78.44 582 ASP A O 1
ATOM 4393 N N . ARG A 1 583 ? -12.744 6.695 -6.582 1.00 82.69 583 ARG A N 1
ATOM 4394 C CA . ARG A 1 583 ? -13.560 5.679 -5.907 1.00 82.69 583 ARG A CA 1
ATOM 4395 C C . ARG A 1 583 ? -13.235 5.566 -4.414 1.00 82.69 583 ARG A C 1
ATOM 4397 O O . ARG A 1 583 ? -12.102 5.263 -4.045 1.00 82.69 583 ARG A O 1
ATOM 4404 N N . VAL A 1 584 ? -14.267 5.676 -3.583 1.00 76.81 584 VAL A N 1
ATOM 4405 C CA . VAL A 1 584 ? -14.244 5.411 -2.137 1.00 76.81 584 VAL A CA 1
ATOM 4406 C C . VAL A 1 584 ? -15.429 4.530 -1.734 1.00 76.81 584 VAL A C 1
ATOM 4408 O O . VAL A 1 584 ? -16.486 4.570 -2.365 1.00 76.81 584 VAL A O 1
ATOM 4411 N N . TYR A 1 585 ? -15.262 3.745 -0.674 1.00 80.31 585 TYR A N 1
ATOM 4412 C CA . TYR A 1 585 ? -16.326 2.956 -0.052 1.00 80.31 585 TYR A CA 1
ATOM 4413 C C . TYR A 1 585 ? -16.600 3.537 1.334 1.00 80.31 585 TYR A C 1
ATOM 4415 O O . TYR A 1 585 ? -15.659 3.841 2.064 1.00 80.31 585 TYR A O 1
ATOM 4423 N N . ILE A 1 586 ? -17.875 3.756 1.660 1.00 80.19 586 ILE A N 1
ATOM 4424 C CA . ILE A 1 586 ? -18.305 4.419 2.897 1.00 80.19 586 ILE A CA 1
ATOM 4425 C C . ILE A 1 586 ? -19.488 3.640 3.466 1.00 80.19 586 ILE A C 1
ATOM 4427 O O . ILE A 1 586 ? -20.456 3.374 2.748 1.00 80.19 586 ILE A O 1
ATOM 4431 N N . ASN A 1 587 ? -19.419 3.309 4.750 1.00 88.44 587 ASN A N 1
ATOM 4432 C CA . ASN A 1 587 ? -20.541 2.862 5.567 1.00 88.44 587 ASN A CA 1
ATOM 4433 C C . ASN A 1 587 ? -20.773 3.848 6.725 1.00 88.44 587 ASN A C 1
ATOM 4435 O O . ASN A 1 587 ? -19.937 4.696 7.046 1.00 88.44 587 ASN A O 1
ATOM 4439 N N . SER A 1 588 ? -21.945 3.750 7.337 1.00 92.38 588 SER A N 1
ATOM 4440 C CA . SER A 1 588 ? -22.332 4.537 8.505 1.00 92.38 588 SER A CA 1
ATOM 4441 C C . SER A 1 588 ? -23.168 3.704 9.464 1.00 92.38 588 SER A C 1
ATOM 4443 O O . SER A 1 588 ? -23.851 2.771 9.044 1.00 92.38 588 SER A O 1
ATOM 4445 N N . ILE A 1 589 ? -23.128 4.061 10.744 1.00 94.56 589 ILE A N 1
ATOM 4446 C CA . ILE A 1 589 ? -23.982 3.495 11.786 1.00 94.56 589 ILE A CA 1
ATOM 4447 C C . ILE A 1 589 ? -24.888 4.591 12.343 1.00 94.56 589 ILE A C 1
ATOM 4449 O O . ILE A 1 589 ? -24.415 5.620 12.830 1.00 94.56 589 ILE A O 1
ATOM 4453 N N . THR A 1 590 ? -26.197 4.372 12.261 1.00 95.56 590 THR A N 1
ATOM 4454 C CA . THR A 1 590 ? -27.214 5.265 12.820 1.00 95.56 590 THR A CA 1
ATOM 4455 C C . THR A 1 590 ? -27.643 4.713 14.168 1.00 95.56 590 THR A C 1
ATOM 4457 O O . THR A 1 590 ? -28.126 3.588 14.265 1.00 95.56 590 THR A O 1
ATOM 4460 N N . LEU A 1 591 ? -27.448 5.501 15.218 1.00 96.00 591 LEU A N 1
ATOM 4461 C CA . LEU A 1 591 ? -27.779 5.151 16.595 1.00 96.00 591 LEU A CA 1
ATOM 4462 C C . LEU A 1 591 ? -29.244 5.495 16.903 1.00 96.00 591 LEU A C 1
ATOM 4464 O O . LEU A 1 591 ? -29.808 6.423 16.322 1.00 96.00 591 LEU A O 1
ATOM 4468 N N . GLY A 1 592 ? -29.853 4.819 17.881 1.00 92.56 592 GLY A N 1
ATOM 4469 C CA . GLY A 1 592 ? -31.250 5.037 18.292 1.00 92.56 592 GLY A CA 1
ATOM 4470 C C . GLY A 1 592 ? -31.585 6.430 18.854 1.00 92.56 592 GLY A C 1
ATOM 4471 O O . GLY A 1 592 ? -32.738 6.699 19.177 1.00 92.56 592 GLY A O 1
ATOM 4472 N N . ASN A 1 593 ? -30.600 7.325 18.978 1.00 91.75 593 ASN A N 1
ATOM 4473 C CA . ASN A 1 593 ? -30.771 8.750 19.286 1.00 91.75 593 ASN A CA 1
ATOM 4474 C C . ASN A 1 593 ? -30.654 9.660 18.037 1.00 91.75 593 ASN A C 1
ATOM 4476 O O . ASN A 1 593 ? -30.471 10.868 18.177 1.00 91.75 593 ASN A O 1
ATOM 4480 N N . ASN A 1 594 ? -30.732 9.082 16.832 1.00 91.69 594 ASN A N 1
ATOM 4481 C CA . ASN A 1 594 ? -30.548 9.711 15.517 1.00 91.69 594 ASN A CA 1
ATOM 4482 C C . ASN A 1 594 ? -29.154 10.317 15.250 1.00 91.69 594 ASN A C 1
ATOM 4484 O O . ASN A 1 594 ? -28.968 11.004 14.244 1.00 91.69 594 ASN A O 1
ATOM 4488 N N . VAL A 1 595 ? -28.147 10.047 16.088 1.00 92.75 595 VAL A N 1
ATOM 4489 C CA . VAL A 1 595 ? -26.749 10.355 15.747 1.00 92.75 595 VAL A CA 1
ATOM 4490 C C . VAL A 1 595 ? -26.263 9.338 14.717 1.00 92.75 595 VAL A C 1
ATOM 4492 O O . VAL A 1 595 ? -26.352 8.134 14.941 1.00 92.75 595 VAL A O 1
ATOM 4495 N N . THR A 1 596 ? -25.739 9.819 13.590 1.00 92.25 596 THR A N 1
ATOM 4496 C CA . THR A 1 596 ? -25.105 8.979 12.563 1.00 92.25 596 THR A CA 1
ATOM 4497 C C . THR A 1 596 ? -23.594 9.151 12.635 1.00 92.25 596 THR A C 1
ATOM 4499 O O . THR A 1 596 ? -23.101 10.274 12.537 1.00 92.25 596 THR A O 1
ATOM 4502 N N . ILE A 1 597 ? -22.867 8.048 12.798 1.00 92.44 597 ILE A N 1
ATOM 4503 C CA . ILE A 1 597 ? -21.402 7.994 12.776 1.00 92.44 597 ILE A CA 1
ATOM 4504 C C . ILE A 1 597 ? -20.956 7.427 11.425 1.00 92.44 597 ILE A C 1
ATOM 4506 O O . ILE A 1 597 ? -21.541 6.466 10.926 1.00 92.44 597 ILE A O 1
ATOM 4510 N N . THR A 1 598 ? -19.913 8.011 10.833 1.00 89.31 598 THR A N 1
ATOM 4511 C CA . THR A 1 598 ? -19.303 7.507 9.588 1.00 89.31 598 THR A CA 1
ATOM 4512 C C . THR A 1 598 ? -18.181 6.522 9.917 1.00 89.31 598 THR A C 1
ATOM 4514 O O . THR A 1 598 ? -17.486 6.698 10.917 1.00 89.31 598 THR A O 1
ATOM 4517 N N . GLY A 1 599 ? -17.975 5.508 9.079 1.00 86.25 599 GLY A N 1
ATOM 4518 C CA . GLY A 1 599 ? -16.878 4.554 9.229 1.00 86.25 599 GLY A CA 1
ATOM 4519 C C . GLY A 1 599 ? -16.322 4.063 7.896 1.00 86.25 599 GLY A C 1
ATOM 4520 O O . GLY A 1 599 ? -16.587 4.632 6.832 1.00 86.25 599 GLY A O 1
ATOM 4521 N N . VAL A 1 600 ? -15.538 2.989 7.980 1.00 83.94 600 VAL A N 1
ATOM 4522 C CA . VAL A 1 600 ? -15.055 2.208 6.837 1.00 83.94 600 VAL A CA 1
ATOM 4523 C C . VAL A 1 600 ? -15.441 0.730 6.971 1.00 83.94 600 VAL A C 1
ATOM 4525 O O . VAL A 1 600 ? -15.778 0.237 8.050 1.00 83.94 600 VAL A O 1
ATOM 4528 N N . GLY A 1 601 ? -15.419 0.007 5.852 1.00 83.12 601 GLY A N 1
ATOM 4529 C CA . GLY A 1 601 ? -15.727 -1.424 5.787 1.00 83.12 601 GLY A CA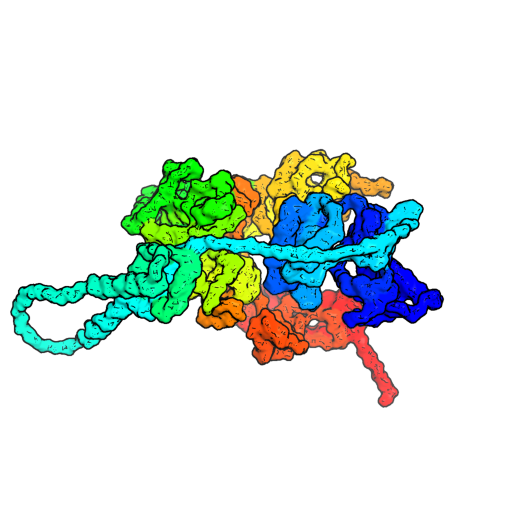 1
ATOM 4530 C C . GLY A 1 601 ? -16.390 -1.803 4.466 1.00 83.12 601 GLY A C 1
ATOM 4531 O O . GLY A 1 601 ? -17.180 -1.041 3.911 1.00 83.12 601 GLY A O 1
ATOM 4532 N N . LEU A 1 602 ? -16.059 -2.987 3.956 1.00 87.62 602 LEU A N 1
ATOM 4533 C CA . LEU A 1 602 ? -16.583 -3.537 2.705 1.00 87.62 602 LEU A CA 1
ATOM 4534 C C . LEU A 1 602 ? -17.608 -4.629 3.051 1.00 87.62 602 LEU A C 1
ATOM 4536 O O . LEU A 1 602 ? -17.411 -5.814 2.786 1.00 87.62 602 LEU A O 1
ATOM 4540 N N . ALA A 1 603 ? -18.673 -4.191 3.721 1.00 89.56 603 ALA A N 1
ATOM 4541 C CA . ALA A 1 603 ? -19.689 -5.015 4.370 1.00 89.56 603 ALA A CA 1
ATOM 4542 C C . ALA A 1 603 ? -21.105 -4.631 3.895 1.00 89.56 603 ALA A C 1
ATOM 4544 O O . ALA A 1 603 ? -21.309 -3.481 3.488 1.00 89.56 603 ALA A O 1
ATOM 4545 N N . PRO A 1 604 ? -22.095 -5.540 3.965 1.00 89.38 604 PRO A N 1
ATOM 4546 C CA . PRO A 1 604 ? -23.500 -5.194 3.775 1.00 89.38 604 PRO A CA 1
ATOM 4547 C C . PRO A 1 604 ? -24.030 -4.314 4.922 1.00 89.38 604 PRO A C 1
ATOM 4549 O O . PRO A 1 604 ? -23.468 -4.265 6.018 1.00 89.38 604 PRO A O 1
ATOM 4552 N N . GLY A 1 605 ? -25.143 -3.624 4.666 1.00 88.81 605 GLY A N 1
ATOM 4553 C CA . GLY A 1 605 ? -25.934 -2.982 5.718 1.00 88.81 605 GLY A CA 1
ATOM 4554 C C . GLY A 1 605 ? -26.835 -3.978 6.460 1.00 88.81 605 GLY A C 1
ATOM 4555 O O . GLY A 1 605 ? -27.028 -5.110 6.025 1.00 88.81 605 GLY A O 1
ATOM 4556 N N . THR A 1 606 ? -27.411 -3.549 7.579 1.00 90.50 606 THR A N 1
ATOM 4557 C CA . THR A 1 606 ? -28.487 -4.266 8.285 1.00 90.50 606 THR A CA 1
ATOM 4558 C C . THR A 1 606 ? -29.800 -4.215 7.501 1.00 90.50 606 THR A C 1
ATOM 4560 O O . THR A 1 606 ? -30.120 -3.185 6.905 1.00 90.50 606 THR A O 1
ATOM 4563 N N . ASP A 1 607 ? -30.581 -5.298 7.541 1.00 82.88 607 ASP A N 1
ATOM 4564 C CA . ASP A 1 607 ? -31.796 -5.472 6.732 1.00 82.88 607 ASP A CA 1
ATOM 4565 C C . ASP A 1 607 ? -32.796 -4.312 6.871 1.00 82.88 607 ASP A C 1
ATOM 4567 O O . ASP A 1 607 ? -33.305 -4.044 7.960 1.00 82.88 607 ASP A O 1
ATOM 4571 N N . ASN A 1 608 ? -33.121 -3.648 5.755 1.00 74.38 608 ASN A N 1
ATOM 4572 C CA . ASN A 1 608 ? -34.131 -2.579 5.659 1.00 74.38 608 ASN A CA 1
ATOM 4573 C C . ASN A 1 608 ? -34.017 -1.486 6.748 1.00 74.38 608 ASN A C 1
ATOM 4575 O O . ASN A 1 608 ? -35.029 -1.065 7.308 1.00 74.38 608 ASN A O 1
ATOM 4579 N N . ASP A 1 609 ? -32.789 -1.062 7.072 1.00 72.12 609 ASP A N 1
ATOM 4580 C CA . ASP A 1 609 ? -32.471 -0.077 8.123 1.00 72.12 609 ASP A CA 1
ATOM 4581 C C . ASP A 1 609 ? -32.963 -0.463 9.539 1.00 72.12 609 ASP A C 1
ATOM 4583 O O . ASP A 1 609 ? -33.043 0.384 10.434 1.00 72.12 609 ASP A O 1
ATOM 4587 N N . THR A 1 610 ? -33.258 -1.750 9.770 1.00 88.69 610 THR A N 1
ATOM 4588 C CA . THR A 1 610 ? -33.753 -2.274 11.052 1.00 88.69 610 THR A CA 1
ATOM 4589 C C . THR A 1 610 ? -32.765 -1.989 12.182 1.00 88.69 610 THR A C 1
ATOM 4591 O O . THR A 1 610 ? -31.578 -2.298 12.092 1.00 88.69 610 THR A O 1
ATOM 4594 N N . MET A 1 611 ? -33.277 -1.417 13.272 1.00 93.88 611 MET A N 1
ATOM 4595 C CA . MET A 1 611 ? -32.518 -1.126 14.488 1.00 93.88 611 MET A CA 1
ATOM 4596 C C . MET A 1 611 ? -32.342 -2.395 15.330 1.00 93.88 611 MET A C 1
ATOM 4598 O O . MET A 1 611 ? -33.304 -2.899 15.909 1.00 93.88 611 MET A O 1
ATOM 4602 N N . TYR A 1 612 ? -31.107 -2.880 15.439 1.00 96.06 612 TYR A N 1
ATOM 4603 C CA . TYR A 1 612 ? -30.732 -4.017 16.280 1.00 96.06 612 TYR A CA 1
ATOM 4604 C C . TYR A 1 612 ? -30.151 -3.538 17.611 1.00 96.06 612 TYR A C 1
ATOM 4606 O O . TYR A 1 612 ? -29.485 -2.504 17.676 1.00 96.06 612 TYR A O 1
ATOM 4614 N N . THR A 1 613 ? -30.373 -4.295 18.688 1.00 97.06 613 THR A N 1
ATOM 4615 C CA . THR A 1 613 ? -29.751 -4.015 19.991 1.00 97.06 613 THR A CA 1
ATOM 4616 C C . THR A 1 613 ? -28.231 -4.126 19.897 1.00 97.06 613 THR A C 1
ATOM 4618 O O . THR A 1 613 ? -27.709 -5.066 19.302 1.00 97.06 613 THR A O 1
ATOM 4621 N N . LEU A 1 614 ? -27.528 -3.180 20.514 1.00 97.19 614 LEU A N 1
ATOM 4622 C CA . LEU A 1 614 ? -26.076 -3.195 20.669 1.00 97.19 614 LEU A CA 1
ATOM 4623 C C . LEU A 1 614 ? -25.684 -3.913 21.967 1.00 97.19 614 LEU A C 1
ATOM 4625 O O . LEU A 1 614 ? -26.276 -3.667 23.021 1.00 97.19 614 LEU A O 1
ATOM 4629 N N . ILE A 1 615 ? -24.635 -4.732 21.919 1.00 96.12 615 ILE A N 1
ATOM 4630 C CA . ILE A 1 615 ? -23.994 -5.309 23.107 1.00 96.12 615 ILE A CA 1
ATOM 4631 C C . ILE A 1 615 ? -22.471 -5.223 22.986 1.00 96.12 615 ILE A C 1
ATOM 4633 O O . ILE A 1 615 ? -21.909 -5.595 21.965 1.00 96.12 615 ILE A O 1
ATOM 4637 N N . SER A 1 616 ? -21.789 -4.720 24.016 1.00 94.62 616 SER A N 1
ATOM 4638 C CA . SER A 1 616 ? -20.325 -4.752 24.086 1.00 94.62 616 SER A CA 1
ATOM 4639 C C . SER A 1 616 ? -19.840 -6.122 24.531 1.00 94.62 616 SER A C 1
ATOM 4641 O O . SER A 1 616 ? -20.408 -6.689 25.463 1.00 94.62 616 SER A O 1
ATOM 4643 N N . ALA A 1 617 ? -18.751 -6.595 23.921 1.00 92.38 617 ALA A N 1
ATOM 4644 C CA . ALA A 1 617 ? -18.004 -7.780 24.336 1.00 92.38 617 ALA A CA 1
ATOM 4645 C C . ALA A 1 617 ? -17.813 -7.862 25.868 1.00 92.38 617 ALA A C 1
ATOM 4647 O O . ALA A 1 617 ? -18.131 -8.877 26.482 1.00 92.38 617 ALA A O 1
ATOM 4648 N N . LEU A 1 618 ? -17.425 -6.755 26.513 1.00 89.38 618 LEU A N 1
ATOM 4649 C CA . LEU A 1 618 ? -17.195 -6.678 27.966 1.00 89.38 618 LEU A CA 1
ATOM 4650 C C . LEU A 1 618 ? -18.462 -6.872 28.827 1.00 89.38 618 LEU A C 1
ATOM 4652 O O . LEU A 1 618 ? -18.360 -7.119 30.025 1.00 89.38 618 LEU A O 1
ATOM 4656 N N . HIS A 1 619 ? -19.658 -6.757 28.244 1.00 90.75 619 HIS A N 1
ATOM 4657 C CA . HIS A 1 619 ? -20.939 -7.062 28.898 1.00 90.75 619 HIS A CA 1
ATOM 4658 C C . HIS A 1 619 ? -21.605 -8.339 28.349 1.00 90.75 619 HIS A C 1
ATOM 4660 O O . HIS A 1 619 ? -22.738 -8.643 28.724 1.00 90.75 619 HIS A O 1
ATOM 4666 N N . ALA A 1 620 ? -20.921 -9.066 27.463 1.00 90.81 620 ALA A N 1
ATOM 4667 C CA . ALA A 1 620 ? -21.352 -10.334 26.884 1.00 90.81 620 ALA A CA 1
ATOM 4668 C C . ALA A 1 620 ? -20.604 -11.548 27.468 1.00 90.81 620 ALA A C 1
ATOM 4670 O O . ALA A 1 620 ? -20.849 -12.666 27.025 1.00 90.81 620 ALA A O 1
ATOM 4671 N N . LEU A 1 621 ? -19.691 -11.336 28.423 1.00 89.38 621 LEU A N 1
ATOM 4672 C CA . LEU A 1 621 ? -18.877 -12.382 29.049 1.00 89.38 621 LEU A CA 1
ATOM 4673 C C . LEU A 1 621 ? -19.723 -13.471 29.730 1.00 89.38 621 LEU A C 1
ATOM 4675 O O . LEU A 1 621 ? -20.823 -13.207 30.227 1.00 89.38 621 LEU A O 1
ATOM 4679 N N . ASN A 1 622 ? -19.186 -14.689 29.794 1.00 84.12 622 ASN A N 1
ATOM 4680 C CA . ASN A 1 622 ? -19.727 -15.751 30.642 1.00 84.12 622 ASN A CA 1
ATOM 4681 C C . ASN A 1 622 ? -19.467 -15.456 32.134 1.00 84.12 622 ASN A C 1
ATOM 4683 O O . ASN A 1 622 ? -18.547 -14.722 32.484 1.00 84.12 622 ASN A O 1
ATOM 4687 N N . ASN A 1 623 ? -20.278 -16.028 33.037 1.00 69.31 623 ASN A N 1
ATOM 4688 C CA . ASN A 1 623 ? -20.148 -15.765 34.484 1.00 69.31 623 ASN A CA 1
ATOM 4689 C C . ASN A 1 623 ? -18.800 -16.232 35.066 1.00 69.31 623 ASN A C 1
ATOM 4691 O O . ASN A 1 623 ? -18.359 -15.677 36.069 1.00 69.31 623 ASN A O 1
ATOM 4695 N N . ASP A 1 624 ? -18.184 -17.242 34.447 1.00 60.16 624 ASP A N 1
ATOM 4696 C CA . ASP A 1 624 ? -16.922 -17.846 34.887 1.00 60.16 624 ASP A CA 1
ATOM 4697 C C . ASP A 1 624 ? -15.684 -17.162 34.271 1.00 60.16 624 ASP A C 1
ATOM 4699 O O . ASP A 1 624 ? -14.566 -17.439 34.689 1.00 60.16 624 ASP A O 1
ATOM 4703 N N . THR A 1 625 ? -15.874 -16.257 33.300 1.00 57.66 625 THR A N 1
ATOM 4704 C CA . THR A 1 625 ? -14.803 -15.458 32.680 1.00 57.66 625 THR A CA 1
ATOM 4705 C C . THR A 1 625 ? -14.793 -14.047 33.248 1.00 57.66 625 THR A C 1
ATOM 4707 O O . THR A 1 625 ? -15.744 -13.282 33.064 1.00 57.66 625 THR A O 1
ATOM 4710 N N . THR A 1 626 ? -13.707 -13.674 33.913 1.00 58.84 626 THR A N 1
ATOM 4711 C CA . THR A 1 626 ? -13.507 -12.333 34.459 1.00 58.84 626 THR A CA 1
ATOM 4712 C C . THR A 1 626 ? -12.731 -11.448 33.481 1.00 58.84 626 THR A C 1
ATOM 4714 O O . THR A 1 626 ? -11.948 -11.920 32.662 1.00 58.84 626 THR A O 1
ATOM 4717 N N . VAL A 1 627 ? -12.885 -10.124 33.600 1.00 57.06 627 VAL A N 1
ATOM 4718 C CA . VAL A 1 627 ? -12.090 -9.140 32.824 1.00 57.06 627 VAL A CA 1
ATOM 4719 C C . VAL A 1 627 ? -10.584 -9.224 33.158 1.00 57.06 627 VAL A C 1
ATOM 4721 O O . VAL A 1 627 ? -9.753 -8.659 32.456 1.00 57.06 627 VAL A O 1
ATOM 4724 N N . THR A 1 628 ? -10.228 -9.934 34.230 1.00 52.06 628 THR A N 1
ATOM 4725 C CA . THR A 1 628 ? -8.852 -10.213 34.656 1.00 52.06 628 THR A CA 1
ATOM 4726 C C . THR A 1 628 ? -8.216 -11.445 34.003 1.00 52.06 628 THR A C 1
ATOM 4728 O O . THR A 1 628 ? -7.002 -11.583 34.120 1.00 52.06 628 THR A O 1
ATOM 4731 N N . ASP A 1 629 ? -8.975 -12.306 33.311 1.00 50.22 629 ASP A N 1
ATOM 4732 C CA . ASP A 1 629 ? -8.431 -13.531 32.691 1.00 50.22 629 ASP A CA 1
ATOM 4733 C C . ASP A 1 629 ? -7.819 -13.280 31.298 1.00 50.22 629 ASP A C 1
ATOM 4735 O O . ASP A 1 629 ? -6.813 -13.889 30.942 1.00 50.22 629 ASP A O 1
ATOM 4739 N N . ASP A 1 630 ? -8.373 -12.336 30.528 1.00 55.97 630 ASP A N 1
ATOM 4740 C CA . ASP A 1 630 ? -7.745 -11.776 29.324 1.00 55.97 630 ASP A CA 1
ATOM 4741 C C . ASP A 1 630 ? -8.129 -10.293 29.163 1.00 55.97 630 ASP A C 1
ATOM 4743 O O . ASP A 1 630 ? -9.300 -9.919 29.063 1.00 55.97 630 ASP A O 1
ATOM 4747 N N . MET A 1 631 ? -7.114 -9.428 29.113 1.00 62.25 631 MET A N 1
ATOM 4748 C CA . MET A 1 631 ? -7.266 -7.975 28.975 1.00 62.25 631 MET A CA 1
ATOM 4749 C C . MET A 1 631 ? -7.798 -7.554 27.590 1.00 62.25 631 MET A C 1
ATOM 4751 O O . MET A 1 631 ? -8.216 -6.409 27.410 1.00 62.25 631 MET A O 1
ATOM 4755 N N . TYR A 1 632 ? -7.802 -8.465 26.610 1.00 72.38 632 TYR A N 1
ATOM 4756 C CA . TYR A 1 632 ? -8.127 -8.197 25.210 1.00 72.38 632 TYR A CA 1
ATOM 4757 C C . TYR A 1 632 ? -9.415 -8.871 24.715 1.00 72.38 632 TYR A C 1
ATOM 4759 O O . TYR A 1 632 ? -9.730 -8.755 23.531 1.00 72.38 632 TYR A O 1
ATOM 4767 N N . VAL A 1 633 ? -10.241 -9.462 25.592 1.00 84.44 633 VAL A N 1
ATOM 4768 C CA . VAL A 1 633 ? -11.547 -10.042 25.196 1.00 84.44 633 VAL A CA 1
ATOM 4769 C C . VAL A 1 633 ? -12.456 -9.012 24.505 1.00 84.44 633 VAL A C 1
ATOM 4771 O O . VAL A 1 633 ? -13.271 -9.369 23.656 1.00 84.44 633 VAL A O 1
ATOM 4774 N N . GLY A 1 634 ? -12.266 -7.712 24.767 1.00 86.94 634 GLY A N 1
ATOM 4775 C CA . GLY A 1 634 ? -12.909 -6.628 24.013 1.00 86.94 634 GLY A CA 1
ATOM 4776 C C . GLY A 1 634 ? -12.747 -6.726 22.485 1.00 86.94 634 GLY A C 1
ATOM 4777 O O . GLY A 1 634 ? -13.628 -6.277 21.758 1.00 86.94 634 GLY A O 1
ATOM 4778 N N . GLU A 1 635 ? -11.679 -7.361 21.996 1.00 90.38 635 GLU A N 1
ATOM 4779 C CA . GLU A 1 635 ? -11.361 -7.541 20.573 1.00 90.38 635 GLU A CA 1
ATOM 4780 C C . GLU A 1 635 ? -12.068 -8.744 19.917 1.00 90.38 635 GLU A C 1
ATOM 4782 O O . GLU A 1 635 ? -11.856 -9.013 18.733 1.00 90.38 635 GLU A O 1
ATOM 4787 N N . CYS A 1 636 ? -12.918 -9.468 20.658 1.00 93.62 636 CYS A N 1
ATOM 4788 C CA . CYS A 1 636 ? -13.774 -10.546 20.146 1.00 93.62 636 CYS A CA 1
ATOM 4789 C C . CYS A 1 636 ? -13.027 -11.734 19.497 1.00 93.62 636 CYS A C 1
ATOM 4791 O O . CYS A 1 636 ? -13.546 -12.364 18.578 1.00 93.62 636 CYS A O 1
ATOM 4793 N N . GLN A 1 637 ? -11.809 -12.063 19.941 1.00 92.31 637 GLN A N 1
ATOM 4794 C CA . GLN A 1 637 ? -10.969 -13.068 19.266 1.00 92.31 637 GLN A CA 1
ATOM 4795 C C . GLN A 1 637 ? -11.323 -14.539 19.574 1.00 92.31 637 GLN A C 1
ATOM 4797 O O . GLN A 1 637 ? -10.953 -15.411 18.793 1.00 92.31 637 GLN A O 1
ATOM 4802 N N . ASP A 1 638 ? -12.078 -14.835 20.636 1.00 90.62 638 ASP A N 1
ATOM 4803 C CA . ASP A 1 638 ? -12.581 -16.191 20.920 1.00 90.62 638 ASP A CA 1
ATOM 4804 C C . ASP A 1 638 ? -14.052 -16.165 21.361 1.00 90.62 638 ASP A C 1
ATOM 4806 O O . ASP A 1 638 ? -14.428 -15.442 22.283 1.00 90.62 638 ASP A O 1
ATOM 4810 N N . SER A 1 639 ? -14.882 -16.989 20.716 1.00 90.94 639 SER A N 1
ATOM 4811 C CA . SER A 1 639 ? -16.281 -17.228 21.078 1.00 90.94 639 SER A CA 1
ATOM 4812 C C . SER A 1 639 ? -16.492 -17.903 22.439 1.00 90.94 639 SER A C 1
ATOM 4814 O O . SER A 1 639 ? -17.564 -17.724 23.010 1.00 90.94 639 SER A O 1
ATOM 4816 N N . SER A 1 640 ? -15.518 -18.646 22.979 1.00 89.31 640 SER A N 1
ATOM 4817 C CA . SER A 1 640 ? -15.677 -19.375 24.252 1.00 89.31 640 SER A CA 1
ATOM 4818 C C . SER A 1 640 ? -15.906 -18.450 25.460 1.00 89.31 640 SER A C 1
ATOM 4820 O O . SER A 1 640 ? -16.646 -18.790 26.386 1.00 89.31 640 SER A O 1
ATOM 4822 N N . ASN A 1 641 ? -15.354 -17.235 25.401 1.00 88.69 641 ASN A N 1
ATOM 4823 C CA . ASN A 1 641 ? -15.453 -16.231 26.459 1.00 88.69 641 ASN A CA 1
ATOM 4824 C C . ASN A 1 641 ? -16.838 -15.570 26.571 1.00 88.69 641 ASN A C 1
ATOM 4826 O O . ASN A 1 641 ? -17.109 -14.870 27.548 1.00 88.69 641 ASN A O 1
ATOM 4830 N N . PHE A 1 642 ? -17.725 -15.767 25.591 1.00 91.62 642 PHE A N 1
ATOM 4831 C CA . PHE A 1 642 ? -18.991 -15.042 25.497 1.00 91.62 642 PHE A CA 1
ATOM 4832 C C . PHE A 1 642 ? -20.215 -15.930 25.700 1.00 91.62 642 PHE A C 1
ATOM 4834 O O . PHE A 1 642 ? -20.275 -17.088 25.284 1.00 91.62 642 PHE A O 1
ATOM 4841 N N . ASN A 1 643 ? -21.244 -15.342 26.296 1.00 92.94 643 ASN A N 1
ATOM 4842 C CA . ASN A 1 643 ? -22.542 -15.962 26.447 1.00 92.94 643 ASN A CA 1
ATOM 4843 C C . ASN A 1 643 ? -23.369 -15.791 25.163 1.00 92.94 643 ASN A C 1
ATOM 4845 O O . ASN A 1 643 ? -23.766 -14.676 24.809 1.00 92.94 643 ASN A O 1
ATOM 4849 N N . GLN A 1 644 ? -23.661 -16.896 24.474 1.00 94.19 644 GLN A N 1
ATOM 4850 C CA . GLN A 1 644 ? -24.394 -16.865 23.206 1.00 94.19 644 GLN A CA 1
ATOM 4851 C C . GLN A 1 644 ? -25.795 -16.239 23.341 1.00 94.19 644 GLN A C 1
ATOM 4853 O O . GLN A 1 644 ? -26.164 -15.424 22.497 1.00 94.19 644 GLN A O 1
ATOM 4858 N N . ASP A 1 645 ? -26.545 -16.517 24.414 1.00 93.19 645 ASP A N 1
ATOM 4859 C CA . ASP A 1 645 ? -27.886 -15.939 24.631 1.00 93.19 645 ASP A CA 1
ATOM 4860 C C . ASP A 1 645 ? -27.846 -14.406 24.807 1.00 93.19 645 ASP A C 1
ATOM 4862 O O . ASP A 1 645 ? -28.804 -13.691 24.483 1.00 93.19 645 ASP A O 1
ATOM 4866 N N . LEU A 1 646 ? -26.721 -13.863 25.288 1.00 93.00 646 LEU A N 1
ATOM 4867 C CA . LEU A 1 646 ? -26.501 -12.420 25.354 1.00 93.00 646 LEU A CA 1
ATOM 4868 C C . LEU A 1 646 ? -26.148 -11.799 23.996 1.00 93.00 646 LEU A C 1
ATOM 4870 O O . LEU A 1 646 ? -26.456 -10.622 23.812 1.00 93.00 646 LEU A O 1
ATOM 4874 N N . VAL A 1 647 ? -25.569 -12.534 23.045 1.00 96.12 647 VAL A N 1
ATOM 4875 C CA . VAL A 1 647 ? -25.068 -11.989 21.762 1.00 96.12 647 VAL A CA 1
ATOM 4876 C C . VAL A 1 647 ? -25.987 -12.281 20.569 1.00 96.12 647 VAL A C 1
ATOM 4878 O O . VAL A 1 647 ? -26.072 -11.468 19.645 1.00 96.12 647 VAL A O 1
ATOM 4881 N N . GLN A 1 648 ? -26.715 -13.396 20.592 1.00 96.38 648 GLN A N 1
ATOM 4882 C CA . GLN A 1 648 ? -27.521 -13.868 19.469 1.00 96.38 648 GLN A CA 1
ATOM 4883 C C . GLN A 1 648 ? -28.554 -12.825 18.999 1.00 96.38 648 GLN A C 1
ATOM 4885 O O . GLN A 1 648 ? -29.331 -12.279 19.786 1.00 96.38 648 GLN A O 1
ATOM 4890 N N . GLY A 1 649 ? -28.564 -12.552 17.690 1.00 94.88 649 GLY A N 1
ATOM 4891 C CA . GLY A 1 649 ? -29.467 -11.590 17.046 1.00 94.88 649 GLY A CA 1
ATOM 4892 C C . GLY A 1 649 ? -29.162 -10.107 17.314 1.00 94.88 649 GLY A C 1
ATOM 4893 O O . GLY A 1 649 ? -30.005 -9.255 17.026 1.00 94.88 649 GLY A O 1
ATOM 4894 N N . LYS A 1 650 ? -27.988 -9.777 17.870 1.00 96.62 650 LYS A N 1
ATOM 4895 C CA . LYS A 1 650 ? -27.577 -8.403 18.221 1.00 96.62 650 LYS A CA 1
ATOM 4896 C C . LYS A 1 650 ? -26.371 -7.935 17.406 1.00 96.62 650 LYS A C 1
ATOM 4898 O O . LYS A 1 650 ? -25.725 -8.723 16.717 1.00 96.62 650 LYS A O 1
ATOM 4903 N N . LEU A 1 651 ? -26.071 -6.640 17.489 1.00 97.06 651 LEU A N 1
ATOM 4904 C CA . LEU A 1 651 ? -24.820 -6.063 16.997 1.00 97.06 651 LEU A CA 1
ATOM 4905 C C . LEU A 1 651 ? -23.765 -6.122 18.109 1.00 97.06 651 LEU A C 1
ATOM 4907 O O . LEU A 1 651 ? -23.925 -5.484 19.154 1.00 97.06 651 LEU A O 1
ATOM 4911 N N . LEU A 1 652 ? -22.696 -6.885 17.878 1.00 97.50 652 LEU A N 1
ATOM 4912 C CA . LEU A 1 652 ? -21.583 -7.039 18.814 1.00 97.50 652 LEU A CA 1
ATOM 4913 C C . LEU A 1 652 ? -20.601 -5.870 18.648 1.00 97.50 652 LEU A C 1
ATOM 4915 O O . LEU A 1 652 ? -20.057 -5.661 17.565 1.00 97.50 652 LEU A O 1
ATOM 4919 N N . ILE A 1 653 ? -20.380 -5.093 19.709 1.00 97.00 653 ILE A N 1
ATOM 4920 C CA . ILE A 1 653 ? -19.374 -4.027 19.749 1.00 97.00 653 ILE A CA 1
ATOM 4921 C C . ILE A 1 653 ? -18.048 -4.626 20.229 1.00 97.00 653 ILE A C 1
ATOM 4923 O O . ILE A 1 653 ? -17.954 -5.070 21.380 1.00 97.00 653 ILE A O 1
ATOM 4927 N N . CYS A 1 654 ? -17.036 -4.557 19.366 1.00 95.06 654 CYS A N 1
ATOM 4928 C CA . CYS A 1 654 ? -15.664 -4.994 19.615 1.00 95.06 654 CYS A CA 1
ATOM 4929 C C . CYS A 1 654 ? -14.714 -3.785 19.582 1.00 95.06 654 CYS A C 1
ATOM 4931 O O . CYS A 1 654 ? -14.908 -2.860 18.789 1.00 95.06 654 CYS A O 1
ATOM 4933 N N . SER A 1 655 ? -13.675 -3.778 20.413 1.00 91.12 655 SER A N 1
ATOM 4934 C CA . SER A 1 655 ? -12.551 -2.849 20.261 1.00 91.12 655 SER A CA 1
ATOM 4935 C C . SER A 1 655 ? -11.613 -3.307 19.142 1.00 91.12 655 SER A C 1
ATOM 4937 O O . SER A 1 655 ? -11.590 -4.480 18.764 1.00 91.12 655 SER A O 1
ATOM 4939 N N . TYR A 1 656 ? -10.795 -2.384 18.639 1.00 86.69 656 TYR A N 1
ATOM 4940 C CA . TYR A 1 656 ? -9.525 -2.730 18.011 1.00 86.69 656 TYR A CA 1
ATOM 4941 C C . TYR A 1 656 ? -8.383 -1.918 18.634 1.00 86.69 656 TYR A C 1
ATOM 4943 O O . TYR A 1 656 ? -8.485 -0.696 18.783 1.00 86.69 656 TYR A O 1
ATOM 4951 N N . SER A 1 657 ? -7.306 -2.606 19.020 1.00 79.88 657 SER A N 1
ATOM 4952 C CA . SER A 1 657 ? -6.102 -2.016 19.616 1.00 79.88 657 SER A CA 1
ATOM 4953 C C . SER A 1 657 ? -4.863 -2.187 18.720 1.00 79.88 657 SER A C 1
ATOM 4955 O O . SER A 1 657 ? -4.946 -2.640 17.576 1.00 79.88 657 SER A O 1
ATOM 4957 N N . ILE A 1 658 ? -3.682 -1.876 19.268 1.00 69.56 658 ILE A N 1
ATOM 4958 C CA . ILE A 1 658 ? -2.371 -2.165 18.665 1.00 69.56 658 ILE A CA 1
ATOM 4959 C C . ILE A 1 658 ? -2.196 -3.647 18.270 1.00 69.56 658 ILE A C 1
ATOM 4961 O O . ILE A 1 658 ? -1.443 -3.942 17.346 1.00 69.56 658 ILE A O 1
ATOM 4965 N N . ARG A 1 659 ? -2.921 -4.589 18.894 1.00 71.69 659 ARG A N 1
ATOM 4966 C CA . ARG A 1 659 ? -2.844 -6.024 18.560 1.00 71.69 659 ARG A CA 1
ATOM 4967 C C . ARG A 1 659 ? -3.239 -6.347 17.118 1.00 71.69 659 ARG A C 1
ATOM 4969 O O . ARG A 1 659 ? -2.697 -7.294 16.554 1.00 71.69 659 ARG A O 1
ATOM 4976 N N . PHE A 1 660 ? -4.106 -5.537 16.507 1.00 73.31 660 PHE A N 1
ATOM 4977 C CA . PHE A 1 660 ? -4.444 -5.646 15.083 1.00 73.31 660 PHE A CA 1
ATOM 4978 C C . PHE A 1 660 ? -3.294 -5.197 14.165 1.00 73.31 660 PHE A C 1
ATOM 4980 O O . PHE A 1 660 ? -3.215 -5.652 13.030 1.00 73.31 660 PHE A O 1
ATOM 4987 N N . VAL A 1 661 ? -2.379 -4.349 14.650 1.00 61.78 661 VAL A N 1
ATOM 4988 C CA . VAL A 1 661 ? -1.136 -3.978 13.942 1.00 61.78 661 VAL A CA 1
ATOM 4989 C C . VAL A 1 661 ? -0.088 -5.084 14.075 1.00 61.78 661 VAL A C 1
ATOM 4991 O O . VAL A 1 661 ? 0.628 -5.378 13.126 1.00 61.78 661 VAL A O 1
ATOM 4994 N N . LEU A 1 662 ? -0.026 -5.725 15.246 1.00 56.72 662 LEU A N 1
ATOM 4995 C CA . LEU A 1 662 ? 0.904 -6.819 15.553 1.00 56.72 662 LEU A CA 1
ATOM 4996 C C . LEU A 1 662 ? 0.465 -8.186 14.985 1.00 56.72 662 LEU A C 1
ATOM 4998 O O . LEU A 1 662 ? 1.129 -9.187 15.232 1.00 56.72 662 LEU A O 1
ATOM 5002 N N . GLY A 1 663 ? -0.676 -8.266 14.289 1.00 66.75 663 GLY A N 1
ATOM 5003 C CA . GLY A 1 663 ? -1.246 -9.524 13.781 1.00 66.75 663 GLY A CA 1
ATOM 5004 C C . GLY A 1 663 ? -1.764 -10.493 14.859 1.00 66.75 663 GLY A C 1
ATOM 5005 O O . GLY A 1 663 ? -2.236 -11.577 14.527 1.00 66.75 663 GLY A O 1
ATOM 5006 N N . LEU A 1 664 ? -1.717 -10.103 16.139 1.00 75.00 664 LEU A N 1
ATOM 5007 C CA . LEU A 1 664 ? -2.148 -10.900 17.300 1.00 75.00 664 LEU A CA 1
ATOM 5008 C C . LEU A 1 664 ? -3.673 -10.940 17.489 1.00 75.00 664 LEU A C 1
ATOM 5010 O O . LEU A 1 664 ? -4.168 -11.683 18.339 1.00 75.00 664 LEU A O 1
ATOM 5014 N N . SER A 1 665 ? -4.393 -10.108 16.738 1.00 83.56 665 SER A N 1
ATOM 5015 C CA . SER A 1 665 ? -5.852 -10.037 16.677 1.00 83.56 665 SER A CA 1
ATOM 5016 C C . SER A 1 665 ? -6.258 -9.678 15.245 1.00 83.56 665 SER A C 1
ATOM 5018 O O . SER A 1 665 ? -5.605 -8.848 14.616 1.00 83.56 665 SER A O 1
ATOM 5020 N N . THR A 1 666 ? -7.321 -10.276 14.701 1.00 87.12 666 THR A N 1
ATOM 5021 C CA . THR A 1 666 ? -7.768 -10.005 13.321 1.00 87.12 666 THR A CA 1
ATOM 5022 C C . THR A 1 666 ? -9.274 -9.769 13.227 1.00 87.12 666 THR A C 1
ATOM 5024 O O . THR A 1 666 ? -10.063 -10.293 14.019 1.00 87.12 666 THR A O 1
ATOM 5027 N N . ILE A 1 667 ? -9.699 -9.011 12.206 1.00 88.81 667 ILE A N 1
ATOM 5028 C CA . ILE A 1 667 ? -11.128 -8.869 11.881 1.00 88.81 667 ILE A CA 1
ATOM 5029 C C . ILE A 1 667 ? -11.713 -10.213 11.433 1.00 88.81 667 ILE A C 1
ATOM 5031 O O . ILE A 1 667 ? -12.835 -10.531 11.811 1.00 88.81 667 ILE A O 1
ATOM 5035 N N . LYS A 1 668 ? -10.956 -11.024 10.682 1.00 87.50 668 LYS A N 1
ATOM 5036 C CA . LYS A 1 668 ? -11.378 -12.358 10.224 1.00 87.50 668 LYS A CA 1
ATOM 5037 C C . LYS A 1 668 ? -11.802 -13.240 11.405 1.00 87.50 668 LYS A C 1
ATOM 5039 O O . LYS A 1 668 ? -12.938 -13.705 11.434 1.00 87.50 668 LYS A O 1
ATOM 5044 N N . GLN A 1 669 ? -10.949 -13.343 12.423 1.00 90.38 669 GLN A N 1
ATOM 5045 C CA . GLN A 1 669 ? -11.240 -14.071 13.658 1.00 90.38 669 GLN A CA 1
ATOM 5046 C C . GLN A 1 669 ? -12.433 -13.472 14.427 1.00 90.38 669 GLN A C 1
ATOM 5048 O O . GLN A 1 669 ? -13.316 -14.208 14.857 1.00 90.38 669 GLN A O 1
ATOM 5053 N N . ALA A 1 670 ? -12.524 -12.142 14.549 1.00 92.69 670 ALA A N 1
ATOM 5054 C CA . ALA A 1 670 ? -13.655 -11.493 15.222 1.00 92.69 670 ALA A CA 1
ATOM 5055 C C . ALA A 1 670 ? -15.006 -11.708 14.505 1.00 92.69 670 ALA A C 1
ATOM 5057 O O . ALA A 1 670 ? -16.041 -11.843 15.161 1.00 92.69 670 ALA A O 1
ATOM 5058 N N . LEU A 1 671 ? -15.013 -11.786 13.169 1.00 92.50 671 LEU A N 1
ATOM 5059 C CA . LEU A 1 671 ? -16.196 -12.151 12.381 1.00 92.50 671 LEU A CA 1
ATOM 5060 C C . LEU A 1 671 ? -16.563 -13.632 12.563 1.00 92.50 671 LEU A C 1
ATOM 5062 O O . LEU A 1 671 ? -17.747 -13.960 12.621 1.00 92.50 671 LEU A O 1
ATOM 5066 N N . GLU A 1 672 ? -15.580 -14.527 12.686 1.00 92.56 672 GLU A N 1
ATOM 5067 C CA . GLU A 1 672 ? -15.818 -15.945 12.986 1.00 92.56 672 GLU A CA 1
ATOM 5068 C C . GLU A 1 672 ? -16.385 -16.135 14.405 1.00 92.56 672 GLU A C 1
ATOM 5070 O O . GLU A 1 672 ? -17.401 -16.814 14.560 1.00 92.56 672 GLU A O 1
ATOM 5075 N N . THR A 1 673 ? -15.856 -15.432 15.413 1.00 94.12 673 THR A N 1
ATOM 5076 C CA . THR A 1 673 ? -16.443 -15.344 16.763 1.00 94.12 673 THR A CA 1
ATOM 5077 C C . THR A 1 673 ? -17.886 -14.836 16.731 1.00 94.12 673 THR A C 1
ATOM 5079 O O . THR A 1 673 ? -18.784 -15.482 17.274 1.00 94.12 673 THR A O 1
ATOM 5082 N N . ALA A 1 674 ? -18.143 -13.702 16.071 1.00 95.56 674 ALA A N 1
ATOM 5083 C CA . ALA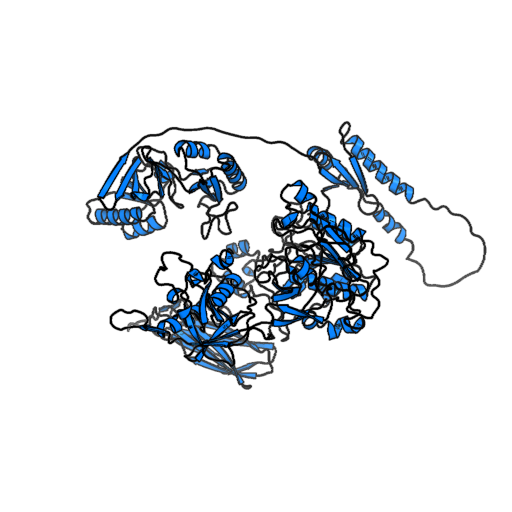 A 1 674 ? -19.482 -13.119 15.985 1.00 95.56 674 ALA A CA 1
ATOM 5084 C C . ALA A 1 674 ? -20.484 -14.061 15.292 1.00 95.56 674 ALA A C 1
ATOM 5086 O O . ALA A 1 674 ? -21.632 -14.179 15.723 1.00 95.56 674 ALA A O 1
ATOM 5087 N N . LYS A 1 675 ? -20.038 -14.778 14.255 1.00 94.69 675 LYS A N 1
ATOM 5088 C CA . LYS A 1 675 ? -20.819 -15.803 13.556 1.00 94.69 675 LYS A CA 1
ATOM 5089 C C . LYS A 1 675 ? -21.110 -17.018 14.444 1.00 94.69 675 LYS A C 1
ATOM 5091 O O . LYS A 1 675 ? -22.250 -17.475 14.456 1.00 94.69 675 LYS A O 1
ATOM 5096 N N . ASN A 1 676 ? -20.128 -17.522 15.198 1.00 95.94 676 ASN A N 1
ATOM 5097 C CA . ASN A 1 676 ? -20.325 -18.627 16.147 1.00 95.94 676 ASN A CA 1
ATOM 5098 C C . ASN A 1 676 ? -21.373 -18.261 17.213 1.00 95.94 676 ASN A C 1
ATOM 5100 O O . ASN A 1 676 ? -22.259 -19.054 17.517 1.00 95.94 676 ASN A O 1
ATOM 5104 N N . LEU A 1 677 ? -21.332 -17.019 17.702 1.00 95.88 677 LEU A N 1
ATOM 5105 C CA . LEU A 1 677 ? -22.287 -16.463 18.668 1.00 95.88 677 LEU A CA 1
ATOM 5106 C C . LEU A 1 677 ? -23.640 -16.055 18.053 1.00 95.88 677 LEU A C 1
ATOM 5108 O O . LEU A 1 677 ? -24.491 -15.501 18.749 1.00 95.88 677 LEU A O 1
ATOM 5112 N N . SER A 1 678 ? -23.862 -16.316 16.759 1.00 96.12 678 SER A N 1
ATOM 5113 C CA . SER A 1 678 ? -25.091 -15.961 16.033 1.00 96.12 678 SER A CA 1
ATOM 5114 C C . SER A 1 678 ? -25.458 -14.465 16.111 1.00 96.12 678 SER A C 1
ATOM 5116 O O . SER A 1 678 ? -26.638 -14.103 16.156 1.00 96.12 678 SER A O 1
ATOM 5118 N N . ALA A 1 679 ? -24.453 -13.582 16.135 1.00 96.75 679 ALA A N 1
ATOM 5119 C CA . ALA A 1 679 ? -24.639 -12.134 16.053 1.00 96.75 679 ALA A CA 1
ATOM 5120 C C . ALA A 1 679 ? -25.154 -11.714 14.664 1.00 96.75 679 ALA A C 1
ATOM 5122 O O . ALA A 1 679 ? -24.799 -12.308 13.646 1.00 96.75 679 ALA A O 1
ATOM 5123 N N . THR A 1 680 ? -25.934 -10.634 14.607 1.00 94.81 680 THR A N 1
ATOM 5124 C CA . THR A 1 680 ? -26.402 -10.032 13.344 1.00 94.81 680 THR A CA 1
ATOM 5125 C C . THR A 1 680 ? -25.270 -9.318 12.600 1.00 94.81 680 THR A C 1
ATOM 5127 O O . THR A 1 680 ? -25.263 -9.251 11.373 1.00 94.81 680 THR A O 1
ATOM 5130 N N . GLY A 1 681 ? -24.314 -8.753 13.339 1.00 94.56 681 GLY A N 1
ATOM 5131 C CA . GLY A 1 681 ? -23.255 -7.918 12.782 1.00 94.56 681 GLY A CA 1
ATOM 5132 C C . GLY A 1 681 ? -22.272 -7.415 13.835 1.00 94.56 681 GLY A C 1
ATOM 5133 O O . GLY A 1 681 ? -22.474 -7.639 15.031 1.00 94.56 681 GLY A O 1
ATOM 5134 N N . VAL A 1 682 ? -21.214 -6.733 13.388 1.00 95.94 682 VAL A N 1
ATOM 5135 C CA . VAL A 1 682 ? -20.087 -6.312 14.241 1.00 95.94 682 VAL A CA 1
ATOM 5136 C C . VAL A 1 682 ? -19.773 -4.822 14.087 1.00 95.94 682 VAL A C 1
ATOM 5138 O O . VAL A 1 682 ? -19.700 -4.291 12.980 1.00 95.94 682 VAL A O 1
ATOM 5141 N N . VAL A 1 683 ? -19.564 -4.143 15.213 1.00 96.56 683 VAL A N 1
ATOM 5142 C CA . VAL A 1 683 ? -19.217 -2.720 15.292 1.00 96.56 683 VAL A CA 1
ATOM 5143 C C . VAL A 1 683 ? -17.838 -2.594 15.932 1.00 96.56 683 VAL A C 1
ATOM 5145 O O . VAL A 1 683 ? -17.703 -2.723 17.147 1.00 96.56 683 VAL A O 1
ATOM 5148 N N . PHE A 1 684 ? -16.815 -2.338 15.120 1.00 94.44 684 PHE A N 1
ATOM 5149 C CA . PHE A 1 684 ? -15.454 -2.103 15.595 1.00 94.44 684 PHE A CA 1
ATOM 5150 C C . PHE A 1 684 ? -15.265 -0.626 15.957 1.00 94.44 684 PHE A C 1
ATOM 5152 O O . PHE A 1 684 ? -15.482 0.252 15.117 1.00 94.44 684 PHE A O 1
ATOM 5159 N N . TYR A 1 685 ? -14.832 -0.347 17.187 1.00 91.62 685 TYR A N 1
ATOM 5160 C CA . TYR A 1 685 ? -14.458 0.999 17.633 1.00 91.62 685 TYR A CA 1
ATOM 5161 C C . TYR A 1 685 ? -12.962 1.094 17.930 1.00 91.62 685 TYR A C 1
ATOM 5163 O O . TYR A 1 685 ? -12.336 0.130 18.375 1.00 91.62 685 TYR A O 1
ATOM 5171 N N . MET A 1 686 ? -12.400 2.279 17.704 1.00 85.94 686 MET A N 1
ATOM 5172 C CA . MET A 1 686 ? -10.994 2.555 17.962 1.00 85.94 686 MET A CA 1
ATOM 5173 C C . MET A 1 686 ? -10.752 2.720 19.461 1.00 85.94 686 MET A C 1
ATOM 5175 O O . MET A 1 686 ? -11.361 3.590 20.093 1.00 85.94 686 MET A O 1
ATOM 5179 N N . ASP A 1 687 ? -9.857 1.913 20.030 1.00 74.44 687 ASP A N 1
ATOM 5180 C CA . ASP A 1 687 ? -9.449 2.104 21.418 1.00 74.44 687 ASP A CA 1
ATOM 5181 C C . ASP A 1 687 ? -8.736 3.468 21.588 1.00 74.44 687 ASP A C 1
ATOM 5183 O O . ASP A 1 687 ? -7.837 3.790 20.803 1.00 74.44 687 ASP A O 1
ATOM 5187 N N . PRO A 1 688 ? -9.120 4.304 22.576 1.00 57.72 688 PRO A N 1
ATOM 5188 C CA . PRO A 1 688 ? -8.590 5.659 22.726 1.00 57.72 688 PRO A CA 1
ATOM 5189 C C . PRO A 1 688 ? -7.106 5.729 23.125 1.00 57.72 688 PRO A C 1
ATOM 5191 O O . PRO A 1 688 ? -6.547 6.826 23.084 1.00 57.72 688 PRO A O 1
ATOM 5194 N N . PHE A 1 689 ? -6.472 4.614 23.504 1.00 53.34 689 PHE A N 1
ATOM 5195 C CA . PHE A 1 689 ? -5.026 4.543 23.735 1.00 53.34 689 PHE A CA 1
ATOM 5196 C C . PHE A 1 689 ? -4.222 4.305 22.446 1.00 53.34 689 PHE A C 1
ATOM 5198 O O . PHE A 1 689 ? -3.006 4.498 22.445 1.00 53.34 689 PHE A O 1
ATOM 5205 N N . VAL A 1 690 ? -4.871 3.954 21.328 1.00 51.31 690 VAL A N 1
ATOM 5206 C CA . VAL A 1 690 ? -4.219 3.911 20.013 1.00 51.31 690 VAL A CA 1
ATOM 5207 C C . VAL A 1 690 ? -4.181 5.317 19.416 1.00 51.31 690 VAL A C 1
ATOM 5209 O O . VAL A 1 690 ? -5.211 5.963 19.233 1.00 51.31 690 VAL A O 1
ATOM 5212 N N . ILE A 1 691 ? -2.986 5.792 19.061 1.00 47.69 691 ILE A N 1
ATOM 5213 C CA . ILE A 1 691 ? -2.786 7.078 18.383 1.00 47.69 691 ILE A CA 1
ATOM 5214 C C . ILE A 1 691 ? -2.155 6.817 17.012 1.00 47.69 691 ILE A C 1
ATOM 5216 O O . ILE A 1 691 ? -1.139 6.140 16.906 1.00 47.69 691 ILE A O 1
ATOM 5220 N N . GLY A 1 692 ? -2.755 7.367 15.954 1.00 44.47 692 GLY A N 1
ATOM 5221 C CA . GLY A 1 692 ? -2.186 7.388 14.598 1.00 44.47 692 GLY A CA 1
ATOM 5222 C C . GLY A 1 692 ? -2.504 6.191 13.691 1.00 44.47 692 GLY A C 1
ATOM 5223 O O . GLY A 1 692 ? -2.436 6.351 12.475 1.00 44.47 692 GLY A O 1
ATOM 5224 N N . PHE A 1 693 ? -2.906 5.032 14.222 1.00 49.56 693 PHE A N 1
ATOM 5225 C CA . PHE A 1 693 ? -3.289 3.877 13.396 1.00 49.56 693 PHE A CA 1
ATOM 5226 C C . PHE A 1 693 ? -4.775 3.898 13.000 1.00 49.56 693 PHE A C 1
ATOM 5228 O O . PHE A 1 693 ? -5.652 4.058 13.847 1.00 49.56 693 PHE A O 1
ATOM 5235 N N . GLN A 1 694 ? -5.066 3.683 11.715 1.00 60.78 694 GLN A N 1
ATOM 5236 C CA . GLN A 1 694 ? -6.420 3.499 11.186 1.00 60.78 694 GLN A CA 1
ATOM 5237 C C . GLN A 1 694 ? -6.468 2.218 10.350 1.00 60.78 694 GLN A C 1
ATOM 5239 O O . GLN A 1 694 ? -5.628 2.015 9.475 1.00 60.78 694 GLN A O 1
ATOM 5244 N N . LEU A 1 695 ? -7.469 1.372 10.600 1.00 67.62 695 LEU A N 1
ATOM 5245 C CA . LEU A 1 695 ? -7.719 0.177 9.797 1.00 67.62 695 LEU A CA 1
ATOM 5246 C C . LEU A 1 695 ? -8.237 0.554 8.402 1.00 67.62 695 LEU A C 1
ATOM 5248 O O . LEU A 1 695 ? -9.069 1.451 8.250 1.00 67.62 695 LEU A O 1
ATOM 5252 N N . ASN A 1 696 ? -7.765 -0.168 7.386 1.00 73.44 696 ASN A N 1
ATOM 5253 C CA . ASN A 1 696 ? -8.242 -0.033 6.011 1.00 73.44 696 ASN A CA 1
ATOM 5254 C C . ASN A 1 696 ? -9.665 -0.620 5.841 1.00 73.44 696 ASN A C 1
ATOM 5256 O O . ASN A 1 696 ? -10.123 -1.396 6.684 1.00 73.44 696 ASN A O 1
ATOM 5260 N N . PRO A 1 697 ? -10.387 -0.296 4.748 1.00 79.44 697 PRO A N 1
ATOM 5261 C CA . PRO A 1 697 ? -11.673 -0.921 4.443 1.00 79.44 697 PRO A CA 1
ATOM 5262 C C . PRO A 1 697 ? -11.505 -2.426 4.169 1.00 79.44 697 PRO A C 1
ATOM 5264 O O . PRO A 1 697 ? -10.948 -2.817 3.146 1.00 79.44 697 PRO A O 1
ATOM 5267 N N . ILE A 1 698 ? -12.000 -3.263 5.081 1.00 83.88 698 ILE A N 1
ATOM 5268 C CA . ILE A 1 698 ? -11.835 -4.727 5.062 1.00 83.88 698 ILE A CA 1
ATOM 5269 C C . ILE A 1 698 ? -13.144 -5.423 4.633 1.00 83.88 698 ILE A C 1
ATOM 5271 O O . ILE A 1 698 ? -14.221 -4.958 5.028 1.00 83.88 698 ILE A O 1
ATOM 5275 N N . PRO A 1 699 ? -13.092 -6.500 3.816 1.00 85.38 699 PRO A N 1
ATOM 5276 C CA . PRO A 1 699 ? -14.265 -7.288 3.422 1.00 85.38 699 PRO A CA 1
ATOM 5277 C C . PRO A 1 699 ? -14.912 -8.012 4.607 1.00 85.38 699 PRO A C 1
ATOM 5279 O O . PRO A 1 699 ? -14.231 -8.624 5.425 1.00 85.38 699 PRO A O 1
ATOM 5282 N N . MET A 1 700 ? -16.246 -7.978 4.680 1.00 90.31 700 MET A N 1
ATOM 5283 C CA . MET A 1 700 ? -17.014 -8.692 5.705 1.00 90.31 700 MET A CA 1
ATOM 5284 C C . MET A 1 700 ? -18.206 -9.415 5.072 1.00 90.31 700 MET A C 1
ATOM 5286 O O . MET A 1 700 ? -18.959 -8.819 4.307 1.00 90.31 700 MET A O 1
ATOM 5290 N N . ARG A 1 701 ? -18.398 -10.695 5.423 1.00 88.44 701 ARG A N 1
ATOM 5291 C CA . ARG A 1 701 ? -19.508 -11.550 4.937 1.00 88.44 701 ARG A CA 1
ATOM 5292 C C . ARG A 1 701 ? -20.832 -11.341 5.696 1.00 88.44 701 ARG A C 1
ATOM 5294 O O . ARG A 1 701 ? -21.829 -11.985 5.383 1.00 88.44 701 ARG A O 1
ATOM 5301 N N . MET A 1 702 ? -20.825 -10.486 6.717 1.00 91.31 702 MET A N 1
ATOM 5302 C CA . MET A 1 702 ? -21.965 -10.103 7.558 1.00 91.31 702 MET A CA 1
ATOM 5303 C C . MET A 1 702 ? -21.916 -8.593 7.807 1.00 91.31 702 MET A C 1
ATOM 5305 O O . MET A 1 702 ? -20.881 -7.963 7.577 1.00 91.31 702 MET A O 1
ATOM 5309 N N . SER A 1 703 ? -23.020 -8.014 8.271 1.00 93.12 703 SER A N 1
ATOM 5310 C CA . SER A 1 703 ? -23.156 -6.566 8.436 1.00 93.12 703 SER A CA 1
ATOM 5311 C C . SER A 1 703 ? -22.130 -6.008 9.421 1.00 93.12 703 SER A C 1
ATOM 5313 O O . SER A 1 703 ? -21.986 -6.525 10.529 1.00 93.12 703 SER A O 1
ATOM 5315 N N . GLY A 1 704 ? -21.414 -4.947 9.048 1.00 92.69 704 GLY A N 1
ATOM 5316 C CA . GLY A 1 704 ? -20.353 -4.439 9.913 1.00 92.69 704 GLY A CA 1
ATOM 5317 C C . GLY A 1 704 ? -19.766 -3.083 9.543 1.00 92.69 704 GLY A C 1
ATOM 5318 O O . GLY A 1 704 ? -19.943 -2.569 8.435 1.00 92.69 704 GLY A O 1
ATOM 5319 N N . ILE A 1 705 ? -19.086 -2.484 10.520 1.00 94.00 705 ILE A N 1
ATOM 5320 C CA . ILE A 1 705 ? -18.485 -1.152 10.421 1.00 94.00 705 ILE A CA 1
ATOM 5321 C C . ILE A 1 705 ? -17.246 -1.019 11.306 1.00 94.00 705 ILE A C 1
ATOM 5323 O O . ILE A 1 705 ? -17.190 -1.584 12.396 1.00 94.00 705 ILE A O 1
ATOM 5327 N N . ILE A 1 706 ? -16.273 -0.239 10.835 1.00 92.44 706 ILE A N 1
ATOM 5328 C CA . ILE A 1 706 ? -15.069 0.151 11.565 1.00 92.44 706 ILE A CA 1
ATOM 5329 C C . ILE A 1 706 ? -15.085 1.671 11.738 1.00 92.44 706 ILE A C 1
ATOM 5331 O O . ILE A 1 706 ? -15.060 2.416 10.757 1.00 92.44 706 ILE A O 1
ATOM 5335 N N . ILE A 1 707 ? -15.133 2.146 12.981 1.00 90.88 707 ILE A N 1
ATOM 5336 C CA . ILE A 1 707 ? -15.123 3.576 13.308 1.00 90.88 707 ILE A CA 1
ATOM 5337 C C . ILE A 1 707 ? -13.667 4.022 13.467 1.00 90.88 707 ILE A C 1
ATOM 5339 O O . ILE A 1 707 ? -13.084 3.925 14.543 1.00 90.88 707 ILE A O 1
ATOM 5343 N N . SER A 1 708 ? -13.077 4.533 12.385 1.00 82.19 708 SER A N 1
ATOM 5344 C CA . SER A 1 708 ? -11.658 4.921 12.300 1.00 82.19 708 SER A CA 1
ATOM 5345 C C . SER A 1 708 ? -11.301 6.243 13.005 1.00 82.19 708 SER A C 1
ATOM 5347 O O . SER A 1 708 ? -10.263 6.843 12.725 1.00 82.19 708 SER A O 1
ATOM 5349 N N . SER A 1 709 ? -12.174 6.741 13.880 1.00 82.50 709 SER A N 1
ATOM 5350 C CA . SER A 1 709 ? -12.073 8.044 14.544 1.00 82.50 709 SER A CA 1
ATOM 5351 C C . SER A 1 709 ? -12.166 7.862 16.065 1.00 82.50 709 SER A C 1
ATOM 5353 O O . SER A 1 709 ? -13.169 7.318 16.547 1.00 82.50 709 SER A O 1
ATOM 5355 N N . PRO A 1 710 ? -11.169 8.321 16.849 1.00 77.12 710 PRO A N 1
ATOM 5356 C CA . PRO A 1 710 ? -11.219 8.242 18.308 1.00 77.12 710 PRO A CA 1
ATOM 5357 C C . PRO A 1 710 ? -12.376 9.037 18.920 1.00 77.12 710 PRO A C 1
ATOM 5359 O O . PRO A 1 710 ? -12.921 8.632 19.944 1.00 77.12 710 PRO A O 1
ATOM 5362 N N . ASP A 1 711 ? -12.767 10.166 18.323 1.00 83.69 711 ASP A N 1
ATOM 5363 C CA . ASP A 1 711 ? -13.849 11.001 18.859 1.00 83.69 711 ASP A CA 1
ATOM 5364 C C . ASP A 1 711 ? -15.232 10.427 18.536 1.00 83.69 711 ASP A C 1
ATOM 5366 O O . ASP A 1 711 ? -16.091 10.383 19.417 1.00 83.69 711 ASP A O 1
ATOM 5370 N N . ASP A 1 712 ? -15.429 9.863 17.343 1.00 89.31 712 ASP A N 1
ATOM 5371 C CA . ASP A 1 712 ? -16.660 9.132 17.022 1.00 89.31 712 ASP A CA 1
ATOM 5372 C C . ASP A 1 712 ? -16.780 7.829 17.832 1.00 89.31 712 ASP A C 1
ATOM 5374 O O . ASP A 1 712 ? -17.866 7.478 18.299 1.00 89.31 712 ASP A O 1
ATOM 5378 N N . SER A 1 713 ? -15.656 7.159 18.110 1.00 89.88 713 SER A N 1
ATOM 5379 C CA . SER A 1 713 ? -15.612 6.001 19.015 1.00 89.88 713 SER A CA 1
ATOM 5380 C C . SER A 1 713 ? -16.045 6.384 20.439 1.00 89.88 713 SER A C 1
ATOM 5382 O O . SER A 1 713 ? -16.861 5.688 21.047 1.00 89.88 713 SER A O 1
ATOM 5384 N N . LYS A 1 714 ? -15.612 7.547 20.956 1.00 89.69 714 LYS A N 1
ATOM 5385 C CA . LYS A 1 714 ? -16.114 8.097 22.235 1.00 89.69 714 LYS A CA 1
ATOM 5386 C C . LYS A 1 714 ? -17.616 8.402 22.183 1.00 89.69 714 LYS A C 1
ATOM 5388 O O . LYS A 1 714 ? -18.297 8.192 23.187 1.00 89.69 714 LYS A O 1
ATOM 5393 N N . ILE A 1 715 ? -18.150 8.875 21.052 1.00 91.81 715 ILE A N 1
ATOM 5394 C CA . ILE A 1 715 ? -19.593 9.129 20.880 1.00 91.81 715 ILE A CA 1
ATOM 5395 C C . ILE A 1 715 ? -20.388 7.816 20.953 1.00 91.81 715 ILE A C 1
ATOM 5397 O O . ILE A 1 715 ? -21.354 7.753 21.719 1.00 91.81 715 ILE A O 1
ATOM 5401 N N . LEU A 1 716 ? -19.958 6.758 20.249 1.00 94.12 716 LEU A N 1
ATOM 5402 C CA . LEU A 1 716 ? -20.580 5.427 20.328 1.00 94.12 716 LEU A CA 1
ATOM 5403 C C . LEU A 1 716 ? -20.574 4.889 21.767 1.00 94.12 716 LEU A C 1
ATOM 5405 O O . LEU A 1 716 ? -21.628 4.534 22.297 1.00 94.12 716 LEU A O 1
ATOM 5409 N N . LEU A 1 717 ? -19.404 4.852 22.414 1.00 92.88 717 LEU A N 1
ATOM 5410 C CA . LEU A 1 717 ? -19.254 4.310 23.769 1.00 92.88 717 LEU A CA 1
ATOM 5411 C C . LEU A 1 717 ? -20.069 5.098 24.801 1.00 92.88 717 LEU A C 1
ATOM 5413 O O . LEU A 1 717 ? -20.673 4.510 25.700 1.00 92.88 717 LEU A O 1
ATOM 5417 N N . LYS A 1 718 ? -20.130 6.429 24.665 1.00 93.50 718 LYS A N 1
ATOM 5418 C CA . LYS A 1 718 ? -20.954 7.287 25.523 1.00 93.50 718 LYS A CA 1
ATOM 5419 C C . LYS A 1 718 ? -22.443 6.998 25.336 1.00 93.50 718 LYS A C 1
ATOM 5421 O O . LYS A 1 718 ? -23.144 6.862 26.337 1.00 93.50 718 LYS A O 1
ATOM 5426 N N . TYR A 1 719 ? -22.916 6.869 24.093 1.00 96.00 719 TYR A N 1
ATOM 5427 C CA . TYR A 1 719 ? -24.303 6.488 23.805 1.00 96.00 719 TYR A CA 1
ATOM 5428 C C . TYR A 1 719 ? -24.642 5.119 24.409 1.00 96.00 719 TYR A C 1
ATOM 5430 O O . TYR A 1 719 ? -25.607 5.019 25.173 1.00 96.00 719 TYR A O 1
ATOM 5438 N N . TYR A 1 720 ? -23.814 4.103 24.145 1.00 95.75 720 TYR A N 1
ATOM 5439 C CA . TYR A 1 720 ? -23.987 2.749 24.670 1.00 95.75 720 TYR A CA 1
ATOM 5440 C C . TYR A 1 720 ? -24.098 2.747 26.200 1.00 95.75 720 TYR A C 1
ATOM 5442 O O . TYR A 1 720 ? -25.115 2.314 26.739 1.00 95.75 720 TYR A O 1
ATOM 5450 N N . ASN A 1 721 ? -23.115 3.328 26.899 1.00 93.44 721 ASN A N 1
ATOM 5451 C CA . ASN A 1 721 ? -23.094 3.371 28.362 1.00 93.44 721 ASN A CA 1
ATOM 5452 C C . ASN A 1 721 ? -24.249 4.185 28.968 1.00 93.44 721 ASN A C 1
ATOM 5454 O O . ASN A 1 721 ? -24.759 3.811 30.023 1.00 93.44 721 ASN A O 1
ATOM 5458 N N . SER A 1 722 ? -24.706 5.257 28.305 1.00 93.19 722 SER A N 1
ATOM 5459 C CA . SER A 1 722 ? -25.893 6.019 28.738 1.00 93.19 722 SER A CA 1
ATOM 5460 C C . SER A 1 722 ? -27.225 5.285 28.534 1.00 93.19 722 SER A C 1
ATOM 5462 O O . SER A 1 722 ? -28.236 5.709 29.085 1.00 93.19 722 SER A O 1
ATOM 5464 N N . SER A 1 723 ? -27.226 4.188 27.771 1.00 94.25 723 SER A N 1
ATOM 5465 C CA . SER A 1 723 ? -28.415 3.397 27.421 1.00 94.25 723 SER A CA 1
ATOM 5466 C C . SER A 1 723 ? -28.470 2.045 28.155 1.00 94.25 723 SER A C 1
ATOM 5468 O O . SER A 1 723 ? -29.162 1.126 27.715 1.00 94.25 723 SER A O 1
ATOM 5470 N N . LEU A 1 724 ? -27.712 1.888 29.246 1.00 92.50 724 LEU A N 1
ATOM 5471 C CA . LEU A 1 724 ? -27.720 0.692 30.092 1.00 92.50 724 LEU A CA 1
ATOM 5472 C C . LEU A 1 724 ? -28.719 0.860 31.239 1.00 92.50 724 LEU A C 1
ATOM 5474 O O . LEU A 1 724 ? -28.515 1.686 32.128 1.00 92.50 724 LEU A O 1
ATOM 5478 N N . GLU A 1 725 ? -29.760 0.032 31.262 1.00 89.81 725 GLU A N 1
ATOM 5479 C CA . GLU A 1 725 ? -30.640 -0.084 32.424 1.00 89.81 725 GLU A CA 1
ATOM 5480 C C . GLU A 1 725 ? -29.935 -0.927 33.497 1.00 89.81 725 GLU A C 1
ATOM 5482 O O . GLU A 1 725 ? -29.382 -1.995 33.212 1.00 89.81 725 GLU A O 1
ATOM 5487 N N . ARG A 1 726 ? -29.926 -0.431 34.737 1.00 88.81 726 ARG A N 1
ATOM 5488 C CA . ARG A 1 726 ? -29.290 -1.078 35.890 1.00 88.81 726 ARG A CA 1
ATOM 5489 C C . ARG A 1 726 ? -30.248 -1.096 37.068 1.00 88.81 726 ARG A C 1
ATOM 5491 O O . ARG A 1 726 ? -30.950 -0.116 37.302 1.00 88.81 726 ARG A O 1
ATOM 5498 N N . ASP A 1 727 ? -30.225 -2.185 37.826 1.00 85.81 727 ASP A N 1
ATOM 5499 C CA . ASP A 1 727 ? -30.948 -2.282 39.092 1.00 85.81 727 ASP A CA 1
ATOM 5500 C C . ASP A 1 727 ? -30.432 -1.241 40.105 1.00 85.81 727 ASP A C 1
ATOM 5502 O O . ASP A 1 727 ? -29.223 -1.011 40.227 1.00 85.81 727 ASP A O 1
ATOM 5506 N N . GLU A 1 728 ? -31.347 -0.602 40.840 1.00 78.69 728 GLU A N 1
ATOM 5507 C CA . GLU A 1 728 ? -31.014 0.527 41.716 1.00 78.69 728 GLU A CA 1
ATOM 5508 C C . GLU A 1 728 ? -30.105 0.123 42.881 1.00 78.69 728 GLU A C 1
ATOM 5510 O O . GLU A 1 728 ? -29.257 0.921 43.289 1.00 78.69 728 GLU A O 1
ATOM 5515 N N . PHE A 1 729 ? -30.237 -1.105 43.386 1.00 78.44 729 PHE A N 1
ATOM 5516 C CA . PHE A 1 729 ? -29.541 -1.571 44.586 1.00 78.44 729 PHE A CA 1
ATOM 5517 C C . PHE A 1 729 ? -28.236 -2.303 44.254 1.00 78.44 729 PHE A C 1
ATOM 5519 O O . PHE A 1 729 ? -27.179 -1.940 44.765 1.00 78.44 729 PHE A O 1
ATOM 5526 N N . SER A 1 730 ? -28.287 -3.296 43.365 1.00 77.94 730 SER A N 1
ATOM 5527 C CA . SER A 1 730 ? -27.139 -4.135 42.986 1.00 77.94 730 SER A CA 1
ATOM 5528 C C . SER A 1 730 ? -26.245 -3.532 41.897 1.00 77.94 730 SER A C 1
ATOM 5530 O O . SER A 1 730 ? -25.149 -4.036 41.661 1.00 77.94 730 SER A O 1
ATOM 5532 N N . LYS A 1 731 ? -26.709 -2.489 41.189 1.00 77.31 731 LYS A N 1
ATOM 5533 C CA . LYS A 1 731 ? -26.056 -1.869 40.012 1.00 77.31 731 LYS A CA 1
ATOM 5534 C C . LYS A 1 731 ? -25.783 -2.820 38.832 1.00 77.31 731 LYS A C 1
ATOM 5536 O O . LYS A 1 731 ? -25.183 -2.394 37.834 1.00 77.31 731 LYS A O 1
ATOM 5541 N N . LYS A 1 732 ? -26.248 -4.074 38.903 1.00 82.00 732 LYS A N 1
ATOM 5542 C CA . LYS A 1 732 ? -26.172 -5.054 37.814 1.00 82.00 732 LYS A CA 1
ATOM 5543 C C . LYS A 1 732 ? -26.997 -4.563 36.623 1.00 82.00 732 LYS A C 1
ATOM 5545 O O . LYS A 1 732 ? -28.067 -3.983 36.804 1.00 82.00 732 LYS A O 1
ATOM 5550 N N . ILE A 1 733 ? -26.487 -4.777 35.410 1.00 85.44 733 ILE A N 1
ATOM 5551 C CA . ILE A 1 733 ? -27.210 -4.458 34.172 1.00 85.44 733 ILE A CA 1
ATOM 5552 C C . ILE A 1 733 ? -28.424 -5.384 34.081 1.00 85.44 733 ILE A C 1
ATOM 5554 O O . ILE A 1 733 ? -28.280 -6.603 34.159 1.00 85.44 733 ILE A O 1
ATOM 5558 N N . THR A 1 734 ? -29.610 -4.800 33.931 1.00 85.19 734 THR A N 1
ATOM 5559 C CA . THR A 1 734 ? -30.879 -5.525 33.777 1.00 85.19 734 THR A CA 1
ATOM 5560 C C . THR A 1 734 ? -31.328 -5.576 32.322 1.00 85.19 734 THR A C 1
ATOM 5562 O O . THR A 1 734 ? -31.947 -6.558 31.914 1.00 85.19 734 THR A O 1
ATOM 5565 N N . ARG A 1 735 ? -31.003 -4.551 31.519 1.00 88.19 735 ARG A N 1
ATOM 5566 C CA . ARG A 1 735 ? -31.370 -4.477 30.099 1.00 88.19 735 ARG A CA 1
ATOM 5567 C C . ARG A 1 735 ? -30.422 -3.585 29.292 1.00 88.19 735 ARG A C 1
ATOM 5569 O O . ARG A 1 735 ? -29.934 -2.556 29.758 1.00 88.19 735 ARG A O 1
ATOM 5576 N N . PHE A 1 736 ? -30.196 -3.986 28.043 1.00 92.56 736 PHE A N 1
ATOM 5577 C CA . PHE A 1 736 ? -29.442 -3.232 27.043 1.00 92.56 736 PHE A CA 1
ATOM 5578 C C . PHE A 1 736 ? -30.421 -2.403 26.198 1.00 92.56 736 PHE A C 1
ATOM 5580 O O . PHE A 1 736 ? -31.143 -2.959 25.373 1.00 92.56 736 PHE A O 1
ATOM 5587 N N . GLY A 1 737 ? -30.483 -1.089 26.431 1.00 91.25 737 GLY A N 1
ATOM 5588 C CA . GLY A 1 737 ? -31.381 -0.169 25.719 1.00 91.25 737 GLY A CA 1
ATOM 5589 C C . GLY A 1 737 ? -30.781 0.464 24.456 1.00 91.25 737 GLY A C 1
ATOM 5590 O O . GLY A 1 737 ? -31.503 1.094 23.687 1.00 91.25 737 GLY A O 1
ATOM 5591 N N . ALA A 1 738 ? -29.473 0.308 24.227 1.00 96.12 738 ALA A N 1
ATOM 5592 C CA . ALA A 1 738 ? -28.794 0.820 23.038 1.00 96.12 738 ALA A CA 1
ATOM 5593 C C . ALA A 1 738 ? -29.228 0.057 21.775 1.00 96.12 738 ALA A C 1
ATOM 5595 O O . ALA A 1 738 ? -29.202 -1.175 21.759 1.00 96.12 738 ALA A O 1
ATOM 5596 N N . VAL A 1 739 ? -29.558 0.778 20.701 1.00 96.81 739 VAL A N 1
ATOM 5597 C CA . VAL A 1 739 ? -29.881 0.199 19.384 1.00 96.81 739 VAL A CA 1
ATOM 5598 C C . VAL A 1 739 ? -29.180 0.959 18.259 1.00 96.81 739 VAL A C 1
ATOM 5600 O O . VAL A 1 739 ? -28.888 2.149 18.405 1.00 96.81 739 VAL A O 1
ATOM 5603 N N . ALA A 1 740 ? -28.910 0.279 17.145 1.00 96.88 740 ALA A N 1
ATOM 5604 C CA . ALA A 1 740 ? -28.361 0.886 15.936 1.00 96.88 740 ALA A CA 1
ATOM 5605 C C . ALA A 1 740 ? -28.687 0.092 14.659 1.00 96.88 740 ALA A C 1
ATOM 5607 O O . ALA A 1 740 ? -28.976 -1.104 14.717 1.00 96.88 740 ALA A O 1
ATOM 5608 N N . SER A 1 741 ? -28.573 0.751 13.507 1.00 95.62 741 SER A N 1
ATOM 5609 C CA . SER A 1 741 ? -28.562 0.136 12.174 1.00 95.62 741 SER A CA 1
ATOM 5610 C C . SER A 1 741 ? -27.303 0.552 11.400 1.00 95.62 741 SER A C 1
ATOM 5612 O O . SER A 1 741 ? -26.744 1.623 11.641 1.00 95.62 741 SER A O 1
ATOM 5614 N N . ILE A 1 742 ? -26.820 -0.307 10.498 1.00 94.06 742 ILE A N 1
ATOM 5615 C CA . ILE A 1 742 ? -25.616 -0.088 9.677 1.00 94.06 742 ILE A CA 1
ATOM 5616 C C . ILE A 1 742 ? -26.037 0.028 8.209 1.00 94.06 742 ILE A C 1
ATOM 5618 O O . ILE A 1 742 ? -26.811 -0.793 7.724 1.00 94.06 742 ILE A O 1
ATOM 5622 N N . SER A 1 743 ? -25.501 1.001 7.475 1.00 90.06 743 SER A N 1
ATOM 5623 C CA . SER A 1 743 ? -25.818 1.231 6.060 1.00 90.06 743 SER A CA 1
ATOM 5624 C C . SER A 1 743 ? -24.566 1.520 5.219 1.00 90.06 743 SER A C 1
ATOM 5626 O O . SER A 1 743 ? -23.539 1.955 5.737 1.00 90.06 743 SER A O 1
ATOM 5628 N N . GLY A 1 744 ? -24.641 1.278 3.904 1.00 83.06 744 GLY A N 1
ATOM 5629 C CA . GLY A 1 744 ? -23.552 1.544 2.950 1.00 83.06 744 GLY A CA 1
ATOM 5630 C C . GLY A 1 744 ? -22.610 0.355 2.708 1.00 83.06 744 GLY A C 1
ATOM 5631 O O . GLY A 1 744 ? -23.064 -0.766 2.493 1.00 83.06 744 GLY A O 1
ATOM 5632 N N . GLY A 1 745 ? -21.302 0.623 2.658 1.00 81.44 745 GLY A N 1
ATOM 5633 C CA . GLY A 1 745 ? -20.221 -0.371 2.590 1.00 81.44 745 GLY A CA 1
ATOM 5634 C C . GLY A 1 745 ? -19.958 -0.944 1.195 1.00 81.44 745 GLY A C 1
ATOM 5635 O O . GLY A 1 745 ? -18.911 -0.681 0.607 1.00 81.44 745 GLY A O 1
ATOM 5636 N N . LEU A 1 746 ? -20.909 -1.689 0.622 1.00 83.62 746 LEU A N 1
ATOM 5637 C CA . LEU A 1 746 ? -20.706 -2.384 -0.665 1.00 83.62 746 LEU A CA 1
ATOM 5638 C C . LEU A 1 746 ? -20.721 -1.457 -1.894 1.00 83.62 746 LEU A C 1
ATOM 5640 O O . LEU A 1 746 ? -20.127 -1.771 -2.927 1.00 83.62 746 LEU A O 1
ATOM 5644 N N . LYS A 1 747 ? -21.406 -0.309 -1.817 1.00 79.81 747 LYS A N 1
ATOM 5645 C CA . LYS A 1 747 ? -21.576 0.596 -2.962 1.00 79.81 747 LYS A CA 1
ATOM 5646 C C . LYS A 1 747 ? -20.425 1.598 -3.065 1.00 79.81 747 LYS A C 1
ATOM 5648 O O . LYS A 1 747 ? -20.192 2.389 -2.156 1.00 79.81 747 LYS A O 1
ATOM 5653 N N . ALA A 1 748 ? -19.766 1.612 -4.223 1.00 78.81 748 ALA A N 1
ATOM 5654 C CA . ALA A 1 748 ? -18.769 2.618 -4.568 1.00 78.81 748 ALA A CA 1
ATOM 5655 C C . ALA A 1 748 ? -19.393 4.022 -4.693 1.00 78.81 748 ALA A C 1
ATOM 5657 O O . ALA A 1 748 ? -20.332 4.231 -5.466 1.00 78.81 748 ALA A O 1
ATOM 5658 N N . ASN A 1 749 ? -18.811 4.983 -3.979 1.00 73.38 749 ASN A N 1
ATOM 5659 C CA . ASN A 1 749 ? -19.022 6.418 -4.148 1.00 73.38 749 ASN A CA 1
ATOM 5660 C C . ASN A 1 749 ? -17.804 7.032 -4.865 1.00 73.38 749 ASN A C 1
ATOM 5662 O O . ASN A 1 749 ? -16.723 6.442 -4.876 1.00 73.38 749 ASN A O 1
ATOM 5666 N N . TYR A 1 750 ? -17.962 8.216 -5.461 1.00 73.62 750 TYR A N 1
ATOM 5667 C CA . TYR A 1 750 ? -16.908 8.867 -6.249 1.00 73.62 750 TYR A CA 1
ATOM 5668 C C . TYR A 1 750 ? -16.674 10.304 -5.776 1.00 73.62 750 TYR A C 1
ATOM 5670 O O . TYR A 1 750 ? -17.582 11.131 -5.810 1.00 73.62 750 TYR A O 1
ATOM 5678 N N . ASN A 1 751 ? -15.450 10.591 -5.333 1.00 62.31 751 ASN A N 1
ATOM 5679 C CA . ASN A 1 751 ? -15.011 11.900 -4.861 1.00 62.31 751 ASN A CA 1
ATOM 5680 C C . ASN A 1 751 ? -14.428 12.730 -6.021 1.00 62.31 751 ASN A C 1
ATOM 5682 O O . ASN A 1 751 ? -13.562 12.253 -6.757 1.00 62.31 751 ASN A O 1
ATOM 5686 N N . SER A 1 752 ? -14.871 13.981 -6.177 1.00 55.22 752 SER A N 1
ATOM 5687 C CA . SER A 1 752 ? -14.379 14.881 -7.228 1.00 55.22 752 SER A CA 1
ATOM 5688 C C . SER A 1 752 ? -12.981 15.446 -6.953 1.00 55.22 752 SER A C 1
ATOM 5690 O O . SER A 1 752 ? -12.301 15.845 -7.891 1.00 55.22 752 SER A O 1
ATOM 5692 N N . SER A 1 753 ? -12.509 15.443 -5.702 1.00 56.16 753 SER A N 1
ATOM 5693 C CA . SER A 1 753 ? -11.191 15.976 -5.311 1.00 56.16 753 SER A CA 1
ATOM 5694 C C . SER A 1 753 ? -9.994 15.087 -5.693 1.00 56.16 753 SER A C 1
ATOM 5696 O O . SER A 1 753 ? -8.898 15.308 -5.192 1.00 56.16 753 SER A O 1
ATOM 5698 N N . ALA A 1 754 ? -10.182 14.065 -6.533 1.00 63.06 754 ALA A N 1
ATOM 5699 C CA . ALA A 1 754 ? -9.129 13.144 -6.961 1.00 63.06 754 ALA A CA 1
ATOM 5700 C C . ALA A 1 754 ? -8.571 13.497 -8.361 1.00 63.06 754 ALA A C 1
ATOM 5702 O O . ALA A 1 754 ? -9.326 13.976 -9.216 1.00 63.06 754 ALA A O 1
ATOM 5703 N N . PRO A 1 755 ? -7.290 13.191 -8.656 1.00 70.75 755 PRO A N 1
ATOM 5704 C CA . PRO A 1 755 ? -6.315 12.527 -7.787 1.00 70.75 755 PRO A CA 1
ATOM 5705 C C . PRO A 1 755 ? -5.635 13.470 -6.778 1.00 70.75 755 PRO A C 1
ATOM 5707 O O . PRO A 1 755 ? -5.281 14.600 -7.102 1.00 70.75 755 PRO A O 1
ATOM 5710 N N . VAL A 1 756 ? -5.370 12.950 -5.577 1.00 68.31 756 VAL A N 1
ATOM 5711 C CA . VAL A 1 756 ? -4.489 13.543 -4.552 1.00 68.31 756 VAL A CA 1
ATOM 5712 C C . VAL A 1 756 ? -3.279 12.630 -4.390 1.00 68.31 756 VAL A C 1
ATOM 5714 O O . VAL A 1 756 ? -3.432 11.406 -4.395 1.00 68.31 756 VAL A O 1
ATOM 5717 N N . ILE A 1 757 ? -2.076 13.189 -4.241 1.00 72.00 757 ILE A N 1
ATOM 5718 C CA . ILE A 1 757 ? -0.864 12.375 -4.060 1.00 72.00 757 ILE A CA 1
ATOM 5719 C C . ILE A 1 757 ? -0.821 11.833 -2.623 1.00 72.00 757 ILE A C 1
ATOM 5721 O O . ILE A 1 757 ? -0.844 12.611 -1.669 1.00 72.00 757 ILE A O 1
ATOM 5725 N N . MET A 1 758 ? -0.747 10.507 -2.466 1.00 71.81 758 MET A N 1
ATOM 5726 C CA . MET A 1 758 ? -0.868 9.831 -1.166 1.00 71.81 758 MET A CA 1
ATOM 5727 C C . MET A 1 758 ? 0.303 10.150 -0.239 1.00 71.81 758 MET A C 1
ATOM 5729 O O . MET A 1 758 ? 1.436 10.248 -0.711 1.00 71.81 758 MET A O 1
ATOM 5733 N N . TYR A 1 759 ? 0.050 10.250 1.072 1.00 61.19 759 TYR A N 1
ATOM 5734 C CA . TYR A 1 759 ? 1.077 10.565 2.073 1.00 61.19 759 TYR A CA 1
ATOM 5735 C C . TYR A 1 759 ? 2.257 9.581 2.026 1.00 61.19 759 TYR A C 1
ATOM 5737 O O . TYR A 1 759 ? 3.391 10.028 1.900 1.00 61.19 759 TYR A O 1
ATOM 5745 N N . TYR A 1 760 ? 1.990 8.269 2.005 1.00 65.50 760 TYR A N 1
ATOM 5746 C CA . TYR A 1 760 ? 3.019 7.223 1.949 1.00 65.50 760 TYR A CA 1
ATOM 5747 C C . TYR A 1 760 ? 3.807 7.213 0.638 1.00 65.50 760 TYR A C 1
ATOM 5749 O O . TYR A 1 760 ? 4.909 6.684 0.593 1.00 65.50 760 TYR A O 1
ATOM 5757 N N . SER A 1 761 ? 3.286 7.777 -0.458 1.00 74.00 761 SER A N 1
ATOM 5758 C CA . SER A 1 761 ? 4.061 7.834 -1.697 1.00 74.00 761 SER A CA 1
ATOM 5759 C C . SER A 1 761 ? 5.318 8.658 -1.448 1.00 74.00 761 SER A C 1
ATOM 5761 O O . SER A 1 761 ? 5.224 9.815 -1.042 1.00 74.00 761 SER A O 1
ATOM 5763 N N . ALA A 1 762 ? 6.479 8.099 -1.764 1.00 66.81 762 ALA A N 1
ATOM 5764 C CA . ALA A 1 762 ? 7.742 8.799 -1.606 1.00 66.81 762 ALA A CA 1
ATOM 5765 C C . ALA A 1 762 ? 7.829 10.102 -2.437 1.00 66.81 762 ALA A C 1
ATOM 5767 O O . ALA A 1 762 ? 7.006 10.371 -3.329 1.00 66.81 762 ALA A O 1
ATOM 5768 N N . ARG A 1 763 ? 8.822 10.937 -2.109 1.00 62.22 763 ARG A N 1
ATOM 5769 C CA . ARG A 1 763 ? 9.059 12.271 -2.682 1.00 62.22 763 ARG A CA 1
ATOM 5770 C C . ARG A 1 763 ? 10.515 12.478 -3.072 1.00 62.22 763 ARG A C 1
ATOM 5772 O O . ARG A 1 763 ? 11.419 12.014 -2.377 1.00 62.22 763 ARG A O 1
ATOM 5779 N N . GLY A 1 764 ? 10.704 13.266 -4.127 1.00 53.78 764 GLY A N 1
ATOM 5780 C CA . GLY A 1 764 ? 11.981 13.890 -4.443 1.00 53.78 764 GLY A CA 1
ATOM 5781 C C . GLY A 1 764 ? 12.353 15.053 -3.505 1.00 53.78 764 GLY A C 1
ATOM 5782 O O . GLY A 1 764 ? 11.716 15.225 -2.458 1.00 53.78 764 GLY A O 1
ATOM 5783 N N . PRO A 1 765 ? 13.362 15.863 -3.871 1.00 49.72 765 PRO A N 1
ATOM 5784 C CA . PRO A 1 765 ? 14.244 15.674 -5.031 1.00 49.72 765 PRO A CA 1
ATOM 5785 C C . PRO A 1 765 ? 15.045 14.364 -4.958 1.00 49.72 765 PRO A C 1
ATOM 5787 O O . PRO A 1 765 ? 15.046 13.673 -3.938 1.00 49.72 765 PRO A O 1
ATOM 5790 N N . ASP A 1 766 ? 15.651 13.988 -6.078 1.00 44.72 766 ASP A N 1
ATOM 5791 C CA . ASP A 1 766 ? 16.495 12.800 -6.186 1.00 44.72 766 ASP A CA 1
ATOM 5792 C C . ASP A 1 766 ? 17.853 13.074 -5.505 1.00 44.72 766 ASP A C 1
ATOM 5794 O O . ASP A 1 766 ? 18.469 14.093 -5.822 1.00 44.72 766 ASP A O 1
ATOM 5798 N N . PRO A 1 767 ? 18.316 12.260 -4.535 1.00 48.84 767 PRO A N 1
ATOM 5799 C CA . PRO A 1 767 ? 19.641 12.434 -3.950 1.00 48.84 767 PRO A CA 1
ATOM 5800 C C . PRO A 1 767 ? 20.723 11.912 -4.908 1.00 48.84 767 PRO A C 1
ATOM 5802 O O . PRO A 1 767 ? 20.684 10.746 -5.313 1.00 48.84 767 PRO A O 1
ATOM 5805 N N . GLU A 1 768 ? 21.701 12.759 -5.241 1.00 37.75 768 GLU A N 1
ATOM 5806 C CA . GLU A 1 768 ? 22.808 12.403 -6.145 1.00 37.75 768 GLU A CA 1
ATOM 5807 C C . GLU A 1 768 ? 23.615 11.214 -5.589 1.00 37.75 768 GLU A C 1
ATOM 5809 O O . GLU A 1 768 ? 23.944 10.262 -6.307 1.00 37.75 768 GLU A O 1
ATOM 5814 N N . ASP A 1 769 ? 23.850 11.218 -4.276 1.00 45.03 769 ASP A N 1
ATOM 5815 C CA . ASP A 1 769 ? 24.693 10.257 -3.577 1.00 45.03 769 ASP A CA 1
ATOM 5816 C C . ASP A 1 769 ? 24.175 9.910 -2.154 1.00 45.03 769 ASP A C 1
ATOM 5818 O O . ASP A 1 769 ? 23.002 10.086 -1.803 1.00 45.03 769 ASP A O 1
ATOM 5822 N N . SER A 1 770 ? 25.058 9.362 -1.313 1.00 43.09 770 SER A N 1
ATOM 5823 C CA . SER A 1 770 ? 24.790 9.083 0.103 1.00 43.09 770 SER A CA 1
ATOM 5824 C C . SER A 1 770 ? 24.758 10.315 1.022 1.00 43.09 770 SER A C 1
ATOM 5826 O O . SER A 1 770 ? 24.213 10.202 2.119 1.00 43.09 770 SER A O 1
ATOM 5828 N N . LEU A 1 771 ? 25.310 11.462 0.611 1.00 41.78 771 LEU A N 1
ATOM 5829 C CA . LEU A 1 771 ? 25.401 12.696 1.404 1.00 41.78 771 LEU A CA 1
ATOM 5830 C C . LEU A 1 771 ? 24.129 13.561 1.345 1.00 41.78 771 LEU A C 1
ATOM 5832 O O . LEU A 1 771 ? 24.037 14.538 2.083 1.00 41.78 771 LEU A O 1
ATOM 5836 N N . LEU A 1 772 ? 23.125 13.154 0.553 1.00 47.69 772 LEU A N 1
ATOM 5837 C CA . LEU A 1 772 ? 21.857 13.863 0.315 1.00 47.69 772 LEU A CA 1
ATOM 5838 C C . LEU A 1 772 ? 21.989 15.151 -0.521 1.00 47.69 772 LEU A C 1
ATOM 5840 O O . LEU A 1 772 ? 21.075 15.975 -0.456 1.00 47.69 772 LEU A O 1
ATOM 5844 N N . ASP A 1 773 ? 23.029 15.329 -1.335 1.00 41.66 773 ASP A N 1
ATOM 5845 C CA . ASP A 1 773 ? 23.070 16.450 -2.289 1.00 41.66 773 ASP A CA 1
ATOM 5846 C C . ASP A 1 773 ? 21.958 16.331 -3.361 1.00 41.66 773 ASP A C 1
ATOM 5848 O O . ASP A 1 773 ? 21.490 15.233 -3.680 1.00 41.66 773 ASP A O 1
ATOM 5852 N N . ASP A 1 774 ? 21.451 17.469 -3.853 1.00 41.75 774 ASP A N 1
ATOM 5853 C CA . ASP A 1 774 ? 20.311 17.535 -4.787 1.00 41.75 774 ASP A CA 1
ATOM 5854 C C . ASP A 1 774 ? 20.745 17.249 -6.234 1.00 41.75 774 ASP A C 1
ATOM 5856 O O . ASP A 1 774 ? 21.426 18.069 -6.846 1.00 41.75 774 ASP A O 1
ATOM 5860 N N . ALA A 1 775 ? 20.282 16.143 -6.825 1.00 44.47 775 ALA A N 1
ATOM 5861 C CA . ALA A 1 775 ? 20.513 15.869 -8.241 1.00 44.47 775 ALA A CA 1
ATOM 5862 C C . ALA A 1 775 ? 19.586 16.698 -9.152 1.00 44.47 775 ALA A C 1
ATOM 5864 O O . ALA A 1 775 ? 18.381 16.814 -8.909 1.00 44.47 775 ALA A O 1
ATOM 5865 N N . ASP A 1 776 ? 20.118 17.158 -10.290 1.00 45.03 776 ASP A N 1
ATOM 5866 C CA . ASP A 1 776 ? 19.411 17.890 -11.363 1.00 45.03 776 ASP A CA 1
ATOM 5867 C C . ASP A 1 776 ? 18.363 17.040 -12.141 1.00 45.03 776 ASP A C 1
ATOM 5869 O O . ASP A 1 776 ? 18.039 17.305 -13.303 1.00 45.03 776 ASP A O 1
ATOM 5873 N N . ILE A 1 777 ? 17.821 15.976 -11.535 1.00 47.03 777 ILE A N 1
ATOM 5874 C CA . ILE A 1 777 ? 16.947 14.989 -12.182 1.00 47.03 777 ILE A CA 1
ATOM 5875 C C . ILE A 1 777 ? 15.649 14.835 -11.383 1.00 47.03 777 ILE A C 1
ATOM 5877 O O . ILE A 1 777 ? 15.601 14.256 -10.301 1.00 47.03 777 ILE A O 1
ATOM 5881 N N . LEU A 1 778 ? 14.551 15.363 -11.933 1.00 48.78 778 LEU A N 1
ATOM 5882 C CA . LEU A 1 778 ? 13.260 15.378 -11.245 1.00 48.78 778 LEU A CA 1
ATOM 5883 C C . LEU A 1 778 ? 12.635 13.974 -11.151 1.00 48.78 778 LEU A C 1
ATOM 5885 O O . LEU A 1 778 ? 12.368 13.318 -12.163 1.00 48.78 778 LEU A O 1
ATOM 5889 N N . LYS A 1 779 ? 12.331 13.564 -9.917 1.00 58.91 779 LYS A N 1
ATOM 5890 C CA . LYS A 1 779 ? 11.706 12.285 -9.557 1.00 58.91 779 LYS A CA 1
ATOM 5891 C C . LYS A 1 779 ? 10.597 12.485 -8.502 1.00 58.91 779 LYS A C 1
ATOM 5893 O O . LYS A 1 779 ? 10.726 13.380 -7.661 1.00 58.91 779 LYS A O 1
ATOM 5898 N N . PRO A 1 780 ? 9.518 11.670 -8.501 1.00 66.88 780 PRO A N 1
ATOM 5899 C CA . PRO A 1 780 ? 9.192 10.615 -9.470 1.00 66.88 780 PRO A CA 1
ATOM 5900 C C . PRO A 1 780 ? 8.799 11.189 -10.846 1.00 66.88 780 PRO A C 1
ATOM 5902 O O . PRO A 1 780 ? 8.471 12.365 -10.966 1.00 66.88 780 PRO A O 1
ATOM 5905 N N . ASN A 1 781 ? 8.828 10.362 -11.895 1.00 71.25 781 ASN A N 1
ATOM 5906 C CA . ASN A 1 781 ? 8.592 10.790 -13.281 1.00 71.25 781 ASN A CA 1
ATOM 5907 C C . ASN A 1 781 ? 7.110 11.059 -13.610 1.00 71.25 781 ASN A C 1
ATOM 5909 O O . ASN A 1 781 ? 6.831 11.856 -14.508 1.00 71.25 781 ASN A O 1
ATOM 5913 N N . LEU A 1 782 ? 6.177 10.411 -12.897 1.00 80.81 782 LEU A N 1
ATOM 5914 C CA . LEU A 1 782 ? 4.772 10.827 -12.748 1.00 80.81 782 LEU A CA 1
ATOM 5915 C C . LEU A 1 782 ? 4.130 10.179 -11.503 1.00 80.81 782 LEU A C 1
ATOM 5917 O O . LEU A 1 782 ? 4.775 9.411 -10.784 1.00 80.81 782 LEU A O 1
ATOM 5921 N N . VAL A 1 783 ? 2.846 10.465 -11.257 1.00 83.25 783 VAL A N 1
ATOM 5922 C CA . VAL A 1 783 ? 2.018 9.756 -10.265 1.00 83.25 783 VAL A CA 1
ATOM 5923 C C . VAL A 1 783 ? 0.846 9.037 -10.932 1.00 83.25 783 VAL A C 1
ATOM 5925 O O . VAL A 1 783 ? 0.202 9.585 -11.826 1.00 83.25 783 VAL A O 1
ATOM 5928 N N . ALA A 1 784 ? 0.562 7.813 -10.495 1.00 86.81 784 ALA A N 1
ATOM 5929 C CA . ALA A 1 784 ? -0.526 6.981 -11.006 1.00 86.81 784 ALA A CA 1
ATOM 5930 C C . ALA A 1 784 ? -1.425 6.491 -9.855 1.00 86.81 784 ALA A C 1
ATOM 5932 O O . ALA A 1 784 ? -1.021 6.567 -8.689 1.00 86.81 784 ALA A O 1
ATOM 5933 N N . PRO A 1 785 ? -2.649 6.003 -10.135 1.00 92.06 785 PRO A N 1
ATOM 5934 C CA . PRO A 1 785 ? -3.522 5.484 -9.090 1.00 92.06 785 PRO A CA 1
ATOM 5935 C C . PRO A 1 785 ? -2.858 4.318 -8.345 1.00 92.06 785 PRO A C 1
ATOM 5937 O O . PRO A 1 785 ? -2.461 3.331 -8.949 1.00 92.06 785 PRO A O 1
ATOM 5940 N N . GLY A 1 786 ? -2.725 4.432 -7.030 1.00 84.31 786 GLY A N 1
ATOM 5941 C CA . GLY A 1 786 ? -2.020 3.450 -6.204 1.00 84.31 786 GLY A CA 1
ATOM 5942 C C . GLY A 1 786 ? -2.649 3.237 -4.837 1.00 84.31 786 GLY A C 1
ATOM 5943 O O . GLY A 1 786 ? -2.003 2.661 -3.980 1.00 84.31 786 GLY A O 1
ATOM 5944 N N . ASN A 1 787 ? -3.881 3.699 -4.613 1.00 85.38 787 ASN A N 1
ATOM 5945 C CA . ASN A 1 787 ? -4.589 3.546 -3.344 1.00 85.38 787 ASN A CA 1
ATOM 5946 C C . ASN A 1 787 ? -5.947 2.870 -3.553 1.00 85.38 787 ASN A C 1
ATOM 5948 O O . ASN A 1 787 ? -6.710 3.320 -4.407 1.00 85.38 787 ASN A O 1
ATOM 5952 N N . PHE A 1 788 ? -6.259 1.853 -2.749 1.00 86.94 788 PHE A N 1
ATOM 5953 C CA . PHE A 1 788 ? -7.509 1.080 -2.795 1.00 86.94 788 PHE A CA 1
ATOM 5954 C C . PHE A 1 788 ? -7.805 0.462 -4.177 1.00 86.94 788 PHE A C 1
ATOM 5956 O O . PHE A 1 788 ? -8.918 0.491 -4.720 1.00 86.94 788 PHE A O 1
ATOM 5963 N N . ILE A 1 789 ? -6.756 -0.140 -4.737 1.00 89.31 789 ILE A N 1
ATOM 5964 C CA . ILE A 1 789 ? -6.738 -0.822 -6.026 1.00 89.31 789 ILE A CA 1
ATOM 5965 C C . ILE A 1 789 ? -7.191 -2.273 -5.831 1.00 89.31 789 ILE A C 1
ATOM 5967 O O . ILE A 1 789 ? -6.444 -3.104 -5.322 1.00 89.31 789 ILE A O 1
ATOM 5971 N N . TRP A 1 790 ? -8.415 -2.585 -6.260 1.00 91.50 790 TRP A N 1
ATOM 5972 C CA . TRP A 1 790 ? -8.846 -3.972 -6.474 1.00 91.50 790 TRP A CA 1
ATOM 5973 C C . TRP A 1 790 ? -8.012 -4.606 -7.585 1.00 91.50 790 TRP A C 1
ATOM 5975 O O . TRP A 1 790 ? -7.976 -4.049 -8.684 1.00 91.50 790 TRP A O 1
ATOM 5985 N N . ALA A 1 791 ? -7.433 -5.777 -7.346 1.00 92.06 791 ALA A N 1
ATOM 5986 C CA . ALA A 1 791 ? -6.887 -6.644 -8.386 1.00 92.06 791 ALA A CA 1
ATOM 5987 C C . ALA A 1 791 ? -7.078 -8.125 -8.030 1.00 92.06 791 ALA A C 1
ATOM 5989 O O . ALA A 1 791 ? -7.614 -8.420 -6.962 1.00 92.06 791 ALA A O 1
ATOM 5990 N N . ALA A 1 792 ? -6.715 -9.037 -8.937 1.00 93.88 792 ALA A N 1
ATOM 5991 C CA . ALA A 1 792 ? -6.733 -10.473 -8.656 1.00 93.88 792 ALA A CA 1
ATOM 5992 C C . ALA A 1 792 ? -5.852 -10.804 -7.444 1.00 93.88 792 ALA A C 1
ATOM 5994 O O . ALA A 1 792 ? -4.958 -10.046 -7.081 1.00 93.88 792 ALA A O 1
ATOM 5995 N N . TRP A 1 793 ? -6.100 -11.945 -6.827 1.00 93.00 793 TRP A N 1
ATOM 5996 C CA . TRP A 1 793 ? -5.338 -12.439 -5.693 1.00 93.00 793 TRP A CA 1
ATOM 5997 C C . TRP A 1 793 ? -5.192 -13.948 -5.836 1.00 93.00 793 TRP A C 1
ATOM 5999 O O . TRP A 1 793 ? -6.113 -14.613 -6.315 1.00 93.00 793 TRP A O 1
ATOM 6009 N N . SER A 1 794 ? -4.042 -14.486 -5.436 1.00 91.25 794 SER A N 1
ATOM 6010 C CA . SER A 1 794 ? -3.923 -15.930 -5.252 1.00 91.25 794 SER A CA 1
ATOM 6011 C C . SER A 1 794 ? -4.842 -16.326 -4.102 1.00 91.25 794 SER A C 1
ATOM 6013 O O . SER A 1 794 ? -4.751 -15.752 -3.019 1.00 91.25 794 SER A O 1
ATOM 6015 N N . SER A 1 795 ? -5.706 -17.323 -4.292 1.00 86.25 795 SER A N 1
ATOM 6016 C CA . SER A 1 795 ? -6.563 -17.814 -3.197 1.00 86.25 795 SER A CA 1
ATOM 6017 C C . SER A 1 795 ? -5.752 -18.378 -2.015 1.00 86.25 795 SER A C 1
ATOM 6019 O O . SER A 1 795 ? -6.233 -18.392 -0.880 1.00 86.25 795 SER A O 1
ATOM 6021 N N . LEU A 1 796 ? -4.503 -18.785 -2.277 1.00 85.38 796 LEU A N 1
ATOM 6022 C CA . LEU A 1 796 ? -3.504 -19.207 -1.291 1.00 85.38 796 LEU A CA 1
ATOM 6023 C C . LEU A 1 796 ? -2.559 -18.069 -0.861 1.00 85.38 796 LEU A C 1
ATOM 6025 O O . LEU A 1 796 ? -1.665 -18.307 -0.054 1.00 85.38 796 LEU A O 1
ATOM 6029 N N . GLY A 1 797 ? -2.748 -16.853 -1.379 1.00 79.88 797 GLY A N 1
ATOM 6030 C CA . GLY A 1 797 ? -1.972 -15.665 -1.038 1.00 79.88 797 GLY A CA 1
ATOM 6031 C C . GLY A 1 797 ? -2.172 -15.257 0.419 1.00 79.88 797 GLY A C 1
ATOM 6032 O O . GLY A 1 797 ? -3.301 -15.206 0.918 1.00 79.88 797 GLY A O 1
ATOM 6033 N N . THR A 1 798 ? -1.067 -14.982 1.111 1.00 78.19 798 THR A N 1
ATOM 6034 C CA . THR A 1 798 ? -1.049 -14.720 2.556 1.00 78.19 798 THR A CA 1
ATOM 6035 C C . THR A 1 798 ? -0.464 -13.369 2.967 1.00 78.19 798 THR A C 1
ATOM 6037 O O . THR A 1 798 ? -0.429 -13.114 4.168 1.00 78.19 798 THR A O 1
ATOM 6040 N N . ASP A 1 799 ? 0.005 -12.517 2.049 1.00 74.50 799 ASP A N 1
ATOM 6041 C CA . ASP A 1 799 ? 0.521 -11.168 2.360 1.00 74.50 799 ASP A CA 1
ATOM 6042 C C . ASP A 1 799 ? -0.517 -10.346 3.149 1.00 74.50 799 ASP A C 1
ATOM 6044 O O . ASP A 1 799 ? -0.277 -9.963 4.292 1.00 74.50 799 ASP A O 1
ATOM 6048 N N . SER A 1 800 ? -1.726 -10.217 2.597 1.00 74.38 800 SER A N 1
ATOM 6049 C CA . SER A 1 800 ? -2.886 -9.626 3.268 1.00 74.38 800 SER A CA 1
ATOM 6050 C C . SER A 1 800 ? -3.823 -10.704 3.829 1.00 74.38 800 SER A C 1
ATOM 6052 O O . SER A 1 800 ? -4.557 -11.368 3.088 1.00 74.38 800 SER A O 1
ATOM 6054 N N . VAL A 1 801 ? -3.823 -10.871 5.154 1.00 74.31 801 VAL A N 1
ATOM 6055 C CA . VAL A 1 801 ? -4.594 -11.901 5.886 1.00 74.31 801 VAL A CA 1
ATOM 6056 C C . VAL A 1 801 ? -6.109 -11.746 5.673 1.00 74.31 801 VAL A C 1
ATOM 6058 O O . VAL A 1 801 ? -6.860 -12.724 5.667 1.00 74.31 801 VAL A O 1
ATOM 6061 N N . GLU A 1 802 ? -6.560 -10.517 5.438 1.00 78.44 802 GLU A N 1
ATOM 6062 C CA . GLU A 1 802 ? -7.951 -10.115 5.230 1.00 78.44 802 GLU A CA 1
ATOM 6063 C C . GLU A 1 802 ? -8.529 -10.561 3.878 1.00 78.44 802 GLU A C 1
ATOM 6065 O O . GLU A 1 802 ? -9.749 -10.608 3.725 1.00 78.44 802 GLU A O 1
ATOM 6070 N N . PHE A 1 803 ? -7.669 -10.923 2.919 1.00 83.94 803 PHE A N 1
ATOM 6071 C CA . PHE A 1 803 ? -8.050 -11.463 1.608 1.00 83.94 803 PHE A CA 1
ATOM 6072 C C . PHE A 1 803 ? -7.646 -12.939 1.428 1.00 83.94 803 PHE A C 1
ATOM 6074 O O . PHE A 1 803 ? -7.875 -13.524 0.371 1.00 83.94 803 PHE A O 1
ATOM 6081 N N . GLN A 1 804 ? -7.088 -13.581 2.461 1.00 83.75 804 GLN A N 1
ATOM 6082 C CA . GLN A 1 804 ? -6.698 -14.992 2.421 1.00 83.75 804 GLN A CA 1
ATOM 6083 C C . GLN A 1 804 ? -7.922 -15.905 2.206 1.00 83.75 804 GLN A C 1
ATOM 6085 O O . GLN A 1 804 ? -8.792 -16.007 3.082 1.00 83.75 804 GLN A O 1
ATOM 6090 N N . GLY A 1 805 ? -7.942 -16.620 1.075 1.00 85.62 805 GLY A N 1
ATOM 6091 C CA . GLY A 1 805 ? -9.062 -17.453 0.619 1.00 85.62 805 GLY A CA 1
ATOM 6092 C C . GLY A 1 805 ? -10.035 -16.754 -0.342 1.00 85.62 805 GLY A C 1
ATOM 6093 O O . GLY A 1 805 ? -11.039 -17.354 -0.723 1.00 85.62 805 GLY A O 1
ATOM 6094 N N . GLU A 1 806 ? -9.764 -15.507 -0.734 1.00 89.38 806 GLU A N 1
ATOM 6095 C CA . GLU A 1 806 ? -10.528 -14.741 -1.725 1.00 89.38 806 GLU A CA 1
ATOM 6096 C C . GLU A 1 806 ? -9.709 -14.580 -3.021 1.00 89.38 806 GLU A C 1
ATOM 6098 O O . GLU A 1 806 ? -8.483 -14.519 -2.992 1.00 89.38 806 GLU A O 1
ATOM 6103 N N . ASN A 1 807 ? -10.378 -14.481 -4.175 1.00 90.56 807 ASN A N 1
ATOM 6104 C CA . ASN A 1 807 ? -9.712 -14.404 -5.490 1.00 90.56 807 ASN A CA 1
ATOM 6105 C C . ASN A 1 807 ? -9.329 -12.971 -5.915 1.00 90.56 807 ASN A C 1
ATOM 6107 O O . ASN A 1 807 ? -8.789 -12.764 -6.999 1.00 90.56 807 ASN A O 1
ATOM 6111 N N . PHE A 1 808 ? -9.645 -11.961 -5.101 1.00 91.94 808 PHE A N 1
ATOM 6112 C CA . PHE A 1 808 ? -9.321 -10.557 -5.359 1.00 91.94 808 PHE A CA 1
ATOM 6113 C C . PHE A 1 808 ? -9.018 -9.826 -4.046 1.00 91.94 808 PHE A C 1
ATOM 6115 O O . PHE A 1 808 ? -9.678 -10.064 -3.036 1.00 91.94 808 PHE A O 1
ATOM 6122 N N . ALA A 1 809 ? -8.076 -8.880 -4.083 1.00 88.94 809 ALA A N 1
ATOM 6123 C CA . ALA A 1 809 ? -7.680 -8.069 -2.931 1.00 88.94 809 ALA A CA 1
ATOM 6124 C C . ALA A 1 809 ? -7.654 -6.572 -3.258 1.00 88.94 809 ALA A C 1
ATOM 6126 O O . ALA A 1 809 ? -7.417 -6.169 -4.403 1.00 88.94 809 ALA A O 1
ATOM 6127 N N . MET A 1 810 ? -7.908 -5.731 -2.252 1.00 88.50 810 MET A N 1
ATOM 6128 C CA . MET A 1 810 ? -7.838 -4.273 -2.366 1.00 88.50 810 MET A CA 1
ATOM 6129 C C . MET A 1 810 ? -6.551 -3.770 -1.712 1.00 88.50 810 MET A C 1
ATOM 6131 O O . MET A 1 810 ? -6.449 -3.748 -0.491 1.00 88.50 810 MET A O 1
ATOM 6135 N N . MET A 1 811 ? -5.590 -3.326 -2.524 1.00 82.38 811 MET A N 1
ATOM 6136 C CA . MET A 1 811 ? -4.253 -2.951 -2.051 1.00 82.38 811 MET A CA 1
ATOM 6137 C C . MET A 1 811 ? -3.932 -1.468 -2.261 1.00 82.38 811 MET A C 1
ATOM 6139 O O . MET A 1 811 ? -4.517 -0.793 -3.115 1.00 82.38 811 MET A O 1
ATOM 6143 N N . SER A 1 812 ? -2.974 -0.971 -1.479 1.00 81.81 812 SER A N 1
ATOM 6144 C CA . SER A 1 812 ? -2.475 0.405 -1.521 1.00 81.81 812 SER A CA 1
ATOM 6145 C C . SER A 1 812 ? -0.948 0.420 -1.473 1.00 81.81 812 SER A C 1
ATOM 6147 O O . SER A 1 812 ? -0.347 -0.137 -0.562 1.00 81.81 812 SER A O 1
ATOM 6149 N N . GLY A 1 813 ? -0.321 1.093 -2.434 1.00 77.25 813 GLY A N 1
ATOM 6150 C CA . GLY A 1 813 ? 1.124 1.241 -2.538 1.00 77.25 813 GLY A CA 1
ATOM 6151 C C . GLY A 1 813 ? 1.560 1.839 -3.877 1.00 77.25 813 GLY A C 1
ATOM 6152 O O . GLY A 1 813 ? 0.862 1.773 -4.893 1.00 77.25 813 GLY A O 1
ATOM 6153 N N . THR A 1 814 ? 2.781 2.371 -3.921 1.00 78.69 814 THR A N 1
ATOM 6154 C CA . THR A 1 814 ? 3.478 2.647 -5.193 1.00 78.69 814 THR A CA 1
ATOM 6155 C C . THR A 1 814 ? 3.697 1.369 -6.009 1.00 78.69 814 THR A C 1
ATOM 6157 O O . THR A 1 814 ? 3.692 1.426 -7.239 1.00 78.69 814 THR A O 1
ATOM 6160 N N . SER A 1 815 ? 3.739 0.220 -5.327 1.00 82.25 815 SER A N 1
ATOM 6161 C CA . SER A 1 815 ? 3.647 -1.143 -5.857 1.00 82.25 815 SER A CA 1
ATOM 6162 C C . SER A 1 815 ? 2.407 -1.405 -6.714 1.00 82.25 815 SER A C 1
ATOM 6164 O O . SER A 1 815 ? 2.460 -2.255 -7.596 1.00 82.25 815 SER A O 1
ATOM 6166 N N . MET A 1 816 ? 1.320 -0.647 -6.529 1.00 90.62 816 MET A N 1
ATOM 6167 C CA . MET A 1 816 ? 0.166 -0.649 -7.431 1.00 90.62 816 MET A CA 1
ATOM 6168 C C . MET A 1 816 ? 0.231 0.525 -8.421 1.00 90.62 816 MET A C 1
ATOM 6170 O O . MET A 1 816 ? -0.202 0.393 -9.557 1.00 90.62 816 MET A O 1
ATOM 6174 N N . ALA A 1 817 ? 0.824 1.667 -8.074 1.00 87.94 817 ALA A N 1
ATOM 6175 C CA . ALA A 1 817 ? 0.904 2.802 -8.998 1.00 87.94 817 ALA A CA 1
ATOM 6176 C C . ALA A 1 817 ? 1.765 2.527 -10.250 1.00 87.94 817 ALA A C 1
ATOM 6178 O O . ALA A 1 817 ? 1.284 2.676 -11.376 1.00 87.94 817 ALA A O 1
ATOM 6179 N N . ALA A 1 818 ? 3.019 2.099 -10.073 1.00 89.38 818 ALA A N 1
ATOM 6180 C CA . ALA A 1 818 ? 3.945 1.804 -11.173 1.00 89.38 818 ALA A CA 1
ATOM 6181 C C . ALA A 1 818 ? 3.380 0.846 -12.226 1.00 89.38 818 ALA A C 1
ATOM 6183 O O . ALA A 1 818 ? 3.414 1.179 -13.416 1.00 89.38 818 ALA A O 1
ATOM 6184 N N . PRO A 1 819 ? 2.769 -0.277 -11.828 1.00 93.75 819 PRO A N 1
ATOM 6185 C CA . PRO A 1 819 ? 2.199 -1.181 -12.803 1.00 93.75 819 PRO A CA 1
ATOM 6186 C C . PRO A 1 819 ? 1.100 -0.622 -13.707 1.00 93.75 819 PRO A C 1
ATOM 6188 O O . PRO A 1 819 ? 1.050 -1.043 -14.860 1.00 93.75 819 PRO A O 1
ATOM 6191 N N . HIS A 1 820 ? 0.328 0.401 -13.319 1.00 94.44 820 HIS A N 1
ATOM 6192 C CA . HIS A 1 820 ? -0.609 1.042 -14.264 1.00 94.44 820 HIS A CA 1
ATOM 6193 C C . HIS A 1 820 ? 0.118 1.508 -15.532 1.00 94.44 820 HIS A C 1
ATOM 6195 O O . HIS A 1 820 ? -0.351 1.342 -16.660 1.00 94.44 820 HIS A O 1
ATOM 6201 N N . VAL A 1 821 ? 1.305 2.071 -15.337 1.00 94.31 821 VAL A N 1
ATOM 6202 C CA . VAL A 1 821 ? 2.070 2.761 -16.366 1.00 94.31 821 VAL A CA 1
ATOM 6203 C C . VAL A 1 821 ? 2.753 1.796 -17.337 1.00 94.31 821 VAL A C 1
ATOM 6205 O O . VAL A 1 821 ? 2.901 2.159 -18.500 1.00 94.31 821 VAL A O 1
ATOM 6208 N N . ALA A 1 822 ? 3.073 0.554 -16.953 1.00 94.88 822 ALA A N 1
ATOM 6209 C CA . ALA A 1 822 ? 3.536 -0.444 -17.932 1.00 94.88 822 ALA A CA 1
ATOM 6210 C C . ALA A 1 822 ? 2.465 -0.779 -18.971 1.00 94.88 822 ALA A C 1
ATOM 6212 O O . ALA A 1 822 ? 2.776 -1.009 -20.135 1.00 94.88 822 ALA A O 1
ATOM 6213 N N . GLY A 1 823 ? 1.197 -0.765 -18.573 1.00 95.00 823 GLY A N 1
ATOM 6214 C CA . GLY A 1 823 ? 0.099 -1.034 -19.485 1.00 95.00 823 GLY A CA 1
ATOM 6215 C C . GLY A 1 823 ? -0.208 0.147 -20.393 1.00 95.00 823 GLY A C 1
ATOM 6216 O O . GLY A 1 823 ? -0.408 -0.027 -21.591 1.00 95.00 823 GLY A O 1
ATOM 6217 N N . LEU A 1 824 ? -0.141 1.369 -19.856 1.00 93.00 824 LEU A N 1
ATOM 6218 C CA . LEU A 1 824 ? -0.136 2.584 -20.678 1.00 93.00 824 LEU A CA 1
ATOM 6219 C C . LEU A 1 824 ? 1.008 2.546 -21.703 1.00 93.00 824 LEU A C 1
ATOM 6221 O O . LEU A 1 824 ? 0.792 2.808 -22.885 1.00 93.00 824 LEU A O 1
ATOM 6225 N N . ALA A 1 825 ? 2.207 2.155 -21.267 1.00 91.12 825 ALA A N 1
ATOM 6226 C CA . ALA A 1 825 ? 3.360 1.967 -22.134 1.00 91.12 825 ALA A CA 1
ATOM 6227 C C . ALA A 1 825 ? 3.139 0.860 -23.179 1.00 91.12 825 ALA A C 1
ATOM 6229 O O . ALA A 1 825 ? 3.583 1.027 -24.310 1.00 91.12 825 ALA A O 1
ATOM 6230 N N . ALA A 1 826 ? 2.415 -0.219 -22.860 1.00 95.75 826 ALA A N 1
ATOM 6231 C CA . ALA A 1 826 ? 2.081 -1.281 -23.811 1.00 95.75 826 ALA A CA 1
ATOM 6232 C C . ALA A 1 826 ? 1.137 -0.802 -24.916 1.00 95.75 826 ALA A C 1
ATOM 6234 O O . ALA A 1 826 ? 1.382 -1.097 -26.082 1.00 95.75 826 ALA A O 1
ATOM 6235 N N . LEU A 1 827 ? 0.140 0.030 -24.596 1.00 92.75 827 LEU A N 1
ATOM 6236 C CA . LEU A 1 827 ? -0.683 0.683 -25.622 1.00 92.75 827 LEU A CA 1
ATOM 6237 C C . LEU A 1 827 ? 0.149 1.634 -26.502 1.00 92.75 827 LEU A C 1
ATOM 6239 O O . LEU A 1 827 ? -0.028 1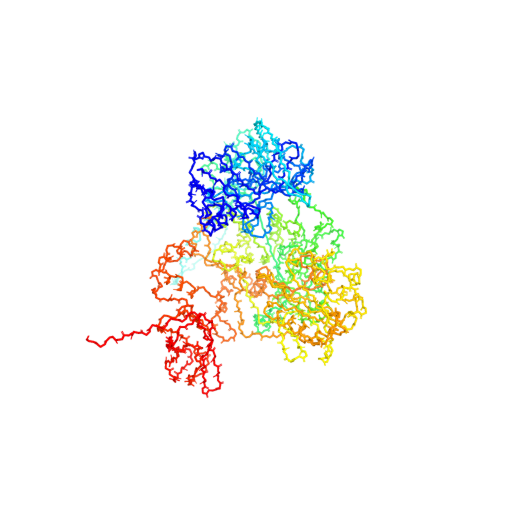.674 -27.719 1.00 92.75 827 LEU A O 1
ATOM 6243 N N . ILE A 1 828 ? 1.094 2.376 -25.910 1.00 86.06 828 ILE A N 1
ATOM 6244 C CA . ILE A 1 828 ? 2.007 3.255 -26.662 1.00 86.06 828 ILE A CA 1
ATOM 6245 C C . ILE A 1 828 ? 2.940 2.429 -27.561 1.00 86.06 828 ILE A C 1
ATOM 6247 O O . ILE A 1 828 ? 3.135 2.789 -28.719 1.00 86.06 828 ILE A O 1
ATOM 6251 N N . LYS A 1 829 ? 3.491 1.313 -27.071 1.00 88.50 829 LYS A N 1
ATOM 6252 C CA . LYS A 1 829 ? 4.388 0.421 -27.820 1.00 88.50 829 LYS A CA 1
ATOM 6253 C C . LYS A 1 829 ? 3.656 -0.316 -28.941 1.00 88.50 829 LYS A C 1
ATOM 6255 O O . LYS A 1 829 ? 4.188 -0.380 -30.042 1.00 88.50 829 LYS A O 1
ATOM 6260 N N . GLN A 1 830 ? 2.425 -0.774 -28.705 1.00 92.69 830 GLN A N 1
ATOM 6261 C CA . GLN A 1 830 ? 1.548 -1.328 -29.740 1.00 92.69 830 GLN A CA 1
ATOM 6262 C C . GLN A 1 830 ? 1.328 -0.313 -30.869 1.00 92.69 830 GLN A C 1
ATOM 6264 O O . GLN A 1 830 ? 1.530 -0.631 -32.041 1.00 92.69 830 GLN A O 1
ATOM 6269 N N . ARG A 1 831 ? 0.967 0.932 -30.523 1.00 86.56 831 ARG A N 1
ATOM 6270 C CA . ARG A 1 831 ? 0.692 1.973 -31.522 1.00 86.56 831 ARG A CA 1
ATOM 6271 C C . ARG A 1 831 ? 1.949 2.513 -32.207 1.00 86.56 831 ARG A C 1
ATOM 6273 O O . ARG A 1 831 ? 1.892 2.946 -33.359 1.00 86.56 831 ARG A O 1
ATOM 6280 N N . PHE A 1 832 ? 3.087 2.482 -31.522 1.00 86.00 832 PHE A N 1
ATOM 6281 C CA . PHE A 1 832 ? 4.367 2.972 -32.023 1.00 86.00 832 PHE A CA 1
ATOM 6282 C C . PHE A 1 832 ? 5.500 1.952 -31.771 1.00 86.00 832 PHE A C 1
ATOM 6284 O O . PHE A 1 832 ? 6.389 2.218 -30.959 1.00 86.00 832 PHE A O 1
ATOM 6291 N N . PRO A 1 833 ? 5.551 0.809 -32.492 1.00 86.56 833 PRO A N 1
ATOM 6292 C CA . PRO A 1 833 ? 6.513 -0.269 -32.207 1.00 86.56 833 PRO A CA 1
ATOM 6293 C C . PRO A 1 833 ? 7.983 0.169 -32.250 1.00 86.56 833 PRO A C 1
ATOM 6295 O O . PRO A 1 833 ? 8.813 -0.315 -31.479 1.00 86.56 833 PRO A O 1
ATOM 6298 N N . ASN A 1 834 ? 8.292 1.150 -33.102 1.00 81.25 834 ASN A N 1
ATOM 6299 C CA . ASN A 1 834 ? 9.629 1.720 -33.273 1.00 81.25 834 ASN A CA 1
ATOM 6300 C C . ASN A 1 834 ? 10.017 2.759 -32.198 1.00 81.25 834 ASN A C 1
ATOM 6302 O O . ASN A 1 834 ? 11.105 3.329 -32.281 1.00 81.25 834 ASN A O 1
ATOM 6306 N N . PHE A 1 835 ? 9.162 3.053 -31.210 1.00 80.81 835 PHE A N 1
ATOM 6307 C CA . PHE A 1 835 ? 9.542 3.923 -30.095 1.00 80.81 835 PHE A CA 1
ATOM 6308 C C . PHE A 1 835 ? 10.563 3.233 -29.181 1.00 80.81 835 PHE A C 1
ATOM 6310 O O . PHE A 1 835 ? 10.415 2.068 -28.797 1.00 80.81 835 PHE A O 1
ATOM 6317 N N . SER A 1 836 ? 11.589 4.000 -28.806 1.00 70.25 836 SER A N 1
ATOM 6318 C CA . SER A 1 836 ? 12.519 3.656 -27.733 1.00 70.25 836 SER A CA 1
ATOM 6319 C C . SER A 1 836 ? 11.874 3.885 -26.358 1.00 70.25 836 SER A C 1
ATOM 6321 O O . SER A 1 836 ? 10.926 4.672 -26.251 1.00 70.25 836 SER A O 1
ATOM 6323 N N . PRO A 1 837 ? 12.418 3.294 -25.277 1.00 71.69 837 PRO A N 1
ATOM 6324 C CA . PRO A 1 837 ? 11.961 3.558 -23.913 1.00 71.69 837 PRO A CA 1
ATOM 6325 C C . PRO A 1 837 ? 11.866 5.050 -23.571 1.00 71.69 837 PRO A C 1
ATOM 6327 O O . PRO A 1 837 ? 10.881 5.486 -22.985 1.00 71.69 837 PRO A O 1
ATOM 6330 N N . SER A 1 838 ? 12.835 5.860 -24.008 1.00 59.22 838 SER A N 1
ATOM 6331 C CA . SER A 1 838 ? 12.842 7.312 -23.781 1.00 59.22 838 SER A CA 1
ATOM 6332 C C . SER A 1 838 ? 11.726 8.050 -24.533 1.00 59.22 838 SER A C 1
ATOM 6334 O O . SER A 1 838 ? 11.221 9.053 -24.036 1.00 59.22 838 SER A O 1
ATOM 6336 N N . ALA A 1 839 ? 11.306 7.564 -25.707 1.00 56.09 839 ALA A N 1
ATOM 6337 C CA . ALA A 1 839 ? 10.167 8.130 -26.434 1.00 56.09 839 ALA A CA 1
ATOM 6338 C C . ALA A 1 839 ? 8.833 7.803 -25.737 1.00 56.09 839 ALA A C 1
ATOM 6340 O O . ALA A 1 839 ? 7.957 8.662 -25.659 1.00 56.09 839 ALA A O 1
ATOM 6341 N N . ILE A 1 840 ? 8.709 6.599 -25.167 1.00 63.00 840 ILE A N 1
ATOM 6342 C CA . ILE A 1 840 ? 7.550 6.182 -24.360 1.00 63.00 840 ILE A CA 1
ATOM 6343 C C . ILE A 1 840 ? 7.490 6.986 -23.052 1.00 63.00 840 ILE A C 1
ATOM 6345 O O . ILE A 1 840 ? 6.448 7.556 -22.737 1.00 63.00 840 ILE A O 1
ATOM 6349 N N . ALA A 1 841 ? 8.616 7.114 -22.342 1.00 64.25 841 ALA A N 1
ATOM 6350 C CA . ALA A 1 841 ? 8.750 7.955 -21.150 1.00 64.25 841 ALA A CA 1
ATOM 6351 C C . ALA A 1 841 ? 8.357 9.416 -21.429 1.00 64.25 841 ALA A C 1
ATOM 6353 O O . ALA A 1 841 ? 7.561 10.000 -20.697 1.00 64.25 841 ALA A O 1
ATOM 6354 N N . SER A 1 842 ? 8.871 9.988 -22.523 1.00 57.25 842 SER A N 1
ATOM 6355 C CA . SER A 1 842 ? 8.543 11.351 -22.946 1.00 57.25 842 SER A CA 1
ATOM 6356 C C . SER A 1 842 ? 7.049 11.512 -23.244 1.00 57.25 842 SER A C 1
ATOM 6358 O O . SER A 1 842 ? 6.428 12.442 -22.735 1.00 57.25 842 SER A O 1
ATOM 6360 N N . ALA A 1 843 ? 6.434 10.582 -23.985 1.00 57.97 843 ALA A N 1
ATOM 6361 C CA . ALA A 1 843 ? 4.996 10.606 -24.263 1.00 57.97 843 ALA A CA 1
ATOM 6362 C C . ALA A 1 843 ? 4.148 10.544 -22.977 1.00 57.97 843 ALA A C 1
ATOM 6364 O O . ALA A 1 843 ? 3.186 11.299 -22.843 1.00 57.97 843 ALA A O 1
ATOM 6365 N N . LEU A 1 844 ? 4.524 9.695 -22.015 1.00 68.81 844 LEU A N 1
ATOM 6366 C CA . LEU A 1 844 ? 3.848 9.583 -20.719 1.00 68.81 844 LEU A CA 1
ATOM 6367 C C . LEU A 1 844 ? 3.966 10.876 -19.895 1.00 68.81 844 LEU A C 1
ATOM 6369 O O . LEU A 1 844 ? 2.947 11.448 -19.516 1.00 68.81 844 LEU A O 1
ATOM 6373 N N . SER A 1 845 ? 5.182 11.375 -19.646 1.00 63.12 845 SER A N 1
ATOM 6374 C CA . SER A 1 845 ? 5.380 12.562 -18.799 1.00 63.12 845 SER A CA 1
ATOM 6375 C C . SER A 1 845 ? 4.885 13.864 -19.442 1.00 63.12 845 SER A C 1
ATOM 6377 O O . SER A 1 845 ? 4.350 14.712 -18.735 1.00 63.12 845 SER A O 1
ATOM 6379 N N . THR A 1 846 ? 5.012 14.046 -20.764 1.00 50.84 846 THR A N 1
ATOM 6380 C CA . THR A 1 846 ? 4.591 15.299 -21.437 1.00 50.84 846 THR A CA 1
ATOM 6381 C C . THR A 1 846 ? 3.085 15.410 -21.685 1.00 50.84 846 THR A C 1
ATOM 6383 O O . THR A 1 846 ? 2.605 16.501 -21.988 1.00 50.84 846 THR A O 1
ATOM 6386 N N . THR A 1 847 ? 2.327 14.316 -21.537 1.00 59.19 847 THR A N 1
ATOM 6387 C CA . THR A 1 847 ? 0.854 14.310 -21.651 1.00 59.19 847 THR A CA 1
ATOM 6388 C C . THR A 1 847 ? 0.130 14.081 -20.320 1.00 59.19 847 THR A C 1
ATOM 6390 O O . THR A 1 847 ? -1.098 13.982 -20.296 1.00 59.19 847 THR A O 1
ATOM 6393 N N . ALA A 1 848 ? 0.865 14.024 -19.205 1.00 65.88 848 ALA A N 1
ATOM 6394 C CA . ALA A 1 848 ? 0.292 13.881 -17.872 1.00 65.88 848 ALA A CA 1
ATOM 6395 C C . ALA A 1 848 ? -0.590 15.089 -17.497 1.00 65.88 848 ALA A C 1
ATOM 6397 O O . ALA A 1 848 ? -0.248 16.240 -17.778 1.00 65.88 848 ALA A O 1
ATOM 6398 N N . SER A 1 849 ? -1.718 14.840 -16.820 1.00 68.00 849 SER A N 1
ATOM 6399 C CA . SER A 1 849 ? -2.527 15.930 -16.263 1.00 68.00 849 SER A CA 1
ATOM 6400 C C . SER A 1 849 ? -1.797 16.587 -15.096 1.00 68.00 849 SER A C 1
ATOM 6402 O O . SER A 1 849 ? -1.314 15.899 -14.199 1.00 68.00 849 SER A O 1
ATOM 6404 N N . LEU A 1 850 ? -1.791 17.920 -15.072 1.00 58.28 850 LEU A N 1
ATOM 6405 C CA . LEU A 1 850 ? -1.397 18.718 -13.906 1.00 58.28 850 LEU A CA 1
ATOM 6406 C C . LEU A 1 850 ? -2.598 19.077 -13.012 1.00 58.28 850 LEU A C 1
ATOM 6408 O O . LEU A 1 850 ? -2.417 19.706 -11.969 1.00 58.28 850 LEU A O 1
ATOM 6412 N N . TYR A 1 851 ? -3.813 18.689 -13.418 1.00 60.34 851 TYR A N 1
ATOM 6413 C CA . TYR A 1 851 ? -5.077 19.106 -12.811 1.00 60.34 851 TYR A CA 1
ATOM 6414 C C . TYR A 1 851 ? -5.939 17.925 -12.343 1.00 60.34 851 TYR A C 1
ATOM 6416 O O . TYR A 1 851 ? -5.920 16.844 -12.945 1.00 60.34 851 TYR A O 1
ATOM 6424 N N . ASP A 1 852 ? -6.696 18.159 -11.273 1.00 63.03 852 ASP A N 1
ATOM 6425 C CA . ASP A 1 852 ? -7.724 17.273 -10.735 1.00 63.03 852 ASP A CA 1
ATOM 6426 C C . ASP A 1 852 ? -9.035 17.331 -11.546 1.00 63.03 852 ASP A C 1
ATOM 6428 O O . ASP A 1 852 ? -9.163 18.077 -12.523 1.00 63.03 852 ASP A O 1
ATOM 6432 N N . LYS A 1 853 ? -10.037 16.533 -11.152 1.00 61.12 853 LYS A N 1
ATOM 6433 C CA . LYS A 1 853 ? -11.339 16.490 -11.842 1.00 61.12 853 LYS A CA 1
ATOM 6434 C C . LYS A 1 853 ? -12.189 17.762 -11.706 1.00 61.12 853 LYS A C 1
ATOM 6436 O O . LYS A 1 853 ? -13.156 17.896 -12.451 1.00 61.12 853 LYS A O 1
ATOM 6441 N N . ASN A 1 854 ? -11.832 18.687 -10.815 1.00 55.25 854 ASN A N 1
ATOM 6442 C CA . ASN A 1 854 ? -12.451 20.007 -10.684 1.00 55.25 854 ASN A CA 1
ATOM 6443 C C . ASN A 1 854 ? -11.667 21.103 -11.441 1.00 55.25 854 ASN A C 1
ATOM 6445 O O . ASN A 1 854 ? -12.084 22.259 -11.438 1.00 55.25 854 ASN A O 1
ATOM 6449 N N . GLY A 1 855 ? -10.538 20.769 -12.081 1.00 48.62 855 GLY A N 1
ATOM 6450 C CA . GLY A 1 855 ? -9.645 21.734 -12.730 1.00 48.62 855 GLY A CA 1
ATOM 6451 C C . GLY A 1 855 ? -8.691 22.457 -11.770 1.00 48.62 855 GLY A C 1
ATOM 6452 O O . GLY A 1 855 ? -7.970 23.361 -12.194 1.00 48.62 855 GLY A O 1
ATOM 6453 N N . GLY A 1 856 ? -8.651 22.068 -10.491 1.00 40.91 856 GLY A N 1
ATOM 6454 C CA . GLY A 1 856 ? -7.633 22.523 -9.545 1.00 40.91 856 GLY A CA 1
ATOM 6455 C C . GLY A 1 856 ? -6.279 21.867 -9.843 1.00 40.91 856 GLY A C 1
ATOM 6456 O O . GLY A 1 856 ? -6.247 20.777 -10.409 1.00 40.91 856 GLY A O 1
ATOM 6457 N N . PRO A 1 857 ? -5.133 22.489 -9.513 1.00 39.16 857 PRO A N 1
ATOM 6458 C CA . PRO A 1 857 ? -3.834 21.835 -9.670 1.00 39.16 857 PRO A CA 1
ATOM 6459 C C . PRO A 1 857 ? -3.727 20.638 -8.715 1.00 39.16 857 PRO A C 1
ATOM 6461 O O . PRO A 1 857 ? -4.058 20.780 -7.538 1.00 39.16 857 PRO A O 1
ATOM 6464 N N . ILE A 1 858 ? -3.221 19.492 -9.186 1.00 49.94 858 ILE A N 1
ATOM 6465 C CA . ILE A 1 858 ? -3.078 18.275 -8.365 1.00 49.94 858 ILE A CA 1
ATOM 6466 C C . ILE A 1 858 ? -2.269 18.597 -7.105 1.00 49.94 858 ILE A C 1
ATOM 6468 O O . ILE A 1 858 ? -1.109 19.019 -7.165 1.00 49.94 858 ILE A O 1
ATOM 6472 N N . LEU A 1 859 ? -2.892 18.403 -5.944 1.00 42.47 859 LEU A N 1
ATOM 6473 C CA . LEU A 1 859 ? -2.275 18.690 -4.659 1.00 42.47 859 LEU A CA 1
ATOM 6474 C C . LEU A 1 859 ? -1.584 17.437 -4.106 1.00 42.47 859 LEU A C 1
ATOM 6476 O O . LEU A 1 859 ? -2.195 16.383 -3.930 1.00 42.47 859 LEU A O 1
ATOM 6480 N N . ALA A 1 860 ? -0.312 17.580 -3.740 1.00 48.88 860 ALA A N 1
ATOM 6481 C CA . ALA A 1 860 ? 0.200 16.874 -2.570 1.00 48.88 860 ALA A CA 1
ATOM 6482 C C . ALA A 1 860 ? -0.429 17.493 -1.307 1.00 48.88 860 ALA A C 1
ATOM 6484 O O . ALA A 1 860 ? -0.689 18.700 -1.292 1.00 48.88 860 ALA A O 1
ATOM 6485 N N . GLN A 1 861 ? -0.612 16.715 -0.233 1.00 43.72 861 GLN A N 1
ATOM 6486 C CA . GLN A 1 861 ? -0.814 17.288 1.108 1.00 43.72 861 GLN A CA 1
ATOM 6487 C C . GLN A 1 861 ? 0.350 18.255 1.403 1.00 43.72 861 GLN A C 1
ATOM 6489 O O . GLN A 1 861 ? 1.514 17.862 1.328 1.00 43.72 861 GLN A O 1
ATOM 6494 N N . ARG A 1 862 ? 0.044 19.549 1.590 1.00 47.44 862 ARG A N 1
ATOM 6495 C CA . ARG A 1 862 ? 1.017 20.635 1.368 1.00 47.44 862 ARG A CA 1
ATOM 6496 C C . ARG A 1 862 ? 1.883 20.996 2.576 1.00 47.44 862 ARG A C 1
ATOM 6498 O O . ARG A 1 862 ? 1.488 20.877 3.727 1.00 47.44 862 ARG A O 1
ATOM 6505 N N . TYR A 1 863 ? 3.062 21.513 2.233 1.00 43.66 863 TYR A N 1
ATOM 6506 C CA . TYR A 1 863 ? 4.214 21.763 3.102 1.00 43.66 863 TYR A CA 1
ATOM 6507 C C . TYR A 1 863 ? 4.528 23.267 3.284 1.00 43.66 863 TYR A C 1
ATOM 6509 O O . TYR A 1 863 ? 4.978 23.693 4.343 1.00 43.66 863 TYR A O 1
ATOM 6517 N N . ASN A 1 864 ? 4.249 24.102 2.274 1.00 44.50 864 ASN A N 1
ATOM 6518 C CA . ASN A 1 864 ? 4.752 25.485 2.212 1.00 44.50 864 ASN A CA 1
ATOM 6519 C C . ASN A 1 864 ? 4.140 26.448 3.246 1.00 44.50 864 ASN A C 1
ATOM 6521 O O . ASN A 1 864 ? 4.812 27.392 3.667 1.00 44.50 864 ASN A O 1
ATOM 6525 N N . ASP A 1 865 ? 2.890 26.230 3.661 1.00 44.25 865 ASP A N 1
ATOM 6526 C CA . ASP A 1 865 ? 2.270 27.034 4.721 1.00 44.25 865 ASP A CA 1
ATOM 6527 C C . ASP A 1 865 ? 2.977 26.772 6.060 1.00 44.25 865 ASP A C 1
ATOM 6529 O O . ASP A 1 865 ? 3.368 27.715 6.749 1.00 44.25 865 ASP A O 1
ATOM 6533 N N . TYR A 1 866 ? 3.267 25.500 6.366 1.00 49.12 866 TYR A N 1
ATOM 6534 C CA . TYR A 1 866 ? 4.086 25.116 7.517 1.00 49.12 866 TYR A CA 1
ATOM 6535 C C . TYR A 1 866 ? 5.489 25.721 7.436 1.00 49.12 866 TYR A C 1
ATOM 6537 O O . TYR A 1 866 ? 5.917 26.318 8.415 1.00 49.12 866 TYR A O 1
ATOM 6545 N N . MET A 1 867 ? 6.167 25.673 6.282 1.00 51.72 867 MET A N 1
ATOM 6546 C CA . MET A 1 867 ? 7.468 26.343 6.100 1.00 51.72 867 MET A CA 1
ATOM 6547 C C . MET A 1 867 ? 7.406 27.845 6.404 1.00 51.72 867 MET A C 1
ATOM 6549 O O . MET A 1 867 ? 8.284 28.370 7.081 1.00 51.72 867 MET A O 1
ATOM 6553 N N . SER A 1 868 ? 6.349 28.533 5.965 1.00 49.38 868 SER A N 1
ATOM 6554 C CA . SER A 1 868 ? 6.194 29.980 6.177 1.00 49.38 868 SER A CA 1
ATOM 6555 C C . SER A 1 868 ? 5.919 30.340 7.644 1.00 49.38 868 SER A C 1
ATOM 6557 O O . SER A 1 868 ? 6.403 31.362 8.124 1.00 49.38 868 SER A O 1
ATOM 6559 N N . PHE A 1 869 ? 5.183 29.491 8.371 1.00 47.56 869 PHE A N 1
ATOM 6560 C CA . PHE A 1 869 ? 4.995 29.609 9.823 1.00 47.56 869 PHE A CA 1
ATOM 6561 C C . PHE A 1 869 ? 6.268 29.273 10.600 1.00 47.56 869 PHE A C 1
ATOM 6563 O O . PHE A 1 869 ? 6.658 30.035 11.481 1.00 47.56 869 PHE A O 1
ATOM 6570 N N . LEU A 1 870 ? 6.925 28.160 10.266 1.00 52.22 870 LEU A N 1
ATOM 6571 C CA . LEU A 1 870 ? 8.158 27.725 10.912 1.00 52.22 870 LEU A CA 1
ATOM 6572 C C . LEU A 1 870 ? 9.228 28.812 10.753 1.00 52.22 870 LEU A C 1
ATOM 6574 O O . LEU A 1 870 ? 9.748 29.276 11.759 1.00 52.22 870 LEU A O 1
ATOM 6578 N N . CYS A 1 871 ? 9.457 29.324 9.537 1.00 54.00 871 CYS A N 1
ATOM 6579 C CA . CYS A 1 871 ? 10.371 30.445 9.279 1.00 54.00 871 CYS A CA 1
ATOM 6580 C C . CYS A 1 871 ? 9.943 31.778 9.928 1.00 54.00 871 CYS A C 1
ATOM 6582 O O . CYS A 1 871 ? 10.756 32.697 10.023 1.00 54.00 871 CYS A O 1
ATOM 6584 N N . GLY A 1 872 ? 8.690 31.904 10.381 1.00 49.69 872 GLY A N 1
ATOM 6585 C CA . GLY A 1 872 ? 8.213 33.019 11.202 1.00 49.69 872 GLY A CA 1
ATOM 6586 C C . GLY A 1 872 ? 8.565 32.894 12.692 1.00 49.69 872 GLY A C 1
ATOM 6587 O O . GLY A 1 872 ? 8.484 33.882 13.422 1.00 49.69 872 GLY A O 1
ATOM 6588 N N . ILE A 1 873 ? 8.983 31.713 13.163 1.00 54.41 873 ILE A N 1
ATOM 6589 C CA . ILE A 1 873 ? 9.462 31.507 14.536 1.00 54.41 873 ILE A CA 1
ATOM 6590 C C . ILE A 1 873 ? 10.866 32.108 14.654 1.00 54.41 873 ILE A C 1
ATOM 6592 O O . ILE A 1 873 ? 11.789 31.711 13.942 1.00 54.41 873 ILE A O 1
ATOM 6596 N N . ASN A 1 874 ? 11.046 33.063 15.566 1.00 44.78 874 ASN A N 1
ATOM 6597 C CA . ASN A 1 874 ? 12.303 33.797 15.697 1.00 44.78 874 ASN A CA 1
ATOM 6598 C C . ASN A 1 874 ? 13.482 32.858 16.038 1.00 44.78 874 ASN A C 1
ATOM 6600 O O . ASN A 1 874 ? 13.385 32.046 16.955 1.00 44.78 874 ASN A O 1
ATOM 6604 N N . GLY A 1 875 ? 14.586 32.962 15.292 1.00 48.19 875 GLY A N 1
ATOM 6605 C CA . GLY A 1 875 ? 15.773 32.108 15.448 1.00 48.19 875 GLY A CA 1
ATOM 6606 C C . GLY A 1 875 ? 15.674 30.690 14.860 1.00 48.19 875 GLY A C 1
ATOM 6607 O O . GLY A 1 875 ? 16.662 29.964 14.887 1.00 48.19 875 GLY A O 1
ATOM 6608 N N . SER A 1 876 ? 14.536 30.288 14.285 1.00 52.59 876 SER A N 1
ATOM 6609 C CA . SER A 1 876 ? 14.336 28.938 13.720 1.00 52.59 876 SER A CA 1
ATOM 6610 C C . SER A 1 876 ? 15.109 28.654 12.425 1.00 52.59 876 SER A C 1
ATOM 6612 O O . SER A 1 876 ? 15.344 27.492 12.096 1.00 52.59 876 SER A O 1
ATOM 6614 N N . GLY A 1 877 ? 15.508 29.700 11.691 1.00 51.19 877 GLY A N 1
ATOM 6615 C CA . GLY A 1 877 ? 16.065 29.608 10.338 1.00 51.19 877 GLY A CA 1
ATOM 6616 C C . GLY A 1 877 ? 17.183 28.573 10.148 1.00 51.19 877 GLY A C 1
ATOM 6617 O O . GLY A 1 877 ? 17.073 27.771 9.221 1.00 51.19 877 GLY A O 1
ATOM 6618 N N . PRO A 1 878 ? 18.214 28.515 11.017 1.00 45.00 878 PRO A N 1
ATOM 6619 C CA . PRO A 1 878 ? 19.266 27.502 10.926 1.00 45.00 878 PRO A CA 1
ATOM 6620 C C . PRO A 1 878 ? 18.751 26.073 11.131 1.00 45.00 878 PRO A C 1
ATOM 6622 O O . PRO A 1 878 ? 19.188 25.164 10.436 1.00 45.00 878 PRO A O 1
ATOM 6625 N N . VAL A 1 879 ? 17.797 25.870 12.048 1.00 41.59 879 VAL A N 1
ATOM 6626 C CA . VAL A 1 879 ? 17.209 24.550 12.333 1.00 41.59 879 VAL A CA 1
ATOM 6627 C C . VAL A 1 879 ? 16.377 24.082 11.142 1.00 41.59 879 VAL A C 1
ATOM 6629 O O . VAL A 1 879 ? 16.527 22.952 10.688 1.00 41.59 879 VAL A O 1
ATOM 6632 N N . ILE A 1 880 ? 15.547 24.967 10.587 1.00 44.06 880 ILE A N 1
ATOM 6633 C CA . ILE A 1 880 ? 14.736 24.673 9.401 1.00 44.06 880 ILE A CA 1
ATOM 6634 C C . ILE A 1 880 ? 15.638 24.371 8.209 1.00 44.06 880 ILE A C 1
ATOM 6636 O O . ILE A 1 880 ? 15.431 23.354 7.556 1.00 44.06 880 ILE A O 1
ATOM 6640 N N . PHE A 1 881 ? 16.668 25.180 7.957 1.00 37.53 881 PHE A N 1
ATOM 6641 C CA . PHE A 1 881 ? 17.634 24.910 6.895 1.00 37.53 881 PHE A CA 1
ATOM 6642 C C . PHE A 1 881 ? 18.274 23.519 7.050 1.00 37.53 881 PHE A C 1
ATOM 6644 O O . PHE A 1 881 ? 18.298 22.761 6.085 1.00 37.53 881 PHE A O 1
ATOM 6651 N N . ASN A 1 882 ? 18.675 23.130 8.265 1.00 37.00 882 ASN A N 1
ATOM 6652 C CA . ASN A 1 882 ? 19.309 21.831 8.519 1.00 37.00 882 ASN A CA 1
ATOM 6653 C C . ASN A 1 882 ? 18.354 20.625 8.366 1.00 37.00 882 ASN A C 1
ATOM 6655 O O . ASN A 1 882 ? 18.793 19.550 7.972 1.00 37.00 882 ASN A O 1
ATOM 6659 N N . TYR A 1 883 ? 17.057 20.790 8.657 1.00 33.91 883 TYR A N 1
ATOM 6660 C CA . TYR A 1 883 ? 16.042 19.727 8.530 1.00 33.91 883 TYR A CA 1
ATOM 6661 C C . TYR A 1 883 ? 15.284 19.716 7.187 1.00 33.91 883 TYR A C 1
ATOM 6663 O O . TYR A 1 883 ? 14.554 18.765 6.910 1.00 33.91 883 TYR A O 1
ATOM 6671 N N . THR A 1 884 ? 15.404 20.759 6.356 1.00 36.91 884 THR A N 1
ATOM 6672 C CA . THR A 1 884 ? 14.591 20.922 5.127 1.00 36.91 884 THR A CA 1
ATOM 6673 C C . THR A 1 884 ? 15.391 21.292 3.877 1.00 36.91 884 THR A C 1
ATOM 6675 O O . THR A 1 884 ? 14.844 21.261 2.777 1.00 36.91 884 THR A O 1
ATOM 6678 N N . GLY A 1 885 ? 16.661 21.684 4.024 1.00 41.38 885 GLY A N 1
ATOM 6679 C CA . GLY A 1 885 ? 17.495 22.225 2.948 1.00 41.38 885 GLY A CA 1
ATOM 6680 C C . GLY A 1 885 ? 17.138 23.652 2.508 1.00 41.38 885 GLY A C 1
ATOM 6681 O O . GLY A 1 885 ? 17.860 24.229 1.699 1.00 41.38 885 GLY A O 1
ATOM 6682 N N . GLN A 1 886 ? 16.051 24.259 3.011 1.00 44.16 886 GLN A N 1
ATOM 6683 C CA . GLN A 1 886 ? 15.568 25.557 2.520 1.00 44.16 886 GLN A CA 1
ATOM 6684 C C . GLN A 1 886 ? 15.744 26.698 3.520 1.00 44.16 886 GLN A C 1
ATOM 6686 O O . GLN A 1 886 ? 15.541 26.562 4.725 1.00 44.16 886 GLN A O 1
ATOM 6691 N N . ASN A 1 887 ? 16.171 27.848 2.995 1.00 58.91 887 ASN A N 1
ATOM 6692 C CA . ASN A 1 887 ? 16.691 28.952 3.792 1.00 58.91 887 ASN A CA 1
ATOM 6693 C C . ASN A 1 887 ? 15.637 30.058 3.968 1.00 58.91 887 ASN A C 1
ATOM 6695 O O . ASN A 1 887 ? 15.110 30.597 2.989 1.00 58.91 887 ASN A O 1
ATOM 6699 N N . CYS A 1 888 ? 15.333 30.415 5.219 1.00 57.69 888 CYS A N 1
ATOM 6700 C CA . CYS A 1 888 ? 14.152 31.215 5.559 1.00 57.69 888 CYS A CA 1
ATOM 6701 C C . CYS A 1 888 ? 14.127 32.645 4.992 1.00 57.69 888 CYS A C 1
ATOM 6703 O O . CYS A 1 888 ? 13.061 33.251 4.963 1.00 57.69 888 CYS A O 1
ATOM 6705 N N . TRP A 1 889 ? 15.242 33.178 4.473 1.00 55.69 889 TRP A N 1
ATOM 6706 C CA . TRP A 1 889 ? 15.291 34.526 3.881 1.00 55.69 889 TRP A CA 1
ATOM 6707 C C . TRP A 1 889 ? 14.352 34.720 2.672 1.00 55.69 889 TRP A C 1
ATOM 6709 O O . TRP A 1 889 ? 13.999 35.846 2.336 1.00 55.69 889 TRP A O 1
ATOM 6719 N N . MET A 1 890 ? 13.918 33.621 2.038 1.00 47.62 890 MET A N 1
ATOM 6720 C CA . MET A 1 890 ? 12.994 33.628 0.897 1.00 47.62 890 MET A CA 1
ATOM 6721 C C . MET A 1 890 ? 11.523 33.785 1.317 1.00 47.62 890 MET A C 1
ATOM 6723 O O . MET A 1 890 ? 10.668 34.089 0.485 1.00 47.62 890 MET A O 1
ATOM 6727 N N . TYR A 1 891 ? 11.225 33.582 2.603 1.00 56.75 891 TYR A N 1
ATOM 6728 C CA . TYR A 1 891 ? 9.883 33.577 3.174 1.00 56.75 891 TYR A CA 1
ATOM 6729 C C . TYR A 1 891 ? 9.733 34.809 4.064 1.00 56.75 891 TYR A C 1
ATOM 6731 O O . TYR A 1 891 ? 10.216 34.828 5.191 1.00 56.75 891 TYR A O 1
ATOM 6739 N N . ASN A 1 892 ? 9.095 35.858 3.536 1.00 49.88 892 ASN A N 1
ATOM 6740 C CA . ASN A 1 892 ? 9.048 37.186 4.158 1.00 49.88 892 ASN A CA 1
ATOM 6741 C C . ASN A 1 892 ? 8.464 37.128 5.592 1.00 49.88 892 ASN A C 1
ATOM 6743 O O . ASN A 1 892 ? 7.259 36.953 5.794 1.00 49.88 892 ASN A O 1
ATOM 6747 N N . SER A 1 893 ? 9.342 37.194 6.595 1.00 55.44 893 SER A N 1
ATOM 6748 C CA . SER A 1 893 ? 9.165 36.478 7.864 1.00 55.44 893 SER A CA 1
ATOM 6749 C C . SER A 1 893 ? 8.322 37.241 8.892 1.00 55.44 893 SER A C 1
ATOM 6751 O O . SER A 1 893 ? 8.855 37.939 9.754 1.00 55.44 893 SER A O 1
ATOM 6753 N N . THR A 1 894 ? 6.994 37.107 8.810 1.00 51.50 894 THR A N 1
ATOM 6754 C CA . THR A 1 894 ? 6.039 37.715 9.771 1.00 51.50 894 THR A CA 1
ATOM 6755 C C . THR A 1 894 ? 4.831 36.836 10.147 1.00 51.50 894 THR A C 1
ATOM 6757 O O . THR A 1 894 ? 4.000 37.256 10.951 1.00 51.50 894 THR A O 1
ATOM 6760 N N . ILE A 1 895 ? 4.713 35.615 9.609 1.00 51.31 895 ILE A N 1
ATOM 6761 C CA . ILE A 1 895 ? 3.542 34.739 9.809 1.00 51.31 895 ILE A CA 1
ATOM 6762 C C . ILE A 1 895 ? 3.690 33.917 11.098 1.00 51.31 895 ILE A C 1
ATOM 6764 O O . ILE A 1 895 ? 4.542 33.038 11.187 1.00 51.31 895 ILE A O 1
ATOM 6768 N N . ASN A 1 896 ? 2.818 34.146 12.084 1.00 55.00 896 ASN A N 1
ATOM 6769 C CA . ASN A 1 896 ? 2.691 33.275 13.258 1.00 55.00 896 ASN A CA 1
ATOM 6770 C C . ASN A 1 896 ? 1.655 32.167 12.995 1.00 55.00 896 ASN A C 1
ATOM 6772 O O . ASN A 1 896 ? 0.859 32.247 12.061 1.00 55.00 896 ASN A O 1
ATOM 6776 N N . GLY A 1 897 ? 1.559 31.176 13.889 1.00 50.25 897 GLY A N 1
ATOM 6777 C CA . GLY A 1 897 ? 0.618 30.052 13.745 1.00 50.25 897 GLY A CA 1
ATOM 6778 C C . GLY A 1 897 ? -0.871 30.438 13.673 1.00 50.25 897 GLY A C 1
ATOM 6779 O O . GLY A 1 897 ? -1.660 29.710 13.080 1.00 50.25 897 GLY A O 1
ATOM 6780 N N . ALA A 1 898 ? -1.269 31.598 14.210 1.00 49.59 898 ALA A N 1
ATOM 6781 C CA . ALA A 1 898 ? -2.629 32.128 14.046 1.00 49.59 898 ALA A CA 1
ATOM 6782 C C . ALA A 1 898 ? -2.881 32.711 12.638 1.00 49.59 898 ALA A C 1
ATOM 6784 O O . ALA A 1 898 ? -4.018 32.731 12.159 1.00 49.59 898 ALA A O 1
ATOM 6785 N N . ASP A 1 899 ? -1.821 33.171 11.971 1.00 52.97 899 ASP A N 1
ATOM 6786 C CA . ASP A 1 899 ? -1.859 33.920 10.711 1.00 52.97 899 ASP A CA 1
ATOM 6787 C C . ASP A 1 899 ? -1.743 32.999 9.477 1.00 52.97 899 ASP A C 1
ATOM 6789 O O . ASP A 1 899 ? -2.019 33.430 8.360 1.00 52.97 899 ASP A O 1
ATOM 6793 N N . LEU A 1 900 ? -1.420 31.715 9.689 1.00 51.97 900 LEU A N 1
ATOM 6794 C CA . LEU A 1 900 ? -1.567 30.625 8.716 1.00 51.97 900 LEU A CA 1
ATOM 6795 C C . LEU A 1 900 ? -2.963 30.610 8.082 1.00 51.97 900 LEU A C 1
ATOM 6797 O O . LEU A 1 900 ? -3.956 30.657 8.804 1.00 51.97 900 LEU A O 1
ATOM 6801 N N . ASN A 1 901 ? -3.069 30.432 6.761 1.00 48.53 901 ASN A N 1
ATOM 6802 C CA . ASN A 1 901 ? -4.350 30.470 6.038 1.00 48.53 901 ASN A CA 1
ATOM 6803 C C . ASN A 1 901 ? -5.208 29.189 6.176 1.00 48.53 901 ASN A C 1
ATOM 6805 O O . ASN A 1 901 ? -5.786 28.698 5.207 1.00 48.53 901 ASN A O 1
ATOM 6809 N N . LEU A 1 902 ? -5.283 28.632 7.385 1.00 48.03 902 LEU A N 1
ATOM 6810 C CA . LEU A 1 902 ? -6.112 27.477 7.719 1.00 48.03 902 LEU A CA 1
ATOM 6811 C C . LEU A 1 902 ? -7.610 27.848 7.721 1.00 48.03 902 LEU A C 1
ATOM 6813 O O . LEU A 1 902 ? -7.953 28.995 8.031 1.00 48.03 902 LEU A O 1
ATOM 6817 N N . PRO A 1 903 ? -8.524 26.886 7.476 1.00 45.19 903 PRO A N 1
ATOM 6818 C CA . PRO A 1 903 ? -9.979 27.099 7.509 1.00 45.19 903 PRO A CA 1
ATOM 6819 C C . PRO A 1 903 ? -10.553 27.338 8.924 1.00 45.19 903 PRO A C 1
ATOM 6821 O O . PRO A 1 903 ? -11.757 27.235 9.131 1.00 45.19 903 PRO A O 1
ATOM 6824 N N . SER A 1 904 ? -9.711 27.673 9.901 1.00 49.41 904 SER A N 1
ATOM 6825 C CA . SER A 1 904 ? -10.053 28.051 11.274 1.00 49.41 904 SER A CA 1
ATOM 6826 C C . SER A 1 904 ? -9.045 29.080 11.805 1.00 49.41 904 SER A C 1
ATOM 6828 O O . SER A 1 904 ? -7.986 29.294 11.206 1.00 49.41 904 SER A O 1
ATOM 6830 N N . VAL A 1 905 ? -9.352 29.735 12.929 1.00 63.19 905 VAL A N 1
ATOM 6831 C CA . VAL A 1 905 ? -8.427 30.641 13.632 1.00 63.19 905 VAL A CA 1
ATOM 6832 C C . VAL A 1 905 ? -8.320 30.243 15.100 1.00 63.19 905 VAL A C 1
ATOM 6834 O O . VAL A 1 905 ? -9.316 30.299 15.817 1.00 63.19 905 VAL A O 1
ATOM 6837 N N . THR A 1 906 ? -7.113 29.913 15.563 1.00 56.53 906 THR A N 1
ATOM 6838 C CA . THR A 1 906 ? -6.839 29.575 16.969 1.00 56.53 906 THR A CA 1
ATOM 6839 C C . THR A 1 906 ? -5.822 30.543 17.561 1.00 56.53 906 THR A C 1
ATOM 6841 O O . THR A 1 906 ? -4.749 30.742 16.995 1.00 56.53 906 THR A O 1
ATOM 6844 N N . ILE A 1 907 ? -6.139 31.125 18.720 1.00 63.41 907 ILE A N 1
ATOM 6845 C CA . ILE A 1 907 ? -5.240 32.004 19.478 1.00 63.41 907 ILE A CA 1
ATOM 6846 C C . ILE A 1 907 ? -5.041 31.416 20.883 1.00 63.41 907 ILE A C 1
ATOM 6848 O O . ILE A 1 907 ? -5.958 31.403 21.705 1.00 63.41 907 ILE A O 1
ATOM 6852 N N . SER A 1 908 ? -3.833 30.925 21.167 1.00 49.59 908 SER A N 1
ATOM 6853 C CA . SER A 1 908 ? -3.472 30.337 22.467 1.00 49.59 908 SER A CA 1
ATOM 6854 C C . SER A 1 908 ? -3.408 31.381 23.589 1.00 49.59 908 SER A C 1
ATOM 6856 O O . SER A 1 908 ? -3.929 31.141 24.676 1.00 49.59 908 SER A O 1
ATOM 6858 N N . LYS A 1 909 ? -2.839 32.559 23.305 1.00 65.75 909 LYS A N 1
ATOM 6859 C CA . LYS A 1 909 ? -2.832 33.745 24.174 1.00 65.75 909 LYS A CA 1
ATOM 6860 C C . LYS A 1 909 ? -3.272 34.971 23.371 1.00 65.75 909 LYS A C 1
ATOM 6862 O O . LYS A 1 909 ? -2.554 35.405 22.472 1.00 65.75 909 LYS A O 1
ATOM 6867 N N . LEU A 1 910 ? -4.438 35.526 23.694 1.00 71.69 910 LEU A N 1
ATOM 6868 C CA . LEU A 1 910 ? -4.895 36.823 23.197 1.00 71.69 910 LEU A CA 1
ATOM 6869 C C . LEU A 1 910 ? -4.566 37.887 24.245 1.00 71.69 910 LEU A C 1
ATOM 6871 O O . LEU A 1 910 ? -5.198 37.932 25.299 1.00 71.69 910 LEU A O 1
ATOM 6875 N N . ASP A 1 911 ? -3.570 38.716 23.951 1.00 77.25 911 ASP A N 1
ATOM 6876 C CA . ASP A 1 911 ? -3.098 39.793 24.822 1.00 77.25 911 ASP A CA 1
ATOM 6877 C C . ASP A 1 911 ? -3.604 41.133 24.275 1.00 77.25 911 ASP A C 1
ATOM 6879 O O . ASP A 1 911 ? -3.198 41.541 23.188 1.00 77.25 911 ASP A O 1
ATOM 6883 N N . GLN A 1 912 ? -4.566 41.749 24.969 1.00 83.81 912 GLN A N 1
ATOM 6884 C CA . GLN A 1 912 ? -5.376 42.895 24.528 1.00 83.81 912 GLN A CA 1
ATOM 6885 C C . GLN A 1 912 ? -6.059 42.741 23.154 1.00 83.81 912 GLN A C 1
ATOM 6887 O O . GLN A 1 912 ? -7.276 42.570 23.096 1.00 83.81 912 GLN A O 1
ATOM 6892 N N . CYS A 1 913 ? -5.325 42.831 22.041 1.00 81.81 913 CYS A N 1
ATOM 6893 C CA . CYS A 1 913 ? -5.867 42.846 20.683 1.00 81.81 913 CYS A CA 1
ATOM 6894 C C . CYS A 1 913 ? -4.908 42.209 19.661 1.00 81.81 913 CYS A C 1
ATOM 6896 O O . CYS A 1 913 ? -3.700 42.426 19.709 1.00 81.81 913 CYS A O 1
ATOM 6898 N N . ARG A 1 914 ? -5.447 41.454 18.693 1.00 80.56 914 ARG A N 1
ATOM 6899 C CA . ARG A 1 914 ? -4.694 40.856 17.577 1.00 80.56 914 ARG A CA 1
ATOM 6900 C C . ARG A 1 914 ? -5.493 40.938 16.278 1.00 80.56 914 ARG A C 1
ATOM 6902 O O . ARG A 1 914 ? -6.670 40.592 16.258 1.00 80.56 914 ARG A O 1
ATOM 6909 N N . THR A 1 915 ? -4.837 41.316 15.181 1.00 83.25 915 THR A N 1
ATOM 6910 C CA . THR A 1 915 ? -5.387 41.168 13.821 1.00 83.25 915 THR A CA 1
ATOM 6911 C C . THR A 1 915 ? -4.772 39.947 13.141 1.00 83.25 915 THR A C 1
ATOM 6913 O O . THR A 1 915 ? -3.586 39.680 13.308 1.00 83.25 915 THR A O 1
ATOM 6916 N N . VAL A 1 916 ? -5.587 39.210 12.392 1.00 78.19 916 VAL A N 1
ATOM 6917 C CA . VAL A 1 916 ? -5.254 37.980 11.665 1.00 78.19 916 VAL A CA 1
ATOM 6918 C C . VAL A 1 916 ? -5.835 38.089 10.253 1.00 78.19 916 VAL A C 1
ATOM 6920 O O . VAL A 1 916 ? -6.936 38.613 10.091 1.00 78.19 916 VAL A O 1
ATOM 6923 N N . GLN A 1 917 ? -5.140 37.593 9.227 1.00 79.81 917 GLN A N 1
ATOM 6924 C CA . GLN A 1 917 ? -5.646 37.597 7.847 1.00 79.81 917 GLN A CA 1
ATOM 6925 C C . GLN A 1 917 ? -6.091 36.202 7.392 1.00 79.81 917 GLN A C 1
ATOM 6927 O O . GLN A 1 917 ? -5.514 35.190 7.794 1.00 79.81 917 GLN A O 1
ATOM 6932 N N . ARG A 1 918 ? -7.107 36.140 6.525 1.00 69.94 918 ARG A N 1
ATOM 6933 C CA . ARG A 1 918 ? -7.485 34.937 5.766 1.00 69.94 918 ARG A CA 1
ATOM 6934 C C . ARG A 1 918 ? -7.733 35.290 4.307 1.00 69.94 918 ARG A C 1
ATOM 6936 O O . ARG A 1 918 ? -8.436 36.252 4.023 1.00 69.94 918 ARG A O 1
ATOM 6943 N N . THR A 1 919 ? -7.173 34.516 3.386 1.00 75.94 919 THR A N 1
ATOM 6944 C CA . THR A 1 919 ? -7.369 34.684 1.941 1.00 75.94 919 THR A CA 1
ATOM 6945 C C . THR A 1 919 ? -8.298 33.596 1.425 1.00 75.94 919 THR A C 1
ATOM 6947 O O . THR A 1 919 ? -7.966 32.412 1.501 1.00 75.94 919 THR A O 1
ATOM 6950 N N . VAL A 1 920 ? -9.439 34.000 0.870 1.00 66.50 920 VAL A N 1
ATOM 6951 C CA . VAL A 1 920 ? -10.359 33.119 0.139 1.00 66.50 920 VAL A CA 1
ATOM 6952 C C . VAL A 1 920 ? -10.142 33.279 -1.364 1.00 66.50 920 VAL A C 1
ATOM 6954 O O . VAL A 1 920 ? -9.780 34.357 -1.834 1.00 66.50 920 VAL A O 1
ATOM 6957 N N . VAL A 1 921 ? -10.346 32.201 -2.119 1.00 67.69 921 VAL A N 1
ATOM 6958 C CA . VAL A 1 921 ? -10.191 32.158 -3.581 1.00 67.69 921 VAL A CA 1
ATOM 6959 C C . VAL A 1 921 ? -11.504 31.664 -4.169 1.00 67.69 921 VAL A C 1
ATOM 6961 O O . VAL A 1 921 ? -12.008 30.636 -3.718 1.00 67.69 921 VAL A O 1
ATOM 6964 N N . ASN A 1 922 ? -12.067 32.372 -5.149 1.00 57.81 922 ASN A N 1
ATOM 6965 C CA . ASN A 1 922 ? -13.267 31.887 -5.826 1.00 57.81 922 ASN A CA 1
ATOM 6966 C C . ASN A 1 922 ? -12.871 30.889 -6.923 1.00 57.81 922 ASN A C 1
ATOM 6968 O O . ASN A 1 922 ? -12.093 31.216 -7.816 1.00 57.81 922 ASN A O 1
ATOM 6972 N N . ILE A 1 923 ? -13.416 29.676 -6.852 1.00 62.25 923 ILE A N 1
ATOM 6973 C CA . ILE A 1 923 ? -13.211 28.596 -7.834 1.00 62.25 923 ILE A CA 1
ATOM 6974 C C . ILE A 1 923 ? -14.457 28.341 -8.703 1.00 62.25 923 ILE A C 1
ATOM 6976 O O . ILE A 1 923 ? -14.461 27.439 -9.533 1.00 62.25 923 ILE A O 1
ATOM 6980 N N . ALA A 1 924 ? -15.514 29.129 -8.506 1.00 57.94 924 ALA A N 1
ATOM 6981 C CA . ALA A 1 924 ? -16.781 29.071 -9.223 1.00 57.94 924 ALA A CA 1
ATOM 6982 C C . ALA A 1 924 ? -16.987 30.348 -10.064 1.00 57.94 924 ALA A C 1
ATOM 6984 O O . ALA A 1 924 ? -16.055 31.124 -10.289 1.00 57.94 924 ALA A O 1
ATOM 6985 N N . GLY A 1 925 ? -18.206 30.559 -10.571 1.00 67.25 925 GLY A N 1
ATOM 6986 C CA . GLY A 1 925 ? -18.578 31.794 -11.266 1.00 67.25 925 GLY A CA 1
ATOM 6987 C C . GLY A 1 925 ? -18.543 33.026 -10.353 1.00 67.25 925 GLY A C 1
ATOM 6988 O O . GLY A 1 925 ? -18.521 32.914 -9.128 1.00 67.25 925 GLY A O 1
ATOM 6989 N N . ASN A 1 926 ? -18.545 34.217 -10.956 1.00 85.19 926 ASN A N 1
ATOM 6990 C CA . ASN A 1 926 ? -18.465 35.484 -10.226 1.00 85.19 926 ASN A CA 1
ATOM 6991 C C . ASN A 1 926 ? -19.616 35.615 -9.213 1.00 85.19 926 ASN A C 1
ATOM 6993 O O . ASN A 1 926 ? -20.786 35.410 -9.551 1.00 85.19 926 ASN A O 1
ATOM 6997 N N . GLU A 1 927 ? -19.289 35.975 -7.974 1.00 85.19 927 GLU A N 1
ATOM 6998 C CA . GLU A 1 927 ? -20.247 35.982 -6.868 1.00 85.19 927 GLU A CA 1
ATOM 6999 C C . GLU A 1 927 ? -19.944 37.096 -5.858 1.00 85.19 927 GLU A C 1
ATOM 7001 O O . GLU A 1 927 ? -18.795 37.510 -5.684 1.00 85.19 927 GLU A O 1
ATOM 7006 N N . THR A 1 928 ? -20.993 37.588 -5.194 1.00 90.88 928 THR A N 1
ATOM 7007 C CA . THR A 1 928 ? -20.902 38.598 -4.137 1.00 90.88 928 THR A CA 1
ATOM 7008 C C . THR A 1 928 ? -21.183 37.953 -2.790 1.00 90.88 928 THR A C 1
ATOM 7010 O O . THR A 1 928 ? -22.243 37.367 -2.591 1.00 90.88 928 THR A O 1
ATOM 7013 N N . TYR A 1 929 ? -20.251 38.089 -1.855 1.00 85.19 929 TYR A N 1
ATOM 7014 C CA . TYR A 1 929 ? -20.332 37.542 -0.508 1.00 85.19 929 TYR A CA 1
ATOM 7015 C C . TYR A 1 929 ? -20.647 38.627 0.523 1.00 85.19 929 TYR A C 1
ATOM 7017 O O . TYR A 1 929 ? -20.182 39.764 0.437 1.00 85.19 929 TYR A O 1
ATOM 7025 N N . SER A 1 930 ? -21.423 38.239 1.531 1.00 90.56 930 SER A N 1
ATOM 7026 C CA . SER A 1 930 ? -21.676 38.989 2.763 1.00 90.56 930 SER A CA 1
ATOM 7027 C C . SER A 1 930 ? -21.079 38.244 3.959 1.00 90.56 930 SER A C 1
ATOM 7029 O O . SER A 1 930 ? -21.018 37.015 3.954 1.00 90.56 930 SER A O 1
ATOM 7031 N N . VAL A 1 931 ? -20.600 38.973 4.967 1.00 90.31 931 VAL A N 1
ATOM 7032 C CA . VAL A 1 931 ? -19.799 38.417 6.069 1.00 90.31 931 VAL A CA 1
ATOM 7033 C C . VAL A 1 931 ? -20.467 38.693 7.412 1.00 90.31 931 VAL A C 1
ATOM 7035 O O . VAL A 1 931 ? -20.622 39.846 7.811 1.00 90.31 931 VAL A O 1
ATOM 7038 N N . GLY A 1 932 ? -20.819 37.627 8.130 1.00 78.44 932 GLY A N 1
ATOM 7039 C CA . GLY A 1 932 ? -21.335 37.675 9.502 1.00 78.44 932 GLY A CA 1
ATOM 7040 C C . GLY A 1 932 ? -20.475 36.837 10.447 1.00 78.44 932 GLY A C 1
ATOM 7041 O O . GLY A 1 932 ? -19.708 35.988 10.001 1.00 78.44 932 GLY A O 1
ATOM 7042 N N . TRP A 1 933 ? -20.563 37.054 11.759 1.00 92.12 933 TRP A N 1
ATOM 7043 C CA . TRP A 1 933 ? -19.774 36.290 12.733 1.00 92.12 933 TRP A CA 1
ATOM 7044 C C . TRP A 1 933 ? -20.420 36.238 14.120 1.00 92.12 933 TRP A C 1
ATOM 7046 O O . TRP A 1 933 ? -21.199 37.109 14.497 1.00 92.12 933 TRP A O 1
ATOM 7056 N N . SER A 1 934 ? -20.046 35.223 14.899 1.00 83.62 934 SER A N 1
ATOM 7057 C CA . SER A 1 934 ? -20.314 35.124 16.336 1.00 83.62 934 SER A CA 1
ATOM 7058 C C . SER A 1 934 ? -18.985 34.990 17.078 1.00 83.62 934 SER A C 1
ATOM 7060 O O . SER A 1 934 ? -18.227 34.050 16.822 1.00 83.62 934 SER A O 1
ATOM 7062 N N . ALA A 1 935 ? -18.691 35.937 17.967 1.00 85.00 935 ALA A N 1
ATOM 7063 C CA . ALA A 1 935 ? -17.408 36.024 18.660 1.00 85.00 935 ALA A CA 1
ATOM 7064 C C . ALA A 1 935 ? -17.256 34.963 19.778 1.00 85.00 935 ALA A C 1
ATOM 7066 O O . ALA A 1 935 ? -18.259 34.588 20.390 1.00 85.00 935 ALA A O 1
ATOM 7067 N N . PRO A 1 936 ? -16.028 34.493 20.079 1.00 81.81 936 PRO A N 1
ATOM 7068 C CA . PRO A 1 936 ? -15.765 33.641 21.237 1.00 81.81 936 PRO A CA 1
ATOM 7069 C C . PRO A 1 936 ? -16.088 34.326 22.570 1.00 81.81 936 PRO A C 1
ATOM 7071 O O . PRO A 1 936 ? -15.832 35.515 22.743 1.00 81.81 936 PRO A O 1
ATOM 7074 N N . TYR A 1 937 ? -16.578 33.568 23.556 1.00 79.94 937 TYR A N 1
ATOM 7075 C CA . TYR A 1 937 ? -16.829 34.096 24.904 1.00 79.94 937 TYR A CA 1
ATOM 7076 C C . TYR A 1 937 ? -15.575 34.774 25.496 1.00 79.94 937 TYR A C 1
ATOM 7078 O O . TYR A 1 937 ? -14.470 34.221 25.436 1.00 79.94 937 TYR A O 1
ATOM 7086 N N . GLY A 1 938 ? -15.756 35.978 26.046 1.00 80.00 938 GLY A N 1
ATOM 7087 C CA . GLY A 1 938 ? -14.683 36.833 26.566 1.00 80.00 938 GLY A CA 1
ATOM 7088 C C . GLY A 1 938 ? -13.862 37.587 25.509 1.00 80.00 938 GLY A C 1
ATOM 7089 O O . GLY A 1 938 ? -12.862 38.217 25.857 1.00 80.00 938 GLY A O 1
ATOM 7090 N N . VAL A 1 939 ? -14.269 37.547 24.234 1.00 86.75 939 VAL A N 1
ATOM 7091 C CA . VAL A 1 939 ? -13.571 38.177 23.102 1.00 86.75 939 VAL A CA 1
ATOM 7092 C C . VAL A 1 939 ? -14.566 38.935 22.215 1.00 86.75 939 VAL A C 1
ATOM 7094 O O . VAL A 1 939 ? -15.620 38.414 21.865 1.00 86.75 939 VAL A O 1
ATOM 7097 N N . ALA A 1 940 ? -14.224 40.153 21.802 1.00 90.50 940 ALA A N 1
ATOM 7098 C CA . ALA A 1 940 ? -14.885 40.858 20.708 1.00 90.50 940 ALA A CA 1
ATOM 7099 C C . ALA A 1 940 ? -14.203 40.514 19.373 1.00 90.50 940 ALA A C 1
ATOM 7101 O O . ALA A 1 940 ? -12.978 40.418 19.306 1.00 90.50 940 ALA A O 1
ATOM 7102 N N . VAL A 1 941 ? -14.987 40.340 18.305 1.00 90.56 941 VAL A N 1
ATOM 7103 C CA . VAL A 1 941 ? -14.483 40.059 16.948 1.00 90.56 941 VAL A CA 1
ATOM 7104 C C . VAL A 1 941 ? -15.048 41.074 15.958 1.00 90.56 941 VAL A C 1
ATOM 7106 O O . VAL A 1 941 ? -16.210 41.470 16.074 1.00 90.56 941 VAL A O 1
ATOM 7109 N N . LYS A 1 942 ? -14.244 41.471 14.967 1.00 91.75 942 LYS A N 1
ATOM 7110 C CA . LYS A 1 942 ? -14.651 42.300 13.824 1.00 91.75 942 LYS A CA 1
ATOM 7111 C C . LYS A 1 942 ? -13.979 41.802 12.544 1.00 91.75 942 LYS A C 1
ATOM 7113 O O . LYS A 1 942 ? -12.777 41.558 12.559 1.00 91.75 942 LYS A O 1
ATOM 7118 N N . VAL A 1 943 ? -14.725 41.685 11.445 1.00 89.31 943 VAL A N 1
ATOM 7119 C CA . VAL A 1 943 ? -14.191 41.262 10.135 1.00 89.31 943 VAL A CA 1
ATOM 7120 C C . VAL A 1 943 ? -14.337 42.387 9.106 1.00 89.31 943 VAL A C 1
ATOM 7122 O O . VAL A 1 943 ? -15.323 43.124 9.133 1.00 89.31 943 VAL A O 1
ATOM 7125 N N . ALA A 1 944 ? -13.358 42.537 8.212 1.00 89.00 944 ALA A N 1
ATOM 7126 C CA . ALA A 1 944 ? -13.393 43.484 7.097 1.00 89.00 944 ALA A CA 1
ATOM 7127 C C . ALA A 1 944 ? -12.702 42.914 5.835 1.00 89.00 944 ALA A C 1
ATOM 7129 O O . ALA A 1 944 ? -11.631 42.323 5.971 1.00 89.00 944 ALA A O 1
ATOM 7130 N N . PRO A 1 945 ? -13.235 43.132 4.617 1.00 89.25 945 PRO A N 1
ATOM 7131 C CA . PRO A 1 945 ? -14.515 43.780 4.318 1.00 89.25 945 PRO A CA 1
ATOM 7132 C C . PRO A 1 945 ? -15.718 42.938 4.776 1.00 89.25 945 PRO A C 1
ATOM 7134 O O . PRO A 1 945 ? -15.628 41.719 4.893 1.00 89.25 945 PRO A O 1
ATOM 7137 N N . THR A 1 946 ? -16.851 43.593 5.047 1.00 90.25 946 THR A N 1
ATOM 7138 C CA . THR A 1 946 ? -18.108 42.916 5.423 1.00 90.25 946 THR A CA 1
ATOM 7139 C C . THR A 1 946 ? -18.939 42.472 4.217 1.00 90.25 946 THR A C 1
ATOM 7141 O O . THR A 1 946 ? -19.803 41.610 4.352 1.00 90.25 946 THR A O 1
ATOM 7144 N N . HIS A 1 947 ? -18.663 43.031 3.038 1.00 91.19 947 HIS A N 1
ATOM 7145 C CA . HIS A 1 947 ? -19.216 42.623 1.749 1.00 91.19 947 HIS A CA 1
ATOM 7146 C C . HIS A 1 947 ? -18.139 42.763 0.670 1.00 91.19 947 HIS A C 1
ATOM 7148 O O . HIS A 1 947 ? -17.378 43.731 0.697 1.00 91.19 947 HIS A O 1
ATOM 7154 N N . PHE A 1 948 ? -18.076 41.827 -0.274 1.00 92.19 948 PHE A N 1
ATOM 7155 C CA . PHE A 1 948 ? -17.143 41.872 -1.405 1.00 92.19 948 PHE A CA 1
ATOM 7156 C C . PHE A 1 948 ? -17.678 41.070 -2.596 1.00 92.19 948 PHE A C 1
ATOM 7158 O O . PHE A 1 948 ? -18.460 40.140 -2.415 1.00 92.19 948 PHE A O 1
ATOM 7165 N N . SER A 1 949 ? -17.229 41.397 -3.806 1.00 90.19 949 SER A N 1
ATOM 7166 C CA . SER A 1 949 ? -17.457 40.594 -5.014 1.00 90.19 949 SER A CA 1
ATOM 7167 C C . SER A 1 949 ? -16.127 40.016 -5.484 1.00 90.19 949 SER A C 1
ATOM 7169 O O . SER A 1 949 ? -15.103 40.682 -5.362 1.00 90.19 949 SER A O 1
ATOM 7171 N N . ILE A 1 950 ? -16.138 38.784 -5.988 1.00 82.94 950 ILE A N 1
ATOM 7172 C CA . ILE A 1 950 ? -14.927 38.037 -6.350 1.00 82.94 950 ILE A CA 1
ATOM 7173 C C . ILE A 1 950 ? -15.177 37.233 -7.634 1.00 82.94 950 ILE A C 1
ATOM 7175 O O . ILE A 1 950 ? -16.118 36.433 -7.704 1.00 82.94 950 ILE A O 1
ATOM 7179 N N . ALA A 1 951 ? -14.384 37.465 -8.682 1.00 80.19 951 ALA A N 1
ATOM 7180 C CA . ALA A 1 951 ? -14.529 36.754 -9.951 1.00 80.19 951 ALA A CA 1
ATOM 7181 C C . ALA A 1 951 ? -13.868 35.367 -9.923 1.00 80.19 951 ALA A C 1
ATOM 7183 O O . ALA A 1 951 ? -13.086 35.045 -9.029 1.00 80.19 951 ALA A O 1
ATOM 7184 N N . SER A 1 952 ? -14.189 34.531 -10.911 1.00 71.62 952 SER A N 1
ATOM 7185 C CA . SER A 1 952 ? -13.604 33.193 -11.046 1.00 71.62 952 SER A CA 1
ATOM 7186 C C . SER A 1 952 ? -12.069 33.246 -11.119 1.00 71.62 952 SER A C 1
ATOM 7188 O O . SER A 1 952 ? -11.509 33.907 -11.992 1.00 71.62 952 SER A O 1
ATOM 7190 N N . GLY A 1 953 ? -11.389 32.566 -10.193 1.00 58.53 953 GLY A N 1
ATOM 7191 C CA . GLY A 1 953 ? -9.929 32.558 -10.050 1.00 58.53 953 GLY A CA 1
ATOM 7192 C C . GLY A 1 953 ? -9.337 33.711 -9.223 1.00 58.53 953 GLY A C 1
ATOM 7193 O O . GLY A 1 953 ? -8.147 33.671 -8.900 1.00 58.53 953 GLY A O 1
ATOM 7194 N N . GLU A 1 954 ? -10.127 34.722 -8.847 1.00 68.62 954 GLU A N 1
ATOM 7195 C CA . GLU A 1 954 ? -9.660 35.841 -8.018 1.00 68.62 954 GLU A CA 1
ATOM 7196 C C . GLU A 1 954 ? -9.561 35.483 -6.528 1.00 68.62 954 GLU A C 1
ATOM 7198 O O . GLU A 1 954 ? -10.049 34.448 -6.063 1.00 68.62 954 GLU A O 1
ATOM 7203 N N . LYS A 1 955 ? -8.910 36.369 -5.761 1.00 77.81 955 LYS A N 1
ATOM 7204 C CA . LYS A 1 955 ? -8.655 36.215 -4.324 1.00 77.81 955 LYS A CA 1
ATOM 7205 C C . LYS A 1 955 ? -9.159 37.428 -3.546 1.00 77.81 955 LYS A C 1
ATOM 7207 O O . LYS A 1 955 ? -8.849 38.555 -3.918 1.00 77.81 955 LYS A O 1
ATOM 7212 N N . GLN A 1 956 ? -9.832 37.198 -2.421 1.00 85.62 956 GLN A N 1
ATOM 7213 C CA . GLN A 1 956 ? -10.178 38.234 -1.443 1.00 85.62 956 GLN A CA 1
ATOM 7214 C C . GLN A 1 956 ? -9.450 37.968 -0.124 1.00 85.62 956 GLN A C 1
ATOM 7216 O O . GLN A 1 956 ? -9.446 36.843 0.374 1.00 85.62 956 GLN A O 1
ATOM 7221 N N . VAL A 1 957 ? -8.893 39.020 0.478 1.00 85.69 957 VAL A N 1
ATOM 7222 C CA . VAL A 1 957 ? -8.340 38.980 1.841 1.00 85.69 957 VAL A CA 1
ATOM 7223 C C . VAL A 1 957 ? -9.377 39.498 2.839 1.00 85.69 957 VAL A C 1
ATOM 7225 O O . VAL A 1 957 ? -9.989 40.544 2.623 1.00 85.69 957 VAL A O 1
ATOM 7228 N N . LEU A 1 958 ? -9.558 38.770 3.937 1.00 81.06 958 LEU A N 1
ATOM 7229 C CA . LEU A 1 958 ? -10.376 39.117 5.092 1.00 81.06 958 LEU A CA 1
ATOM 7230 C C . LEU A 1 958 ? -9.457 39.426 6.278 1.00 81.06 958 LEU A C 1
ATOM 7232 O O . LEU A 1 958 ? -8.689 38.569 6.715 1.00 81.06 958 LEU A O 1
ATOM 7236 N N . ASN A 1 959 ? -9.564 40.635 6.819 1.00 88.25 959 ASN A N 1
ATOM 7237 C CA . ASN A 1 959 ? -8.916 41.049 8.058 1.00 88.25 959 ASN A CA 1
ATOM 7238 C C . ASN A 1 959 ? -9.852 40.750 9.234 1.00 88.25 959 ASN A C 1
ATOM 7240 O O . ASN A 1 959 ? -10.961 41.282 9.294 1.00 88.25 959 ASN A O 1
ATOM 7244 N N . ILE A 1 960 ? -9.403 39.913 10.166 1.00 88.38 960 ILE A N 1
ATOM 7245 C CA . ILE A 1 960 ? -10.144 39.462 11.347 1.00 88.38 960 ILE A CA 1
ATOM 7246 C C . ILE A 1 960 ? -9.453 40.037 12.584 1.00 88.38 960 ILE A C 1
ATOM 7248 O O . ILE A 1 960 ? -8.317 39.683 12.892 1.00 88.38 960 ILE A O 1
ATOM 7252 N N . ILE A 1 961 ? -10.131 40.931 13.294 1.00 91.75 961 ILE A N 1
ATOM 7253 C CA . ILE A 1 961 ? -9.633 41.584 14.506 1.00 91.75 961 ILE A CA 1
ATOM 7254 C C . ILE A 1 961 ? -10.282 40.913 15.717 1.00 91.75 961 ILE A C 1
ATOM 7256 O O . ILE A 1 961 ? -11.507 40.809 15.775 1.00 91.75 961 ILE A O 1
ATOM 7260 N N . PHE A 1 962 ? -9.465 40.486 16.677 1.00 88.88 962 PHE A N 1
ATOM 7261 C CA . PHE A 1 962 ? -9.865 39.926 17.967 1.00 88.88 962 PHE A CA 1
ATOM 7262 C C . PHE A 1 962 ? -9.430 40.874 19.082 1.00 88.88 962 PHE A C 1
ATOM 7264 O O . PHE A 1 962 ? -8.275 41.294 19.102 1.00 88.88 962 PHE A O 1
ATOM 7271 N N . SER A 1 963 ? -10.301 41.154 20.047 1.00 91.62 963 SER A N 1
ATOM 7272 C CA . SER A 1 963 ? -9.961 41.947 21.235 1.00 91.62 963 SER A CA 1
ATOM 7273 C C . SER A 1 963 ? -10.473 41.254 22.494 1.00 91.62 963 SER A C 1
ATOM 7275 O O . SER A 1 963 ? -11.647 40.899 22.568 1.00 91.62 963 SER A O 1
ATOM 7277 N N . ALA A 1 964 ? -9.609 41.035 23.482 1.00 84.69 964 ALA A N 1
ATOM 7278 C CA . ALA A 1 964 ? -10.019 40.523 24.783 1.00 84.69 964 ALA A CA 1
ATOM 7279 C C . ALA A 1 964 ? -10.888 41.573 25.493 1.00 84.69 964 ALA A C 1
ATOM 7281 O O . ALA A 1 964 ? -10.526 42.746 25.529 1.00 84.69 964 ALA A O 1
ATOM 7282 N N . ILE A 1 965 ? -12.023 41.151 26.055 1.00 87.44 965 ILE A N 1
ATOM 7283 C CA . ILE A 1 965 ? -12.927 42.025 26.834 1.00 87.44 965 ILE A CA 1
ATOM 7284 C C . ILE A 1 965 ? -13.007 41.628 28.316 1.00 87.44 965 ILE A C 1
ATOM 7286 O O . ILE A 1 965 ? -13.652 42.304 29.110 1.00 87.44 965 ILE A O 1
ATOM 7290 N N . MET A 1 966 ? -12.356 40.526 28.697 1.00 77.81 966 MET A N 1
ATOM 7291 C CA . MET A 1 966 ? -12.207 40.066 30.077 1.00 77.81 966 MET A CA 1
ATOM 7292 C C . MET A 1 966 ? -10.978 39.158 30.207 1.00 77.81 966 MET A C 1
ATOM 7294 O O . MET A 1 966 ? -10.533 38.565 29.224 1.00 77.81 966 MET A O 1
ATOM 7298 N N . ASN A 1 967 ? -10.475 38.991 31.430 1.00 81.69 967 ASN A N 1
ATOM 7299 C CA . ASN A 1 967 ? -9.490 37.956 31.743 1.00 81.69 967 ASN A CA 1
ATOM 7300 C C . ASN A 1 967 ? -10.187 36.593 31.874 1.00 81.69 967 ASN A C 1
ATOM 7302 O O . ASN A 1 967 ? -11.186 36.477 32.582 1.00 81.69 967 ASN A O 1
ATOM 7306 N N . SER A 1 968 ? -9.675 35.560 31.198 1.00 65.12 968 SER A N 1
ATOM 7307 C CA . SER A 1 968 ? -10.154 34.179 31.363 1.00 65.12 968 SER A CA 1
ATOM 7308 C C . SER A 1 968 ? -9.154 33.163 30.809 1.00 65.12 968 SER A C 1
ATOM 7310 O O . SER A 1 968 ? -8.584 33.360 29.736 1.00 65.12 968 SER A O 1
ATOM 7312 N N . THR A 1 969 ? -8.980 32.056 31.530 1.00 61.97 969 THR A N 1
ATOM 7313 C CA . THR A 1 969 ? -8.194 30.876 31.130 1.00 61.97 969 THR A CA 1
ATOM 7314 C C . THR A 1 969 ? -9.024 29.830 30.373 1.00 61.97 969 THR A C 1
ATOM 7316 O O . THR A 1 969 ? -8.459 28.925 29.762 1.00 61.97 969 THR A O 1
ATOM 7319 N N . THR A 1 970 ? -10.356 29.934 30.398 1.00 50.62 970 THR A N 1
ATOM 7320 C CA . THR A 1 970 ? -11.275 28.943 29.821 1.00 50.62 970 THR A CA 1
ATOM 7321 C C . THR A 1 970 ? -11.329 29.069 28.302 1.00 50.62 970 THR A C 1
ATOM 7323 O O . THR A 1 970 ? -11.651 30.141 27.783 1.00 50.62 970 THR A O 1
ATOM 7326 N N . ALA A 1 971 ? -11.074 27.977 27.575 1.00 49.41 971 ALA A N 1
ATOM 7327 C CA . ALA A 1 971 ? -11.184 27.950 26.116 1.00 49.41 971 ALA A CA 1
ATOM 7328 C C . ALA A 1 971 ? -12.596 28.334 25.638 1.00 49.41 971 ALA A C 1
ATOM 7330 O O . ALA A 1 971 ? -13.599 27.916 26.215 1.00 49.41 971 ALA A O 1
ATOM 7331 N N . SER A 1 972 ? -12.674 29.156 24.589 1.00 51.47 972 SER A N 1
ATOM 7332 C CA . SER A 1 972 ? -13.935 29.666 24.048 1.00 51.47 972 SER A CA 1
ATOM 7333 C C . SER A 1 972 ? -13.943 29.678 22.523 1.00 51.47 972 SER A C 1
ATOM 7335 O O . SER A 1 972 ? -12.905 29.870 21.887 1.00 51.47 972 SER A O 1
ATOM 7337 N N . PHE A 1 973 ? -15.131 29.486 21.943 1.00 62.84 973 PHE A N 1
ATOM 7338 C CA . PHE A 1 973 ? -15.308 29.215 20.516 1.00 62.84 973 PHE A CA 1
ATOM 7339 C C . PHE A 1 973 ? -16.306 30.169 19.852 1.00 62.84 973 PHE A C 1
ATOM 7341 O O . PHE A 1 973 ? -17.253 30.632 20.485 1.00 62.84 973 PHE A O 1
ATOM 7348 N N . GLY A 1 974 ? -16.092 30.441 18.567 1.00 67.81 974 GLY A N 1
ATOM 7349 C CA . GLY A 1 974 ? -16.918 31.293 17.711 1.00 67.81 974 GLY A CA 1
ATOM 7350 C C . GLY A 1 974 ? -16.827 30.868 16.241 1.00 67.81 974 GLY A C 1
ATOM 7351 O O . GLY A 1 974 ? -16.302 29.800 15.930 1.00 67.81 974 GLY A O 1
ATOM 7352 N N . ARG A 1 975 ? -17.333 31.693 15.319 1.00 73.81 975 ARG A N 1
ATOM 7353 C CA . ARG A 1 975 ? -17.289 31.434 13.864 1.00 73.81 975 ARG A CA 1
ATOM 7354 C C . ARG A 1 975 ? -17.473 32.705 13.039 1.00 73.81 975 ARG A C 1
ATOM 7356 O O . ARG A 1 975 ? -18.147 33.630 13.486 1.00 73.81 975 ARG A O 1
ATOM 7363 N N . ILE A 1 976 ? -16.948 32.704 11.817 1.00 75.12 976 ILE A N 1
ATOM 7364 C CA . ILE A 1 976 ? -17.298 33.636 10.733 1.00 75.12 976 ILE A CA 1
ATOM 7365 C C . ILE A 1 976 ? -18.057 32.842 9.667 1.00 75.12 976 ILE A C 1
ATOM 7367 O O . ILE A 1 976 ? -17.637 31.740 9.323 1.00 75.12 976 ILE A O 1
ATOM 7371 N N . GLY A 1 977 ? -19.154 33.393 9.155 1.00 74.19 977 GLY A N 1
ATOM 7372 C CA . GLY A 1 977 ? -19.888 32.890 7.998 1.00 74.19 977 GLY A CA 1
ATOM 7373 C C . GLY A 1 977 ? -19.736 33.838 6.808 1.00 74.19 977 GLY A C 1
ATOM 7374 O O . GLY A 1 977 ? -19.906 35.049 6.962 1.00 74.19 977 GLY A O 1
ATOM 7375 N N . LEU A 1 978 ? -19.426 33.289 5.634 1.00 80.06 978 LEU A N 1
ATOM 7376 C CA . LEU A 1 978 ? -19.474 33.987 4.348 1.00 80.06 978 LEU A CA 1
ATOM 7377 C C . LEU A 1 978 ? -20.694 33.466 3.586 1.00 80.06 978 LEU A C 1
ATOM 7379 O O . LEU A 1 978 ? -20.780 32.265 3.345 1.00 80.06 978 LEU A O 1
ATOM 7383 N N . PHE A 1 979 ? -21.615 34.350 3.214 1.00 85.06 979 PHE A N 1
ATOM 7384 C CA . PHE A 1 979 ? -22.879 34.009 2.557 1.00 85.06 979 PHE A CA 1
ATOM 7385 C C . PHE A 1 979 ? -22.908 34.648 1.166 1.00 85.06 979 PHE A C 1
ATOM 7387 O O . PHE A 1 979 ? -22.971 35.877 1.045 1.00 85.06 979 PHE A O 1
ATOM 7394 N N . GLY A 1 980 ? -22.790 33.810 0.138 1.00 83.50 980 GLY A N 1
ATOM 7395 C CA . GLY A 1 980 ? -22.691 34.182 -1.270 1.00 83.50 980 GLY A CA 1
ATOM 7396 C C . GLY A 1 980 ? -24.048 34.369 -1.949 1.00 83.50 980 GLY A C 1
ATOM 7397 O O . GLY A 1 980 ? -25.036 33.714 -1.615 1.00 83.50 980 GLY A O 1
ATOM 7398 N N . SER A 1 981 ? -24.100 35.274 -2.927 1.00 83.88 981 SER A N 1
ATOM 7399 C CA . SER A 1 981 ? -25.317 35.653 -3.652 1.00 83.88 981 SER A CA 1
ATOM 7400 C C . SER A 1 981 ? -25.902 34.556 -4.552 1.00 83.88 981 SER A C 1
ATOM 7402 O O . SER A 1 981 ? -27.011 34.730 -5.048 1.00 83.88 981 SER A O 1
ATOM 7404 N N . GLN A 1 982 ? -25.186 33.449 -4.777 1.00 77.81 982 GLN A N 1
ATOM 7405 C CA . GLN A 1 982 ? -25.681 32.252 -5.470 1.00 77.81 982 GLN A CA 1
ATOM 7406 C C . GLN A 1 982 ? -25.982 31.088 -4.500 1.00 77.81 982 GLN A C 1
ATOM 7408 O O . GLN A 1 982 ? -26.307 29.988 -4.937 1.00 77.81 982 GLN A O 1
ATOM 7413 N N . GLY A 1 983 ? -25.932 31.333 -3.184 1.00 69.38 983 GLY A N 1
ATOM 7414 C CA . GLY A 1 983 ? -26.320 30.377 -2.140 1.00 69.38 983 GLY A CA 1
ATOM 7415 C C . GLY A 1 983 ? -25.164 29.621 -1.481 1.00 69.38 983 GLY A C 1
ATOM 7416 O O . GLY A 1 983 ? -25.411 28.805 -0.592 1.00 69.38 983 GLY A O 1
ATOM 7417 N N . HIS A 1 984 ? -23.910 29.884 -1.859 1.00 73.25 984 HIS A N 1
ATOM 7418 C CA . HIS A 1 984 ? -22.752 29.279 -1.199 1.00 73.25 984 HIS A CA 1
ATOM 7419 C C . HIS A 1 984 ? -22.575 29.810 0.232 1.00 73.25 984 HIS A C 1
ATOM 7421 O O . HIS A 1 984 ? -22.675 31.013 0.479 1.00 73.25 984 HIS A O 1
ATOM 7427 N N . VAL A 1 985 ? -22.273 28.919 1.182 1.00 64.75 985 VAL A N 1
ATOM 7428 C CA . VAL A 1 985 ? -22.031 29.281 2.588 1.00 64.75 985 VAL A CA 1
ATOM 7429 C C . VAL A 1 985 ? -20.727 28.660 3.079 1.00 64.75 985 VAL A C 1
ATOM 7431 O O . VAL A 1 985 ? -20.608 27.439 3.161 1.00 64.75 985 VAL A O 1
ATOM 7434 N N . LEU A 1 986 ? -19.757 29.498 3.448 1.00 64.69 986 LEU A N 1
ATOM 7435 C CA . LEU A 1 986 ? -18.476 29.073 4.019 1.00 64.69 986 LEU A CA 1
ATOM 7436 C C . LEU A 1 986 ? -18.444 29.418 5.511 1.00 64.69 986 LEU A C 1
ATOM 7438 O O . LEU A 1 986 ? -18.885 30.495 5.903 1.00 64.69 986 LEU A O 1
ATOM 7442 N N . ASN A 1 987 ? -17.893 28.531 6.343 1.00 59.94 987 ASN A N 1
ATOM 7443 C CA . ASN A 1 987 ? -17.746 28.747 7.785 1.00 59.94 987 ASN A CA 1
ATOM 7444 C C . ASN A 1 987 ? -16.271 28.643 8.198 1.00 59.94 987 ASN A C 1
ATOM 7446 O O . ASN A 1 987 ? -15.600 27.684 7.831 1.00 59.94 987 ASN A O 1
ATOM 7450 N N . ILE A 1 988 ? -15.793 29.600 8.997 1.00 64.31 988 ILE A N 1
ATOM 7451 C CA . ILE A 1 988 ? -14.438 29.635 9.569 1.00 64.31 988 ILE A CA 1
ATOM 7452 C C . ILE A 1 988 ? -14.573 29.603 11.101 1.00 64.31 988 ILE A C 1
ATOM 7454 O O . ILE A 1 988 ? -14.961 30.623 11.684 1.00 64.31 988 ILE A O 1
ATOM 7458 N N . PRO A 1 989 ? -14.307 28.473 11.784 1.00 52.97 989 PRO A N 1
ATOM 7459 C CA . PRO A 1 989 ? -14.357 28.393 13.242 1.00 52.97 989 PRO A CA 1
ATOM 7460 C C . PRO A 1 989 ? -13.271 29.243 13.908 1.00 52.97 989 PRO A C 1
ATOM 7462 O O . PRO A 1 989 ? -12.150 29.345 13.410 1.00 52.97 989 PRO A O 1
ATOM 7465 N N . LEU A 1 990 ? -13.599 29.826 15.059 1.00 62.56 990 LEU A N 1
ATOM 7466 C CA . LEU A 1 990 ? -12.708 30.655 15.870 1.00 62.56 990 LEU A CA 1
ATOM 7467 C C . LEU A 1 990 ? -12.517 30.007 17.245 1.00 62.56 990 LEU A C 1
ATOM 7469 O O . LEU A 1 990 ? -13.497 29.573 17.845 1.00 62.56 990 LEU A O 1
ATOM 7473 N N . ALA A 1 991 ? -11.297 30.002 17.774 1.00 59.12 991 ALA A N 1
ATOM 7474 C CA . ALA A 1 991 ? -10.974 29.508 19.109 1.00 59.12 991 ALA A CA 1
ATOM 7475 C C . ALA A 1 991 ? -9.982 30.445 19.814 1.00 59.12 991 ALA A C 1
ATOM 7477 O O . ALA A 1 991 ? -8.966 30.838 19.238 1.00 59.12 991 ALA A O 1
ATOM 7478 N N . VAL A 1 992 ? -10.245 30.785 21.076 1.00 60.62 992 VAL A N 1
ATOM 7479 C CA . VAL A 1 992 ? -9.308 31.537 21.924 1.00 60.62 992 VAL A CA 1
ATOM 7480 C C . VAL A 1 992 ? -9.193 30.848 23.278 1.00 60.62 992 VAL A C 1
ATOM 7482 O O . VAL A 1 992 ? -10.210 30.565 23.913 1.00 60.62 992 VAL A O 1
ATOM 7485 N N . ILE A 1 993 ? -7.965 30.581 23.727 1.00 56.47 993 ILE A N 1
ATOM 7486 C CA . ILE A 1 993 ? -7.699 29.876 24.990 1.00 56.47 993 ILE A CA 1
ATOM 7487 C C . ILE A 1 993 ? -7.542 30.896 26.123 1.00 56.47 993 ILE A C 1
ATOM 7489 O O . ILE A 1 993 ? -8.545 31.258 26.736 1.00 56.47 993 ILE A O 1
ATOM 7493 N N . LEU A 1 994 ? -6.342 31.434 26.348 1.00 53.53 994 LEU A N 1
ATOM 7494 C CA . LEU A 1 994 ? -6.092 32.473 27.348 1.00 53.53 994 LEU A CA 1
ATOM 7495 C C . LEU A 1 994 ? -6.441 33.864 26.792 1.00 53.53 994 LEU A C 1
ATOM 7497 O O . LEU A 1 994 ? -5.961 34.242 25.723 1.00 53.53 994 LEU A O 1
ATOM 7501 N N . LYS A 1 995 ? -7.239 34.640 27.533 1.00 83.44 995 LYS A N 1
ATOM 7502 C CA . LYS A 1 995 ? -7.499 36.068 27.288 1.00 83.44 995 LYS A CA 1
ATOM 7503 C C . LYS A 1 995 ? -6.854 36.893 28.390 1.00 83.44 995 LYS A C 1
ATOM 7505 O O . LYS A 1 995 ? -7.095 36.614 29.566 1.00 83.44 995 LYS A O 1
ATOM 7510 N N . ILE A 1 996 ? -6.102 37.918 28.002 1.00 75.12 996 ILE A N 1
ATOM 7511 C CA . ILE A 1 996 ? -5.583 38.947 28.901 1.00 75.12 996 ILE A CA 1
ATOM 7512 C C . ILE A 1 996 ? -6.169 40.297 28.487 1.00 75.12 996 ILE A C 1
ATOM 7514 O O . ILE A 1 996 ? -5.959 40.773 27.372 1.00 75.12 996 ILE A O 1
ATOM 7518 N N . TYR A 1 997 ? -6.909 40.899 29.412 1.00 79.19 997 TYR A N 1
ATOM 7519 C CA . TYR A 1 997 ? -7.469 42.238 29.322 1.00 79.19 997 TYR A CA 1
ATOM 7520 C C . TYR A 1 997 ? -6.968 43.053 30.516 1.00 79.19 997 TYR A C 1
ATOM 7522 O O . TYR A 1 997 ? -7.391 42.854 31.658 1.00 79.19 997 TYR A O 1
ATOM 7530 N N . THR A 1 998 ? -6.037 43.962 30.248 1.00 72.88 998 THR A N 1
ATOM 7531 C CA . THR A 1 998 ? -5.517 44.925 31.218 1.00 72.88 998 THR A CA 1
ATOM 7532 C C . THR A 1 998 ? -6.282 46.235 31.095 1.00 72.88 998 THR A C 1
ATOM 7534 O O . THR A 1 998 ? -6.101 46.986 30.140 1.00 72.88 998 THR A O 1
ATOM 7537 N N . THR A 1 999 ? -7.120 46.538 32.088 1.00 55.03 999 THR A N 1
ATOM 7538 C CA . THR A 1 999 ? -7.646 47.892 32.277 1.00 55.03 999 THR A CA 1
ATOM 7539 C C . THR A 1 999 ? -6.494 48.814 32.654 1.00 55.03 999 THR A C 1
ATOM 7541 O O . THR A 1 999 ? -6.012 48.767 33.788 1.00 55.03 999 THR A O 1
ATOM 7544 N N . SER A 1 1000 ? -6.059 49.667 31.729 1.00 47.78 1000 SER A N 1
ATOM 7545 C CA . SER A 1 1000 ? -5.233 50.816 32.081 1.00 47.78 1000 SER A CA 1
ATOM 7546 C C . SER A 1 1000 ? -6.065 51.754 32.953 1.00 47.78 1000 SER A C 1
ATOM 7548 O O . SER A 1 1000 ? -6.927 52.473 32.445 1.00 47.78 1000 SER A O 1
ATOM 7550 N N . LEU A 1 1001 ? -5.814 51.742 34.263 1.00 40.94 1001 LEU A N 1
ATOM 7551 C CA . LEU A 1 1001 ? -6.191 52.853 35.126 1.00 40.94 1001 LEU A CA 1
ATOM 7552 C C . LEU A 1 1001 ? -5.443 54.085 34.612 1.00 40.94 1001 LEU A C 1
ATOM 7554 O O . LEU A 1 1001 ? -4.241 54.217 34.831 1.00 40.94 1001 LEU A O 1
ATOM 7558 N N . MET A 1 1002 ? -6.151 54.963 33.904 1.00 38.38 1002 MET A N 1
ATOM 7559 C CA . MET A 1 1002 ? -5.724 56.352 33.821 1.00 38.38 1002 MET A CA 1
ATOM 7560 C C . MET A 1 1002 ? -5.860 56.922 35.228 1.00 38.38 1002 MET A C 1
ATOM 7562 O O . MET A 1 1002 ? -6.961 56.952 35.778 1.00 38.38 1002 MET A O 1
ATOM 7566 N N . ALA A 1 1003 ? -4.734 57.315 35.816 1.00 35.75 1003 ALA A N 1
ATOM 7567 C CA . ALA A 1 1003 ? -4.764 58.277 36.901 1.00 35.75 1003 ALA A CA 1
ATOM 7568 C C . ALA A 1 1003 ? -5.224 59.625 36.328 1.00 35.75 1003 ALA A C 1
ATOM 7570 O O . ALA A 1 1003 ? -4.868 59.972 35.199 1.00 35.75 1003 ALA A O 1
ATOM 7571 N N . GLU A 1 1004 ? -6.010 60.363 37.102 1.00 40.19 1004 GLU A N 1
ATOM 7572 C CA . GLU A 1 1004 ? -6.146 61.802 36.905 1.00 40.19 1004 GLU A CA 1
ATOM 7573 C C . GLU A 1 1004 ? -4.907 62.466 37.520 1.00 40.19 1004 GLU A C 1
ATOM 7575 O O . GLU A 1 1004 ? -4.772 62.457 38.742 1.00 40.19 1004 GLU A O 1
ATOM 7580 N N . ASP A 1 1005 ? -3.989 62.931 36.664 1.00 35.28 1005 ASP A N 1
ATOM 7581 C CA . ASP A 1 1005 ? -3.146 64.141 36.807 1.00 35.28 1005 ASP A CA 1
ATOM 7582 C C . ASP A 1 1005 ? -2.283 64.340 35.536 1.00 35.28 1005 ASP A C 1
ATOM 7584 O O . ASP A 1 1005 ? -1.468 63.442 35.211 1.00 35.28 1005 ASP A O 1
#

Foldseek 3Di:
DEEEQADDDVSLVVLLVVLVCVVVVVDDDYEYAYQDPRSVVSNVVSVHHYDHDDPPDAGAEYEYEFQAAAPPQRKTFHDDRGDCSSVVRYPEYEYEEAPVRYDNWDFWWKKWWFAQPCVLVLQVQLCVLCPPQWHKWQQAPDDGTGSVQPPHFDADPVGITMIITGGPHIDPDPQVVLQSSVAGPGTPHIRIHSQDQYKYWYDDPVGIDIDGHHDDHYDYYDDDDFDWDKKWWFFPDDFPQVVVVVVVPVPPPDDDDDDDDDDDDDDDDDDDPDPVVQQVVLQVVQVVLCCVQQPPHDKAWDAADGHPTGTTMMITHPVSLVSSQPDPGTDDIHDFFAFFFAAWDCLVLVVLQVPLQVVQPHLQRQLALAAAFHEDLAADLPFPQQDDPPDPDDQDHHPQFAAAADDDPVCHPPSADSQAPAFFEFCVVVVVVVNDDCVQSPPTRYHLAWLSHQRNHLAATAWFQWAAALNFTQGTIGHLRPSHHYHYYYAQGPRPGGDRRRNRVGVVRVVVSPGAEGFALDFDPDQDADPFSQPHVNNVVLVVCLVSQHAAEYFQFLQFDDAQRGRDFDQSHQYAWAWAAFKDFKKWKQKPVRDIAIFAAQAAWFPPFDKFFEDFQQLFFDPPDDCVVDVQSLQQQDLVGGDLVSAAAGEYEHEDDCCCVVVVGHPVSNLVSSVVSNHQEYEYEYDLVDDDDFDHHFYHNGHYGHRRDNVVSVVVVVQQVVQFDADPPPRDGPDRRIIMIMHTNNDIDGHQLDTAGDRSTYHYDRQGHPVRDGDPRHPNLYYFHFAQDKGFTDCSRPNDVRCNNHGIDGGGGSSSTRNSLSNVLSSVCVVPVPDRNVNSSCVDSVPDDQATSLRHGHDYPDDVLVLLQQLLPPPSQVVCCVSPVDGSVVRPHHDHPQQRQDLAGEAAEAAFKDKHKHKDFAQDAKKKKAKDKDDWPQKDKDKPPRIDIHGHGGMDMIIIMIGGNDFDQAKTKMWMWIAIPVGDIRIYIYIYGTYHDDDPPDDDD

pLDDT: mean 73.31, std 17.95, range [21.81, 98.25]

Nearest PDB structures (foldseek):
  3i74-assembly1_B  TM=5.791E-01  e=2.595E-46  Solanum lycopersicum
  6zxt-assembly1_A  TM=8.639E-01  e=2.912E-17  Chlamydomonas reinhardtii
  2f8m-assembly1_B  TM=8.526E-01  e=1.057E-16  Plasmodium falciparum 3D7
  1lk7-assembly1_D  TM=8.771E-01  e=5.375E-16  Pyrococcus horikoshii
  7sqc-assembly1_M1  TM=5.953E-01  e=3.882E-04  Chlamydomonas reinhardtii

Solvent-accessible surface area (backbone atoms only — not comparable to full-atom values): 53012 Å² total; per-residue (Å²): 84,40,32,38,33,23,64,39,72,64,24,51,52,49,38,45,48,50,18,50,34,41,74,71,62,78,40,75,73,57,37,35,33,49,47,33,73,63,26,42,50,47,25,55,74,29,67,42,47,73,54,81,88,52,97,86,58,75,26,60,34,30,42,30,38,45,64,37,30,36,51,89,59,58,40,29,34,47,69,92,71,68,59,61,67,64,59,76,36,31,71,34,41,37,35,48,36,45,57,91,30,56,30,87,70,40,75,49,68,44,43,35,29,24,40,55,91,54,35,67,59,38,40,49,61,49,27,66,73,36,63,88,41,33,48,48,25,20,27,31,67,63,76,67,54,33,64,92,9,57,97,41,50,28,58,48,98,90,55,30,33,33,29,29,45,32,38,78,45,71,58,90,46,74,66,60,52,48,35,55,52,78,39,44,72,51,52,75,50,57,34,61,48,63,70,60,54,32,31,46,38,34,42,48,101,87,48,78,48,81,52,74,44,80,78,93,91,79,83,74,91,97,95,94,92,93,79,70,52,61,30,40,36,30,37,70,57,85,27,58,56,63,68,60,59,62,76,58,65,77,77,78,82,82,90,79,88,86,87,84,86,89,84,88,87,78,84,87,81,83,85,78,82,63,71,67,58,59,57,57,48,53,53,52,52,52,59,52,48,50,59,66,70,49,64,92,57,89,68,47,76,77,47,70,44,39,51,92,46,27,33,31,31,31,39,33,40,59,73,51,50,48,60,49,54,76,33,90,64,38,64,47,68,41,65,81,34,22,64,6,24,22,4,14,63,58,35,68,80,72,42,28,76,82,46,60,21,58,74,56,76,25,64,87,39,14,10,46,74,36,34,26,29,19,30,36,33,19,34,46,57,82,44,76,50,42,56,62,75,93,50,96,63,89,69,74,73,47,92,73,52,68,53,55,61,59,69,41,92,86,29,43,89,74,54,51,51,62,23,29,51,18,29,32,58,38,49,67,54,43,48,75,65,70,74,54,48,58,89,71,55,43,80,37,30,37,18,50,27,16,63,13,17,23,31,48,14,26,3,21,12,30,67,70,44,74,39,50,42,64,90,42,71,76,54,54,28,17,16,56,4,25,33,21,28,36,29,40,28,14,20,31,32,85,91,75,46,54,54,66,72,17,25,14,53,33,26,56,44,31,58,69,22,41,40,49,32,20,6,18,52,63,54,62,95,59,87,51,91,59,96,29,46,48,73,41,39,52,50,50,28,48,46,49,39,39,73,74,45,22,33,49,28,20,10,14,28,68,54,24,67,47,70,54,32,46,46,52,74,41,90,76,49,42,17,13,18,14,15,32,53,36,72,45,57,45,22,36,41,38,34,78,83,75,53,70,45,72,32,32,18,39,6,47,42,36,72,91,66,45,70,31,44,44,43,42,38,85,80,25,45,31,95,90,52,55,76,85,78,48,88,58,54,38,42,33,66,58,48,86,52,42,34,44,87,72,37,46,68,18,32,40,35,25,43,47,57,68,42,55,78,71,68,79,39,51,68,68,44,24,53,51,18,37,53,75,32,46,31,58,27,42,40,35,30,38,39,79,87,59,78,93,81,66,82,75,72,47,69,36,80,49,22,44,41,32,27,72,37,57,67,59,23,50,51,51,53,49,52,45,65,74,27,53,42,52,44,91,84,81,62,48,78,75,46,71,65,25,33,34,24,36,43,54,11,59,57,77,44,75,48,61,81,25,44,32,44,39,57,40,19,25,26,29,62,28,46,43,33,88,86,62,49,81,36,101,51,82,39,55,55,48,71,30,59,10,44,74,42,51,18,40,26,15,47,65,9,54,73,54,71,83,33,50,70,24,54,32,37,72,44,68,33,8,45,39,5,9,9,39,51,31,6,53,46,31,41,50,38,58,78,38,71,88,53,44,33,68,55,50,51,47,56,54,51,77,66,54,79,65,48,25,74,78,70,47,70,53,45,56,87,80,57,67,68,58,50,41,29,51,40,31,40,86,86,34,39,67,59,46,22,77,77,68,77,49,64,38,87,81,42,84,65,72,34,45,82,48,41,46,76,56,76,45,40,57,36,69,71,40,62,43,61,49,77,36,53,40,73,49,68,36,88,51,75,68,41,41,35,38,54,50,71,46,55,26,71,55,37,48,63,51,66,37,67,46,61,52,74,46,43,59,75,35,74,50,72,36,42,38,37,41,31,33,75,35,69,42,75,65,70,24,57,30,34,38,40,38,46,32,74,86,70,52,74,48,74,33,46,32,38,39,29,33,28,37,44,80,82,79,78,77,74,93,128